Protein AF-A0AAV1BXQ5-F1 (afdb_monomer_lite)

Structure (mmCIF, N/CA/C/O backbone):
data_AF-A0AAV1BXQ5-F1
#
_entry.id   AF-A0AAV1BXQ5-F1
#
loop_
_atom_site.group_PDB
_atom_site.id
_atom_site.type_symbol
_atom_site.label_atom_id
_atom_site.label_alt_id
_atom_site.label_comp_id
_atom_site.label_asym_id
_atom_site.label_entity_id
_atom_site.label_seq_id
_atom_site.pdbx_PDB_ins_code
_atom_site.Cartn_x
_atom_site.Cartn_y
_atom_site.Cartn_z
_atom_site.occupancy
_atom_site.B_iso_or_equiv
_atom_site.auth_seq_id
_atom_site.auth_comp_id
_atom_site.auth_asym_id
_atom_site.auth_atom_id
_atom_site.pdbx_PDB_model_num
ATOM 1 N N . MET A 1 1 ? 10.501 17.792 -44.172 1.00 92.31 1 MET A N 1
ATOM 2 C CA . MET A 1 1 ? 10.286 19.085 -43.489 1.00 92.31 1 MET A CA 1
ATOM 3 C C . MET A 1 1 ? 11.533 19.521 -42.734 1.00 92.31 1 MET A C 1
ATOM 5 O O . MET A 1 1 ? 12.339 18.678 -42.353 1.00 92.31 1 MET A O 1
ATOM 9 N N . LYS A 1 2 ? 11.660 20.811 -42.418 1.00 92.50 2 LYS A N 1
ATOM 10 C CA . LYS A 1 2 ? 12.650 21.303 -41.452 1.00 92.50 2 LYS A CA 1
ATOM 11 C C . LYS A 1 2 ? 12.160 21.115 -40.016 1.00 92.50 2 LYS A C 1
ATOM 13 O O . LYS A 1 2 ? 10.999 21.378 -39.704 1.00 92.50 2 LYS A O 1
ATOM 18 N N . ALA A 1 3 ? 13.063 20.709 -39.128 1.00 94.38 3 ALA A N 1
ATOM 19 C CA . ALA A 1 3 ? 12.810 20.620 -37.693 1.00 94.38 3 ALA A CA 1
ATOM 20 C C . ALA A 1 3 ? 14.058 20.961 -36.873 1.00 94.38 3 ALA A C 1
ATOM 22 O O . ALA A 1 3 ? 15.194 20.787 -37.326 1.00 94.38 3 ALA A O 1
ATOM 23 N N . ILE A 1 4 ? 13.851 21.433 -35.645 1.00 95.25 4 ILE A N 1
ATOM 24 C CA . ILE A 1 4 ? 14.927 21.586 -34.668 1.00 95.25 4 ILE A CA 1
ATOM 25 C C . ILE A 1 4 ? 15.223 20.229 -34.035 1.00 95.25 4 ILE A C 1
ATOM 27 O O . ILE A 1 4 ? 14.374 19.625 -33.388 1.00 95.25 4 ILE A O 1
ATOM 31 N N . VAL A 1 5 ? 16.458 19.764 -34.185 1.00 93.88 5 VAL A N 1
ATOM 32 C CA . VAL A 1 5 ? 16.942 18.496 -33.636 1.00 93.88 5 VAL A CA 1
ATOM 33 C C . VAL A 1 5 ? 17.868 18.770 -32.456 1.00 93.88 5 VAL A C 1
ATOM 35 O O . VAL A 1 5 ? 18.762 19.614 -32.543 1.00 93.88 5 VAL A O 1
ATOM 38 N N . ILE A 1 6 ? 17.678 18.027 -31.364 1.00 94.75 6 ILE A N 1
ATOM 39 C CA . ILE A 1 6 ? 18.613 17.977 -30.235 1.00 94.75 6 ILE A CA 1
ATOM 40 C C . ILE A 1 6 ? 19.711 16.973 -30.606 1.00 94.75 6 ILE A C 1
ATOM 42 O O . ILE A 1 6 ? 19.467 15.770 -30.622 1.00 94.75 6 ILE A O 1
ATOM 46 N N . THR A 1 7 ? 20.913 17.443 -30.944 1.00 91.75 7 THR A N 1
ATOM 47 C CA . THR A 1 7 ? 22.000 16.555 -31.410 1.00 91.75 7 THR A CA 1
ATOM 48 C C . THR A 1 7 ? 22.609 15.700 -30.301 1.00 91.75 7 THR A C 1
ATOM 50 O O . THR A 1 7 ? 23.063 14.585 -30.554 1.00 91.75 7 THR A O 1
ATOM 53 N N . SER A 1 8 ? 22.612 16.220 -29.078 1.00 90.50 8 SER A N 1
ATOM 54 C CA . SER A 1 8 ? 23.017 15.538 -27.850 1.00 90.50 8 SER A CA 1
ATOM 55 C C . SER A 1 8 ? 22.458 16.297 -26.643 1.00 90.50 8 SER A C 1
ATOM 57 O O . SER A 1 8 ? 22.263 17.510 -26.752 1.00 90.50 8 SER A O 1
ATOM 59 N N . PRO A 1 9 ? 22.255 15.658 -25.477 1.00 92.75 9 PRO A N 1
ATOM 60 C CA . PRO A 1 9 ? 21.963 16.388 -24.245 1.00 92.75 9 PRO A CA 1
ATOM 61 C C . PRO A 1 9 ? 23.079 17.401 -23.939 1.00 92.75 9 PRO A C 1
ATOM 63 O O . PRO A 1 9 ? 24.249 17.022 -23.898 1.00 92.75 9 PRO A O 1
ATOM 66 N N . GLY A 1 10 ? 22.758 18.682 -23.744 1.00 91.00 10 GLY A N 1
ATOM 67 C CA . GLY A 1 10 ? 23.801 19.711 -23.587 1.00 91.00 10 GLY A CA 1
ATOM 68 C C . GLY A 1 10 ? 23.284 21.097 -23.223 1.00 91.00 10 GLY A C 1
ATOM 69 O O . GLY A 1 10 ? 22.274 21.195 -22.528 1.00 91.00 10 GLY A O 1
ATOM 70 N N . GLY A 1 11 ? 23.976 22.160 -23.653 1.00 91.38 11 GLY A N 1
ATOM 71 C CA . GLY A 1 11 ? 23.538 23.564 -23.616 1.00 91.38 11 GLY A CA 1
ATOM 72 C C . GLY A 1 11 ? 22.755 23.961 -24.885 1.00 91.38 11 GLY A C 1
ATOM 73 O O . GLY A 1 11 ? 22.486 23.103 -25.728 1.00 91.38 11 GLY A O 1
ATOM 74 N N . PRO A 1 12 ? 22.249 25.203 -25.011 1.00 92.94 12 PRO A N 1
ATOM 75 C CA . PRO A 1 12 ? 21.406 25.611 -26.143 1.00 92.94 12 PRO A CA 1
ATOM 76 C C . PRO A 1 12 ? 22.032 25.423 -27.537 1.00 92.94 12 PRO A C 1
ATOM 78 O O . PRO A 1 12 ? 21.301 25.284 -28.512 1.00 92.94 12 PRO A O 1
ATOM 81 N N . GLU A 1 13 ? 23.359 25.352 -27.633 1.00 92.56 13 GLU A N 1
ATOM 82 C CA . GLU A 1 13 ? 24.140 25.089 -28.850 1.00 92.56 13 GLU A CA 1
ATOM 83 C C . GLU A 1 13 ? 23.859 23.736 -29.526 1.00 92.56 13 GLU A C 1
ATOM 85 O O . GLU A 1 13 ? 24.211 23.543 -30.690 1.00 92.56 13 GLU A O 1
ATOM 90 N N . VAL A 1 14 ? 23.215 22.800 -28.822 1.00 94.69 14 VAL A N 1
ATOM 91 C CA . VAL A 1 14 ? 22.859 21.476 -29.363 1.00 94.69 14 VAL A CA 1
ATOM 92 C C . VAL A 1 14 ? 21.587 21.487 -30.217 1.00 94.69 14 VAL A C 1
ATOM 94 O O . VAL A 1 14 ? 21.264 20.473 -30.835 1.00 94.69 14 VAL A O 1
ATOM 97 N N . LEU A 1 15 ? 20.848 22.603 -30.243 1.00 93.75 15 LEU A N 1
ATOM 98 C CA . LEU A 1 15 ? 19.665 22.774 -31.085 1.00 93.75 15 LEU A CA 1
ATOM 99 C C . LEU A 1 15 ? 20.097 23.152 -32.503 1.00 93.75 15 LEU A C 1
ATOM 101 O O . LEU A 1 15 ? 20.650 24.229 -32.720 1.00 93.75 15 LEU A O 1
ATOM 105 N N . GLN A 1 16 ? 19.831 22.274 -33.468 1.00 93.19 16 GLN A N 1
ATOM 106 C CA . GLN A 1 16 ? 20.185 22.493 -34.871 1.00 93.19 16 GLN A CA 1
ATOM 107 C C . GLN A 1 16 ? 18.972 22.327 -35.775 1.00 93.19 16 GLN A C 1
ATOM 109 O O . GLN A 1 16 ? 18.271 21.322 -35.688 1.00 93.19 16 GLN A O 1
ATOM 114 N N . LEU A 1 17 ? 18.767 23.279 -36.684 1.00 93.38 17 LEU A N 1
ATOM 115 C CA . LEU A 1 17 ? 17.795 23.137 -37.763 1.00 93.38 17 LEU A CA 1
ATOM 116 C C . LEU A 1 17 ? 18.314 22.115 -38.780 1.00 93.38 17 LEU A C 1
ATOM 118 O O . LEU A 1 17 ? 19.415 22.274 -39.313 1.00 93.38 17 LEU A O 1
ATOM 122 N N . LYS A 1 18 ? 17.537 21.062 -39.036 1.00 94.06 18 LYS A N 1
ATOM 123 C CA . LYS A 1 18 ? 17.863 20.006 -40.001 1.00 94.06 18 LYS A CA 1
ATOM 124 C C . LYS A 1 18 ? 16.653 19.658 -40.859 1.00 94.06 18 LYS A C 1
ATOM 126 O O . LYS A 1 18 ? 15.517 19.827 -40.428 1.00 94.06 18 LYS A O 1
ATOM 131 N N . GLU A 1 19 ? 16.924 19.145 -42.054 1.00 94.31 19 GLU A N 1
ATOM 132 C CA . GLU A 1 19 ? 15.924 18.457 -42.873 1.00 94.31 19 GLU A CA 1
ATOM 133 C C . GLU A 1 19 ? 15.664 17.067 -42.286 1.00 94.31 19 GLU A C 1
ATOM 135 O O . GLU A 1 19 ? 16.605 16.321 -41.995 1.00 94.31 19 GLU A O 1
ATOM 140 N N . VAL A 1 20 ? 14.389 16.742 -42.100 1.00 92.81 20 VAL A N 1
ATOM 141 C CA . VAL A 1 20 ? 13.888 15.476 -41.560 1.00 92.81 20 VAL A CA 1
ATOM 142 C C . VAL A 1 20 ? 12.680 15.001 -42.372 1.00 92.81 20 VAL A C 1
ATOM 144 O O . VAL A 1 20 ? 12.106 15.760 -43.159 1.00 92.81 20 VAL A O 1
ATOM 147 N N . GLU A 1 21 ? 12.290 13.740 -42.205 1.00 91.62 21 GLU A N 1
ATOM 148 C CA . GLU A 1 21 ? 11.094 13.197 -42.856 1.00 91.62 21 GLU A CA 1
ATOM 149 C C . GLU A 1 21 ? 9.820 13.876 -42.326 1.00 91.62 21 GLU A C 1
ATOM 151 O O . GLU A 1 21 ? 9.760 14.307 -41.172 1.00 91.62 21 GLU A O 1
ATOM 156 N N . ASP A 1 22 ? 8.810 14.015 -43.188 1.00 90.94 22 ASP A N 1
ATOM 157 C CA . ASP A 1 22 ? 7.488 14.491 -42.768 1.00 90.94 22 ASP A CA 1
ATOM 158 C C . ASP A 1 22 ? 6.850 13.453 -41.819 1.00 90.94 22 ASP A C 1
ATOM 160 O O . ASP A 1 22 ? 7.050 12.252 -42.011 1.00 90.94 22 ASP A O 1
ATOM 164 N N . PRO A 1 23 ? 6.088 13.876 -40.793 1.00 92.00 23 PRO A N 1
ATOM 165 C CA . PRO A 1 23 ? 5.514 12.945 -39.835 1.00 92.00 23 PRO A CA 1
ATOM 166 C C . PRO A 1 23 ? 4.385 12.141 -40.487 1.00 92.00 23 PRO A C 1
ATOM 168 O O . PRO A 1 23 ? 3.541 12.689 -41.200 1.00 92.00 23 PRO A O 1
ATOM 171 N N . GLU A 1 24 ? 4.342 10.840 -40.206 1.00 89.81 24 GLU A N 1
ATOM 172 C CA . GLU A 1 24 ? 3.241 9.981 -40.637 1.00 89.81 24 GLU A CA 1
ATOM 173 C C . GLU A 1 24 ? 1.972 10.292 -39.831 1.00 89.81 24 GLU A C 1
ATOM 175 O O . GLU A 1 24 ? 1.980 10.270 -38.599 1.00 89.81 24 GLU A O 1
ATOM 180 N N . ILE A 1 25 ? 0.873 10.578 -40.534 1.00 92.69 25 ILE A N 1
ATOM 181 C CA . ILE A 1 25 ? -0.440 10.850 -39.938 1.00 92.69 25 ILE A CA 1
ATOM 182 C C . ILE A 1 25 ? -1.193 9.539 -39.674 1.00 92.69 25 ILE A C 1
ATOM 184 O O . ILE A 1 25 ? -1.302 8.691 -40.564 1.00 92.69 25 ILE A O 1
ATOM 188 N N . LYS A 1 26 ? -1.733 9.370 -38.462 1.00 93.81 26 LYS A N 1
ATOM 189 C CA . LYS A 1 26 ? -2.620 8.243 -38.127 1.00 93.81 26 LYS A CA 1
ATOM 190 C C . LYS A 1 26 ? -4.084 8.560 -38.403 1.00 93.81 26 LYS A C 1
ATOM 192 O O . LYS A 1 26 ? -4.467 9.698 -38.654 1.00 93.81 26 LYS A O 1
ATOM 197 N N . ASP A 1 27 ? -4.908 7.521 -38.325 1.00 95.50 27 ASP A N 1
ATOM 198 C CA . ASP A 1 27 ? -6.339 7.589 -38.603 1.00 95.50 27 ASP A CA 1
ATOM 199 C C . ASP A 1 27 ? -7.090 8.605 -37.720 1.00 95.50 27 ASP A C 1
ATOM 201 O O . ASP A 1 27 ? -8.007 9.254 -38.213 1.00 95.50 27 ASP A O 1
ATOM 205 N N . ASP A 1 28 ? -6.673 8.786 -36.462 1.00 94.88 28 ASP A N 1
ATOM 206 C CA . ASP A 1 28 ? -7.265 9.683 -35.455 1.00 94.88 28 ASP A CA 1
ATOM 207 C C . ASP A 1 28 ? -6.550 11.045 -35.327 1.00 94.88 28 ASP A C 1
ATOM 209 O O . ASP A 1 28 ? -6.817 11.816 -34.399 1.00 94.88 28 ASP A O 1
ATOM 213 N N . GLU A 1 29 ? -5.600 11.343 -36.216 1.00 97.00 29 GLU A N 1
ATOM 214 C CA . GLU A 1 29 ? -4.706 12.498 -36.105 1.00 97.00 29 GLU A CA 1
ATOM 215 C C . GLU A 1 29 ? -4.953 13.519 -37.229 1.00 97.00 29 GLU A C 1
ATOM 217 O O . GLU A 1 29 ? -5.367 13.188 -38.339 1.00 97.00 29 GLU A O 1
ATOM 222 N N . VAL A 1 30 ? -4.680 14.792 -36.945 1.00 97.06 30 VAL A N 1
ATOM 223 C CA . VAL A 1 30 ? -4.570 15.865 -37.937 1.00 97.06 30 VAL A CA 1
ATOM 224 C C . VAL A 1 30 ? -3.103 16.208 -38.148 1.00 97.06 30 VAL A C 1
ATOM 226 O O . VAL A 1 30 ? -2.321 16.244 -37.199 1.00 97.06 30 VAL A O 1
ATOM 229 N N . LEU A 1 31 ? -2.721 16.493 -39.388 1.00 97.50 31 LEU A N 1
ATOM 230 C CA . LEU A 1 31 ? -1.407 17.033 -39.713 1.00 97.50 31 LEU A CA 1
ATOM 231 C C . LEU A 1 31 ? -1.502 18.557 -39.735 1.00 97.50 31 LEU A C 1
ATOM 233 O O . LEU A 1 31 ? -2.192 19.126 -40.581 1.00 97.50 31 LEU A O 1
ATOM 237 N N . ILE A 1 32 ? -0.812 19.220 -38.813 1.00 97.69 32 ILE A N 1
ATOM 238 C CA . ILE A 1 32 ? -0.791 20.678 -38.695 1.00 97.69 32 ILE A CA 1
ATOM 239 C C . ILE A 1 32 ? 0.480 21.200 -39.352 1.00 97.69 32 ILE A C 1
ATOM 241 O O . ILE A 1 32 ? 1.581 20.839 -38.939 1.00 97.69 32 ILE A O 1
ATOM 245 N N . LYS A 1 33 ? 0.329 22.104 -40.324 1.00 96.62 33 LYS A N 1
ATOM 246 C CA . LYS A 1 33 ? 1.412 22.967 -40.794 1.00 96.62 33 LYS A CA 1
ATOM 247 C C . LYS A 1 33 ? 1.646 24.057 -39.758 1.00 96.62 33 LYS A C 1
ATOM 249 O O . LYS A 1 33 ? 0.841 24.989 -39.636 1.00 96.62 33 LYS A O 1
ATOM 254 N N . VAL A 1 34 ? 2.725 23.923 -39.000 1.00 95.44 34 VAL A N 1
ATOM 255 C CA . VAL A 1 34 ? 3.044 24.798 -37.873 1.00 95.44 34 VAL A CA 1
ATOM 256 C C . VAL A 1 34 ? 3.337 26.204 -38.388 1.00 95.44 34 VAL A C 1
ATOM 258 O O . VAL A 1 34 ? 4.124 26.404 -39.307 1.00 95.44 34 VAL A O 1
ATOM 261 N N . SER A 1 35 ? 2.668 27.190 -37.799 1.00 91.56 35 SER A N 1
ATOM 262 C CA . SER A 1 35 ? 2.913 28.620 -38.013 1.00 91.56 35 SER A CA 1
ATOM 263 C C . SER A 1 35 ? 3.721 29.215 -36.865 1.00 91.56 35 SER A C 1
ATOM 265 O O . SER A 1 35 ? 4.623 30.020 -37.105 1.00 91.56 35 SER A O 1
ATOM 267 N N . ALA A 1 36 ? 3.417 28.802 -35.631 1.00 91.94 36 ALA A N 1
ATOM 268 C CA . ALA A 1 36 ? 4.181 29.177 -34.454 1.00 91.94 36 ALA A CA 1
ATOM 269 C C . ALA A 1 36 ? 4.190 28.078 -33.387 1.00 91.94 36 ALA A C 1
ATOM 271 O O . ALA A 1 36 ? 3.285 27.251 -33.320 1.00 91.94 36 ALA A O 1
ATOM 272 N N . ALA A 1 37 ? 5.210 28.094 -32.534 1.00 91.81 37 ALA A N 1
ATOM 273 C CA . ALA A 1 37 ? 5.311 27.244 -31.349 1.00 91.81 37 ALA A CA 1
ATOM 274 C C . ALA A 1 37 ? 5.891 28.049 -30.193 1.00 91.81 37 ALA A C 1
ATOM 276 O O . ALA A 1 37 ? 6.781 28.870 -30.418 1.00 91.81 37 ALA A O 1
ATOM 277 N N . ALA A 1 38 ? 5.398 27.831 -28.980 1.00 90.06 38 ALA A N 1
ATOM 278 C CA . ALA A 1 38 ? 5.892 28.525 -27.802 1.00 90.06 38 ALA A CA 1
ATOM 279 C C . ALA A 1 38 ? 6.981 27.715 -27.081 1.00 90.06 38 ALA A C 1
ATOM 281 O O . ALA A 1 38 ? 6.956 26.487 -27.035 1.00 90.06 38 ALA A O 1
ATOM 282 N N . VAL A 1 39 ? 7.974 28.429 -26.548 1.00 89.06 39 VAL A N 1
ATOM 283 C CA . VAL A 1 39 ? 9.051 27.868 -25.728 1.00 89.06 39 VAL A CA 1
ATOM 284 C C . VAL A 1 39 ? 8.584 27.790 -24.286 1.00 89.06 39 VAL A C 1
ATOM 286 O O . VAL A 1 39 ? 8.183 28.802 -23.707 1.00 89.06 39 VAL A O 1
ATOM 289 N N . SER A 1 40 ? 8.764 26.629 -23.669 1.00 88.06 40 SER A N 1
ATOM 290 C CA . SER A 1 40 ? 8.524 26.401 -22.248 1.00 88.06 40 SER A CA 1
ATOM 291 C C . SER A 1 40 ? 9.804 25.991 -21.506 1.00 88.06 40 SER A C 1
ATOM 293 O O . SER A 1 40 ? 10.833 25.634 -22.087 1.00 88.06 40 SER A O 1
ATOM 295 N N . ARG A 1 41 ? 9.750 25.989 -20.167 1.00 86.06 41 ARG A N 1
ATOM 296 C CA . ARG A 1 41 ? 10.829 25.431 -19.330 1.00 86.06 41 ARG A CA 1
ATOM 297 C C . ARG A 1 41 ? 10.997 23.921 -19.547 1.00 86.06 41 ARG A C 1
ATOM 299 O O . ARG A 1 41 ? 12.098 23.402 -19.384 1.00 86.06 41 ARG A O 1
ATOM 306 N N . ALA A 1 42 ? 9.929 23.218 -19.916 1.00 87.56 42 ALA A N 1
ATOM 307 C CA . ALA A 1 42 ? 9.970 21.787 -20.185 1.00 87.56 42 ALA A CA 1
ATOM 308 C C . ALA A 1 42 ? 10.775 21.470 -21.458 1.00 87.56 42 ALA A C 1
ATOM 310 O O . ALA A 1 42 ? 11.528 20.496 -21.465 1.00 87.56 42 ALA A O 1
ATOM 311 N N . ASP A 1 43 ? 10.739 22.342 -22.472 1.00 90.25 43 ASP A N 1
ATOM 312 C CA . ASP A 1 43 ? 11.577 22.212 -23.674 1.00 90.25 43 ASP A CA 1
ATOM 313 C C . ASP A 1 43 ? 13.068 22.338 -23.343 1.00 90.25 43 ASP A C 1
ATOM 315 O O . ASP A 1 43 ? 13.911 21.616 -23.887 1.00 90.25 43 ASP A O 1
ATOM 319 N N . THR A 1 44 ? 13.428 23.225 -22.408 1.00 90.38 44 THR A N 1
ATOM 320 C CA . THR A 1 44 ? 14.826 23.354 -21.975 1.00 90.38 44 THR A CA 1
ATOM 321 C C . THR A 1 44 ? 15.294 22.126 -21.197 1.00 90.38 44 THR A C 1
ATOM 323 O O . THR A 1 44 ? 16.427 21.681 -21.387 1.00 90.38 44 THR A O 1
ATOM 326 N N . LEU A 1 45 ? 14.421 21.519 -20.387 1.00 89.12 45 LEU A N 1
ATOM 327 C CA . LEU A 1 45 ? 14.710 20.268 -19.682 1.00 89.12 45 LEU A CA 1
ATOM 328 C C . LEU A 1 45 ? 14.797 19.065 -20.631 1.00 89.12 45 LEU A C 1
ATOM 330 O O . LEU A 1 45 ? 15.669 18.217 -20.437 1.00 89.12 45 LEU A O 1
ATOM 334 N N . GLN A 1 46 ? 13.963 18.999 -21.676 1.00 91.62 46 GLN A N 1
ATOM 335 C CA . GLN A 1 46 ? 14.062 17.970 -22.719 1.00 91.62 46 GLN A CA 1
ATOM 336 C C . GLN A 1 46 ? 15.423 18.042 -23.414 1.00 91.62 46 GLN A C 1
ATOM 338 O O . GLN A 1 46 ? 16.126 17.037 -23.495 1.00 91.62 46 GLN A O 1
ATOM 343 N N . ARG A 1 47 ? 15.841 19.247 -23.824 1.00 93.94 47 ARG A N 1
ATOM 344 C CA . ARG A 1 47 ? 17.156 19.509 -24.433 1.00 93.94 47 ARG A CA 1
ATOM 345 C C . ARG A 1 47 ? 18.326 19.081 -23.540 1.00 93.94 47 ARG A C 1
ATOM 347 O O . ARG A 1 47 ? 19.348 18.623 -24.039 1.00 93.94 47 ARG A O 1
ATOM 354 N N . GLN A 1 48 ? 18.188 19.217 -22.222 1.00 91.44 48 GLN A N 1
ATOM 355 C CA . GLN A 1 48 ? 19.195 18.790 -21.241 1.00 91.44 48 GLN A CA 1
ATOM 356 C C . GLN A 1 48 ? 19.158 17.279 -20.936 1.00 91.44 48 GLN A C 1
ATOM 358 O O . GLN A 1 48 ? 19.953 16.809 -20.124 1.00 91.44 48 GLN A O 1
ATOM 363 N N . GLY A 1 49 ? 18.238 16.516 -21.538 1.00 88.69 49 GLY A N 1
ATOM 364 C CA . GLY A 1 49 ? 18.061 15.082 -21.282 1.00 88.69 49 GLY A CA 1
ATOM 365 C C . GLY A 1 49 ? 17.305 14.755 -19.987 1.00 88.69 49 GLY A C 1
ATOM 366 O O . GLY A 1 49 ? 17.350 13.619 -19.528 1.00 88.69 49 GLY A O 1
ATOM 367 N N . LYS A 1 50 ? 16.621 15.734 -19.381 1.00 84.25 50 LYS A N 1
ATOM 368 C CA . LYS A 1 50 ? 15.929 15.604 -18.082 1.00 84.25 50 LYS A CA 1
ATOM 369 C C . LYS A 1 50 ? 14.404 15.507 -18.189 1.00 84.25 50 LYS A C 1
ATOM 371 O O . LYS A 1 50 ? 13.737 15.319 -17.177 1.00 84.25 50 LYS A O 1
ATOM 376 N N . HIS A 1 51 ? 13.849 15.659 -19.390 1.00 84.88 51 HIS A N 1
ATOM 377 C CA . HIS A 1 51 ? 12.409 15.573 -19.643 1.00 84.88 51 HIS A CA 1
ATOM 378 C C . HIS A 1 51 ? 12.134 14.950 -21.027 1.00 84.88 51 HIS A C 1
ATOM 380 O O . HIS A 1 51 ? 11.782 15.671 -21.961 1.00 84.88 51 HIS A O 1
ATOM 386 N N . PRO A 1 52 ? 12.394 13.640 -21.211 1.00 85.44 52 PRO A N 1
ATOM 387 C CA . PRO A 1 52 ? 12.266 12.988 -22.513 1.00 85.44 52 PRO A CA 1
ATOM 388 C C . PRO A 1 52 ? 10.798 12.908 -22.988 1.00 85.44 52 PRO A C 1
ATOM 390 O O . PRO A 1 52 ? 9.895 12.841 -22.148 1.00 85.44 52 PRO A O 1
ATOM 393 N N . PRO A 1 53 ? 10.547 12.900 -24.313 1.00 86.69 53 PRO A N 1
ATOM 394 C CA . PRO A 1 53 ? 9.221 12.639 -24.875 1.00 86.69 53 PRO A CA 1
ATOM 395 C C . PRO A 1 53 ? 8.706 11.251 -24.482 1.00 86.69 53 PRO A C 1
ATOM 397 O O . PRO A 1 53 ? 9.488 10.318 -24.279 1.00 86.69 53 PRO A O 1
ATOM 400 N N . ALA A 1 54 ? 7.382 11.107 -24.376 1.00 84.31 54 ALA A N 1
ATOM 401 C CA . ALA A 1 54 ? 6.773 9.805 -24.143 1.00 84.31 54 ALA A CA 1
ATOM 402 C C . ALA A 1 54 ? 6.919 8.916 -25.388 1.00 84.31 54 ALA A C 1
ATOM 404 O O . ALA A 1 54 ? 7.064 9.391 -26.515 1.00 84.31 54 ALA A O 1
ATOM 405 N N . LYS A 1 55 ? 6.873 7.595 -25.195 1.00 79.12 55 LYS A N 1
ATOM 406 C CA . LYS A 1 55 ? 7.003 6.640 -26.299 1.00 79.12 55 LYS A CA 1
ATOM 407 C C . LYS A 1 55 ? 5.870 6.846 -27.314 1.00 79.12 55 LYS A C 1
ATOM 409 O O . LYS A 1 55 ? 4.708 6.628 -26.984 1.00 79.12 55 LYS A O 1
ATOM 414 N N . GLY A 1 56 ? 6.231 7.194 -28.547 1.00 78.94 56 GLY A N 1
ATOM 415 C CA . GLY A 1 56 ? 5.290 7.449 -29.642 1.00 78.94 56 GLY A CA 1
ATOM 416 C C . GLY A 1 56 ? 4.995 8.929 -29.902 1.00 78.94 56 GLY A C 1
ATOM 417 O O . GLY A 1 56 ? 4.371 9.219 -30.920 1.00 78.94 56 GLY A O 1
ATOM 418 N N . ASP A 1 57 ? 5.463 9.836 -29.038 1.00 86.25 57 ASP A N 1
ATOM 419 C CA . ASP A 1 57 ? 5.501 11.273 -29.323 1.00 86.25 57 ASP A CA 1
ATOM 420 C C . ASP A 1 57 ? 6.749 11.622 -30.150 1.00 86.25 57 ASP A C 1
ATOM 422 O O . ASP A 1 57 ? 7.732 10.877 -30.172 1.00 86.25 57 ASP A O 1
ATOM 426 N N . SER A 1 58 ? 6.719 12.774 -30.824 1.00 89.44 58 SER A N 1
ATOM 427 C CA . SER A 1 58 ? 7.854 13.254 -31.616 1.00 89.44 58 SER A CA 1
ATOM 428 C C . SER A 1 58 ? 9.091 13.504 -30.746 1.00 89.44 58 SER A C 1
ATOM 430 O O . SER A 1 58 ? 9.012 14.097 -29.666 1.00 89.44 58 SER A O 1
ATOM 432 N N . GLU A 1 59 ? 10.254 13.083 -31.246 1.00 88.50 59 GLU A N 1
ATOM 433 C CA . GLU A 1 59 ? 11.547 13.322 -30.598 1.00 88.50 59 GLU A CA 1
ATOM 434 C C . GLU A 1 59 ? 11.968 14.799 -30.656 1.00 88.50 59 GLU A C 1
ATOM 436 O O . GLU A 1 59 ? 12.786 15.252 -29.845 1.00 88.50 59 GLU A O 1
ATOM 441 N N . TYR A 1 60 ? 11.390 15.567 -31.585 1.00 93.19 60 TYR A N 1
ATOM 442 C CA . TYR A 1 60 ? 11.654 16.994 -31.724 1.00 93.19 60 TYR A CA 1
ATOM 443 C C . TYR A 1 60 ? 10.996 17.787 -30.570 1.00 93.19 60 TYR A C 1
ATOM 445 O O . TYR A 1 60 ? 9.906 17.438 -30.111 1.00 93.19 60 TYR A O 1
ATOM 453 N N . PRO A 1 61 ? 11.643 18.848 -30.055 1.00 92.00 61 PRO A N 1
ATOM 454 C CA . PRO A 1 61 ? 11.100 19.689 -28.985 1.00 92.00 61 PRO A CA 1
ATOM 455 C C . PRO A 1 61 ? 9.859 20.493 -29.420 1.00 92.00 61 PRO A C 1
ATOM 457 O O . PRO A 1 61 ? 9.545 20.580 -30.610 1.00 92.00 61 PRO A O 1
ATOM 460 N N . GLY A 1 62 ? 9.158 21.081 -28.445 1.00 91.94 62 GLY A N 1
ATOM 461 C CA . GLY A 1 62 ? 7.937 21.867 -28.627 1.00 91.94 62 GLY A CA 1
ATOM 462 C C . GLY A 1 62 ? 6.693 21.122 -28.150 1.00 91.94 62 GLY A C 1
ATOM 463 O O . GLY A 1 62 ? 6.259 20.172 -28.803 1.00 91.94 62 GLY A O 1
ATOM 464 N N . LEU A 1 63 ? 6.133 21.574 -27.023 1.00 92.94 63 LEU A N 1
ATOM 465 C CA . LEU A 1 63 ? 4.941 21.002 -26.371 1.00 92.94 63 LEU A CA 1
ATOM 466 C C . LEU A 1 63 ? 3.618 21.663 -26.776 1.00 92.94 63 LEU A C 1
ATOM 468 O O . LEU A 1 63 ? 2.539 21.187 -26.436 1.00 92.94 63 LEU A O 1
ATOM 472 N N . GLU A 1 64 ? 3.685 22.741 -27.544 1.00 94.19 64 GLU A N 1
ATOM 473 C CA . GLU A 1 64 ? 2.511 23.425 -28.066 1.00 94.19 64 GLU A CA 1
ATOM 474 C C . GLU A 1 64 ? 2.819 24.072 -29.411 1.00 94.19 64 GLU A C 1
ATOM 476 O O . GLU A 1 64 ? 3.964 24.426 -29.714 1.00 94.19 64 GLU A O 1
ATOM 481 N N . CYS A 1 65 ? 1.790 24.208 -30.242 1.00 95.81 65 CYS A N 1
ATOM 482 C CA . CYS A 1 65 ? 1.897 24.917 -31.509 1.00 95.81 65 CYS A CA 1
ATOM 483 C C . CYS A 1 65 ? 0.565 25.531 -31.936 1.00 95.81 65 CYS A C 1
ATOM 485 O O . CYS A 1 65 ? -0.501 25.195 -31.418 1.00 95.81 65 CYS A O 1
ATOM 487 N N . SER A 1 66 ? 0.633 26.413 -32.924 1.00 97.06 66 SER A N 1
ATOM 488 C CA . SER A 1 66 ? -0.494 26.834 -33.741 1.00 97.06 66 SER A CA 1
ATOM 489 C C . SER A 1 66 ? -0.154 26.703 -35.215 1.00 97.06 66 SER A C 1
ATOM 491 O O . SER A 1 66 ? 1.011 26.753 -35.617 1.00 97.06 66 SER A O 1
ATOM 493 N N . GLY A 1 67 ? -1.172 26.529 -36.047 1.00 96.94 67 GLY A N 1
ATOM 494 C CA . GLY A 1 67 ? -0.966 26.307 -37.464 1.00 96.94 67 GLY A CA 1
ATOM 495 C C . GLY A 1 67 ? -2.248 26.115 -38.248 1.00 96.94 67 GLY A C 1
ATOM 496 O O . GLY A 1 67 ? -3.341 26.453 -37.797 1.00 96.94 67 GLY A O 1
ATOM 497 N N . THR A 1 68 ? -2.091 25.589 -39.457 1.00 97.75 68 THR A N 1
ATOM 498 C CA . THR A 1 68 ? -3.204 25.277 -40.359 1.00 97.75 68 THR A CA 1
ATOM 499 C C . THR A 1 68 ? -3.244 23.779 -40.626 1.00 97.75 68 THR A C 1
ATOM 501 O O . THR A 1 68 ? -2.205 23.184 -40.903 1.00 97.75 68 THR A O 1
ATOM 504 N N . VAL A 1 69 ? -4.423 23.164 -40.560 1.00 97.56 69 VAL A N 1
ATOM 505 C CA . VAL A 1 69 ? -4.605 21.736 -40.862 1.00 97.56 69 VAL A CA 1
ATOM 506 C C . VAL A 1 69 ? -4.309 21.474 -42.346 1.00 97.56 69 VAL A C 1
ATOM 508 O O . VAL A 1 69 ? -4.987 22.007 -43.225 1.00 97.56 69 VAL A O 1
ATOM 511 N N . GLU A 1 70 ? -3.292 20.658 -42.629 1.00 96.00 70 GLU A N 1
ATOM 512 C CA . GLU A 1 70 ? -2.823 20.295 -43.978 1.00 96.00 70 GLU A CA 1
ATOM 513 C C . GLU A 1 70 ? -3.379 18.935 -44.433 1.00 96.00 70 GLU A C 1
ATOM 515 O O . GLU A 1 70 ? -3.642 18.746 -45.619 1.00 96.00 70 GLU A O 1
ATOM 520 N N . ALA A 1 71 ? -3.618 18.010 -43.498 1.00 95.50 71 ALA A N 1
ATOM 521 C CA . ALA A 1 71 ? -4.276 16.728 -43.751 1.00 95.50 71 ALA A CA 1
ATOM 522 C C . ALA A 1 71 ? -5.036 16.236 -42.509 1.00 95.50 71 ALA A C 1
ATOM 524 O O . ALA A 1 71 ? -4.741 16.652 -41.388 1.00 95.50 71 ALA A O 1
ATOM 525 N N . VAL A 1 72 ? -6.005 15.342 -42.711 1.00 96.88 72 VAL A N 1
ATOM 526 C CA . VAL A 1 72 ? -6.797 14.718 -41.640 1.00 96.88 72 VAL A CA 1
ATOM 527 C C . VAL A 1 72 ? -6.836 13.205 -41.833 1.00 96.88 72 VAL A C 1
ATOM 529 O O . VAL A 1 72 ? -6.948 12.730 -42.966 1.00 96.88 72 VAL A O 1
ATOM 532 N N . GLY A 1 73 ? -6.709 12.459 -40.737 1.00 95.00 73 GLY A N 1
ATOM 533 C CA . GLY A 1 73 ? -6.889 11.014 -40.709 1.00 95.00 73 GLY A CA 1
ATOM 534 C C . GLY A 1 73 ? -8.341 10.610 -40.980 1.00 95.00 73 GLY A C 1
ATOM 535 O O . GLY A 1 73 ? -9.261 11.424 -40.902 1.00 95.00 73 GLY A O 1
ATOM 536 N N . LYS A 1 74 ? -8.557 9.338 -41.332 1.00 93.88 74 LYS A N 1
ATOM 537 C CA . LYS A 1 74 ? -9.875 8.835 -41.762 1.00 93.88 74 LYS A CA 1
ATOM 538 C C . LYS A 1 74 ? -10.948 8.858 -40.662 1.00 93.88 74 LYS A C 1
ATOM 540 O O . LYS A 1 74 ? -12.129 8.888 -40.994 1.00 93.88 74 LYS A O 1
ATOM 545 N N . ASP A 1 75 ? -10.531 8.825 -39.397 1.00 93.56 75 ASP A N 1
ATOM 546 C CA . ASP A 1 75 ? -11.400 8.797 -38.220 1.00 93.56 75 ASP A CA 1
ATOM 547 C C . ASP A 1 75 ? -11.539 10.192 -37.576 1.00 93.56 75 ASP A C 1
ATOM 549 O O . ASP A 1 75 ? -12.263 10.342 -36.594 1.00 93.56 75 ASP A O 1
ATOM 553 N N . VAL A 1 76 ? -10.900 11.229 -38.140 1.00 94.88 76 VAL A N 1
ATOM 554 C CA . VAL A 1 76 ? -11.069 12.621 -37.703 1.00 94.88 76 VAL A CA 1
ATOM 555 C C . VAL A 1 76 ? -12.440 13.135 -38.126 1.00 94.88 76 VAL A C 1
ATOM 557 O O . VAL A 1 76 ? -12.795 13.128 -39.306 1.00 94.88 76 VAL A O 1
ATOM 560 N N . THR A 1 77 ? -13.204 13.641 -37.163 1.00 92.12 77 THR A N 1
ATOM 561 C CA . THR A 1 77 ? -14.584 14.101 -37.393 1.00 92.12 77 THR A CA 1
ATOM 562 C C . THR A 1 77 ? -14.756 15.602 -37.216 1.00 92.12 77 THR A C 1
ATOM 564 O O . THR A 1 77 ? -15.674 16.194 -37.789 1.00 92.12 77 THR A O 1
ATOM 567 N N . ARG A 1 78 ? -13.878 16.230 -36.428 1.00 94.56 78 ARG A N 1
ATOM 568 C CA . ARG A 1 78 ? -14.043 17.620 -35.990 1.00 94.56 78 ARG A CA 1
ATOM 569 C C . ARG A 1 78 ? -13.377 18.650 -36.905 1.00 94.56 78 ARG A C 1
ATOM 571 O O . ARG A 1 78 ? -13.903 19.752 -37.058 1.00 94.56 78 ARG A O 1
ATOM 578 N N . TRP A 1 79 ? -12.233 18.306 -37.488 1.00 97.19 79 TRP A N 1
ATOM 579 C CA . TRP A 1 79 ? -11.352 19.242 -38.195 1.00 97.19 79 TRP A CA 1
ATOM 580 C C . TRP A 1 79 ? -11.313 18.963 -39.694 1.00 97.19 79 TRP A C 1
ATOM 582 O O . TRP A 1 79 ? -11.453 17.820 -40.127 1.00 97.19 79 TRP A O 1
ATOM 592 N N . LYS A 1 80 ? -11.085 20.002 -40.501 1.00 95.25 80 LYS A N 1
ATOM 593 C CA . LYS A 1 80 ? -10.944 19.894 -41.963 1.00 95.25 80 LYS A CA 1
ATOM 594 C C . LYS A 1 80 ? -9.706 20.633 -42.463 1.00 95.25 80 LYS A C 1
ATOM 596 O O . LYS A 1 80 ? -9.168 21.512 -41.792 1.00 95.25 80 LYS A O 1
ATOM 601 N N . LEU A 1 81 ? -9.276 20.294 -43.681 1.00 95.19 81 LEU A N 1
ATOM 602 C CA . LEU A 1 81 ? -8.179 20.995 -44.349 1.00 95.19 81 LEU A CA 1
ATOM 603 C C . LEU A 1 81 ? -8.438 22.508 -44.390 1.00 95.19 81 LEU A C 1
ATOM 605 O O . LEU A 1 81 ? -9.519 22.955 -44.778 1.00 95.19 81 LEU A O 1
ATOM 609 N N . GLY A 1 82 ? -7.413 23.281 -44.036 1.00 94.81 82 GLY A N 1
ATOM 610 C CA . GLY A 1 82 ? -7.447 24.740 -44.009 1.00 94.81 82 GLY A CA 1
ATOM 611 C C . GLY A 1 82 ? -7.909 25.356 -42.686 1.00 94.81 82 GLY A C 1
ATOM 612 O O . GLY A 1 82 ? -7.810 26.576 -42.549 1.00 94.81 82 GLY A O 1
ATOM 613 N N . ASP A 1 83 ? -8.373 24.566 -41.712 1.00 97.12 83 ASP A N 1
ATOM 614 C CA . ASP A 1 83 ? -8.736 25.098 -40.395 1.00 97.12 83 ASP A CA 1
ATOM 615 C C . ASP A 1 83 ? -7.501 25.643 -39.663 1.00 97.12 83 ASP A C 1
ATOM 617 O O . ASP A 1 83 ? -6.443 25.010 -39.633 1.00 97.12 83 ASP A O 1
ATOM 621 N N . GLN A 1 84 ? -7.648 26.822 -39.054 1.00 97.88 84 GLN A N 1
ATOM 622 C CA . GLN A 1 84 ? -6.641 27.416 -38.177 1.00 97.88 84 GLN A CA 1
ATOM 623 C C . GLN A 1 84 ? -6.843 26.925 -36.746 1.00 97.88 84 GLN A C 1
ATOM 625 O O . GLN A 1 84 ? -7.913 27.114 -36.160 1.00 97.88 84 GLN A O 1
ATOM 630 N N . VAL A 1 85 ? -5.802 26.320 -36.181 1.00 98.06 85 VAL A N 1
ATOM 631 C CA . VAL A 1 85 ? -5.864 25.615 -34.898 1.00 98.06 85 VAL A CA 1
ATOM 632 C C . VAL A 1 85 ? -4.645 25.911 -34.030 1.00 98.06 85 VAL A C 1
ATOM 634 O O . VAL A 1 85 ? -3.594 26.323 -34.526 1.00 98.06 85 VAL A O 1
ATOM 637 N N . CYS A 1 86 ? -4.771 25.665 -32.731 1.00 97.38 86 CYS A N 1
ATOM 638 C CA . CYS A 1 86 ? -3.643 25.451 -31.831 1.00 97.38 86 CYS A CA 1
ATOM 639 C C . CYS A 1 86 ? -3.768 24.090 -31.146 1.00 97.38 86 CYS A C 1
ATOM 641 O O . CYS A 1 86 ? -4.834 23.483 -31.155 1.00 97.38 86 CYS A O 1
ATOM 643 N N . ALA A 1 87 ? -2.671 23.553 -30.629 1.00 97.06 87 ALA A N 1
ATOM 644 C CA . ALA A 1 87 ? -2.637 22.179 -30.154 1.00 97.06 87 ALA A CA 1
ATOM 645 C C . ALA A 1 87 ? -1.715 22.002 -28.953 1.00 97.06 87 ALA A C 1
ATOM 647 O O . ALA A 1 87 ? -0.615 22.559 -28.916 1.00 97.06 87 ALA A O 1
ATOM 648 N N . LEU A 1 88 ? -2.171 21.169 -28.017 1.00 96.50 88 LEU A N 1
ATOM 649 C CA . LEU A 1 88 ? -1.359 20.601 -26.949 1.00 96.50 88 LEU A CA 1
ATOM 650 C C . LEU A 1 88 ? -0.669 19.347 -27.498 1.00 96.50 88 LEU A C 1
ATOM 652 O O . LEU A 1 88 ? -1.346 18.438 -27.964 1.00 96.50 88 LEU A O 1
ATOM 656 N N . ILE A 1 89 ? 0.659 19.276 -27.464 1.00 93.06 89 ILE A N 1
ATOM 657 C CA . ILE A 1 89 ? 1.415 18.185 -28.098 1.00 93.06 89 ILE A CA 1
ATOM 658 C C . ILE A 1 89 ? 2.493 17.626 -27.166 1.00 93.06 89 ILE A C 1
ATOM 660 O O . ILE A 1 89 ? 3.005 18.288 -26.273 1.00 93.06 89 ILE A O 1
ATOM 664 N N . GLY A 1 90 ? 2.846 16.354 -27.350 1.00 85.75 90 GLY A N 1
ATOM 665 C CA . GLY A 1 90 ? 3.902 15.701 -26.564 1.00 85.75 90 GLY A CA 1
ATOM 666 C C . GLY A 1 90 ? 5.329 15.998 -27.041 1.00 85.75 90 GLY A C 1
ATOM 667 O O . GLY A 1 90 ? 6.289 15.616 -26.369 1.00 85.75 90 GLY A O 1
ATOM 668 N N . GLY A 1 91 ? 5.465 16.663 -28.187 1.00 90.94 91 GLY A N 1
ATOM 669 C CA . GLY A 1 91 ? 6.702 16.970 -28.903 1.00 90.94 91 GLY A CA 1
ATOM 670 C C . GLY A 1 91 ? 6.384 17.306 -30.364 1.00 90.94 91 GLY A C 1
ATOM 671 O O . GLY A 1 91 ? 5.316 16.946 -30.861 1.00 90.94 91 GLY A O 1
ATOM 672 N N . GLY A 1 92 ? 7.312 17.945 -31.074 1.00 91.88 92 GLY A N 1
ATOM 673 C CA . GLY A 1 92 ? 7.184 18.232 -32.507 1.00 91.88 92 GLY A CA 1
ATOM 674 C C . GLY A 1 92 ? 6.782 19.660 -32.862 1.00 91.88 92 GLY A C 1
ATOM 675 O O . GLY A 1 92 ? 6.726 19.978 -34.045 1.00 91.88 92 GLY A O 1
ATOM 676 N N . GLY A 1 93 ? 6.550 20.539 -31.882 1.00 93.06 93 GLY A N 1
ATOM 677 C CA . GLY A 1 93 ? 6.186 21.935 -32.150 1.00 93.06 93 GLY A CA 1
ATOM 678 C C . GLY A 1 93 ? 7.278 22.724 -32.876 1.00 93.06 93 GLY A C 1
ATOM 679 O O . GLY A 1 93 ? 6.982 23.681 -33.578 1.00 93.06 93 GLY A O 1
ATOM 680 N N . TYR A 1 94 ? 8.548 22.323 -32.757 1.00 94.56 94 TYR A N 1
ATOM 681 C CA . TYR A 1 94 ? 9.671 22.990 -33.428 1.00 94.56 94 TYR A CA 1
ATOM 682 C C . TYR A 1 94 ? 9.973 22.385 -34.812 1.00 94.56 94 TYR A C 1
ATOM 684 O O . TYR A 1 94 ? 11.129 22.335 -35.244 1.00 94.56 94 TYR A O 1
ATOM 692 N N . ALA A 1 95 ? 8.947 21.892 -35.495 1.00 93.88 95 ALA A N 1
ATOM 693 C CA . ALA A 1 95 ? 9.010 21.385 -36.859 1.00 93.88 95 ALA A CA 1
ATOM 694 C C . ALA A 1 95 ? 8.011 22.135 -37.746 1.00 93.88 95 ALA A C 1
ATOM 696 O O . ALA A 1 95 ? 7.059 22.723 -37.244 1.00 93.88 95 ALA A O 1
ATOM 697 N N . GLU A 1 96 ? 8.200 22.118 -39.068 1.00 94.31 96 GLU A N 1
ATOM 698 C CA . GLU A 1 96 ? 7.238 22.744 -39.994 1.00 94.31 96 GLU A CA 1
ATOM 699 C C . GLU A 1 96 ? 5.886 22.019 -40.015 1.00 94.31 96 GLU A C 1
ATOM 701 O O . GLU A 1 96 ? 4.870 22.623 -40.368 1.00 94.31 96 GLU A O 1
ATOM 706 N N . LYS A 1 97 ? 5.860 20.730 -39.652 1.00 95.12 97 LYS A N 1
ATOM 707 C CA . LYS A 1 97 ? 4.644 19.920 -39.582 1.00 95.12 97 LYS A CA 1
ATOM 708 C C . LYS A 1 97 ? 4.635 19.033 -38.342 1.00 95.12 97 LYS A C 1
ATOM 710 O O . LYS A 1 97 ? 5.670 18.506 -37.938 1.00 95.12 97 LYS A O 1
ATOM 715 N N . VAL A 1 98 ? 3.452 18.818 -37.773 1.00 96.25 98 VAL A N 1
ATOM 716 C CA . VAL A 1 98 ? 3.256 17.917 -36.629 1.00 96.25 98 VAL A CA 1
ATOM 717 C C . VAL A 1 98 ? 1.927 17.171 -36.743 1.00 96.25 98 VAL A C 1
ATOM 719 O O . VAL A 1 98 ? 0.906 17.766 -37.085 1.00 96.25 98 VAL A O 1
ATOM 722 N N . ALA A 1 99 ? 1.944 15.862 -36.483 1.00 96.00 99 ALA A N 1
ATOM 723 C CA . ALA A 1 99 ? 0.742 15.035 -36.396 1.00 96.00 99 ALA A CA 1
ATOM 724 C C . ALA A 1 99 ? 0.197 15.062 -34.960 1.00 96.00 99 ALA A C 1
ATOM 726 O O . ALA A 1 99 ? 0.945 14.839 -34.007 1.00 96.00 99 ALA A O 1
ATOM 727 N N . VAL A 1 100 ? -1.092 15.363 -34.800 1.00 96.06 100 VAL A N 1
ATOM 728 C CA . VAL A 1 100 ? -1.723 15.596 -33.495 1.00 96.06 100 VAL A CA 1
ATOM 729 C C . VAL A 1 100 ? -3.061 14.865 -33.409 1.00 96.06 100 VAL A C 1
ATOM 731 O O . VAL A 1 100 ? -3.887 15.050 -34.299 1.00 96.06 100 VAL A O 1
ATOM 734 N N . PRO A 1 101 ? -3.338 14.086 -32.348 1.00 95.62 101 PRO A N 1
ATOM 735 C CA . PRO A 1 101 ? -4.655 13.475 -32.149 1.00 95.62 101 PRO A CA 1
ATOM 736 C C . PRO A 1 101 ? -5.761 14.531 -32.120 1.00 95.62 101 PRO A C 1
ATOM 738 O O . PRO A 1 101 ? -5.599 15.539 -31.434 1.00 95.62 101 PRO A O 1
ATOM 741 N N . GLU A 1 102 ? -6.891 14.307 -32.803 1.00 95.94 102 GLU A N 1
ATOM 742 C CA . GLU A 1 102 ? -7.924 15.348 -32.979 1.00 95.94 102 GLU A CA 1
ATOM 743 C C . GLU A 1 102 ? -8.435 15.949 -31.659 1.00 95.94 102 GLU A C 1
ATOM 745 O O . GLU A 1 102 ? -8.770 17.133 -31.601 1.00 95.94 102 GLU A O 1
ATOM 750 N N . GLY A 1 103 ? -8.440 15.145 -30.590 1.00 94.38 103 GLY A N 1
ATOM 751 C CA . GLY A 1 103 ? -8.861 15.543 -29.250 1.00 94.38 103 GLY A CA 1
ATOM 752 C C . GLY A 1 103 ? -7.900 16.494 -28.533 1.00 94.38 103 GLY A C 1
ATOM 753 O O . GLY A 1 103 ? -8.285 17.102 -27.543 1.00 94.38 103 GLY A O 1
ATOM 754 N N . GLN A 1 104 ? -6.663 16.652 -29.012 1.00 97.00 104 GLN A N 1
ATOM 755 C CA . GLN A 1 104 ? -5.664 17.565 -28.433 1.00 97.00 104 GLN A CA 1
ATOM 756 C C . GLN A 1 104 ? -5.582 18.915 -29.168 1.00 97.00 104 GLN A C 1
ATOM 758 O O . GLN A 1 104 ? -4.716 19.743 -28.877 1.00 97.00 104 GLN A O 1
ATOM 763 N N . VAL A 1 105 ? -6.479 19.130 -30.130 1.00 98.00 105 VAL A N 1
ATOM 764 C CA . VAL A 1 105 ? -6.523 20.309 -30.994 1.00 98.00 105 VAL A CA 1
ATOM 765 C C . VAL A 1 105 ? -7.638 21.244 -30.529 1.00 98.00 105 VAL A C 1
ATOM 767 O O . VAL A 1 105 ? -8.729 20.808 -30.166 1.00 98.00 105 VAL A O 1
ATOM 770 N N . LEU A 1 106 ? -7.353 22.541 -30.559 1.00 98.00 106 LEU A N 1
ATOM 771 C CA . LEU A 1 106 ? -8.208 23.646 -30.145 1.00 98.00 106 LEU A CA 1
ATOM 772 C C . LEU A 1 106 ? -8.393 24.626 -31.311 1.00 98.00 106 LEU A C 1
ATOM 774 O O . LEU A 1 106 ? -7.469 24.831 -32.106 1.00 98.00 106 LEU A O 1
ATOM 778 N N . PRO A 1 107 ? -9.557 25.288 -31.421 1.00 97.31 107 PRO A N 1
ATOM 779 C CA . PRO A 1 107 ? -9.721 26.354 -32.397 1.00 97.31 107 PRO A CA 1
ATOM 780 C C . PRO A 1 107 ? -8.892 27.573 -31.976 1.00 97.31 107 PRO A C 1
ATOM 782 O O . PRO A 1 107 ? -8.720 27.833 -30.784 1.00 97.31 107 PRO A O 1
ATOM 785 N N . VAL A 1 108 ? -8.439 28.386 -32.932 1.00 96.19 108 VAL A N 1
ATOM 786 C CA . VAL A 1 108 ? -7.867 29.700 -32.592 1.00 96.19 108 VAL A CA 1
ATOM 787 C C . VAL A 1 108 ? -8.954 30.568 -31.936 1.00 96.19 108 VAL A C 1
ATOM 789 O O . VAL A 1 108 ? -10.018 30.751 -32.539 1.00 96.19 108 VAL A O 1
ATOM 792 N N . PRO A 1 109 ? -8.734 31.113 -30.720 1.00 92.31 109 PRO A N 1
ATOM 793 C CA . PRO A 1 109 ? -9.732 31.950 -30.068 1.00 92.31 109 PRO A CA 1
ATOM 794 C C . PRO A 1 109 ? -10.083 33.181 -30.924 1.00 92.31 109 PRO A C 1
ATOM 796 O O . PRO A 1 109 ? -9.178 33.842 -31.448 1.00 92.31 109 PRO A O 1
ATOM 799 N N . PRO A 1 110 ? -11.370 33.556 -31.043 1.00 89.31 110 PRO A N 1
ATOM 800 C CA . PRO A 1 110 ? -11.759 34.773 -31.746 1.00 89.31 110 PRO A CA 1
ATOM 801 C C . PRO A 1 110 ? -11.024 36.006 -31.203 1.00 89.31 110 PRO A C 1
ATOM 803 O O . PRO A 1 110 ? -11.017 36.256 -30.000 1.00 89.31 110 PRO A O 1
ATOM 806 N N . GLY A 1 111 ? -10.417 36.789 -32.097 1.00 85.81 111 GLY A N 1
ATOM 807 C CA . GLY A 1 111 ? -9.665 37.995 -31.731 1.00 85.81 111 GLY A CA 1
ATOM 808 C C . GLY A 1 111 ? -8.204 37.762 -31.328 1.00 85.81 111 GLY A C 1
ATOM 809 O O . GLY A 1 111 ? -7.509 38.737 -31.048 1.00 85.81 111 GLY A O 1
ATOM 810 N N . VAL A 1 112 ? -7.722 36.515 -31.344 1.00 90.69 112 VAL A N 1
ATOM 811 C CA . VAL A 1 112 ? -6.311 36.157 -31.133 1.00 90.69 112 VAL A CA 1
ATOM 812 C C . VAL A 1 112 ? -5.657 35.864 -32.485 1.00 90.69 112 VAL A C 1
ATOM 814 O O . VAL A 1 112 ? -6.258 35.222 -33.346 1.00 90.69 112 VAL A O 1
ATOM 817 N N . SER A 1 113 ? -4.437 36.363 -32.706 1.00 91.62 113 SER A N 1
ATOM 818 C CA . SER A 1 113 ? -3.702 36.056 -33.936 1.00 91.62 113 SER A CA 1
ATOM 819 C C . SER A 1 113 ? -3.280 34.584 -33.955 1.00 91.62 113 SER A C 1
ATOM 821 O O . SER A 1 113 ? -3.055 33.984 -32.904 1.00 91.62 113 SER A O 1
ATOM 823 N N . LEU A 1 114 ? -3.112 33.993 -35.143 1.00 90.12 114 LEU A N 1
ATOM 824 C CA . LEU A 1 114 ? -2.630 32.612 -35.244 1.00 90.12 114 LEU A CA 1
ATOM 825 C C . LEU A 1 114 ? -1.290 32.431 -34.510 1.00 90.12 114 LEU A C 1
ATOM 827 O O . LEU A 1 114 ? -1.082 31.406 -33.879 1.00 90.12 114 LEU A O 1
ATOM 831 N N . GLN A 1 115 ? -0.410 33.433 -34.532 1.00 87.12 115 GLN A N 1
ATOM 832 C CA . GLN A 1 115 ? 0.891 33.386 -33.858 1.00 87.12 115 GLN A CA 1
ATOM 833 C C . GLN A 1 115 ? 0.748 33.411 -32.330 1.00 87.12 115 GLN A C 1
ATOM 835 O O . GLN A 1 115 ? 1.322 32.562 -31.656 1.00 87.12 115 GLN A O 1
ATOM 840 N N . ASP A 1 116 ? -0.067 34.322 -31.790 1.00 87.81 116 ASP A N 1
ATOM 841 C CA . ASP A 1 116 ? -0.325 34.402 -30.346 1.00 87.81 116 ASP A CA 1
ATOM 842 C C . ASP A 1 116 ? -1.029 33.138 -29.823 1.00 87.81 116 ASP A C 1
ATOM 844 O O . ASP A 1 116 ? -0.817 32.734 -28.681 1.00 87.81 116 ASP A O 1
ATOM 848 N N . ALA A 1 117 ? -1.845 32.479 -30.655 1.00 92.62 117 ALA A N 1
ATOM 849 C CA . ALA A 1 117 ? -2.571 31.270 -30.273 1.00 92.62 117 ALA A CA 1
ATOM 850 C C . ALA A 1 117 ? -1.652 30.097 -29.888 1.00 92.62 117 ALA A C 1
ATOM 852 O O . ALA A 1 117 ? -2.088 29.218 -29.146 1.00 92.62 117 ALA A O 1
ATOM 853 N N . ALA A 1 118 ? -0.391 30.095 -30.341 1.00 91.38 118 ALA A N 1
ATOM 854 C CA . ALA A 1 118 ? 0.597 29.085 -29.960 1.00 91.38 118 ALA A CA 1
ATOM 855 C C . ALA A 1 118 ? 0.989 29.142 -28.476 1.00 91.38 118 ALA A C 1
ATOM 857 O O . ALA A 1 118 ? 1.531 28.16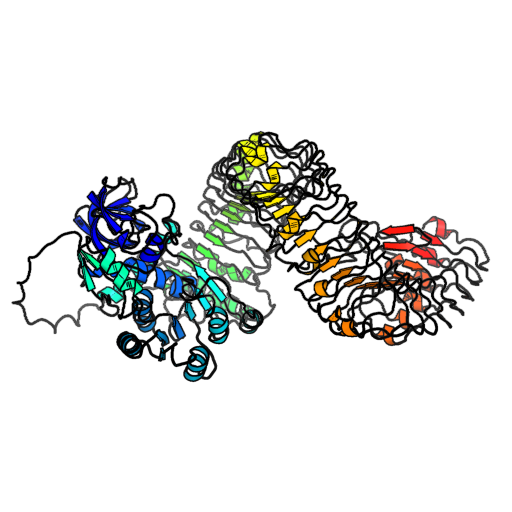7 -27.979 1.00 91.38 118 ALA A O 1
ATOM 858 N N . SER A 1 119 ? 0.729 30.259 -27.786 1.00 88.69 119 SER A N 1
ATOM 859 C CA . SER A 1 119 ? 1.120 30.481 -26.384 1.00 88.69 119 SER A CA 1
ATOM 860 C C . SER A 1 119 ? 0.103 29.994 -25.345 1.00 88.69 119 SER A C 1
ATOM 862 O O . SER A 1 119 ? 0.296 30.206 -24.150 1.00 88.69 119 SER A O 1
ATOM 864 N N . PHE A 1 120 ? -1.018 29.416 -25.784 1.00 92.19 120 PHE A N 1
ATOM 865 C CA . PHE A 1 120 ? -2.125 29.039 -24.907 1.00 92.19 120 PHE A CA 1
ATOM 866 C C . PHE A 1 120 ? -2.188 27.557 -24.511 1.00 92.19 120 PHE A C 1
ATOM 868 O O . PHE A 1 120 ? -2.486 27.309 -23.339 1.00 92.19 120 PHE A O 1
ATOM 875 N N . PRO A 1 121 ? -2.009 26.569 -25.408 1.00 94.88 121 PRO A N 1
ATOM 876 C CA . PRO A 1 121 ? -2.352 25.178 -25.109 1.00 94.88 121 PRO A CA 1
ATOM 877 C C . PRO A 1 121 ? -1.717 24.611 -23.831 1.00 94.88 121 PRO A C 1
ATOM 879 O O . PRO A 1 121 ? -2.445 24.109 -22.975 1.00 94.88 121 PRO A O 1
ATOM 882 N N . GLU A 1 122 ? -0.405 24.745 -23.642 1.00 92.06 122 GLU A N 1
ATOM 883 C CA . GLU A 1 122 ? 0.310 24.176 -22.492 1.00 92.06 122 GLU A CA 1
ATOM 884 C C . GLU A 1 122 ? -0.081 24.889 -21.190 1.00 92.06 122 GLU A C 1
ATOM 886 O O . GLU A 1 122 ? -0.409 24.246 -20.187 1.00 92.06 122 GLU A O 1
ATOM 891 N N . VAL A 1 123 ? -0.102 26.227 -21.194 1.00 92.56 123 VAL A N 1
ATOM 892 C CA . VAL A 1 123 ? -0.391 27.020 -19.986 1.00 92.56 123 VAL A CA 1
ATOM 893 C C . VAL A 1 123 ? -1.853 26.895 -19.554 1.00 92.56 123 VAL A C 1
ATOM 895 O O . VAL A 1 123 ? -2.128 26.741 -18.362 1.00 92.56 123 VAL A O 1
ATOM 898 N N . THR A 1 124 ? -2.793 26.890 -20.505 1.00 95.19 124 THR A N 1
ATOM 899 C CA . THR A 1 124 ? -4.233 26.763 -20.225 1.00 95.19 124 THR A CA 1
ATOM 900 C C . THR A 1 124 ? -4.571 25.369 -19.711 1.00 95.19 124 THR A C 1
ATOM 902 O O . THR A 1 124 ? -5.224 25.249 -18.674 1.00 95.19 124 THR A O 1
ATOM 905 N N . CYS A 1 125 ? -4.065 24.318 -20.363 1.00 96.31 125 CYS A N 1
ATOM 906 C CA . CYS A 1 125 ? -4.292 22.935 -19.951 1.00 96.31 125 CYS A CA 1
ATOM 907 C C . CYS A 1 125 ? -3.629 22.627 -18.608 1.00 96.31 125 CYS A C 1
ATOM 909 O O . CYS A 1 125 ? -4.236 21.961 -17.765 1.00 96.31 125 CYS A O 1
ATOM 911 N N . THR A 1 126 ? -2.426 23.151 -18.356 1.00 94.12 126 THR A N 1
ATOM 912 C CA . THR A 1 126 ? -1.753 22.972 -17.063 1.00 94.12 126 THR A CA 1
ATOM 913 C C . THR A 1 126 ? -2.542 23.643 -15.947 1.00 94.12 126 THR A C 1
ATOM 915 O O . THR A 1 126 ? -2.867 23.002 -14.953 1.00 94.12 126 THR A O 1
ATOM 918 N N . VAL A 1 127 ? -2.906 24.917 -16.096 1.00 95.81 127 VAL A N 1
ATOM 919 C CA . VAL A 1 127 ? -3.614 25.649 -15.037 1.00 95.81 127 VAL A CA 1
ATOM 920 C C . VAL A 1 127 ? -5.017 25.097 -14.808 1.00 95.81 127 VAL A C 1
ATOM 922 O O . VAL A 1 127 ? -5.399 24.880 -13.660 1.00 95.81 127 VAL A O 1
ATOM 925 N N . TRP A 1 128 ? -5.775 24.823 -15.871 1.00 97.06 128 TRP A N 1
ATOM 926 C CA . TRP A 1 128 ? -7.146 24.335 -15.737 1.00 97.06 128 TRP A CA 1
ATOM 927 C C . TRP A 1 128 ? -7.199 22.952 -15.084 1.00 97.06 128 TRP A C 1
ATOM 929 O O . TRP A 1 128 ? -7.928 22.750 -14.109 1.00 97.06 128 TRP A O 1
ATOM 939 N N . SER A 1 129 ? -6.360 22.021 -15.551 1.00 96.81 129 SER A N 1
ATOM 940 C CA . SER A 1 129 ? -6.337 20.658 -15.013 1.00 96.81 129 SER A CA 1
ATOM 941 C C . SER A 1 129 ? -5.848 20.573 -13.568 1.00 96.81 129 SER A C 1
ATOM 943 O O . SER A 1 129 ? -6.223 19.643 -12.864 1.00 96.81 129 SER A O 1
ATOM 945 N N . THR A 1 130 ? -5.043 21.527 -13.100 1.00 95.62 130 THR A N 1
ATOM 946 C CA . THR A 1 130 ? -4.451 21.484 -11.755 1.00 95.62 130 THR A CA 1
ATOM 947 C C . THR A 1 130 ? -5.248 22.304 -10.747 1.00 95.62 130 THR A C 1
ATOM 949 O O . THR A 1 130 ? -5.690 21.773 -9.728 1.00 95.62 130 THR A O 1
ATOM 952 N N . ILE A 1 131 ? -5.494 23.583 -11.034 1.00 95.88 131 ILE A N 1
ATOM 953 C CA . ILE A 1 131 ? -6.130 24.511 -10.092 1.00 95.88 131 ILE A CA 1
ATOM 954 C C . ILE A 1 131 ? -7.650 24.298 -10.032 1.00 95.88 131 ILE A C 1
ATOM 956 O O . ILE A 1 131 ? -8.222 24.325 -8.944 1.00 95.88 131 ILE A O 1
ATOM 960 N N . PHE A 1 132 ? -8.309 24.055 -11.168 1.00 96.19 132 PHE A N 1
ATOM 961 C CA . PHE A 1 132 ? -9.774 23.980 -11.228 1.00 96.19 132 PHE A CA 1
ATOM 962 C C . PHE A 1 132 ? -10.293 22.542 -11.207 1.00 96.19 132 PHE A C 1
ATOM 964 O O . PHE A 1 132 ? -11.176 22.230 -10.413 1.00 96.19 132 PHE A O 1
ATOM 971 N N . MET A 1 133 ? -9.732 21.645 -12.024 1.00 93.62 133 MET A N 1
ATOM 972 C CA . MET A 1 133 ? -10.221 20.261 -12.086 1.00 93.62 133 MET A CA 1
ATOM 973 C C . MET A 1 133 ? -9.807 19.427 -10.869 1.00 93.62 133 MET A C 1
ATOM 975 O O . MET A 1 133 ? -10.617 18.652 -10.379 1.00 93.62 133 MET A O 1
ATOM 979 N N . MET A 1 134 ? -8.565 19.567 -10.390 1.00 91.94 134 MET A N 1
ATOM 980 C CA . MET A 1 134 ? -8.028 18.718 -9.314 1.00 91.94 134 MET A CA 1
ATOM 981 C C . MET A 1 134 ? -7.989 19.408 -7.941 1.00 91.94 134 MET A C 1
ATOM 983 O O . MET A 1 134 ? -8.230 18.768 -6.919 1.00 91.94 134 MET A O 1
ATOM 987 N N . SER A 1 135 ? -7.714 20.718 -7.906 1.00 93.81 135 SER A N 1
ATOM 988 C CA . SER A 1 135 ? -7.696 21.502 -6.658 1.00 93.81 135 SER A CA 1
ATOM 989 C C . SER A 1 135 ? -9.011 22.230 -6.371 1.00 93.81 135 SER A C 1
ATOM 991 O O . SER A 1 135 ? -9.118 22.867 -5.325 1.00 93.81 135 SER A O 1
ATOM 993 N N . HIS A 1 136 ? -9.995 22.148 -7.274 1.00 95.75 136 HIS A N 1
ATOM 994 C CA . HIS A 1 136 ? -11.345 22.703 -7.116 1.00 95.75 136 HIS A CA 1
ATOM 995 C C . HIS A 1 136 ? -11.391 24.165 -6.640 1.00 95.75 136 HIS A C 1
ATOM 997 O O . HIS A 1 136 ? -12.239 24.525 -5.820 1.00 95.75 136 HIS A O 1
ATOM 1003 N N . LEU A 1 137 ? -10.476 25.013 -7.135 1.00 96.88 137 LEU A N 1
ATOM 1004 C CA . LEU A 1 137 ? -10.457 26.430 -6.771 1.00 96.88 137 LEU A CA 1
ATOM 1005 C C . LEU A 1 137 ? -11.809 27.078 -7.080 1.00 96.88 137 LEU A C 1
ATOM 1007 O O . LEU A 1 137 ? -12.274 27.071 -8.221 1.00 96.88 137 LEU A O 1
ATOM 1011 N N . SER A 1 138 ? -12.403 27.672 -6.052 1.00 91.44 138 SER A N 1
ATOM 1012 C CA . SER A 1 138 ? -13.734 28.265 -6.105 1.00 91.44 138 SER A CA 1
ATOM 1013 C C . SER A 1 138 ? -13.700 29.781 -5.912 1.00 91.44 138 SER A C 1
ATOM 1015 O O . SER A 1 138 ? -12.729 30.366 -5.426 1.00 91.44 138 SER A O 1
ATOM 1017 N N . SER A 1 139 ? -14.786 30.449 -6.304 1.00 95.12 139 SER A N 1
ATOM 1018 C CA . SER A 1 139 ? -14.916 31.896 -6.124 1.00 95.12 139 SER A CA 1
ATOM 1019 C C . SER A 1 139 ? -14.837 32.279 -4.642 1.00 95.12 139 SER A C 1
ATOM 1021 O O . SER A 1 139 ? -15.445 31.628 -3.795 1.00 95.12 139 SER A O 1
ATOM 1023 N N . GLY A 1 140 ? -14.095 33.341 -4.323 1.00 92.88 140 GLY A N 1
ATOM 1024 C CA . GLY A 1 140 ? -13.861 33.788 -2.947 1.00 92.88 140 GLY A CA 1
ATOM 1025 C C . GLY A 1 140 ? -12.707 33.089 -2.219 1.00 92.88 140 GLY A C 1
ATOM 1026 O O . GLY A 1 140 ? -12.305 33.571 -1.159 1.00 92.88 140 GLY A O 1
ATOM 1027 N N . GLU A 1 141 ? -12.137 32.020 -2.780 1.00 97.88 141 GLU A N 1
ATOM 1028 C CA . GLU A 1 141 ? -10.937 31.377 -2.235 1.00 97.88 141 GLU A CA 1
ATOM 1029 C C . GLU A 1 141 ? -9.650 32.135 -2.594 1.00 97.88 141 GLU A C 1
ATOM 1031 O O . GLU A 1 141 ? -9.615 33.029 -3.450 1.00 97.88 141 GLU A O 1
ATOM 1036 N N . THR A 1 142 ? -8.565 31.774 -1.914 1.00 98.50 142 THR A N 1
ATOM 1037 C CA . THR A 1 142 ? -7.228 32.333 -2.120 1.00 98.50 142 THR A CA 1
ATOM 1038 C C . THR A 1 142 ? -6.305 31.358 -2.850 1.00 98.50 142 THR A C 1
ATOM 1040 O O . THR A 1 142 ? -6.213 30.184 -2.496 1.00 98.50 142 THR A O 1
ATOM 1043 N N . LEU A 1 143 ? -5.576 31.861 -3.850 1.00 98.69 143 LEU A N 1
ATOM 1044 C CA . LEU A 1 143 ? -4.607 31.096 -4.640 1.00 98.69 143 LEU A CA 1
ATOM 1045 C C . LEU A 1 143 ? -3.211 31.706 -4.500 1.00 98.69 143 LEU A C 1
ATOM 1047 O O . LEU A 1 143 ? -3.043 32.882 -4.808 1.00 98.69 143 LEU A O 1
ATOM 1051 N N . LEU A 1 144 ? -2.201 30.922 -4.122 1.00 98.62 144 LEU A N 1
ATOM 1052 C CA . LEU A 1 144 ? -0.787 31.304 -4.218 1.00 98.62 144 LEU A CA 1
ATOM 1053 C C . LEU A 1 144 ? -0.122 30.622 -5.412 1.00 98.62 144 LEU A C 1
ATOM 1055 O O . LEU A 1 144 ? -0.098 29.399 -5.501 1.00 98.62 144 LEU A O 1
ATOM 1059 N N . VAL A 1 145 ? 0.471 31.417 -6.301 1.00 98.12 145 VAL A N 1
ATOM 1060 C CA . VAL A 1 145 ? 1.197 30.926 -7.477 1.00 98.12 145 VAL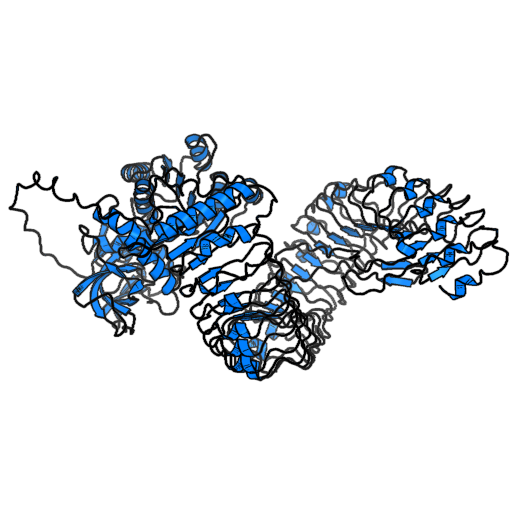 A CA 1
ATOM 1061 C C . VAL A 1 145 ? 2.688 31.213 -7.340 1.00 98.12 145 VAL A C 1
ATOM 1063 O O . VAL A 1 145 ? 3.120 32.375 -7.319 1.00 98.12 145 VAL A O 1
ATOM 1066 N N . HIS A 1 146 ? 3.499 30.157 -7.284 1.00 97.19 146 HIS A N 1
ATOM 1067 C CA . HIS A 1 146 ? 4.947 30.307 -7.343 1.00 97.19 146 HIS A CA 1
ATOM 1068 C C . HIS A 1 146 ? 5.427 30.583 -8.767 1.00 97.19 146 HIS A C 1
ATOM 1070 O O . HIS A 1 146 ? 4.976 29.981 -9.738 1.00 97.19 146 HIS A O 1
ATOM 1076 N N . GLY A 1 147 ? 6.339 31.550 -8.899 1.00 89.88 147 GLY A N 1
ATOM 1077 C CA . GLY A 1 147 ? 6.805 31.998 -10.210 1.00 89.88 147 GLY A CA 1
ATOM 1078 C C . GLY A 1 147 ? 5.716 32.726 -11.001 1.00 89.88 147 GLY A C 1
ATOM 1079 O O . GLY A 1 147 ? 5.519 32.441 -12.179 1.00 89.88 147 GLY A O 1
ATOM 1080 N N . GLY A 1 148 ? 5.034 33.697 -10.385 1.00 89.69 148 GLY A N 1
ATOM 1081 C CA . GLY A 1 148 ? 3.879 34.390 -10.979 1.00 89.69 148 GLY A CA 1
ATOM 1082 C C . GLY A 1 148 ? 4.154 35.143 -12.289 1.00 89.69 148 GLY A C 1
ATOM 1083 O O . GLY A 1 148 ? 3.226 35.457 -13.016 1.00 89.69 148 GLY A O 1
ATOM 1084 N N . SER A 1 149 ? 5.423 35.395 -12.618 1.00 87.44 149 SER A N 1
ATOM 1085 C CA . SER A 1 149 ? 5.846 36.013 -13.889 1.00 87.44 149 SER A CA 1
ATOM 1086 C C . SER A 1 149 ? 6.282 34.992 -14.952 1.00 87.44 149 SER A C 1
ATOM 1088 O O . SER A 1 149 ? 6.919 35.373 -15.928 1.00 87.44 149 SER A O 1
ATOM 1090 N N . SER A 1 150 ? 6.016 33.699 -14.747 1.00 88.25 150 SER A N 1
ATOM 1091 C CA . SER A 1 150 ? 6.169 32.642 -15.763 1.00 88.25 150 SER A CA 1
ATOM 1092 C C . SER A 1 150 ? 4.904 32.518 -16.619 1.00 88.25 150 SER A C 1
ATOM 1094 O O . SER A 1 150 ? 3.868 32.980 -16.166 1.00 88.25 150 SER A O 1
ATOM 1096 N N . GLY A 1 151 ? 4.943 31.845 -17.776 1.00 85.69 151 GLY A N 1
ATOM 1097 C CA . GLY A 1 151 ? 3.750 31.667 -18.626 1.00 85.69 151 GLY A CA 1
ATOM 1098 C C . GLY A 1 151 ? 2.572 30.981 -17.924 1.00 85.69 151 GLY A C 1
ATOM 1099 O O . GLY A 1 151 ? 1.425 31.402 -18.039 1.00 85.69 151 GLY A O 1
ATOM 1100 N N . ILE A 1 152 ? 2.855 29.977 -17.089 1.00 91.75 152 ILE A N 1
ATOM 1101 C CA . ILE A 1 152 ? 1.837 29.361 -16.222 1.00 91.75 152 ILE A CA 1
ATOM 1102 C C . ILE A 1 152 ? 1.326 30.382 -15.197 1.00 91.75 152 ILE A C 1
ATOM 1104 O O . ILE A 1 152 ? 0.125 30.474 -14.955 1.00 91.75 152 ILE A O 1
ATOM 1108 N N . GLY A 1 153 ? 2.229 31.165 -14.604 1.00 93.06 153 GLY A N 1
ATOM 1109 C CA . GLY A 1 153 ? 1.895 32.168 -13.598 1.00 93.06 153 GLY A CA 1
ATOM 1110 C C . GLY A 1 153 ? 1.032 33.312 -14.129 1.00 93.06 153 GLY A C 1
ATOM 1111 O O . GLY A 1 153 ? 0.004 33.626 -13.535 1.00 93.06 153 GLY A O 1
ATOM 1112 N N . THR A 1 154 ? 1.407 33.903 -15.262 1.00 92.94 154 THR A N 1
ATOM 1113 C CA . THR A 1 154 ? 0.694 35.017 -15.902 1.00 92.94 154 THR A CA 1
ATOM 1114 C C . THR A 1 154 ? -0.706 34.606 -16.343 1.00 92.94 154 THR A C 1
ATOM 1116 O O . THR A 1 154 ? -1.652 35.386 -16.197 1.00 92.94 154 THR A O 1
ATOM 1119 N N . PHE A 1 155 ? -0.866 33.372 -16.825 1.00 95.00 155 PHE A N 1
ATOM 1120 C CA . PHE A 1 155 ? -2.171 32.812 -17.147 1.00 95.00 155 PHE A CA 1
ATOM 1121 C C . PHE A 1 155 ? -2.996 32.515 -15.882 1.00 95.00 155 PHE A C 1
ATOM 1123 O O . PHE A 1 155 ? -4.144 32.959 -15.789 1.00 95.00 155 PHE A O 1
ATOM 1130 N N . ALA A 1 156 ? -2.409 31.842 -14.881 1.00 96.81 156 ALA A N 1
ATOM 1131 C CA . ALA A 1 156 ? -3.074 31.501 -13.619 1.00 96.81 156 ALA A CA 1
ATOM 1132 C C . ALA A 1 156 ? -3.639 32.731 -12.900 1.00 96.81 156 ALA A C 1
ATOM 1134 O O . ALA A 1 156 ? -4.770 32.686 -12.420 1.00 96.81 156 ALA A O 1
ATOM 1135 N N . ILE A 1 157 ? -2.892 33.842 -12.875 1.00 97.69 157 ILE A N 1
ATOM 1136 C CA . ILE A 1 157 ? -3.350 35.104 -12.280 1.00 97.69 157 ILE A CA 1
ATOM 1137 C C . ILE A 1 157 ? -4.640 35.581 -12.950 1.00 97.69 157 ILE A C 1
ATOM 1139 O O . ILE A 1 157 ? -5.638 35.815 -12.268 1.00 97.69 157 ILE A O 1
ATOM 1143 N N . GLN A 1 158 ? -4.631 35.706 -14.279 1.00 96.94 158 GLN A N 1
ATOM 1144 C CA . GLN A 1 158 ? -5.751 36.271 -15.029 1.00 96.94 158 GLN A CA 1
ATOM 1145 C C . GLN A 1 158 ? -7.009 35.402 -14.905 1.00 96.94 158 GLN A C 1
ATOM 1147 O O . GLN A 1 158 ? -8.093 35.922 -14.634 1.00 96.94 158 GLN A O 1
ATOM 1152 N N . ILE A 1 159 ? -6.878 34.079 -15.067 1.00 97.19 159 ILE A N 1
ATOM 1153 C CA . ILE A 1 159 ? -8.033 33.174 -15.031 1.00 97.19 159 ILE A CA 1
ATOM 1154 C C . ILE A 1 159 ? -8.581 33.003 -13.607 1.00 97.19 159 ILE A C 1
ATOM 1156 O O . ILE A 1 159 ? -9.790 33.087 -13.415 1.00 97.19 159 ILE A O 1
ATOM 1160 N N . ALA A 1 160 ? -7.730 32.865 -12.583 1.00 97.56 160 ALA A N 1
ATOM 1161 C CA . ALA A 1 160 ? -8.193 32.776 -11.197 1.00 97.56 160 ALA A CA 1
ATOM 1162 C C . ALA A 1 160 ? -8.900 34.069 -10.768 1.00 97.56 160 ALA A C 1
ATOM 1164 O O . ALA A 1 160 ? -9.952 34.025 -10.126 1.00 97.56 160 ALA A O 1
ATOM 1165 N N . LYS A 1 161 ? -8.381 35.226 -11.201 1.00 96.12 161 LYS A N 1
ATOM 1166 C CA . LYS A 1 161 ? -9.024 36.517 -10.954 1.00 96.12 161 LYS A CA 1
ATOM 1167 C C . LYS A 1 161 ? -10.365 36.642 -11.672 1.00 96.12 161 LYS A C 1
ATOM 1169 O O . LYS A 1 161 ? -11.320 37.150 -11.089 1.00 96.12 161 LYS A O 1
ATOM 1174 N N . HIS A 1 162 ? -10.457 36.147 -12.907 1.00 96.00 162 HIS A N 1
ATOM 1175 C CA . HIS A 1 162 ? -11.707 36.103 -13.664 1.00 96.00 162 HIS A CA 1
ATOM 1176 C C . HIS A 1 162 ? -12.792 35.272 -12.958 1.00 96.00 162 HIS A C 1
ATOM 1178 O O . HIS A 1 162 ? -13.948 35.687 -12.941 1.00 96.00 162 HIS A O 1
ATOM 1184 N N . TYR A 1 163 ? -12.409 34.165 -12.315 1.00 94.62 163 TYR A N 1
ATOM 1185 C CA . TYR A 1 163 ? -13.302 33.298 -11.532 1.00 94.62 163 TYR A CA 1
ATOM 1186 C C . TYR A 1 163 ? -13.517 33.765 -10.075 1.00 94.62 163 TYR A C 1
ATOM 1188 O O . TYR A 1 163 ? -14.218 33.120 -9.292 1.00 94.62 163 TYR A O 1
ATOM 1196 N N . GLY A 1 164 ? -12.983 34.933 -9.705 1.00 95.69 164 GLY A N 1
ATOM 1197 C CA . GLY A 1 164 ? -13.261 35.589 -8.425 1.00 95.69 164 GLY A CA 1
ATOM 1198 C C . GLY A 1 164 ? -12.419 35.100 -7.245 1.00 95.69 164 GLY A C 1
ATOM 1199 O O . GLY A 1 164 ? -12.813 35.318 -6.101 1.00 95.69 164 GLY A O 1
ATOM 1200 N N . ALA A 1 165 ? -11.271 34.468 -7.492 1.00 97.56 165 ALA A N 1
ATOM 1201 C CA . ALA A 1 165 ? -10.296 34.173 -6.445 1.00 97.56 165 ALA A CA 1
ATOM 1202 C C . ALA A 1 165 ? -9.445 35.411 -6.099 1.00 97.56 165 ALA A C 1
ATOM 1204 O O . ALA A 1 165 ? -9.225 36.303 -6.930 1.00 97.56 165 ALA A O 1
ATOM 1205 N N . ARG A 1 166 ? -8.923 35.453 -4.869 1.00 98.12 166 ARG A N 1
ATOM 1206 C CA . ARG A 1 166 ? -7.879 36.407 -4.461 1.00 98.12 166 ARG A CA 1
ATOM 1207 C C . ARG A 1 166 ? -6.505 35.782 -4.709 1.00 98.12 166 ARG A C 1
ATOM 1209 O O . ARG A 1 166 ? -6.210 34.710 -4.187 1.00 98.12 166 ARG A O 1
ATOM 1216 N N . VAL A 1 167 ? -5.655 36.451 -5.483 1.00 98.44 167 VAL A N 1
ATOM 1217 C CA . VAL A 1 167 ? -4.428 35.851 -6.028 1.00 98.44 167 VAL A CA 1
ATOM 1218 C C . VAL A 1 167 ? -3.170 36.421 -5.373 1.00 98.44 167 VAL A C 1
ATOM 1220 O O . VAL A 1 167 ? -2.920 37.625 -5.385 1.00 98.44 167 VAL A O 1
ATOM 1223 N N . PHE A 1 168 ? -2.345 35.525 -4.851 1.00 98.62 168 PHE A N 1
ATOM 1224 C CA . PHE A 1 168 ? -1.015 35.756 -4.311 1.00 98.62 168 PHE A CA 1
ATOM 1225 C C . PHE A 1 168 ? 0.030 35.227 -5.288 1.00 98.62 168 PHE A C 1
ATOM 1227 O O . PHE A 1 168 ? -0.159 34.180 -5.908 1.00 98.62 168 PHE A O 1
ATOM 1234 N N . VAL A 1 169 ? 1.168 35.908 -5.401 1.00 98.19 169 VAL A N 1
ATOM 1235 C CA . VAL A 1 169 ? 2.251 35.480 -6.294 1.00 98.19 169 VAL A CA 1
ATOM 1236 C C . VAL A 1 169 ? 3.622 35.652 -5.665 1.00 98.19 169 VAL A C 1
ATOM 1238 O O . VAL A 1 169 ? 3.867 36.625 -4.949 1.00 98.19 169 VAL A O 1
ATOM 1241 N N . THR A 1 170 ? 4.555 34.761 -6.012 1.00 97.19 170 THR A N 1
ATOM 1242 C CA . THR A 1 170 ? 5.986 34.988 -5.763 1.00 97.19 170 THR A CA 1
ATOM 1243 C C . THR A 1 170 ? 6.737 35.322 -7.053 1.00 97.19 170 THR A C 1
ATOM 1245 O O . THR A 1 170 ? 6.554 34.675 -8.087 1.00 97.19 170 THR A O 1
ATOM 1248 N N . ALA A 1 171 ? 7.613 36.330 -7.006 1.00 92.25 171 ALA A N 1
ATOM 1249 C CA . ALA A 1 171 ? 8.535 36.655 -8.100 1.00 92.25 171 ALA A CA 1
ATOM 1250 C C . ALA A 1 171 ? 9.868 37.216 -7.576 1.00 92.25 171 ALA A C 1
ATOM 1252 O O . ALA A 1 171 ? 9.968 37.634 -6.430 1.00 92.25 171 ALA A O 1
ATOM 1253 N N . GLY A 1 172 ? 10.915 37.183 -8.408 1.00 87.94 172 GLY A N 1
ATOM 1254 C CA . GLY A 1 172 ? 12.298 37.440 -7.975 1.00 87.94 172 GLY A CA 1
ATOM 1255 C C . GLY A 1 172 ? 12.807 38.871 -8.168 1.00 87.94 172 GLY A C 1
ATOM 1256 O O . GLY A 1 172 ? 14.019 39.085 -8.053 1.00 87.94 172 GLY A O 1
ATOM 1257 N N . SER A 1 173 ? 11.936 39.812 -8.546 1.00 87.56 173 SER A N 1
ATOM 1258 C CA . SER A 1 173 ? 12.238 41.245 -8.665 1.00 87.56 173 SER A CA 1
ATOM 1259 C C . SER A 1 173 ? 10.963 42.083 -8.543 1.00 87.56 173 SER A C 1
ATOM 1261 O O . SER A 1 173 ? 9.856 41.567 -8.723 1.00 87.56 173 SER A O 1
ATOM 1263 N N . LEU A 1 174 ? 11.113 43.376 -8.248 1.00 86.69 174 LEU A N 1
ATOM 1264 C CA . LEU A 1 1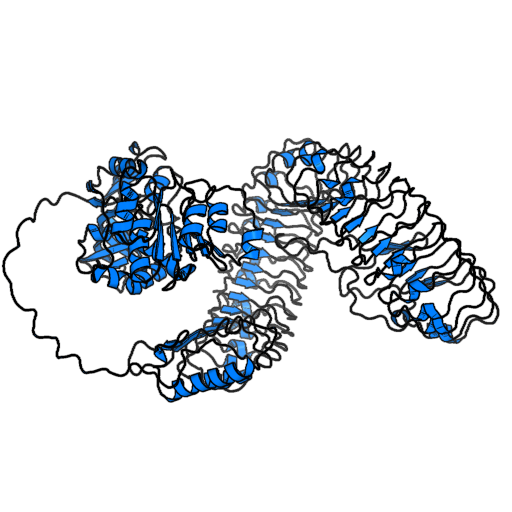74 ? 9.980 44.287 -8.094 1.00 86.69 174 LEU A CA 1
ATOM 1265 C C . LEU A 1 174 ? 9.260 44.528 -9.427 1.00 86.69 174 LEU A C 1
ATOM 1267 O O . LEU A 1 174 ? 8.035 44.543 -9.460 1.00 86.69 174 LEU A O 1
ATOM 1271 N N . GLU A 1 175 ? 10.001 44.632 -10.529 1.00 88.31 175 GLU A N 1
ATOM 1272 C CA . GLU A 1 175 ? 9.452 44.819 -11.878 1.00 88.31 175 GLU A CA 1
ATOM 1273 C C . GLU A 1 175 ? 8.521 43.662 -12.255 1.00 88.31 175 GLU A C 1
ATOM 1275 O O . GLU A 1 175 ? 7.429 43.874 -12.780 1.00 88.31 175 GLU A O 1
ATOM 1280 N N . LYS A 1 176 ? 8.915 42.428 -11.915 1.00 88.12 176 LYS A N 1
ATOM 1281 C CA . LYS A 1 176 ? 8.087 41.238 -12.138 1.00 88.12 176 LYS A CA 1
ATOM 1282 C C . LYS A 1 176 ? 6.819 41.251 -11.294 1.00 88.12 176 LYS A C 1
ATOM 1284 O O . LYS A 1 176 ? 5.774 40.838 -11.778 1.00 88.12 176 LYS A O 1
ATOM 1289 N N . LEU A 1 177 ? 6.891 41.729 -10.052 1.00 90.88 177 LEU A N 1
ATOM 1290 C CA . LEU A 1 177 ? 5.711 41.852 -9.194 1.00 90.88 177 LEU A CA 1
ATOM 1291 C C . LEU A 1 177 ? 4.742 42.927 -9.684 1.00 90.88 177 LEU A C 1
ATOM 1293 O O . LEU A 1 177 ? 3.537 42.717 -9.594 1.00 90.88 177 LEU A O 1
ATOM 1297 N N . VAL A 1 178 ? 5.249 44.045 -10.214 1.00 89.31 178 VAL A N 1
ATOM 1298 C CA . VAL A 1 178 ? 4.413 45.071 -10.857 1.00 89.31 178 VAL A CA 1
ATOM 1299 C C . VAL A 1 178 ? 3.657 44.459 -12.031 1.00 89.31 178 VAL A C 1
ATOM 1301 O O . VAL A 1 178 ? 2.436 44.549 -12.069 1.00 89.31 178 VAL A O 1
ATOM 1304 N N . ALA A 1 179 ? 4.345 43.719 -12.902 1.00 88.06 179 ALA A N 1
ATOM 1305 C CA . ALA A 1 179 ? 3.685 43.052 -14.018 1.00 88.06 179 ALA A CA 1
ATOM 1306 C C . ALA A 1 179 ? 2.639 42.016 -13.572 1.00 88.06 179 ALA A C 1
ATOM 1308 O O . ALA A 1 179 ? 1.554 41.956 -14.141 1.00 88.06 179 ALA A O 1
ATOM 1309 N N . CYS A 1 180 ? 2.907 41.235 -12.519 1.00 94.12 180 CYS A N 1
ATOM 1310 C CA . CYS A 1 180 ? 1.896 40.332 -11.964 1.00 94.12 180 CYS A CA 1
ATOM 1311 C C . CYS A 1 180 ? 0.665 41.082 -11.423 1.00 94.12 180 CYS A C 1
ATOM 1313 O O . CYS A 1 180 ? -0.455 40.594 -11.563 1.00 94.12 180 CYS A O 1
ATOM 1315 N N . ARG A 1 181 ? 0.853 42.254 -10.799 1.00 94.06 181 ARG A N 1
ATOM 1316 C CA . ARG A 1 181 ? -0.255 43.096 -10.311 1.00 94.06 181 ARG A CA 1
ATOM 1317 C C . ARG A 1 181 ? -1.086 43.649 -11.463 1.00 94.06 181 ARG A C 1
ATOM 1319 O O . ARG A 1 181 ? -2.309 43.595 -11.387 1.00 94.06 181 ARG A O 1
ATOM 1326 N N . ASP A 1 182 ? -0.442 44.087 -12.542 1.00 93.06 182 ASP A N 1
ATOM 1327 C CA . ASP A 1 182 ? -1.126 44.562 -13.753 1.00 93.06 182 ASP A CA 1
ATOM 1328 C C . ASP A 1 182 ? -1.971 43.455 -14.412 1.00 93.06 182 ASP A C 1
ATOM 1330 O O . ASP A 1 182 ? -3.007 43.735 -15.015 1.00 93.06 182 ASP A O 1
ATOM 1334 N N . LEU A 1 183 ? -1.568 42.189 -14.247 1.00 93.69 183 LEU A N 1
ATOM 1335 C CA . LEU A 1 183 ? -2.322 41.010 -14.689 1.00 93.69 183 LEU A CA 1
ATOM 1336 C C . LEU A 1 183 ? -3.464 40.606 -13.739 1.00 93.69 183 LEU A C 1
ATOM 1338 O O . LEU A 1 183 ? -4.291 39.776 -14.114 1.00 93.69 183 LEU A O 1
ATOM 1342 N N . GLY A 1 184 ? -3.536 41.182 -12.534 1.00 95.25 184 GLY A N 1
ATOM 1343 C CA . GLY A 1 184 ? -4.621 40.954 -11.574 1.00 95.25 184 GLY A CA 1
ATOM 1344 C C . GLY A 1 184 ? -4.218 40.303 -10.248 1.00 95.25 184 GLY A C 1
ATOM 1345 O O . GLY A 1 184 ? -5.109 39.954 -9.472 1.00 95.25 184 GLY A O 1
ATOM 1346 N N . ALA A 1 185 ? -2.921 40.135 -9.963 1.00 97.00 185 ALA A N 1
ATOM 1347 C CA . ALA A 1 185 ? -2.471 39.629 -8.667 1.00 97.00 185 ALA A CA 1
ATOM 1348 C C . ALA A 1 185 ? -2.760 40.647 -7.552 1.00 97.00 185 ALA A C 1
ATOM 1350 O O . ALA A 1 185 ? -2.372 41.811 -7.644 1.00 97.00 185 ALA A O 1
ATOM 1351 N N . ASP A 1 186 ? -3.395 40.193 -6.473 1.00 98.12 186 ASP A N 1
ATOM 1352 C CA . ASP A 1 186 ? -3.749 41.026 -5.320 1.00 98.12 186 ASP A CA 1
ATOM 1353 C C . ASP A 1 186 ? -2.556 41.246 -4.388 1.00 98.12 186 ASP A C 1
ATOM 1355 O O . ASP A 1 186 ? -2.371 42.332 -3.841 1.00 98.12 186 ASP A O 1
ATOM 1359 N N . VAL A 1 187 ? -1.730 40.212 -4.210 1.00 97.56 187 VAL A N 1
ATOM 1360 C CA . VAL A 1 187 ? -0.569 40.242 -3.316 1.00 97.56 187 VAL A CA 1
ATOM 1361 C C . VAL A 1 187 ? 0.663 39.751 -4.063 1.00 97.56 187 VAL A C 1
ATOM 1363 O O . VAL A 1 187 ? 0.707 38.626 -4.553 1.00 97.56 187 VAL A O 1
ATOM 1366 N N . GLY A 1 188 ? 1.691 40.595 -4.122 1.00 96.94 188 GLY A N 1
ATOM 1367 C CA . GLY A 1 188 ? 2.985 40.256 -4.709 1.00 96.94 188 GLY A CA 1
ATOM 1368 C C . GLY A 1 188 ? 4.063 40.140 -3.640 1.00 96.94 188 GLY A C 1
ATOM 1369 O O . GLY A 1 188 ? 4.223 41.078 -2.863 1.00 96.94 188 GLY A O 1
ATOM 1370 N N . ILE A 1 189 ? 4.790 39.020 -3.630 1.00 97.75 189 ILE A N 1
ATOM 1371 C CA . ILE A 1 189 ? 5.827 38.701 -2.642 1.00 97.75 189 ILE A CA 1
ATOM 1372 C C . ILE A 1 189 ? 7.172 38.522 -3.349 1.00 97.75 189 ILE A C 1
ATOM 1374 O O . ILE A 1 189 ? 7.331 37.644 -4.208 1.00 97.75 189 ILE A O 1
ATOM 1378 N N . ASN A 1 190 ? 8.168 39.327 -2.978 1.00 95.62 190 ASN A N 1
ATOM 1379 C CA . ASN A 1 190 ? 9.515 39.169 -3.509 1.00 95.62 190 ASN A CA 1
ATOM 1380 C C . ASN A 1 190 ? 10.268 38.105 -2.710 1.00 95.62 190 ASN A C 1
ATOM 1382 O O . ASN A 1 190 ? 10.829 38.392 -1.656 1.00 95.62 190 ASN A O 1
ATOM 1386 N N . TYR A 1 191 ? 10.342 36.880 -3.235 1.00 93.62 191 TYR A N 1
ATOM 1387 C CA . TYR A 1 191 ? 10.929 35.746 -2.506 1.00 93.62 191 TYR A CA 1
ATOM 1388 C C . TYR A 1 191 ? 12.432 35.896 -2.202 1.00 93.62 191 TYR A C 1
ATOM 1390 O O . TYR A 1 191 ? 12.985 35.075 -1.472 1.00 93.62 191 TYR A O 1
ATOM 1398 N N . LYS A 1 192 ? 13.118 36.897 -2.776 1.00 90.50 192 LYS A N 1
ATOM 1399 C CA . LYS A 1 192 ? 14.524 37.202 -2.459 1.00 90.50 192 LYS A CA 1
ATOM 1400 C C . LYS A 1 192 ? 14.688 38.105 -1.239 1.00 90.50 192 LYS A C 1
ATOM 1402 O O . LYS A 1 192 ? 15.766 38.122 -0.657 1.00 90.50 192 LYS A O 1
ATOM 1407 N N . THR A 1 193 ? 13.667 38.886 -0.898 1.00 93.12 193 THR A N 1
ATOM 1408 C CA . THR A 1 193 ? 13.734 39.904 0.164 1.00 93.12 193 THR A CA 1
ATOM 1409 C C . THR A 1 193 ? 12.692 39.700 1.256 1.00 93.12 193 THR A C 1
ATOM 1411 O O . THR A 1 193 ? 12.822 40.280 2.326 1.00 93.12 193 THR A O 1
ATOM 1414 N N . GLU A 1 194 ? 11.667 38.890 1.002 1.00 94.12 194 GLU A N 1
ATOM 1415 C CA . GLU A 1 194 ? 10.560 38.622 1.913 1.00 94.12 194 GLU A CA 1
ATOM 1416 C C . GLU A 1 194 ? 10.415 37.114 2.163 1.00 94.12 194 GLU A C 1
ATOM 1418 O O . GLU A 1 194 ? 10.611 36.289 1.266 1.00 94.12 194 GLU A O 1
ATOM 1423 N N . ASP A 1 195 ? 10.011 36.747 3.381 1.00 94.75 195 ASP A N 1
ATOM 1424 C CA . ASP A 1 195 ? 9.539 35.397 3.682 1.00 94.75 195 ASP A CA 1
ATOM 1425 C C . ASP A 1 195 ? 8.072 35.263 3.259 1.00 94.75 195 ASP A C 1
ATOM 1427 O O . ASP A 1 195 ? 7.176 35.862 3.860 1.00 94.75 195 ASP A O 1
ATOM 1431 N N . PHE A 1 196 ? 7.816 34.457 2.226 1.00 97.50 196 PHE A N 1
ATOM 1432 C CA . PHE A 1 196 ? 6.465 34.291 1.702 1.00 97.50 196 PHE A CA 1
ATOM 1433 C C . PHE A 1 196 ? 5.494 33.656 2.699 1.00 97.50 196 PHE A C 1
ATOM 1435 O O . PHE A 1 196 ? 4.314 33.984 2.651 1.00 97.50 196 PHE A O 1
ATOM 1442 N N . VAL A 1 197 ? 5.965 32.824 3.634 1.00 98.00 197 VAL A N 1
ATOM 1443 C CA . VAL A 1 197 ? 5.099 32.215 4.656 1.00 98.00 197 VAL A CA 1
ATOM 1444 C C . VAL A 1 197 ? 4.591 33.296 5.607 1.00 98.00 197 VAL A C 1
ATOM 1446 O O . VAL A 1 197 ? 3.400 33.366 5.912 1.00 98.00 197 VAL A O 1
ATOM 1449 N N . ALA A 1 198 ? 5.491 34.180 6.047 1.00 96.38 198 ALA A N 1
ATOM 1450 C CA . ALA A 1 198 ? 5.150 35.299 6.917 1.00 96.38 198 ALA A CA 1
ATOM 1451 C C . ALA A 1 198 ? 4.197 36.282 6.220 1.00 96.38 198 ALA A C 1
ATOM 1453 O O . ALA A 1 198 ? 3.175 36.655 6.794 1.00 96.38 198 ALA A O 1
ATOM 1454 N N . ARG A 1 199 ? 4.480 36.637 4.960 1.00 97.38 199 ARG A N 1
ATOM 1455 C CA . ARG A 1 199 ? 3.635 37.553 4.177 1.00 97.38 199 ARG A CA 1
ATOM 1456 C C . ARG A 1 199 ? 2.255 36.976 3.882 1.00 97.38 199 ARG A C 1
ATOM 1458 O O . ARG A 1 199 ? 1.267 37.691 4.015 1.00 97.38 199 ARG A O 1
ATOM 1465 N N . VAL A 1 200 ? 2.155 35.685 3.558 1.00 98.31 200 VAL A N 1
ATOM 1466 C CA . VAL A 1 200 ? 0.860 35.003 3.408 1.00 98.31 200 VAL A CA 1
ATOM 1467 C C . VAL A 1 200 ? 0.058 35.088 4.704 1.00 98.31 200 VAL A C 1
ATOM 1469 O O . VAL A 1 200 ? -1.116 35.457 4.672 1.00 98.31 200 VAL A O 1
ATOM 1472 N N . LYS A 1 201 ? 0.673 34.800 5.856 1.00 96.94 201 LYS A N 1
ATOM 1473 C CA . LYS A 1 201 ? -0.012 34.894 7.153 1.00 96.94 201 LYS A CA 1
ATOM 1474 C C . LYS A 1 201 ? -0.467 36.317 7.454 1.00 96.94 201 LYS A C 1
ATOM 1476 O O . LYS A 1 201 ? -1.599 36.498 7.881 1.00 96.94 201 LYS A O 1
ATOM 1481 N N . GLU A 1 202 ? 0.356 37.323 7.197 1.00 96.06 202 GLU A N 1
ATOM 1482 C CA . GLU A 1 202 ? -0.008 38.725 7.421 1.00 96.06 202 GLU A CA 1
ATOM 1483 C C . GLU A 1 202 ? -1.245 39.136 6.604 1.00 96.06 202 GLU A C 1
ATOM 1485 O O . GLU A 1 202 ? -2.240 39.609 7.148 1.00 96.06 202 GLU A O 1
ATOM 1490 N N . GLU A 1 203 ? -1.230 38.852 5.305 1.00 97.06 203 GLU A N 1
ATOM 1491 C CA . GLU A 1 203 ? -2.273 39.244 4.348 1.00 97.06 203 GLU A CA 1
ATOM 1492 C C . GLU A 1 203 ? -3.583 38.449 4.476 1.00 97.06 203 GLU A C 1
ATOM 1494 O O . GLU A 1 203 ? -4.626 38.853 3.945 1.00 97.06 203 GLU A O 1
ATOM 1499 N N . THR A 1 204 ? -3.535 37.303 5.158 1.00 96.62 204 THR A N 1
ATOM 1500 C CA . THR A 1 204 ? -4.688 36.424 5.418 1.00 96.62 204 THR A CA 1
ATOM 1501 C C . THR A 1 204 ? -5.163 36.479 6.874 1.00 96.62 204 THR A C 1
ATOM 1503 O O . THR A 1 204 ? -6.090 35.756 7.244 1.00 96.62 204 THR A O 1
ATOM 1506 N N . GLY A 1 205 ? -4.553 37.319 7.720 1.00 94.50 205 GLY A N 1
ATOM 1507 C CA . GLY A 1 205 ? -4.884 37.397 9.148 1.00 94.50 205 GLY A CA 1
ATOM 1508 C C . GLY A 1 205 ? -4.562 36.108 9.915 1.00 94.50 205 GLY A C 1
ATOM 1509 O O . GLY A 1 205 ? -5.293 35.723 10.823 1.00 94.50 205 GLY A O 1
ATOM 1510 N N . GLY A 1 206 ? -3.501 35.411 9.509 1.00 92.06 206 GLY A N 1
ATOM 1511 C CA . GLY A 1 206 ? -3.002 34.168 10.093 1.00 92.06 206 GLY A CA 1
ATOM 1512 C C . GLY A 1 206 ? -3.641 32.894 9.540 1.00 92.06 206 GLY A C 1
ATOM 1513 O O . GLY A 1 206 ? -3.256 31.808 9.965 1.00 92.06 206 GLY A O 1
ATOM 1514 N N . LYS A 1 207 ? -4.597 33.003 8.606 1.00 93.69 207 LYS A N 1
ATOM 1515 C CA . LYS A 1 207 ? -5.355 31.852 8.092 1.00 93.69 207 LYS A CA 1
ATOM 1516 C C . LYS A 1 207 ? -4.574 30.976 7.116 1.00 93.69 207 LYS A C 1
ATOM 1518 O O . LYS A 1 207 ? -4.799 29.774 7.132 1.00 93.69 207 LYS A O 1
ATOM 1523 N N . GLY A 1 208 ? -3.689 31.550 6.302 1.00 97.25 208 GLY A N 1
ATOM 1524 C CA . GLY A 1 208 ? -3.084 30.857 5.159 1.00 97.25 208 GLY A CA 1
ATOM 1525 C C . GLY A 1 208 ? -3.947 30.928 3.893 1.00 97.25 208 GLY A C 1
ATOM 1526 O O . GLY A 1 208 ? -5.033 31.508 3.920 1.00 97.25 208 GLY A O 1
ATOM 1527 N N . VAL A 1 209 ? -3.442 30.372 2.788 1.00 98.38 209 VAL A N 1
ATOM 1528 C CA . VAL A 1 209 ? -4.124 30.303 1.482 1.00 98.38 209 VAL A CA 1
ATOM 1529 C C . VAL A 1 209 ? -4.800 28.953 1.236 1.00 98.38 209 VAL A C 1
ATOM 1531 O O . VAL A 1 209 ? -4.356 27.935 1.759 1.00 98.38 209 VAL A O 1
ATOM 1534 N N . ASP A 1 210 ? -5.846 28.931 0.414 1.00 98.62 210 ASP A N 1
ATOM 1535 C CA . ASP A 1 210 ? -6.670 27.735 0.181 1.00 98.62 210 ASP A CA 1
ATOM 1536 C C . ASP A 1 210 ? -6.079 26.807 -0.882 1.00 98.62 210 ASP A C 1
ATOM 1538 O O . ASP A 1 210 ? -6.129 25.587 -0.734 1.00 98.62 210 ASP A O 1
ATOM 1542 N N . VAL A 1 211 ? -5.473 27.372 -1.930 1.00 98.62 211 VAL A N 1
ATOM 1543 C CA . VAL A 1 211 ? -4.804 26.616 -2.995 1.00 98.62 211 VAL A CA 1
ATOM 1544 C C . VAL A 1 211 ? -3.400 27.165 -3.236 1.00 98.62 211 VAL A C 1
ATOM 1546 O O . VAL A 1 211 ? -3.197 28.379 -3.294 1.00 98.62 211 VAL A O 1
ATOM 1549 N N . ILE A 1 212 ? -2.417 26.281 -3.410 1.00 98.75 212 ILE A N 1
ATOM 1550 C CA . ILE A 1 212 ? -1.056 26.638 -3.834 1.00 98.75 212 ILE A CA 1
ATOM 1551 C C . ILE A 1 212 ? -0.724 25.897 -5.127 1.00 98.75 212 ILE A C 1
ATOM 1553 O O . ILE A 1 212 ? -0.845 24.676 -5.175 1.00 98.75 212 ILE A O 1
ATOM 1557 N N . LEU A 1 213 ? -0.251 26.623 -6.142 1.00 98.06 213 LEU A N 1
ATOM 1558 C CA . LEU A 1 213 ? 0.378 26.056 -7.334 1.00 98.06 213 LEU A CA 1
ATOM 1559 C C . LEU A 1 213 ? 1.902 26.206 -7.230 1.00 98.06 213 LEU A C 1
ATOM 1561 O O . LEU A 1 213 ? 2.427 27.324 -7.261 1.00 98.06 213 LEU A O 1
ATOM 1565 N N . ASP A 1 214 ? 2.603 25.078 -7.122 1.00 97.19 214 ASP A N 1
ATOM 1566 C CA . ASP A 1 214 ? 4.046 25.022 -6.883 1.00 97.19 214 ASP A CA 1
ATOM 1567 C C . ASP A 1 214 ? 4.820 24.385 -8.045 1.00 97.19 214 ASP A C 1
ATOM 1569 O O . ASP A 1 214 ? 4.561 23.258 -8.461 1.00 97.19 214 ASP A O 1
ATOM 1573 N N . ASN A 1 215 ? 5.824 25.102 -8.548 1.00 92.62 215 ASN A N 1
ATOM 1574 C CA . ASN A 1 215 ? 6.793 24.622 -9.535 1.00 92.62 215 ASN A CA 1
ATOM 1575 C C . ASN A 1 215 ? 8.224 24.512 -8.976 1.00 92.62 215 ASN A C 1
ATOM 1577 O O . ASN A 1 215 ? 9.152 24.141 -9.706 1.00 92.62 215 ASN A O 1
ATOM 1581 N N . VAL A 1 216 ? 8.422 24.866 -7.704 1.00 93.44 216 VAL A N 1
ATOM 1582 C CA . VAL A 1 216 ? 9.721 24.880 -7.035 1.00 93.44 216 VAL A CA 1
ATOM 1583 C C . VAL A 1 216 ? 9.972 23.541 -6.351 1.00 93.44 216 VAL A C 1
ATOM 1585 O O . VAL A 1 216 ? 11.033 22.958 -6.574 1.00 93.44 216 VAL A O 1
ATOM 1588 N N . GLY A 1 217 ? 9.023 23.020 -5.571 1.00 90.81 217 GLY A N 1
ATOM 1589 C CA . GLY A 1 217 ? 9.208 21.779 -4.819 1.00 90.81 217 GLY A CA 1
ATOM 1590 C C . GLY A 1 217 ? 10.343 21.878 -3.792 1.00 90.81 217 GLY A C 1
ATOM 1591 O O . GLY A 1 217 ? 10.756 22.975 -3.404 1.00 90.81 217 GLY A O 1
ATOM 1592 N N . GLY A 1 218 ? 10.848 20.729 -3.332 1.00 93.44 218 GLY A N 1
ATOM 1593 C CA . GLY A 1 218 ? 11.996 20.633 -2.424 1.00 93.44 218 GLY A CA 1
ATOM 1594 C C . GLY A 1 218 ? 11.915 21.631 -1.255 1.00 93.44 218 GLY A C 1
ATOM 1595 O O . GLY A 1 218 ? 10.995 21.533 -0.445 1.00 93.44 218 GLY A O 1
ATOM 1596 N N . PRO A 1 219 ? 12.802 22.643 -1.177 1.00 92.06 219 PRO A N 1
ATOM 1597 C CA . PRO A 1 219 ? 12.844 23.604 -0.067 1.00 92.06 219 PRO A CA 1
ATOM 1598 C C . PRO A 1 219 ? 11.550 24.411 0.152 1.00 92.06 219 PRO A C 1
ATOM 1600 O O . PRO A 1 219 ? 11.404 25.055 1.192 1.00 92.06 219 PRO A O 1
ATOM 1603 N N . TYR A 1 220 ? 10.625 24.434 -0.813 1.00 96.50 220 TYR A N 1
ATOM 1604 C CA . TYR A 1 220 ? 9.336 25.114 -0.666 1.00 96.50 220 TYR A CA 1
ATOM 1605 C C . TYR A 1 220 ? 8.270 24.226 -0.027 1.00 96.50 220 TYR A C 1
ATOM 1607 O O . TYR A 1 220 ? 7.305 24.758 0.508 1.00 96.50 220 TYR A O 1
ATOM 1615 N N . PHE A 1 221 ? 8.445 22.904 -0.002 1.00 97.00 221 PHE A N 1
ATOM 1616 C CA . PHE A 1 221 ? 7.384 21.973 0.376 1.00 97.00 221 PHE A CA 1
ATOM 1617 C C . PHE A 1 221 ? 6.850 22.218 1.795 1.00 97.00 221 PHE A C 1
ATOM 1619 O O . PHE A 1 221 ? 5.670 22.517 1.959 1.00 97.00 221 PHE A O 1
ATOM 1626 N N . GLN A 1 222 ? 7.711 22.191 2.820 1.00 96.62 222 GLN A N 1
ATOM 1627 C CA . GLN A 1 222 ? 7.297 22.474 4.203 1.00 96.62 222 GLN A CA 1
ATOM 1628 C C . GLN A 1 222 ? 6.695 23.883 4.342 1.00 96.62 222 GLN A C 1
ATOM 1630 O O . GLN A 1 222 ? 5.663 24.078 4.979 1.00 96.62 222 GLN A O 1
ATOM 1635 N N . ARG A 1 223 ? 7.307 24.870 3.683 1.00 97.44 223 ARG A N 1
ATOM 1636 C CA . ARG A 1 223 ? 6.856 26.268 3.711 1.00 97.44 223 ARG A CA 1
ATOM 1637 C C . ARG A 1 223 ? 5.482 26.447 3.061 1.00 97.44 223 ARG A C 1
ATOM 1639 O O . ARG A 1 223 ? 4.695 27.273 3.520 1.00 97.44 223 ARG A O 1
ATOM 1646 N N . ASN A 1 224 ? 5.167 25.649 2.045 1.00 98.12 224 ASN A N 1
ATOM 1647 C CA . ASN A 1 224 ? 3.847 25.594 1.428 1.00 98.12 224 ASN A CA 1
ATOM 1648 C C . ASN A 1 224 ? 2.825 25.012 2.400 1.00 98.12 224 ASN A C 1
ATOM 1650 O O . ASN A 1 224 ? 1.780 25.625 2.604 1.00 98.12 224 ASN A O 1
ATOM 1654 N N . LEU A 1 225 ? 3.152 23.918 3.096 1.00 97.69 225 LEU A N 1
ATOM 1655 C CA . LEU A 1 225 ? 2.280 23.375 4.146 1.00 97.69 225 LEU A CA 1
ATOM 1656 C C . LEU A 1 225 ? 2.007 24.388 5.266 1.00 97.69 225 LEU A C 1
ATOM 1658 O O . LEU A 1 225 ? 0.901 24.428 5.806 1.00 97.69 225 LEU A O 1
ATOM 1662 N N . ASP A 1 226 ? 2.995 25.212 5.614 1.00 96.88 226 ASP A N 1
ATOM 1663 C CA . ASP A 1 226 ? 2.870 26.262 6.634 1.00 96.88 226 ASP A CA 1
ATOM 1664 C C . ASP A 1 226 ? 2.128 27.512 6.148 1.00 96.88 226 ASP A C 1
ATOM 1666 O O . ASP A 1 226 ? 1.715 28.341 6.968 1.00 96.88 226 ASP A O 1
ATOM 1670 N N . SER A 1 227 ? 1.967 27.644 4.831 1.00 98.00 227 SER A N 1
ATOM 1671 C CA . SER A 1 227 ? 1.228 28.722 4.173 1.00 98.00 227 SER A CA 1
ATOM 1672 C C . SER A 1 227 ? -0.221 28.342 3.873 1.00 98.00 227 SER A C 1
ATOM 1674 O O . SER A 1 227 ? -1.015 29.238 3.605 1.00 98.00 227 SER A O 1
ATOM 1676 N N . LEU A 1 228 ? -0.577 27.053 3.918 1.00 98.44 228 LEU A N 1
ATOM 1677 C CA . LEU A 1 228 ? -1.933 26.574 3.651 1.00 98.44 228 LEU A CA 1
ATOM 1678 C C . LEU A 1 228 ? -2.902 26.831 4.812 1.00 98.44 228 LEU A C 1
ATOM 1680 O O . LEU A 1 228 ? -2.557 26.683 5.989 1.00 98.44 228 LEU A O 1
ATOM 1684 N N . SER A 1 229 ? -4.145 27.142 4.450 1.00 97.50 229 SER A N 1
ATOM 1685 C CA . SER A 1 229 ? -5.291 27.174 5.350 1.00 97.50 229 SER A CA 1
ATOM 1686 C C . SER A 1 229 ? -5.740 25.764 5.751 1.00 97.50 229 SER A C 1
ATOM 1688 O O . SER A 1 229 ? -5.278 24.750 5.225 1.00 97.50 229 SER A O 1
ATOM 1690 N N . ILE A 1 230 ? -6.633 25.671 6.740 1.00 94.81 230 ILE A N 1
ATOM 1691 C CA . ILE A 1 230 ? -7.251 24.392 7.116 1.00 94.81 230 ILE A CA 1
ATOM 1692 C C . ILE A 1 230 ? -8.105 23.890 5.943 1.00 94.81 230 ILE A C 1
ATOM 1694 O O . ILE A 1 230 ? -9.015 24.588 5.510 1.00 94.81 230 ILE A O 1
ATOM 1698 N N . GLY A 1 231 ? -7.857 22.664 5.480 1.00 94.38 231 GLY A N 1
ATOM 1699 C CA . GLY A 1 231 ? -8.453 22.104 4.263 1.00 94.38 231 GLY A CA 1
ATOM 1700 C C . GLY A 1 231 ? -7.760 22.554 2.972 1.00 94.38 231 GLY A C 1
ATOM 1701 O O . GLY A 1 231 ? -8.278 22.302 1.883 1.00 94.38 231 GLY A O 1
ATOM 1702 N N . GLY A 1 232 ? -6.617 23.237 3.088 1.00 97.44 232 GLY A N 1
ATOM 1703 C CA . GLY A 1 232 ? -5.871 23.771 1.959 1.00 97.44 232 GLY A CA 1
ATOM 1704 C C . GLY A 1 232 ? -5.261 22.688 1.063 1.00 97.44 232 GLY A C 1
ATOM 1705 O O . GLY A 1 232 ? -4.970 21.570 1.502 1.00 97.44 232 GLY A O 1
ATOM 1706 N N . ARG A 1 233 ? -5.073 23.032 -0.213 1.00 98.50 233 ARG A N 1
ATOM 1707 C CA . ARG A 1 233 ? -4.703 22.117 -1.299 1.00 98.50 233 ARG A CA 1
ATOM 1708 C C . ARG A 1 233 ? -3.419 22.598 -1.976 1.00 98.50 233 ARG A C 1
ATOM 1710 O O . ARG A 1 233 ? -3.383 23.669 -2.575 1.00 98.50 233 ARG A O 1
ATOM 1717 N N . LEU A 1 234 ? -2.351 21.815 -1.871 1.00 98.38 234 LEU A N 1
ATOM 1718 C CA . LEU A 1 234 ? -1.086 22.051 -2.566 1.00 98.38 234 LEU A CA 1
ATOM 1719 C C . LEU A 1 234 ? -1.044 21.209 -3.839 1.00 98.38 234 LEU A C 1
ATOM 1721 O O . LEU A 1 234 ? -1.130 19.984 -3.763 1.00 98.38 234 LEU A O 1
ATOM 1725 N N . PHE A 1 235 ? -0.847 21.860 -4.982 1.00 98.06 235 PHE A N 1
ATOM 1726 C CA . PHE A 1 235 ? -0.650 21.203 -6.265 1.00 98.06 235 PHE A CA 1
ATOM 1727 C C . PHE A 1 235 ? 0.753 21.465 -6.816 1.00 98.06 235 PHE A C 1
ATOM 1729 O O . PHE A 1 235 ? 1.139 22.612 -7.049 1.00 98.06 235 PHE A O 1
ATOM 1736 N N . ILE A 1 236 ? 1.510 20.396 -7.058 1.00 97.12 236 ILE A N 1
ATOM 1737 C CA . ILE A 1 236 ? 2.899 20.455 -7.522 1.00 97.12 236 ILE A CA 1
ATOM 1738 C C . ILE A 1 236 ? 2.972 20.090 -9.009 1.00 97.12 236 ILE A C 1
ATOM 1740 O O . ILE A 1 236 ? 2.554 19.010 -9.428 1.00 97.12 236 ILE A O 1
ATOM 1744 N N . ILE A 1 237 ? 3.548 20.991 -9.802 1.00 92.19 237 ILE A N 1
ATOM 1745 C CA . ILE A 1 237 ? 3.743 20.845 -11.254 1.00 92.19 237 ILE A CA 1
ATOM 1746 C C . ILE A 1 237 ? 5.221 20.743 -11.656 1.00 92.19 237 ILE A C 1
ATOM 1748 O O . ILE A 1 237 ? 5.535 20.523 -12.825 1.00 92.19 237 ILE A O 1
ATOM 1752 N N . GLY A 1 238 ? 6.151 20.900 -10.709 1.00 88.38 238 GLY A N 1
ATOM 1753 C CA . GLY A 1 238 ? 7.582 20.809 -10.982 1.00 88.38 238 GLY A CA 1
ATOM 1754 C C . GLY A 1 238 ? 8.461 20.910 -9.737 1.00 88.38 238 GLY A C 1
ATOM 1755 O O . GLY A 1 238 ? 8.007 21.299 -8.667 1.00 88.38 238 GLY A O 1
ATOM 1756 N N . PHE A 1 239 ? 9.740 20.569 -9.907 1.00 89.69 239 PHE A N 1
ATOM 1757 C CA . PHE A 1 239 ? 10.735 20.471 -8.831 1.00 89.69 239 PHE A CA 1
ATOM 1758 C C . PHE A 1 239 ? 11.985 21.310 -9.131 1.00 89.69 239 PHE A C 1
ATOM 1760 O O . PHE A 1 239 ? 13.116 20.827 -9.043 1.00 89.69 239 PHE A O 1
ATOM 1767 N N . MET A 1 240 ? 11.811 22.568 -9.549 1.00 84.19 240 MET A N 1
ATOM 1768 C CA . MET A 1 240 ? 12.939 23.431 -9.935 1.00 84.19 240 MET A CA 1
ATOM 1769 C C . MET A 1 240 ? 13.954 23.673 -8.803 1.00 84.19 240 MET A C 1
ATOM 1771 O O . MET A 1 240 ? 15.126 23.921 -9.082 1.00 84.19 240 MET A O 1
ATOM 1775 N N . GLY A 1 241 ? 13.511 23.611 -7.548 1.00 84.00 241 GLY A N 1
ATOM 1776 C CA . GLY A 1 241 ? 14.317 23.736 -6.334 1.00 84.00 241 GLY A CA 1
ATOM 1777 C C . GLY A 1 241 ? 14.864 22.411 -5.793 1.00 84.00 241 GLY A C 1
ATOM 1778 O O . GLY A 1 241 ? 15.571 22.432 -4.789 1.00 84.00 241 GLY A O 1
ATOM 1779 N N . GLY A 1 242 ? 14.568 21.281 -6.443 1.00 84.25 242 GLY A N 1
ATOM 1780 C CA . GLY A 1 242 ? 14.991 19.940 -6.035 1.00 84.25 242 GLY A CA 1
ATOM 1781 C C . GLY A 1 242 ? 13.820 19.010 -5.709 1.00 84.25 242 GLY A C 1
ATOM 1782 O O . GLY A 1 242 ? 12.717 19.449 -5.393 1.00 84.25 242 GLY A O 1
ATOM 1783 N N . THR A 1 243 ? 14.067 17.704 -5.793 1.00 85.94 243 THR A N 1
ATOM 1784 C CA . THR A 1 243 ? 13.069 16.644 -5.555 1.00 85.94 243 THR A CA 1
ATOM 1785 C C . THR A 1 243 ? 13.102 16.084 -4.132 1.00 85.94 243 THR A C 1
ATOM 1787 O O . THR A 1 243 ? 12.271 15.250 -3.796 1.00 85.94 243 THR A O 1
ATOM 1790 N N . LEU A 1 244 ? 14.062 16.511 -3.303 1.00 85.56 244 LEU A N 1
ATOM 1791 C CA . LEU A 1 244 ? 14.290 15.999 -1.949 1.00 85.56 244 LEU A CA 1
ATOM 1792 C C . LEU A 1 244 ? 14.152 17.126 -0.922 1.00 85.56 244 LEU A C 1
ATOM 1794 O O . LEU A 1 244 ? 14.680 18.221 -1.127 1.00 85.56 244 LEU A O 1
ATOM 1798 N N . THR A 1 245 ? 13.453 16.860 0.180 1.00 90.38 245 THR A N 1
ATOM 1799 C CA . THR A 1 245 ? 13.297 17.778 1.316 1.00 90.38 245 THR A CA 1
ATOM 1800 C C . THR A 1 245 ? 12.765 17.031 2.540 1.00 90.38 245 THR A C 1
ATOM 1802 O O . THR A 1 245 ? 12.090 16.014 2.392 1.00 90.38 245 THR A O 1
ATOM 1805 N N . GLU A 1 246 ? 13.072 17.529 3.735 1.00 89.00 246 GLU A N 1
ATOM 1806 C CA . GLU A 1 246 ? 12.538 17.025 5.002 1.00 89.00 246 GLU A CA 1
ATOM 1807 C C . GLU A 1 246 ? 11.251 17.783 5.358 1.00 89.00 246 GLU A C 1
ATOM 1809 O O . GLU A 1 246 ? 11.169 19.002 5.181 1.00 89.00 246 GLU A O 1
ATOM 1814 N N . VAL A 1 247 ? 10.230 17.065 5.832 1.00 90.50 247 VAL A N 1
ATOM 1815 C CA . VAL A 1 247 ? 8.883 17.612 6.038 1.00 90.50 247 VAL A CA 1
ATOM 1816 C C . VAL A 1 247 ? 8.305 17.121 7.358 1.00 90.50 247 VAL A C 1
ATOM 1818 O O . VAL A 1 247 ? 8.335 15.932 7.664 1.00 90.50 247 VAL A O 1
ATOM 1821 N N . ASN A 1 248 ? 7.688 18.030 8.106 1.00 88.50 248 ASN A N 1
ATOM 1822 C CA . ASN A 1 248 ? 6.882 17.702 9.269 1.00 88.50 248 ASN A CA 1
ATOM 1823 C C . ASN A 1 248 ? 5.434 17.389 8.851 1.00 88.50 248 ASN A C 1
ATOM 1825 O O . ASN A 1 248 ? 4.600 18.282 8.671 1.00 88.50 248 ASN A O 1
ATOM 1829 N N . LEU A 1 249 ? 5.123 16.097 8.747 1.00 90.12 249 LEU A N 1
ATOM 1830 C CA . LEU A 1 249 ? 3.821 15.605 8.285 1.00 90.12 249 LEU A CA 1
ATOM 1831 C C . LEU A 1 249 ? 2.674 15.833 9.285 1.00 90.12 249 LEU A C 1
ATOM 1833 O O . LEU A 1 249 ? 1.507 15.800 8.892 1.00 90.12 249 LEU A O 1
ATOM 1837 N N . SER A 1 250 ? 2.963 16.136 10.558 1.00 86.94 250 SER A N 1
ATOM 1838 C CA . SER A 1 250 ? 1.916 16.385 11.566 1.00 86.94 250 SER A CA 1
ATOM 1839 C C . SER A 1 250 ? 0.994 17.551 11.181 1.00 86.94 250 SER A C 1
ATOM 1841 O O . SER A 1 250 ? -0.210 17.521 11.449 1.00 86.94 250 SER A O 1
ATOM 1843 N N . GLY A 1 251 ? 1.536 18.555 10.479 1.00 80.31 251 GLY A N 1
ATOM 1844 C CA . GLY A 1 251 ? 0.779 19.705 9.987 1.00 80.31 251 GLY A CA 1
ATOM 1845 C C . GLY A 1 251 ? -0.262 19.345 8.925 1.00 80.31 251 GLY A C 1
ATOM 1846 O O . GLY A 1 251 ? -1.300 20.004 8.858 1.00 80.31 251 GLY A O 1
ATOM 1847 N N . ILE A 1 252 ? -0.021 18.284 8.146 1.00 92.50 252 ILE A N 1
ATOM 1848 C CA . ILE A 1 252 ? -0.949 17.787 7.121 1.00 92.50 252 ILE A CA 1
ATOM 1849 C C . ILE A 1 252 ? -2.198 17.223 7.796 1.00 92.50 252 ILE A C 1
ATOM 1851 O O . ILE A 1 252 ? -3.309 17.639 7.470 1.00 92.50 252 ILE A O 1
ATOM 1855 N N . LEU A 1 253 ? -2.015 16.354 8.796 1.00 86.25 253 LEU A N 1
ATOM 1856 C CA . LEU A 1 253 ? -3.115 15.759 9.561 1.00 86.25 253 LEU A CA 1
ATOM 1857 C C . LEU A 1 253 ? -3.900 16.818 10.340 1.00 86.25 253 LEU A C 1
ATOM 1859 O O . LEU A 1 253 ? -5.122 16.902 10.221 1.00 86.25 253 LEU A O 1
ATOM 1863 N N . ALA A 1 254 ? -3.202 17.675 11.092 1.00 85.44 254 ALA A N 1
ATOM 1864 C CA . ALA A 1 254 ? -3.839 18.669 11.956 1.00 85.44 254 ALA A CA 1
ATOM 1865 C C . ALA A 1 254 ? -4.726 19.656 11.179 1.00 85.44 254 ALA A C 1
ATOM 1867 O O . ALA A 1 254 ? -5.755 20.110 11.687 1.00 85.44 254 ALA A O 1
ATOM 1868 N N . ARG A 1 255 ? -4.339 19.988 9.941 1.00 89.44 255 ARG A N 1
ATOM 1869 C CA . ARG A 1 255 ? -5.055 20.945 9.090 1.00 89.44 255 ARG A CA 1
ATOM 1870 C C . ARG A 1 255 ? -5.852 20.290 7.962 1.00 89.44 255 ARG A C 1
ATOM 1872 O O . ARG A 1 255 ? -6.497 21.027 7.228 1.00 89.44 255 ARG A O 1
ATOM 1879 N N . ARG A 1 256 ? -5.882 18.954 7.853 1.00 96.19 256 ARG A N 1
ATOM 1880 C CA . ARG A 1 256 ? -6.548 18.204 6.763 1.00 96.19 256 ARG A CA 1
ATOM 1881 C C . ARG A 1 256 ? -6.111 18.688 5.378 1.00 96.19 256 ARG A C 1
ATOM 1883 O O . ARG A 1 256 ? -6.943 18.978 4.522 1.00 96.19 256 ARG A O 1
ATOM 1890 N N . LEU A 1 257 ? -4.805 18.866 5.204 1.00 96.75 257 LEU A N 1
ATOM 1891 C CA . LEU A 1 257 ? -4.256 19.361 3.946 1.00 96.75 257 LEU A CA 1
ATOM 1892 C C . LEU A 1 257 ? -4.302 18.266 2.882 1.00 96.75 257 LEU A C 1
ATOM 1894 O O . LEU A 1 257 ? -4.129 17.089 3.186 1.00 96.75 257 LEU A O 1
ATOM 1898 N N . THR A 1 258 ? -4.483 18.674 1.632 1.00 97.38 258 THR A N 1
ATOM 1899 C CA . THR A 1 258 ? -4.359 17.795 0.466 1.00 97.38 258 THR A CA 1
ATOM 1900 C C . THR A 1 258 ? -3.096 18.168 -0.297 1.00 97.38 258 THR A C 1
ATOM 1902 O O . THR A 1 258 ? -2.883 19.343 -0.590 1.00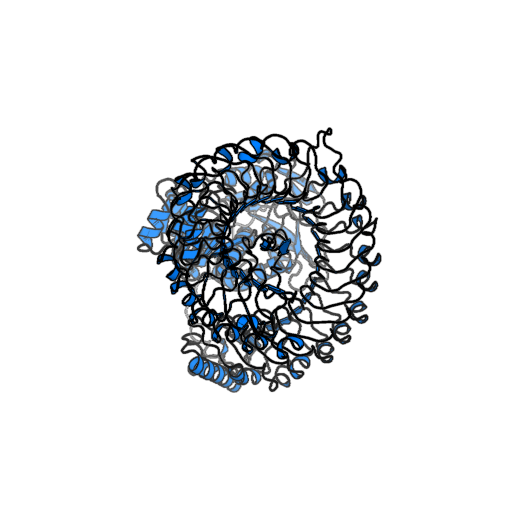 97.38 258 THR A O 1
ATOM 1905 N N . VAL A 1 259 ? -2.260 17.184 -0.630 1.00 96.81 259 VAL A N 1
ATOM 1906 C CA . VAL A 1 259 ? -1.074 17.382 -1.472 1.00 96.81 259 VAL A CA 1
ATOM 1907 C C . VAL A 1 259 ? -1.216 16.516 -2.714 1.00 96.81 259 VAL A C 1
ATOM 1909 O O . VAL A 1 259 ? -1.404 15.308 -2.609 1.00 96.81 259 VAL A O 1
ATOM 1912 N N . GLN A 1 260 ? -1.139 17.137 -3.885 1.00 95.56 260 GLN A N 1
ATOM 1913 C CA . GLN A 1 260 ? -1.259 16.485 -5.185 1.00 95.56 260 GLN A CA 1
ATOM 1914 C C . GLN A 1 260 ? -0.097 16.900 -6.087 1.00 95.56 260 GLN A C 1
ATOM 1916 O O . GLN A 1 260 ? 0.449 17.997 -5.961 1.00 95.56 260 GLN A O 1
ATOM 1921 N N . ALA A 1 261 ? 0.276 16.028 -7.019 1.00 93.12 261 ALA A N 1
ATOM 1922 C CA . ALA A 1 261 ? 1.279 16.325 -8.031 1.00 93.12 261 ALA A CA 1
ATOM 1923 C C . ALA A 1 261 ? 0.910 15.648 -9.351 1.00 93.12 261 ALA A C 1
ATOM 1925 O O . ALA A 1 261 ? 0.479 14.496 -9.359 1.00 93.12 261 ALA A O 1
ATOM 1926 N N . ALA A 1 262 ? 1.095 16.345 -10.471 1.00 86.44 262 ALA A N 1
ATOM 1927 C CA . ALA A 1 262 ? 0.919 15.758 -11.796 1.00 86.44 262 ALA A CA 1
ATOM 1928 C C . ALA A 1 262 ? 1.704 16.533 -12.860 1.00 86.44 262 ALA A C 1
ATOM 1930 O O . ALA A 1 262 ? 1.723 17.762 -12.856 1.00 86.44 262 ALA A O 1
ATOM 1931 N N . GLY A 1 263 ? 2.289 15.810 -13.817 1.00 84.88 263 GLY A N 1
ATOM 1932 C CA . GLY A 1 263 ? 2.783 16.385 -15.071 1.00 84.88 263 GLY A CA 1
ATOM 1933 C C . GLY A 1 263 ? 1.708 16.358 -16.163 1.00 84.88 263 GLY A C 1
ATOM 1934 O O . GLY A 1 263 ? 0.826 15.497 -16.138 1.00 84.88 263 GLY A O 1
ATOM 1935 N N . LEU A 1 264 ? 1.777 17.279 -17.131 1.00 88.00 264 LEU A N 1
ATOM 1936 C CA . LEU A 1 264 ? 0.860 17.312 -18.282 1.00 88.00 264 LEU A CA 1
ATOM 1937 C C . LEU A 1 264 ? 1.350 16.430 -19.446 1.00 88.00 264 LEU A C 1
ATOM 1939 O O . LEU A 1 264 ? 0.570 15.680 -20.036 1.00 88.00 264 LEU A O 1
ATOM 1943 N N . ARG A 1 265 ? 2.658 16.447 -19.739 1.00 87.38 265 ARG A N 1
ATOM 1944 C CA . ARG A 1 265 ? 3.248 15.732 -20.885 1.00 87.38 265 ARG A CA 1
ATOM 1945 C C . ARG A 1 265 ? 3.005 14.221 -20.862 1.00 87.38 265 ARG A C 1
ATOM 1947 O O . ARG A 1 265 ? 2.678 13.657 -21.902 1.00 87.38 265 ARG A O 1
ATOM 1954 N N . SER A 1 266 ? 3.127 13.584 -19.697 1.00 82.06 266 SER A N 1
ATOM 1955 C CA . SER A 1 266 ? 3.020 12.127 -19.520 1.00 82.06 266 SER A CA 1
ATOM 1956 C C . SER A 1 266 ? 1.584 11.598 -19.444 1.00 82.06 266 SER A C 1
ATOM 1958 O O . SER A 1 266 ? 1.394 10.393 -19.285 1.00 82.06 266 SER A O 1
ATOM 1960 N N . ARG A 1 267 ? 0.567 12.466 -19.522 1.00 88.06 267 ARG A N 1
ATOM 1961 C CA . ARG A 1 267 ? -0.837 12.039 -19.469 1.00 88.06 267 ARG A CA 1
ATOM 1962 C C . ARG A 1 267 ? -1.252 11.317 -20.751 1.00 88.06 267 ARG A C 1
ATOM 1964 O O . ARG A 1 267 ? -0.724 11.584 -21.831 1.00 88.06 267 ARG A O 1
ATOM 1971 N N . THR A 1 268 ? -2.222 10.412 -20.630 1.00 89.50 268 THR A N 1
ATOM 1972 C CA . THR A 1 268 ? -2.750 9.637 -21.761 1.00 89.50 268 THR A CA 1
ATOM 1973 C C . THR A 1 268 ? -3.415 10.545 -22.801 1.00 89.50 268 THR A C 1
ATOM 1975 O O . THR A 1 268 ? -3.905 11.627 -22.473 1.00 89.50 268 THR A O 1
ATOM 1978 N N . LYS A 1 269 ? -3.483 10.089 -24.063 1.00 86.88 269 LYS A N 1
ATOM 1979 C CA . LYS A 1 269 ? -4.185 10.809 -25.145 1.00 86.88 269 LYS A CA 1
ATOM 1980 C C . LYS A 1 269 ? -5.631 11.159 -24.757 1.00 86.88 269 LYS A C 1
ATOM 1982 O O . LYS A 1 269 ? -6.064 12.281 -24.995 1.00 86.88 269 LYS A O 1
ATOM 1987 N N . GLN A 1 270 ? -6.340 10.219 -24.123 1.00 88.88 270 GLN A N 1
ATOM 1988 C CA . GLN A 1 270 ? -7.714 10.419 -23.659 1.00 88.88 270 GLN A CA 1
ATOM 1989 C C . GLN A 1 270 ? -7.795 11.522 -22.599 1.00 88.88 270 GLN A C 1
ATOM 1991 O O . GLN A 1 270 ? -8.581 12.450 -22.754 1.00 88.88 270 GLN A O 1
ATOM 1996 N N . ASN A 1 271 ? -6.943 11.482 -21.569 1.00 91.31 271 ASN A N 1
ATOM 1997 C CA . ASN A 1 271 ? -7.009 12.499 -20.526 1.00 91.31 271 ASN A CA 1
ATOM 1998 C C . ASN A 1 271 ? -6.607 13.890 -21.038 1.00 91.31 271 ASN A C 1
ATOM 2000 O O . ASN A 1 271 ? -7.216 14.883 -20.656 1.00 91.31 271 ASN A O 1
ATOM 2004 N N . LYS A 1 272 ? -5.636 13.982 -21.959 1.00 93.25 272 LYS A N 1
ATOM 2005 C CA . LYS A 1 272 ? -5.339 15.251 -22.645 1.00 93.25 272 LYS A CA 1
ATOM 2006 C C . LYS A 1 272 ? -6.549 15.764 -23.428 1.00 93.25 272 LYS A C 1
ATOM 2008 O O . LYS A 1 272 ? -6.816 16.959 -23.382 1.00 93.25 272 LYS A O 1
ATOM 2013 N N . SER A 1 273 ? -7.301 14.877 -24.084 1.00 93.75 273 SER A N 1
ATOM 2014 C CA . SER A 1 273 ? -8.526 15.248 -24.799 1.00 93.75 273 SER A CA 1
ATOM 2015 C C . SER A 1 273 ? -9.618 15.785 -23.874 1.00 93.75 273 SER A C 1
ATOM 2017 O O . SER A 1 273 ? -10.293 16.749 -24.224 1.00 93.75 273 SER A O 1
ATOM 2019 N N . GLU A 1 274 ? -9.783 15.191 -22.693 1.00 95.38 274 GLU A N 1
ATOM 2020 C CA . GLU A 1 274 ? -10.726 15.668 -21.674 1.00 95.38 274 GLU A CA 1
ATOM 2021 C C . GLU A 1 274 ? -10.332 17.063 -21.169 1.00 95.38 274 GLU A C 1
ATOM 2023 O O . GLU A 1 274 ? -11.169 17.963 -21.115 1.00 95.38 274 GLU A O 1
ATOM 2028 N N . ILE A 1 275 ? -9.045 17.273 -20.867 1.00 96.69 275 ILE A N 1
ATOM 2029 C CA . ILE A 1 275 ? -8.527 18.577 -20.427 1.00 96.69 275 ILE A CA 1
ATOM 2030 C C . ILE A 1 275 ? -8.734 19.633 -21.511 1.00 96.69 275 ILE A C 1
ATOM 2032 O O . ILE A 1 275 ? -9.219 20.719 -21.213 1.00 96.69 275 ILE A O 1
ATOM 2036 N N . VAL A 1 276 ? -8.388 19.317 -22.761 1.00 97.50 276 VAL A N 1
ATOM 2037 C CA . VAL A 1 276 ? -8.559 20.220 -23.905 1.00 97.50 276 VAL A CA 1
ATOM 2038 C C . VAL A 1 276 ? -10.030 20.593 -24.093 1.00 97.50 276 VAL A C 1
ATOM 2040 O O . VAL A 1 276 ? -10.342 21.773 -24.242 1.00 97.50 276 VAL A O 1
ATOM 2043 N N . SER A 1 277 ? -10.941 19.623 -23.991 1.00 95.44 277 SER A N 1
ATOM 2044 C CA . SER A 1 277 ? -12.385 19.874 -24.046 1.00 95.44 277 SER A CA 1
ATOM 2045 C C . SER A 1 277 ? -12.854 20.806 -22.922 1.00 95.44 277 SER A C 1
ATOM 2047 O O . SER A 1 277 ? -13.615 21.744 -23.162 1.00 95.44 277 SER A O 1
ATOM 2049 N N . GLU A 1 278 ? -12.391 20.592 -21.689 1.00 97.19 278 GLU A N 1
ATOM 2050 C CA . GLU A 1 278 ? -12.756 21.445 -20.553 1.00 97.19 278 GLU A CA 1
ATOM 2051 C C . GLU A 1 278 ? -12.138 22.848 -20.642 1.00 97.19 278 GLU A C 1
ATOM 2053 O O . GLU A 1 278 ? -12.784 23.836 -20.287 1.00 97.19 278 GLU A O 1
ATOM 2058 N N . VAL A 1 279 ? -10.925 22.974 -21.175 1.00 97.38 279 VAL A N 1
ATOM 2059 C CA . VAL A 1 279 ? -10.291 24.266 -21.461 1.00 97.38 279 VAL A CA 1
ATOM 2060 C C . VAL A 1 279 ? -11.080 25.029 -22.523 1.00 97.38 279 VAL A C 1
ATOM 2062 O O . VAL A 1 279 ? -11.405 26.202 -22.332 1.00 97.38 279 VAL A O 1
ATOM 2065 N N . GLU A 1 280 ? -11.452 24.380 -23.622 1.00 96.69 280 GLU A N 1
ATOM 2066 C CA . GLU A 1 280 ? -12.253 25.021 -24.662 1.00 96.69 280 GLU A CA 1
ATOM 2067 C C . GLU A 1 280 ? -13.608 25.501 -24.125 1.00 96.69 280 GLU A C 1
ATOM 2069 O O . GLU A 1 280 ? -14.078 26.595 -24.435 1.00 96.69 280 GLU A O 1
ATOM 2074 N N . LYS A 1 281 ? -14.233 24.699 -23.267 1.00 95.38 281 LYS A N 1
ATOM 2075 C CA . LYS A 1 281 ? -15.530 25.022 -22.680 1.00 95.38 281 LYS A CA 1
ATOM 2076 C C . LYS A 1 281 ? -15.462 26.190 -21.694 1.00 95.38 281 LYS A C 1
ATOM 2078 O O . LYS A 1 281 ? -16.335 27.055 -21.720 1.00 95.38 281 LYS A O 1
ATOM 2083 N N . ASN A 1 282 ? -14.449 26.224 -20.827 1.00 93.81 282 ASN A N 1
ATOM 2084 C CA . ASN A 1 282 ? -14.450 27.108 -19.655 1.00 93.81 282 ASN A CA 1
ATOM 2085 C C . ASN A 1 282 ? -13.429 28.259 -19.717 1.00 93.81 282 ASN A C 1
ATOM 2087 O O . ASN A 1 282 ? -13.592 29.267 -19.025 1.00 93.81 282 ASN A O 1
ATOM 2091 N N . VAL A 1 283 ? -12.379 28.141 -20.533 1.00 95.69 283 VAL A N 1
ATOM 2092 C CA . VAL A 1 283 ? -11.298 29.136 -20.645 1.00 95.69 283 VAL A CA 1
ATOM 2093 C C . VAL A 1 283 ? -11.419 29.961 -21.924 1.00 95.69 283 VAL A C 1
ATOM 2095 O O . VAL A 1 283 ? -11.295 31.187 -21.883 1.00 95.69 283 VAL A O 1
ATOM 2098 N N . TRP A 1 284 ? -11.682 29.317 -23.062 1.00 94.94 284 TRP A N 1
ATOM 2099 C CA . TRP A 1 284 ? -11.763 29.985 -24.370 1.00 94.94 284 TRP A CA 1
ATOM 2100 C C . TRP A 1 284 ? -12.756 31.158 -24.414 1.00 94.94 284 TRP A C 1
ATOM 2102 O O . TRP A 1 284 ? -12.403 32.193 -24.986 1.00 94.94 284 TRP A O 1
ATOM 2112 N N . PRO A 1 285 ? -13.942 31.093 -23.768 1.00 94.75 285 PRO A N 1
ATOM 2113 C CA . PRO A 1 285 ? -14.842 32.242 -23.685 1.00 94.75 285 PRO A CA 1
ATOM 2114 C C . PRO A 1 285 ? -14.213 33.467 -23.003 1.00 94.75 285 PRO A C 1
ATOM 2116 O O . PRO A 1 285 ? -14.441 34.597 -23.435 1.00 94.75 285 PRO A O 1
ATOM 2119 N N . ALA A 1 286 ? -13.382 33.267 -21.975 1.00 93.62 286 ALA A N 1
ATOM 2120 C CA . ALA A 1 286 ? -12.698 34.355 -21.275 1.00 93.62 286 ALA A CA 1
ATOM 2121 C C . ALA A 1 286 ? -11.592 34.988 -22.138 1.00 93.62 286 ALA A C 1
ATOM 2123 O O . ALA A 1 286 ? -11.409 36.210 -22.106 1.00 93.62 286 ALA A O 1
ATOM 2124 N N . ILE A 1 287 ? -10.897 34.180 -22.947 1.00 93.62 287 ILE A N 1
ATOM 2125 C CA . ILE A 1 287 ? -9.911 34.661 -23.926 1.00 93.62 287 ILE A CA 1
ATOM 2126 C C . ILE A 1 287 ? -10.611 35.465 -25.028 1.00 93.62 287 ILE A C 1
ATOM 2128 O O . ILE A 1 287 ? -10.235 36.606 -25.294 1.00 93.62 287 ILE A O 1
ATOM 2132 N N . ALA A 1 288 ? -11.686 34.923 -25.607 1.00 92.38 288 ALA A N 1
ATOM 2133 C CA . ALA A 1 288 ? -12.466 35.589 -26.652 1.00 92.38 288 ALA A CA 1
ATOM 2134 C C . ALA A 1 288 ? -13.095 36.911 -26.168 1.00 92.38 288 ALA A C 1
ATOM 2136 O O . ALA A 1 288 ? -13.179 37.885 -26.915 1.00 92.38 288 ALA A O 1
ATOM 2137 N N . ALA A 1 289 ? -13.494 36.980 -24.894 1.00 91.44 289 ALA A N 1
ATOM 2138 C CA . ALA A 1 289 ? -13.991 38.200 -24.258 1.00 91.44 289 ALA A CA 1
ATOM 2139 C C . ALA A 1 289 ? -12.879 39.206 -23.881 1.00 91.44 289 ALA A C 1
ATOM 2141 O O . ALA A 1 289 ? -13.170 40.264 -23.313 1.00 91.44 289 ALA A O 1
ATOM 2142 N N . GLY A 1 290 ? -11.607 38.882 -24.142 1.00 89.69 290 GLY A N 1
ATOM 2143 C CA . GLY A 1 290 ? -10.446 39.713 -23.819 1.00 89.69 290 GLY A CA 1
ATOM 2144 C C . GLY A 1 290 ? -10.165 39.852 -22.319 1.00 89.69 290 GLY A C 1
ATOM 2145 O O . GLY A 1 290 ? -9.464 40.788 -21.923 1.00 89.69 290 GLY A O 1
ATOM 2146 N N . LYS A 1 291 ? -10.731 38.964 -21.488 1.00 90.62 291 LYS A N 1
ATOM 2147 C CA . LYS A 1 291 ? -10.522 38.917 -20.028 1.00 90.62 291 LYS A CA 1
ATOM 2148 C C . LYS A 1 291 ? -9.219 38.229 -19.654 1.00 90.62 291 LYS A C 1
ATOM 2150 O O . LYS A 1 291 ? -8.631 38.582 -18.640 1.00 90.62 291 LYS A O 1
ATOM 2155 N N . VAL A 1 292 ? -8.779 37.295 -20.489 1.00 92.19 292 VAL A N 1
ATOM 2156 C CA . VAL A 1 292 ? -7.468 36.657 -20.402 1.00 92.19 292 VAL A CA 1
ATOM 2157 C C . VAL A 1 292 ? -6.745 36.888 -21.719 1.00 92.19 292 VAL A C 1
ATOM 2159 O O . VAL A 1 292 ? -7.333 36.727 -22.787 1.00 92.19 292 VAL A O 1
ATOM 2162 N N . LYS A 1 293 ? -5.487 37.315 -21.650 1.00 88.06 293 LYS A N 1
ATOM 2163 C CA . LYS A 1 293 ? -4.673 37.650 -22.821 1.00 88.06 293 LYS A CA 1
ATOM 2164 C C . LYS A 1 293 ? -3.368 36.858 -22.818 1.00 88.06 293 LYS A C 1
ATOM 2166 O O . LYS A 1 293 ? -2.861 36.552 -21.734 1.00 88.06 293 LYS A O 1
ATOM 2171 N N . PRO A 1 294 ? -2.817 36.561 -24.008 1.00 83.38 294 PRO A N 1
ATOM 2172 C CA . PRO A 1 294 ? -1.494 35.971 -24.098 1.00 83.38 294 PRO A CA 1
ATOM 2173 C C . PRO A 1 294 ? -0.461 37.016 -23.666 1.00 83.38 294 PRO A C 1
ATOM 2175 O O . PRO A 1 294 ? -0.607 38.207 -23.960 1.00 83.38 294 PRO A O 1
ATOM 2178 N N . VAL A 1 295 ? 0.579 36.583 -22.958 1.00 84.31 295 VAL A N 1
ATOM 2179 C CA . VAL A 1 295 ? 1.685 37.451 -22.544 1.00 84.31 295 VAL A CA 1
ATOM 2180 C C . VAL A 1 295 ? 2.950 36.929 -23.220 1.00 84.31 295 VAL A C 1
ATOM 2182 O O . VAL A 1 295 ? 3.660 36.074 -22.711 1.00 84.31 295 VAL A O 1
ATOM 2185 N N . VAL A 1 296 ? 3.206 37.422 -24.432 1.00 84.00 296 VAL A N 1
ATOM 2186 C CA . VAL A 1 296 ? 4.356 37.005 -25.245 1.00 84.00 296 VAL A CA 1
ATOM 2187 C C . VAL A 1 296 ? 5.492 38.007 -25.080 1.00 84.00 296 VAL A C 1
ATOM 2189 O O . VAL A 1 296 ? 5.314 39.202 -25.318 1.00 84.00 296 VAL A O 1
ATOM 2192 N N . TYR A 1 297 ? 6.680 37.524 -24.711 1.00 81.06 297 TYR A N 1
ATOM 2193 C CA . TYR A 1 297 ? 7.849 38.387 -24.531 1.00 81.06 297 TYR A CA 1
ATOM 2194 C C . TYR A 1 297 ? 8.529 38.750 -25.853 1.00 81.06 297 TYR A C 1
ATOM 2196 O O . TYR A 1 297 ? 8.873 39.912 -26.085 1.00 81.06 297 TYR A O 1
ATOM 2204 N N . LYS A 1 298 ? 8.761 37.758 -26.722 1.00 83.56 298 LYS A N 1
ATOM 2205 C CA . LYS A 1 298 ? 9.488 37.955 -27.980 1.00 83.56 298 LYS A CA 1
ATOM 2206 C C . LYS A 1 298 ? 9.112 36.912 -29.030 1.00 83.56 298 LYS A C 1
ATOM 2208 O O . LYS A 1 298 ? 8.888 35.748 -28.711 1.00 83.56 298 LYS A O 1
ATOM 2213 N N . TYR A 1 299 ? 9.131 37.351 -30.285 1.00 84.62 299 TYR A N 1
ATOM 2214 C CA . TYR A 1 299 ? 9.036 36.506 -31.471 1.00 84.62 299 TYR A CA 1
ATOM 2215 C C . TYR A 1 299 ? 10.423 36.282 -32.063 1.00 84.62 299 TYR A C 1
ATOM 2217 O O . TYR A 1 299 ? 11.179 37.241 -32.250 1.00 84.62 299 TYR A O 1
ATOM 2225 N N . LEU A 1 300 ? 10.759 35.028 -32.354 1.00 86.19 300 LEU A N 1
ATOM 2226 C CA . LEU A 1 300 ? 12.038 34.643 -32.946 1.00 86.19 300 LEU A CA 1
ATOM 2227 C C . LEU A 1 300 ? 11.807 33.717 -34.147 1.00 86.19 300 LEU A C 1
ATOM 2229 O O . LEU A 1 300 ? 10.889 32.903 -34.119 1.00 86.19 300 LEU A O 1
ATOM 2233 N N . PRO A 1 301 ? 12.615 33.797 -35.213 1.00 86.88 301 PRO A N 1
ATOM 2234 C CA . PRO A 1 301 ? 12.587 32.780 -36.260 1.00 86.88 301 PRO A CA 1
ATOM 2235 C C . PRO A 1 301 ? 12.984 31.399 -35.707 1.00 86.88 301 PRO A C 1
ATOM 2237 O O . PRO A 1 301 ? 13.763 31.313 -34.755 1.00 86.88 301 PRO A O 1
ATOM 2240 N N . LEU A 1 302 ? 12.460 30.315 -36.294 1.00 86.00 302 LEU A N 1
ATOM 2241 C CA . LEU A 1 302 ? 12.703 28.941 -35.822 1.00 86.00 302 LEU A CA 1
ATOM 2242 C C . LEU A 1 302 ? 14.200 28.574 -35.746 1.00 86.00 302 LEU A C 1
ATOM 2244 O O . LEU A 1 302 ? 14.622 27.896 -34.812 1.00 86.00 302 LEU A O 1
ATOM 2248 N N . ASP A 1 303 ? 15.028 29.073 -36.669 1.00 86.44 303 ASP A N 1
ATOM 2249 C CA . ASP A 1 303 ? 16.485 28.856 -36.677 1.00 86.44 303 ASP A CA 1
ATOM 2250 C C . ASP A 1 303 ? 17.223 29.498 -35.481 1.00 86.44 303 ASP A C 1
ATOM 2252 O O . ASP A 1 303 ? 18.374 29.158 -35.201 1.00 86.44 303 ASP A O 1
ATOM 2256 N N . GLN A 1 304 ? 16.546 30.358 -34.713 1.00 90.94 304 GLN A N 1
ATOM 2257 C CA . GLN A 1 304 ? 17.039 30.958 -33.472 1.00 90.94 304 GLN A CA 1
ATOM 2258 C C . GLN A 1 304 ? 16.562 30.221 -32.207 1.00 90.94 304 GLN A C 1
ATOM 2260 O O . GLN A 1 304 ? 16.631 30.778 -31.109 1.00 90.94 304 GLN A O 1
ATOM 2265 N N . ALA A 1 305 ? 16.146 28.952 -32.306 1.00 89.69 305 ALA A N 1
ATOM 2266 C CA . ALA A 1 305 ? 15.759 28.119 -31.157 1.00 89.69 305 ALA A CA 1
ATOM 2267 C C . ALA A 1 305 ? 16.779 28.111 -30.006 1.00 89.69 305 ALA A C 1
ATOM 2269 O O . ALA A 1 305 ? 16.404 28.198 -28.834 1.00 89.69 305 ALA A O 1
ATOM 2270 N N . ALA A 1 306 ? 18.076 28.105 -30.322 1.00 90.06 306 ALA A N 1
ATOM 2271 C CA . ALA A 1 306 ? 19.140 28.204 -29.324 1.00 90.06 306 ALA A CA 1
ATOM 2272 C C . ALA A 1 306 ? 19.130 29.535 -28.548 1.00 90.06 306 ALA A C 1
ATOM 2274 O O . ALA A 1 306 ? 19.425 29.558 -27.353 1.00 90.06 306 ALA A O 1
ATOM 2275 N N . GLU A 1 307 ? 18.810 30.655 -29.202 1.00 88.56 307 GLU A N 1
ATOM 2276 C CA . GLU A 1 307 ? 18.675 31.956 -28.534 1.00 88.56 307 GLU A CA 1
ATOM 2277 C C . GLU A 1 307 ? 17.420 31.987 -27.661 1.00 88.56 307 GLU A C 1
ATOM 2279 O O . GLU A 1 307 ? 17.472 32.457 -26.525 1.00 88.56 307 GLU A O 1
ATOM 2284 N N . ALA A 1 308 ? 16.318 31.409 -28.138 1.00 88.06 308 ALA A N 1
ATOM 2285 C CA . ALA A 1 308 ? 15.073 31.397 -27.386 1.00 88.06 308 ALA A CA 1
ATOM 2286 C C . ALA A 1 308 ? 15.186 30.602 -26.071 1.00 88.06 308 ALA A C 1
ATOM 2288 O O . ALA A 1 308 ? 14.752 31.053 -25.007 1.00 88.06 308 ALA A O 1
ATOM 2289 N N . HIS A 1 309 ? 15.876 29.455 -26.115 1.00 90.62 309 HIS A N 1
ATOM 2290 C CA . HIS A 1 309 ? 16.205 28.677 -24.918 1.00 90.62 309 HIS A CA 1
ATOM 2291 C C . HIS A 1 309 ? 17.151 29.438 -23.975 1.00 90.62 309 HIS A C 1
ATOM 2293 O O . HIS A 1 309 ? 16.925 29.423 -22.765 1.00 90.62 309 HIS A O 1
ATOM 2299 N N . ARG A 1 310 ? 18.168 30.147 -24.498 1.00 87.94 310 ARG A N 1
ATOM 2300 C CA . ARG A 1 310 ? 19.054 30.999 -23.675 1.00 87.94 310 ARG A CA 1
ATOM 2301 C C . ARG A 1 310 ? 18.271 32.081 -22.945 1.00 87.94 310 ARG A C 1
ATOM 2303 O O . ARG A 1 310 ? 18.478 32.295 -21.748 1.00 87.94 310 ARG A O 1
ATOM 2310 N N . LEU A 1 311 ? 17.348 32.733 -23.648 1.00 83.75 311 LEU A N 1
ATOM 2311 C CA . LEU A 1 311 ? 16.471 33.726 -23.051 1.00 83.75 311 LEU A CA 1
ATOM 2312 C C . LEU A 1 311 ? 15.617 33.076 -21.958 1.00 83.75 311 LEU A C 1
ATOM 2314 O O . LEU A 1 311 ? 15.752 33.507 -20.817 1.00 83.75 311 LEU A O 1
ATOM 2318 N N . MET A 1 312 ? 14.861 32.005 -22.245 1.00 85.12 312 MET A N 1
ATOM 2319 C CA . MET A 1 312 ? 14.033 31.261 -21.271 1.00 85.12 312 MET A CA 1
ATOM 2320 C C . MET A 1 312 ? 14.807 30.888 -19.990 1.00 85.12 312 MET A C 1
ATOM 2322 O O . MET A 1 312 ? 14.305 31.039 -18.875 1.00 85.12 312 MET A O 1
ATOM 2326 N N . GLU A 1 313 ? 16.059 30.448 -20.124 1.00 82.19 313 GLU A N 1
ATOM 2327 C CA . GLU A 1 313 ? 16.906 30.057 -18.991 1.00 82.19 313 GLU A CA 1
ATOM 2328 C C . GLU A 1 313 ? 17.415 31.252 -18.173 1.00 82.19 313 GLU A C 1
ATOM 2330 O O . GLU A 1 313 ? 17.470 31.158 -16.943 1.00 82.19 313 GLU A O 1
ATOM 2335 N N . SER A 1 314 ? 17.695 32.398 -18.811 1.00 79.81 314 SER A N 1
ATOM 2336 C CA . SER A 1 314 ? 18.174 33.616 -18.132 1.00 79.81 314 SER A CA 1
ATOM 2337 C C . SER A 1 314 ? 17.232 34.099 -17.028 1.00 79.81 314 SER A C 1
ATOM 2339 O O . SER A 1 314 ? 17.668 34.721 -16.059 1.00 79.81 314 SER A O 1
ATOM 2341 N N . SER A 1 315 ? 15.929 33.821 -17.162 1.00 68.19 315 SER A N 1
ATOM 2342 C CA . SER A 1 315 ? 14.885 34.237 -16.221 1.00 68.19 315 SER A CA 1
ATOM 2343 C C . SER A 1 315 ? 14.860 35.756 -15.945 1.00 68.19 315 SER A C 1
ATOM 2345 O O . SER A 1 315 ? 14.289 36.182 -14.940 1.00 68.19 315 SER A O 1
ATOM 2347 N N . GLN A 1 316 ? 15.449 36.593 -16.813 1.00 64.56 316 GLN A N 1
ATOM 2348 C CA . GLN A 1 316 ? 15.559 38.052 -16.619 1.00 64.56 316 GLN A CA 1
ATOM 2349 C C . GLN A 1 316 ? 14.317 38.849 -17.058 1.00 64.56 316 GLN A C 1
ATOM 2351 O O . GLN A 1 316 ? 14.224 40.038 -16.775 1.00 64.56 316 GLN A O 1
ATOM 2356 N N . HIS A 1 317 ? 13.343 38.210 -17.703 1.00 64.19 317 HIS A N 1
ATOM 2357 C CA . HIS A 1 317 ? 12.179 38.851 -18.320 1.00 64.19 317 HIS A CA 1
ATOM 2358 C C . HIS A 1 317 ? 10.855 38.403 -17.668 1.00 64.19 317 HIS A C 1
ATOM 2360 O O . HIS A 1 317 ? 10.840 37.504 -16.815 1.00 64.19 317 HIS A O 1
ATOM 2366 N N . ILE A 1 318 ? 9.769 39.104 -18.008 1.00 59.88 318 ILE A N 1
ATOM 2367 C CA . ILE A 1 318 ? 8.388 38.805 -17.601 1.00 59.88 318 ILE A CA 1
ATOM 2368 C C . ILE A 1 318 ? 7.759 37.961 -18.703 1.00 59.88 318 ILE A C 1
ATOM 2370 O O . ILE A 1 318 ? 7.836 38.350 -19.862 1.00 59.88 318 ILE A O 1
ATOM 2374 N N . ASP A 1 319 ? 7.160 36.847 -18.298 1.00 54.09 319 ASP A N 1
ATOM 2375 C CA . ASP A 1 319 ? 6.636 35.774 -19.133 1.00 54.09 319 ASP A CA 1
ATOM 2376 C C . ASP A 1 319 ? 7.636 35.254 -20.171 1.00 54.09 319 ASP A C 1
ATOM 2378 O O . ASP A 1 319 ? 7.781 35.818 -21.252 1.00 54.09 319 ASP A O 1
ATOM 2382 N N . PRO A 1 320 ? 8.353 34.160 -19.889 1.00 50.97 320 PRO A N 1
ATOM 2383 C CA . PRO A 1 320 ? 9.338 33.671 -20.823 1.00 50.97 320 PRO A CA 1
ATOM 2384 C C . PRO A 1 320 ? 8.753 32.984 -22.058 1.00 50.97 320 PRO A C 1
ATOM 2386 O O . PRO A 1 320 ? 9.535 32.493 -22.871 1.00 50.97 320 PRO A O 1
ATOM 2389 N N . THR A 1 321 ? 7.428 32.983 -22.234 1.00 46.22 321 THR A N 1
ATOM 2390 C CA . THR A 1 321 ? 6.781 32.468 -23.438 1.00 46.22 321 THR A CA 1
ATOM 2391 C C . THR A 1 321 ? 7.274 33.231 -24.670 1.00 46.22 321 THR A C 1
ATOM 2393 O O . THR A 1 321 ? 7.009 34.421 -24.872 1.00 46.22 321 THR A O 1
ATOM 2396 N N . GLN A 1 322 ? 8.056 32.529 -25.487 1.00 53.62 322 GLN A N 1
ATOM 2397 C CA . GLN A 1 322 ? 8.639 33.024 -26.730 1.00 53.62 322 GLN A CA 1
ATOM 2398 C C . GLN A 1 322 ? 8.102 32.189 -27.872 1.00 53.62 322 GLN A C 1
ATOM 2400 O O . GLN A 1 322 ? 8.158 30.967 -27.799 1.00 53.62 322 GLN A O 1
ATOM 2405 N N . CYS A 1 323 ? 7.592 32.837 -28.912 1.00 52.75 323 CYS A N 1
ATOM 2406 C CA . CYS A 1 323 ? 7.015 32.131 -30.049 1.00 52.75 323 CYS A CA 1
ATOM 2407 C C . CYS A 1 323 ? 8.021 32.047 -31.204 1.00 52.75 323 CYS A C 1
ATOM 2409 O O . CYS A 1 323 ? 8.617 33.060 -31.588 1.00 52.75 323 CYS A O 1
ATOM 2411 N N . PHE A 1 324 ? 8.182 30.853 -31.778 1.00 55.19 324 PHE A N 1
ATOM 2412 C CA . PHE A 1 324 ? 8.888 30.651 -33.039 1.00 55.19 324 PHE A CA 1
ATOM 2413 C C . PHE A 1 324 ? 8.020 31.025 -34.226 1.00 55.19 324 PHE A C 1
ATOM 2415 O O . PHE A 1 324 ? 6.819 30.790 -34.203 1.00 55.19 324 PHE A O 1
ATOM 2422 N N . LEU A 1 325 ? 8.633 31.545 -35.284 1.00 49.56 325 LEU A N 1
ATOM 2423 C CA . LEU A 1 325 ? 8.009 31.688 -36.596 1.00 49.56 325 LEU A CA 1
ATOM 2424 C C . LEU A 1 325 ? 8.617 30.657 -37.554 1.00 49.56 325 LEU A C 1
ATOM 2426 O O . LEU A 1 325 ? 9.825 30.688 -37.819 1.00 49.56 325 LEU A O 1
ATOM 2430 N N . ALA A 1 326 ? 7.784 29.747 -38.065 1.00 45.47 326 ALA A N 1
ATOM 2431 C CA . ALA A 1 326 ? 8.149 28.835 -39.145 1.00 45.47 326 ALA A CA 1
ATOM 2432 C C . ALA A 1 326 ? 8.080 29.597 -40.489 1.00 45.47 326 ALA A C 1
ATOM 2434 O O . ALA A 1 326 ? 7.038 29.680 -41.126 1.00 45.47 326 ALA A O 1
ATOM 2435 N N . GLU A 1 327 ? 9.213 30.198 -40.867 1.00 36.38 327 GLU A N 1
ATOM 2436 C CA . GLU A 1 327 ? 9.488 30.963 -42.101 1.00 36.38 327 GLU A CA 1
ATOM 2437 C C . GLU A 1 327 ? 8.833 32.356 -42.296 1.00 36.38 327 GLU A C 1
ATOM 2439 O O . GLU A 1 327 ? 7.725 32.672 -41.864 1.00 36.38 327 GLU A O 1
ATOM 2444 N N . ASN A 1 328 ? 9.606 33.231 -42.958 1.00 39.62 328 ASN A N 1
ATOM 2445 C CA . ASN A 1 328 ? 9.341 34.651 -43.208 1.00 39.62 328 ASN A CA 1
ATOM 2446 C C . ASN A 1 328 ? 8.105 34.886 -44.094 1.00 39.62 328 ASN A C 1
ATOM 2448 O O . ASN A 1 328 ? 8.157 34.667 -45.302 1.00 39.62 328 ASN A O 1
ATOM 2452 N N . HIS A 1 329 ? 7.076 35.528 -43.541 1.00 34.03 329 HIS A N 1
ATOM 2453 C CA . HIS A 1 329 ? 6.164 36.370 -44.316 1.00 34.03 329 HIS A CA 1
ATOM 2454 C C . HIS A 1 329 ? 6.218 37.818 -43.810 1.00 34.03 329 HIS A C 1
ATOM 2456 O O . HIS A 1 329 ? 5.378 38.296 -43.052 1.00 34.03 329 HIS A O 1
ATOM 2462 N N . THR A 1 330 ? 7.215 38.561 -44.294 1.00 33.81 330 THR A N 1
ATOM 2463 C CA . THR A 1 330 ? 7.051 39.994 -44.559 1.00 33.81 330 THR A CA 1
ATOM 2464 C C . THR A 1 330 ? 5.950 40.161 -45.601 1.00 33.81 330 THR A C 1
ATOM 2466 O O . THR A 1 330 ? 6.221 39.936 -46.773 1.00 33.81 330 THR A O 1
ATOM 2469 N N . LEU A 1 331 ? 4.730 40.507 -45.184 1.00 31.81 331 LEU A N 1
ATOM 2470 C CA . LEU A 1 331 ? 3.712 41.260 -45.942 1.00 31.81 331 LEU A CA 1
ATOM 2471 C C . LEU A 1 331 ? 2.375 41.149 -45.202 1.00 31.81 331 LEU A C 1
ATOM 2473 O O . LEU A 1 331 ? 1.744 40.105 -45.252 1.00 31.81 331 LEU A O 1
ATOM 2477 N N . PHE A 1 332 ? 1.982 42.212 -44.495 1.00 28.08 332 PHE A N 1
ATOM 2478 C CA . PHE A 1 332 ? 0.659 42.863 -44.556 1.00 28.08 332 PHE A CA 1
ATOM 2479 C C . PHE A 1 332 ? 0.544 43.913 -43.432 1.00 28.08 332 PHE A C 1
ATOM 2481 O O . PHE A 1 332 ? -0.234 43.807 -42.488 1.00 28.08 332 PHE A O 1
ATOM 2488 N N . MET A 1 333 ? 1.326 44.990 -43.561 1.00 27.55 333 MET A N 1
ATOM 2489 C CA . MET A 1 333 ? 0.811 46.308 -43.191 1.00 27.55 333 MET A CA 1
ATOM 2490 C C . MET A 1 333 ? -0.071 46.775 -44.349 1.00 27.55 333 MET A C 1
ATOM 2492 O O . MET A 1 333 ? 0.436 46.888 -45.460 1.00 27.55 333 MET A O 1
ATOM 2496 N N . ALA A 1 334 ? -1.346 47.045 -44.056 1.00 27.91 334 ALA A N 1
ATOM 2497 C CA . ALA A 1 334 ? -2.260 47.986 -44.725 1.00 27.91 334 ALA A CA 1
ATOM 2498 C C . ALA A 1 334 ? -3.662 47.387 -44.903 1.00 27.91 334 ALA A C 1
ATOM 2500 O O . ALA A 1 334 ? -3.969 46.811 -45.938 1.00 27.91 334 ALA A O 1
ATOM 2501 N N . ALA A 1 335 ? -4.522 47.581 -43.900 1.00 25.58 335 ALA A N 1
ATOM 2502 C CA . ALA A 1 335 ? -5.962 47.793 -44.092 1.00 25.58 335 ALA A CA 1
ATOM 2503 C C . ALA A 1 335 ? -6.610 48.244 -42.769 1.00 25.58 335 ALA A C 1
ATOM 2505 O O . ALA A 1 335 ? -7.468 47.579 -42.199 1.00 25.58 335 ALA A O 1
ATOM 2506 N N . LYS A 1 336 ? -6.191 49.405 -42.256 1.00 25.64 336 LYS A N 1
ATOM 2507 C CA . LYS A 1 336 ? -7.087 50.257 -41.466 1.00 25.64 336 LYS A CA 1
ATOM 2508 C C . LYS A 1 336 ? -7.571 51.332 -42.423 1.00 25.64 336 LYS A C 1
ATOM 2510 O O . LYS A 1 336 ? -6.739 52.114 -42.858 1.00 25.64 336 LYS A O 1
ATOM 2515 N N . PHE A 1 337 ? -8.855 51.331 -42.763 1.00 25.66 337 PHE A N 1
ATOM 2516 C CA . PHE A 1 337 ? -9.742 52.502 -42.775 1.00 25.66 337 PHE A CA 1
ATOM 2517 C C . PHE A 1 337 ? -11.107 52.110 -43.362 1.00 25.66 337 PHE A C 1
ATOM 2519 O O . PHE A 1 337 ? -11.160 51.410 -44.365 1.00 25.66 337 PHE A O 1
ATOM 2526 N N . LEU A 1 338 ? -12.170 52.649 -42.745 1.00 27.39 338 LEU A N 1
ATOM 2527 C CA . LEU A 1 338 ? -13.598 52.600 -43.114 1.00 27.39 338 LEU A CA 1
ATOM 2528 C C . LEU A 1 338 ? -14.390 51.400 -42.562 1.00 27.39 338 LEU A C 1
ATOM 2530 O O . LEU A 1 338 ? -14.556 50.387 -43.222 1.00 27.39 338 LEU A O 1
ATOM 2534 N N . TYR A 1 339 ? -14.939 51.528 -41.353 1.00 24.48 339 TYR A N 1
ATOM 2535 C CA . TYR A 1 339 ? -16.303 52.046 -41.178 1.00 24.48 339 TYR A CA 1
ATOM 2536 C C . TYR A 1 339 ? -16.576 52.322 -39.694 1.00 24.48 339 TYR A C 1
ATOM 2538 O O . TYR A 1 339 ? -16.411 51.472 -38.821 1.00 24.48 339 TYR A O 1
ATOM 2546 N N . SER A 1 340 ? -16.942 53.568 -39.425 1.00 30.22 340 SER A N 1
ATOM 2547 C CA . SER A 1 340 ? -17.465 54.066 -38.163 1.00 30.22 340 SER A CA 1
ATOM 2548 C C . SER A 1 340 ? -18.966 53.779 -38.042 1.00 30.22 340 SER A C 1
ATOM 2550 O O . SER A 1 340 ? -19.656 53.605 -39.042 1.00 30.22 340 SER A O 1
ATOM 2552 N N . LEU A 1 341 ? -19.452 53.889 -36.801 1.00 32.62 341 LEU A N 1
ATOM 2553 C CA . LEU A 1 341 ? -20.839 54.179 -36.417 1.00 32.62 341 LEU A CA 1
ATOM 2554 C C . LEU A 1 341 ? -21.855 53.027 -36.531 1.00 32.62 341 LEU A C 1
ATOM 2556 O O . LEU A 1 341 ? -22.377 52.717 -37.594 1.00 32.62 341 LEU A O 1
ATOM 2560 N N . GLY A 1 342 ? -22.220 52.466 -35.375 1.00 29.22 342 GLY A N 1
ATOM 2561 C CA . GLY A 1 342 ? -23.344 51.531 -35.279 1.00 29.22 342 GLY A CA 1
ATOM 2562 C C . GLY A 1 342 ? -23.611 50.920 -33.902 1.00 29.22 342 GLY A C 1
ATOM 2563 O O . GLY A 1 342 ? -24.408 49.997 -33.807 1.00 29.22 342 GLY A O 1
ATOM 2564 N N . PHE A 1 343 ? -22.985 51.398 -32.824 1.00 34.94 343 PHE A N 1
ATOM 2565 C CA . PHE A 1 343 ? -23.461 51.100 -31.471 1.00 34.94 343 PHE A CA 1
ATOM 2566 C C . PHE A 1 343 ? -24.601 52.071 -31.168 1.00 34.94 343 PHE A C 1
ATOM 2568 O O . PHE A 1 343 ? -24.326 53.260 -31.060 1.00 34.94 343 PHE A O 1
ATOM 2575 N N . VAL A 1 344 ? -25.845 51.579 -31.104 1.00 38.34 344 VAL A N 1
ATOM 2576 C CA . VAL A 1 344 ? -26.951 52.099 -30.256 1.00 38.34 344 VAL A CA 1
ATOM 2577 C C . VAL A 1 344 ? -28.255 51.296 -30.429 1.00 38.34 344 VAL A C 1
ATOM 2579 O O . VAL A 1 344 ? -29.121 51.381 -29.568 1.00 38.34 344 VAL A O 1
ATOM 2582 N N . ILE A 1 345 ? -28.422 50.433 -31.438 1.00 37.22 345 ILE A N 1
ATOM 2583 C CA . ILE A 1 345 ? -29.705 49.726 -31.634 1.00 37.22 345 ILE A CA 1
ATOM 2584 C C . ILE A 1 345 ? -29.496 48.222 -31.780 1.00 37.22 345 ILE A C 1
ATOM 2586 O O . ILE A 1 345 ? -29.536 47.691 -32.878 1.00 37.22 345 ILE A O 1
ATOM 2590 N N . LEU A 1 346 ? -29.269 47.534 -30.662 1.00 35.75 346 LEU A N 1
ATOM 2591 C CA . LEU A 1 346 ? -29.665 46.126 -30.476 1.00 35.75 346 LEU A CA 1
ATOM 2592 C C . LEU A 1 346 ? -29.725 45.768 -28.980 1.00 35.75 346 LEU A C 1
ATOM 2594 O O . LEU A 1 346 ? -29.455 44.651 -28.563 1.00 35.75 346 LEU A O 1
ATOM 2598 N N . PHE A 1 347 ? -30.143 46.747 -28.169 1.00 36.56 347 PHE A N 1
ATOM 2599 C CA . PHE A 1 347 ? -30.521 46.579 -26.764 1.00 36.56 347 PHE A CA 1
ATOM 2600 C C . PHE A 1 347 ? -31.990 46.126 -26.605 1.00 36.56 347 PHE A C 1
ATOM 2602 O O . PHE A 1 347 ? -32.543 46.202 -25.517 1.00 36.56 347 PHE A O 1
ATOM 2609 N N . LEU A 1 348 ? -32.675 45.690 -27.673 1.00 37.44 348 LEU A N 1
ATOM 2610 C CA . LEU A 1 348 ? -34.131 45.470 -27.614 1.00 37.44 348 LEU A CA 1
ATOM 2611 C C . LEU A 1 348 ? -34.669 44.215 -28.315 1.00 37.44 348 LEU A C 1
ATOM 2613 O O . LEU A 1 348 ? -35.876 44.124 -28.510 1.00 37.44 348 LEU A O 1
ATOM 2617 N N . LEU A 1 349 ? -33.843 43.212 -28.637 1.00 37.78 349 LEU A N 1
ATOM 2618 C CA . LEU A 1 349 ? -34.351 41.935 -29.166 1.00 37.78 349 LEU A CA 1
ATOM 2619 C C . LEU A 1 349 ? -33.593 40.717 -28.614 1.00 37.78 349 LEU A C 1
ATOM 2621 O O . LEU A 1 349 ? -32.870 40.036 -29.330 1.00 37.78 349 LEU A O 1
ATOM 2625 N N . SER A 1 350 ? -33.811 40.415 -27.334 1.00 35.41 350 SER A N 1
ATOM 2626 C CA . SER A 1 350 ? -33.720 39.041 -26.809 1.00 35.41 350 SER A CA 1
ATOM 2627 C C . SER A 1 350 ? -34.659 38.830 -25.612 1.00 35.41 350 SER A C 1
ATOM 2629 O O . SER A 1 350 ? -34.303 38.253 -24.591 1.00 35.41 350 SER A O 1
ATOM 2631 N N . LEU A 1 351 ? -35.912 39.278 -25.741 1.00 40.19 351 LEU A N 1
ATOM 2632 C CA . LEU A 1 351 ? -37.011 38.757 -24.926 1.00 40.19 351 LEU A CA 1
ATOM 2633 C C . LEU A 1 351 ? -37.588 37.515 -25.611 1.00 40.19 351 LEU A C 1
ATOM 2635 O O . LEU A 1 351 ? -38.606 37.564 -26.291 1.00 40.19 351 LEU A O 1
ATOM 2639 N N . SER A 1 352 ? -36.905 36.396 -25.402 1.00 37.91 352 SER A N 1
ATOM 2640 C CA . SER A 1 352 ? -37.495 35.059 -25.448 1.00 37.91 352 SER A CA 1
ATOM 2641 C C . SER A 1 352 ? -36.660 34.151 -24.549 1.00 37.91 352 SER A C 1
ATOM 2643 O O . SER A 1 352 ? -35.860 33.343 -25.015 1.00 37.91 352 SER A O 1
ATOM 2645 N N . PHE A 1 353 ? -36.806 34.329 -23.233 1.00 37.97 353 PHE A N 1
ATOM 2646 C CA . PHE A 1 353 ? -36.357 33.340 -22.258 1.00 37.97 353 PHE A CA 1
ATOM 2647 C C . PHE A 1 353 ? -37.206 32.079 -22.447 1.00 37.97 353 PHE A C 1
ATOM 2649 O O . PHE A 1 353 ? -38.299 31.970 -21.896 1.00 37.97 353 PHE A O 1
ATOM 2656 N N . SER A 1 354 ? -36.726 31.119 -23.233 1.00 42.69 354 SER A N 1
ATOM 2657 C CA . SER A 1 354 ? -37.146 29.733 -23.047 1.00 42.69 354 SER A CA 1
ATOM 2658 C C . SER A 1 354 ? -36.645 29.302 -21.669 1.00 42.69 354 SER A C 1
ATOM 2660 O O . SER A 1 354 ? -35.443 29.317 -21.410 1.00 42.69 354 SER A O 1
ATOM 2662 N N . SER A 1 355 ? -37.563 28.998 -20.758 1.00 51.81 355 SER A N 1
ATOM 2663 C CA . SER A 1 355 ? -37.267 28.585 -19.387 1.00 51.81 355 SER A CA 1
ATOM 2664 C C . SER A 1 355 ? -36.375 27.335 -19.361 1.00 51.81 355 SER A C 1
ATOM 2666 O O . SER A 1 355 ? -36.826 26.253 -19.730 1.00 51.81 355 SER A O 1
ATOM 2668 N N . TYR A 1 356 ? -35.136 27.472 -18.885 1.00 56.62 356 TYR A N 1
ATOM 2669 C CA . TYR A 1 356 ? -34.176 26.382 -18.646 1.00 56.62 356 TYR A CA 1
ATOM 2670 C C . TYR A 1 356 ? -34.522 25.558 -17.376 1.00 56.62 356 TYR A C 1
ATOM 2672 O O . TYR A 1 356 ? -33.687 25.350 -16.500 1.00 56.62 356 TYR A O 1
ATOM 2680 N N . SER A 1 357 ? -35.775 25.117 -17.216 1.00 65.81 357 SER A N 1
ATOM 2681 C CA . SER A 1 357 ? -36.194 24.265 -16.086 1.00 65.81 357 SER A CA 1
ATOM 2682 C C . SER A 1 357 ? -36.361 22.819 -16.546 1.00 65.81 357 SER A C 1
ATOM 2684 O O . SER A 1 357 ? -36.902 22.583 -17.626 1.00 65.81 357 SER A O 1
ATOM 2686 N N . CYS A 1 358 ? -35.941 21.863 -15.711 1.00 81.56 358 CYS A N 1
ATOM 2687 C CA . CYS A 1 358 ? -36.323 20.464 -15.872 1.00 81.56 358 CYS A CA 1
ATOM 2688 C C . CYS A 1 358 ? -37.838 20.280 -15.695 1.00 81.56 358 CYS A C 1
ATOM 2690 O O . CYS A 1 358 ? -38.521 21.153 -15.144 1.00 81.56 358 CYS A O 1
ATOM 2692 N N . PHE A 1 359 ? -38.360 19.135 -16.142 1.00 87.25 359 PHE A N 1
ATOM 2693 C CA . PHE A 1 359 ? -39.766 18.787 -15.953 1.00 87.25 359 PHE A CA 1
ATOM 2694 C C . PHE A 1 359 ? -40.186 18.851 -14.476 1.00 87.25 359 PHE A C 1
ATOM 2696 O O . PHE A 1 359 ? -39.482 18.357 -13.592 1.00 87.25 359 PHE A O 1
ATOM 2703 N N . ASP A 1 360 ? -41.389 19.372 -14.218 1.00 87.12 360 ASP A N 1
ATOM 2704 C CA . ASP A 1 360 ? -41.894 19.573 -12.855 1.00 87.12 360 ASP A CA 1
ATOM 2705 C C . ASP A 1 360 ? -41.893 18.291 -12.017 1.00 87.12 360 ASP A C 1
ATOM 2707 O O . ASP A 1 360 ? -41.521 18.326 -10.847 1.00 87.12 360 ASP A O 1
ATOM 2711 N N . HIS A 1 361 ? -42.234 17.136 -12.596 1.00 90.00 361 HIS A N 1
ATOM 2712 C CA . HIS A 1 361 ? -42.213 15.866 -11.862 1.00 90.00 361 HIS A CA 1
ATOM 2713 C C . HIS A 1 361 ? -40.797 15.467 -11.398 1.00 90.00 361 HIS A C 1
ATOM 2715 O O . HIS A 1 361 ? -40.648 14.920 -10.303 1.00 90.00 361 HIS A O 1
ATOM 2721 N N . GLN A 1 362 ? -39.751 15.784 -12.174 1.00 93.00 362 GLN A N 1
ATOM 2722 C CA . GLN A 1 362 ? -38.353 15.539 -11.792 1.00 93.00 362 GLN A CA 1
ATOM 2723 C C . GLN A 1 362 ? -37.944 16.483 -10.665 1.00 93.00 362 GLN A C 1
ATOM 2725 O O . GLN A 1 362 ? -37.419 16.041 -9.644 1.00 93.00 362 GLN A O 1
ATOM 2730 N N . LYS A 1 363 ? -38.291 17.770 -10.797 1.00 92.94 363 LYS A N 1
ATOM 2731 C CA . LYS A 1 363 ? -38.080 18.776 -9.751 1.00 92.94 363 LYS A CA 1
ATOM 2732 C C . LYS A 1 363 ? -38.744 18.369 -8.431 1.00 92.94 363 LYS A C 1
ATOM 2734 O O . LYS A 1 363 ? -38.098 18.421 -7.388 1.00 92.94 363 LYS A O 1
ATOM 2739 N N . GLN A 1 364 ? -40.001 17.920 -8.460 1.00 94.00 364 GLN A N 1
ATOM 2740 C CA . GLN A 1 364 ? -40.706 17.460 -7.256 1.00 94.00 364 GLN A CA 1
ATOM 2741 C C . GLN A 1 364 ? -40.065 16.206 -6.647 1.00 94.00 364 GLN A C 1
ATOM 2743 O O . GLN A 1 364 ? -39.948 16.116 -5.427 1.00 94.00 364 GLN A O 1
ATOM 2748 N N . SER A 1 365 ? -39.597 15.268 -7.475 1.00 94.94 365 SER A N 1
ATOM 2749 C CA . SER A 1 365 ? -38.913 14.054 -7.005 1.00 94.94 365 SER A CA 1
ATOM 2750 C C . SER A 1 365 ? -37.615 14.381 -6.258 1.00 94.94 365 SER A C 1
ATOM 2752 O O . SER A 1 365 ? -37.366 13.849 -5.176 1.00 94.94 365 SER A O 1
ATOM 2754 N N . LEU A 1 366 ? -36.827 15.322 -6.781 1.00 95.56 366 LEU A N 1
ATOM 2755 C CA . LEU A 1 366 ? -35.587 15.794 -6.159 1.00 95.56 366 LEU A CA 1
ATOM 2756 C C . LEU A 1 366 ? -35.839 16.574 -4.858 1.00 95.56 366 LEU A C 1
ATOM 2758 O O . LEU A 1 366 ? -35.143 16.364 -3.864 1.00 95.56 366 LEU A O 1
ATOM 2762 N N . LEU A 1 367 ? -36.867 17.431 -4.821 1.00 94.44 367 LEU A N 1
ATOM 2763 C CA . LEU A 1 367 ? -37.270 18.129 -3.591 1.00 94.44 367 LEU A CA 1
ATOM 2764 C C . LEU A 1 367 ? -37.761 17.151 -2.518 1.00 94.44 367 LEU A C 1
ATOM 2766 O O . LEU A 1 367 ? -37.472 17.339 -1.335 1.00 94.44 367 LEU A O 1
ATOM 2770 N N . HIS A 1 368 ? -38.464 16.090 -2.920 1.00 94.94 368 HIS A N 1
ATOM 2771 C CA . HIS A 1 368 ? -38.887 15.034 -2.008 1.00 94.94 368 HIS A CA 1
ATOM 2772 C C . HIS A 1 368 ? -37.676 14.280 -1.439 1.00 94.94 368 HIS A C 1
ATOM 2774 O O . HIS A 1 368 ? -37.583 14.132 -0.220 1.00 94.94 368 HIS A O 1
ATOM 2780 N N . PHE A 1 369 ? -36.707 13.896 -2.279 1.00 94.56 369 PHE A N 1
ATOM 2781 C CA . PHE A 1 369 ? -35.438 13.315 -1.824 1.00 94.56 369 PHE A CA 1
ATOM 2782 C C . PHE A 1 369 ? -34.735 14.217 -0.797 1.00 94.56 369 PHE A C 1
ATOM 2784 O O . PHE A 1 369 ? -34.447 13.770 0.316 1.00 94.56 369 PHE A O 1
ATOM 2791 N N . ARG A 1 370 ? -34.548 15.508 -1.117 1.00 92.44 370 ARG A N 1
ATOM 2792 C CA . ARG A 1 370 ? -33.953 16.491 -0.196 1.00 92.44 370 ARG A CA 1
ATOM 2793 C C . ARG A 1 370 ? -34.708 16.542 1.133 1.00 92.44 370 ARG A C 1
ATOM 2795 O O . ARG A 1 370 ? -34.083 16.550 2.190 1.00 92.44 370 ARG A O 1
ATOM 2802 N N . SER A 1 371 ? -36.039 16.595 1.096 1.00 91.00 371 SER A N 1
ATOM 2803 C CA . SER A 1 371 ? -36.871 16.672 2.302 1.00 91.00 371 SER A CA 1
ATOM 2804 C C . SER A 1 371 ? -36.667 15.460 3.212 1.00 91.00 371 SER A C 1
ATOM 2806 O O . SER A 1 371 ? -36.498 15.625 4.422 1.00 91.00 371 SER A O 1
ATOM 2808 N N . LEU A 1 372 ? -36.649 14.251 2.642 1.00 90.31 372 LEU A N 1
ATOM 2809 C CA . LEU A 1 372 ? -36.407 13.025 3.403 1.00 90.31 372 LEU A CA 1
ATOM 2810 C C . LEU A 1 372 ? -34.986 13.015 3.983 1.00 90.31 372 LEU A C 1
ATOM 2812 O O . LEU A 1 372 ? -34.814 12.753 5.174 1.00 90.31 372 LEU A O 1
ATOM 2816 N N . LEU A 1 373 ? -33.979 13.383 3.188 1.00 88.38 373 LEU A N 1
ATOM 2817 C CA . LEU A 1 373 ? -32.587 13.429 3.635 1.00 88.38 373 LEU A CA 1
ATOM 2818 C C . LEU A 1 373 ? -32.378 14.441 4.769 1.00 88.38 373 LEU A C 1
ATOM 2820 O O . LEU A 1 373 ? -31.753 14.121 5.782 1.00 88.38 373 LEU A O 1
ATOM 2824 N N . ARG A 1 374 ? -32.949 15.645 4.638 1.00 85.81 374 ARG A N 1
ATOM 2825 C CA . ARG A 1 374 ? -32.886 16.698 5.660 1.00 85.81 374 ARG A CA 1
ATOM 2826 C C . ARG A 1 374 ? -33.529 16.243 6.965 1.00 85.81 374 ARG A C 1
ATOM 2828 O O . ARG A 1 374 ? -32.954 16.473 8.024 1.00 85.81 374 ARG A O 1
ATOM 2835 N N . SER A 1 375 ? -34.678 15.566 6.885 1.00 82.38 375 SER A N 1
ATOM 2836 C CA . SER A 1 375 ? -35.363 15.027 8.067 1.00 82.38 375 SER A CA 1
ATOM 2837 C C . SER A 1 375 ? -34.531 13.980 8.816 1.00 82.38 375 SER A C 1
ATOM 2839 O O . SER A 1 375 ? -34.649 13.867 10.033 1.00 82.38 375 SER A O 1
ATOM 2841 N N . ALA A 1 376 ? -33.665 13.251 8.104 1.00 76.25 376 ALA A N 1
ATOM 2842 C CA . ALA A 1 376 ? -32.833 12.198 8.674 1.00 76.25 376 ALA A CA 1
ATOM 2843 C C . ALA A 1 376 ? -31.480 12.694 9.216 1.00 76.25 376 ALA A C 1
ATOM 2845 O O . ALA A 1 376 ? -30.942 12.080 10.130 1.00 76.25 376 ALA A O 1
ATOM 2846 N N . THR A 1 377 ? -30.918 13.777 8.664 1.00 73.25 377 THR A N 1
ATOM 2847 C CA . THR A 1 377 ? -29.509 14.162 8.906 1.00 73.25 377 THR A CA 1
ATOM 2848 C C . THR A 1 377 ? -29.309 15.553 9.501 1.00 73.25 377 THR A C 1
ATOM 2850 O O . THR A 1 377 ? -28.202 15.866 9.930 1.00 73.25 377 THR A O 1
ATOM 2853 N N . ASN A 1 378 ? -30.331 16.422 9.507 1.00 65.50 378 ASN A N 1
ATOM 2854 C CA . ASN A 1 378 ? -30.170 17.859 9.785 1.00 65.50 378 ASN A CA 1
ATOM 2855 C C . ASN A 1 378 ? -29.045 18.527 8.952 1.00 65.50 378 ASN A C 1
ATOM 2857 O O . ASN A 1 378 ? -28.480 19.540 9.367 1.00 65.50 378 ASN A O 1
ATOM 2861 N N . SER A 1 379 ? -28.711 17.967 7.782 1.00 65.19 379 SER A N 1
ATOM 2862 C CA . SER A 1 379 ? -27.663 18.479 6.895 1.00 65.19 379 SER A CA 1
ATOM 2863 C C . SER A 1 379 ? -28.075 19.802 6.240 1.00 65.19 379 SER A C 1
ATOM 2865 O O . SER A 1 379 ? -29.234 19.981 5.862 1.00 65.19 379 SER A O 1
ATOM 2867 N N . SER A 1 380 ? -27.111 20.717 6.093 1.00 69.56 380 SER A N 1
ATOM 2868 C CA . SER A 1 380 ? -27.241 21.971 5.333 1.00 69.56 380 SER A CA 1
ATOM 2869 C C . SER A 1 380 ? -26.751 21.840 3.884 1.00 69.56 380 SER A C 1
ATOM 2871 O O . SER A 1 380 ? -26.505 22.848 3.226 1.00 69.56 380 SER A O 1
ATOM 2873 N N . LEU A 1 381 ? -26.522 20.615 3.404 1.00 70.12 381 LEU A N 1
ATOM 2874 C CA . LEU A 1 381 ? -26.211 20.339 2.002 1.00 70.12 381 LEU A CA 1
ATOM 2875 C C . LEU A 1 381 ? -27.502 20.327 1.168 1.00 70.12 381 LEU A C 1
ATOM 2877 O O . LEU A 1 381 ? -28.580 20.028 1.689 1.00 70.12 381 LEU A O 1
ATOM 2881 N N . LEU A 1 382 ? -27.387 20.642 -0.127 1.00 84.50 382 LEU A N 1
ATOM 2882 C CA . LEU A 1 382 ? -28.514 20.782 -1.065 1.00 84.50 382 LEU A CA 1
ATOM 2883 C C . LEU A 1 382 ? -29.470 21.946 -0.716 1.00 84.50 382 LEU A C 1
ATOM 2885 O O . LEU A 1 382 ? -30.674 21.872 -0.961 1.00 84.50 382 LEU A O 1
ATOM 2889 N N . GLU A 1 383 ? -28.983 23.024 -0.088 1.00 83.38 383 GLU A N 1
ATOM 2890 C CA . GLU A 1 383 ? -29.826 24.184 0.257 1.00 83.38 383 GLU A CA 1
ATOM 2891 C C . GLU A 1 383 ? -30.340 24.943 -0.978 1.00 83.38 383 GLU A C 1
ATOM 2893 O O . GLU A 1 383 ? -31.480 25.426 -0.997 1.00 83.38 383 GLU A O 1
ATOM 2898 N N . ASP A 1 384 ? -29.537 24.959 -2.038 1.00 86.38 384 ASP A N 1
ATOM 2899 C CA . ASP A 1 384 ? -29.824 25.521 -3.356 1.00 86.38 384 ASP A CA 1
ATOM 2900 C C . ASP A 1 384 ? -30.977 24.800 -4.088 1.00 86.38 384 ASP A C 1
ATOM 2902 O O . ASP A 1 384 ? -31.679 25.426 -4.894 1.00 86.38 384 ASP A O 1
ATOM 2906 N N . TRP A 1 385 ? -31.257 23.537 -3.730 1.00 90.81 385 TRP A N 1
ATOM 2907 C CA . TRP A 1 385 ? -32.364 22.737 -4.264 1.00 90.81 385 TRP A CA 1
ATOM 2908 C C . TRP A 1 385 ? -33.721 23.194 -3.717 1.00 90.81 385 TRP A C 1
ATOM 2910 O O . TRP A 1 385 ? -34.282 22.569 -2.813 1.00 90.81 385 TRP A O 1
ATOM 2920 N N . ASN A 1 386 ? -34.272 24.300 -4.211 1.00 85.88 386 ASN A N 1
ATOM 2921 C CA . ASN A 1 386 ? -35.503 24.888 -3.675 1.00 85.88 386 ASN A CA 1
ATOM 2922 C C . ASN A 1 386 ? -36.603 25.073 -4.731 1.00 85.88 386 ASN A C 1
ATOM 2924 O O . ASN A 1 386 ? -36.361 25.129 -5.934 1.00 85.88 386 ASN A O 1
ATOM 2928 N N . SER A 1 387 ? -37.856 25.188 -4.283 1.00 84.81 387 SER A N 1
ATOM 2929 C CA . SER A 1 387 ? -39.014 25.294 -5.183 1.00 84.81 387 SER A CA 1
ATOM 2930 C C . SER A 1 387 ? -38.988 26.539 -6.077 1.00 84.81 387 SER A C 1
ATOM 2932 O O . SER A 1 387 ? -39.606 26.523 -7.143 1.00 84.81 387 SER A O 1
ATOM 2934 N N . THR A 1 388 ? -38.250 27.583 -5.693 1.00 81.56 388 THR A N 1
ATOM 2935 C CA . THR A 1 388 ? -38.179 28.860 -6.415 1.00 81.56 388 THR A CA 1
ATOM 2936 C C . THR A 1 388 ? -37.087 28.915 -7.490 1.00 81.56 388 THR A C 1
ATOM 2938 O O . THR A 1 388 ? -37.189 29.738 -8.395 1.00 81.56 388 THR A O 1
ATOM 2941 N N . SER A 1 389 ? -36.087 28.027 -7.453 1.00 81.75 389 SER A N 1
ATOM 2942 C CA . SER A 1 389 ? -34.980 27.966 -8.420 1.00 81.75 389 SER A CA 1
ATOM 2943 C C . SER A 1 389 ? -35.179 26.872 -9.486 1.00 81.75 389 SER A C 1
ATOM 2945 O O . SER A 1 389 ? -36.061 26.011 -9.383 1.00 81.75 389 SER A O 1
ATOM 2947 N N . GLN A 1 390 ? -34.401 26.931 -10.571 1.00 84.19 390 GLN A N 1
ATOM 2948 C CA . GLN A 1 390 ? -34.453 25.959 -11.671 1.00 84.19 390 GLN A CA 1
ATOM 2949 C C . GLN A 1 390 ? -33.566 24.749 -11.356 1.00 84.19 390 GLN A C 1
ATOM 2951 O O . GLN A 1 390 ? -32.375 24.910 -11.123 1.00 84.19 390 GLN A O 1
ATOM 2956 N N . CYS A 1 391 ? -34.134 23.543 -11.412 1.00 87.75 391 CYS A N 1
ATOM 2957 C CA . CYS A 1 391 ? -33.455 22.290 -11.048 1.00 87.75 391 CYS A CA 1
ATOM 2958 C C . CYS A 1 391 ? -32.178 21.983 -11.839 1.00 87.75 391 CYS A C 1
ATOM 2960 O O . CYS A 1 391 ? -31.268 21.386 -11.285 1.00 87.75 391 CYS A O 1
ATOM 2962 N N . CYS A 1 392 ? -32.072 22.411 -13.100 1.00 88.19 392 CYS A N 1
ATOM 2963 C CA . CYS A 1 392 ? -30.854 22.202 -13.895 1.00 88.19 392 CYS A CA 1
ATOM 2964 C C . CYS A 1 392 ? -29.694 23.138 -13.517 1.00 88.19 392 CYS A C 1
ATOM 2966 O O . CYS A 1 392 ? -28.607 22.994 -14.061 1.00 88.19 392 CYS A O 1
ATOM 2968 N N . HIS A 1 393 ? -29.925 24.104 -12.623 1.00 87.31 393 HIS A N 1
ATOM 2969 C CA . HIS A 1 393 ? -28.887 24.971 -12.057 1.00 87.31 393 HIS A CA 1
ATOM 2970 C C . HIS A 1 393 ? -28.503 24.566 -10.632 1.00 87.31 393 HIS A C 1
ATOM 2972 O O . HIS A 1 393 ? -27.694 25.247 -10.007 1.00 87.31 393 HIS A O 1
ATOM 2978 N N . TRP A 1 394 ? -29.128 23.521 -10.089 1.00 90.94 394 TRP A N 1
ATOM 2979 C CA . TRP A 1 394 ? -28.775 23.025 -8.772 1.00 90.94 394 TRP A CA 1
ATOM 2980 C C . TRP A 1 394 ? -27.410 22.349 -8.819 1.00 90.94 394 TRP A C 1
ATOM 2982 O O . TRP A 1 394 ? -27.086 21.644 -9.778 1.00 90.94 394 TRP A O 1
ATOM 2992 N N . GLU A 1 395 ? -26.621 22.542 -7.769 1.00 87.75 395 GLU A N 1
ATOM 2993 C CA . GLU A 1 395 ? -25.377 21.815 -7.589 1.00 87.75 395 GLU A CA 1
ATOM 2994 C C . GLU A 1 395 ? -25.653 20.313 -7.658 1.00 87.75 395 GLU A C 1
ATOM 2996 O O . GLU A 1 395 ? -26.685 19.829 -7.176 1.00 87.75 395 GLU A O 1
ATOM 3001 N N . ARG A 1 396 ? -24.702 19.572 -8.241 1.00 90.56 396 ARG A N 1
ATOM 3002 C CA . ARG A 1 396 ? -24.727 18.103 -8.348 1.00 90.56 396 ARG A CA 1
ATOM 3003 C C . ARG A 1 396 ? -25.795 17.526 -9.285 1.00 90.56 396 ARG A C 1
ATOM 3005 O O . ARG A 1 396 ? -25.971 16.308 -9.310 1.00 90.56 396 ARG A O 1
ATOM 3012 N N . ILE A 1 397 ? -26.470 18.365 -10.072 1.00 93.50 397 ILE A N 1
ATOM 3013 C CA . ILE A 1 397 ? -27.422 17.949 -11.107 1.00 93.50 397 ILE A CA 1
ATOM 3014 C C . ILE A 1 397 ? -26.901 18.351 -12.484 1.00 93.50 397 ILE A C 1
ATOM 3016 O O . ILE A 1 397 ? -26.549 19.506 -12.706 1.00 93.50 397 ILE A O 1
ATOM 3020 N N . ILE A 1 398 ? -26.921 17.413 -13.433 1.00 90.44 398 ILE A N 1
ATOM 3021 C CA . ILE A 1 398 ? -26.683 17.701 -14.853 1.00 90.44 398 ILE A CA 1
ATOM 3022 C C . ILE A 1 398 ? -27.937 17.325 -15.643 1.00 90.44 398 ILE A C 1
ATOM 3024 O O . ILE A 1 398 ? -28.559 16.286 -15.403 1.00 90.44 398 ILE A O 1
ATOM 3028 N N . CYS A 1 399 ? -28.323 18.199 -16.571 1.00 91.44 399 CYS A N 1
ATOM 3029 C CA . CYS A 1 399 ? -29.460 18.007 -17.464 1.00 91.44 399 CYS A CA 1
ATOM 3030 C C . CYS A 1 399 ? -29.020 17.835 -18.926 1.00 91.44 399 CYS A C 1
ATOM 3032 O O . CYS A 1 399 ? -27.920 18.236 -19.307 1.00 91.44 399 CYS A O 1
ATOM 3034 N N . SER A 1 400 ? -29.918 17.310 -19.764 1.00 88.12 400 SER A N 1
ATOM 3035 C CA . SER A 1 400 ? -29.738 17.218 -21.216 1.00 88.12 400 SER A CA 1
ATOM 3036 C C . SER A 1 400 ? -29.398 18.570 -21.851 1.00 88.12 400 SER A C 1
ATOM 3038 O O . SER A 1 400 ? -29.877 19.615 -21.425 1.00 88.12 400 SER A O 1
ATOM 3040 N N . SER A 1 401 ? -28.618 18.560 -22.932 1.00 76.19 401 SER A N 1
ATOM 3041 C CA . SER A 1 401 ? -28.196 19.776 -23.648 1.00 76.19 401 SER A CA 1
ATOM 3042 C C . SER A 1 401 ? -29.282 20.396 -24.538 1.00 76.19 401 SER A C 1
ATOM 3044 O O . SER A 1 401 ? -29.104 21.497 -25.058 1.00 76.19 401 SER A O 1
ATOM 3046 N N . THR A 1 402 ? -30.408 19.704 -24.732 1.00 74.00 402 THR A N 1
ATOM 3047 C CA . THR A 1 402 ? -31.502 20.121 -25.618 1.00 74.00 402 THR A CA 1
ATOM 3048 C C . THR A 1 402 ? -32.819 20.240 -24.859 1.00 74.00 402 THR A C 1
ATOM 3050 O O . THR A 1 402 ? -33.105 19.459 -23.951 1.00 74.00 402 THR A O 1
ATOM 3053 N N . SER A 1 403 ? -33.610 21.250 -25.234 1.00 70.06 403 SER A N 1
ATOM 3054 C CA . SER A 1 403 ? -34.931 21.516 -24.660 1.00 70.06 403 SER A CA 1
ATOM 3055 C C . SER A 1 403 ? -35.980 20.526 -25.200 1.00 70.06 403 SER A C 1
ATOM 3057 O O . SER A 1 403 ? -36.003 20.302 -26.414 1.00 70.06 403 SER A O 1
ATOM 3059 N N . PRO A 1 404 ? -36.882 19.981 -24.356 1.00 67.25 404 PRO A N 1
ATOM 3060 C CA . PRO A 1 404 ? -37.013 20.243 -22.920 1.00 67.25 404 PRO A CA 1
ATOM 3061 C C . PRO A 1 404 ? -35.892 19.589 -22.099 1.00 67.25 404 PRO A C 1
ATOM 3063 O O . PRO A 1 404 ? -35.586 18.411 -22.271 1.00 67.25 404 PRO A O 1
ATOM 3066 N N . PHE A 1 405 ? -35.304 20.369 -21.189 1.00 82.94 405 PHE A N 1
ATOM 3067 C CA . PHE A 1 405 ? -34.207 19.928 -20.329 1.00 82.94 405 PHE A CA 1
ATOM 3068 C C . PHE A 1 405 ? -34.691 18.809 -19.402 1.00 82.94 405 PHE A C 1
ATOM 3070 O O . PHE A 1 405 ? -35.712 18.947 -18.729 1.00 82.94 405 PHE A O 1
ATOM 3077 N N . THR A 1 406 ? -33.975 17.692 -19.354 1.00 90.56 406 THR A N 1
ATOM 3078 C CA . THR A 1 406 ? -34.293 16.567 -18.469 1.00 90.56 406 THR A CA 1
ATOM 3079 C C . THR A 1 406 ? -33.089 16.213 -17.616 1.00 90.56 406 THR A C 1
ATOM 3081 O O . THR A 1 406 ? -31.966 16.309 -18.094 1.00 90.56 406 THR A O 1
ATOM 3084 N N . VAL A 1 407 ? -33.305 15.838 -16.356 1.00 94.06 407 VAL A N 1
ATOM 3085 C CA . VAL A 1 407 ? -32.218 15.466 -15.439 1.00 94.06 407 VAL A CA 1
ATOM 3086 C C . VAL A 1 407 ? -31.591 14.149 -15.895 1.00 94.06 407 VAL A C 1
ATOM 3088 O O . VAL A 1 407 ? -32.275 13.128 -15.935 1.00 94.06 407 VAL A O 1
ATOM 3091 N N . THR A 1 408 ? -30.307 14.164 -16.240 1.00 94.56 408 THR A N 1
ATOM 3092 C CA . THR A 1 408 ? -29.577 12.992 -16.748 1.00 94.56 408 THR A CA 1
ATOM 3093 C C . THR A 1 408 ? -28.557 12.467 -15.749 1.00 94.56 408 THR A C 1
ATOM 3095 O O . THR A 1 408 ? -28.339 11.261 -15.697 1.00 94.56 408 THR A O 1
ATOM 3098 N N . GLU A 1 409 ? -27.968 13.323 -14.914 1.00 97.31 409 GLU A N 1
ATOM 3099 C CA . GLU A 1 409 ? -26.940 12.891 -13.963 1.00 97.31 409 GLU A CA 1
ATOM 3100 C C . GLU A 1 409 ? -27.162 13.472 -12.573 1.00 97.31 409 GLU A C 1
ATOM 3102 O O . GLU A 1 409 ? -27.533 14.641 -12.423 1.00 97.31 409 GLU A O 1
ATOM 3107 N N . LEU A 1 410 ? -26.897 12.643 -11.563 1.00 97.25 410 LEU A N 1
ATOM 3108 C CA . LEU A 1 410 ? -26.945 13.003 -10.152 1.00 97.25 410 LEU A CA 1
ATOM 3109 C C . LEU A 1 410 ? -25.645 12.591 -9.458 1.00 97.25 410 LEU A C 1
ATOM 3111 O O . LEU A 1 410 ? -25.342 11.403 -9.362 1.00 97.25 410 LEU A O 1
ATOM 3115 N N . HIS A 1 411 ? -24.922 13.585 -8.940 1.00 94.62 411 HIS A N 1
ATOM 3116 C CA . HIS A 1 411 ? -23.630 13.441 -8.256 1.00 94.62 411 HIS A CA 1
ATOM 3117 C C . HIS A 1 411 ? -23.806 13.626 -6.742 1.00 94.62 411 HIS A C 1
ATOM 3119 O O . HIS A 1 411 ? -23.491 14.665 -6.162 1.00 94.62 411 HIS A O 1
ATOM 3125 N N . LEU A 1 412 ? -24.403 12.635 -6.089 1.00 93.38 412 LEU A N 1
ATOM 3126 C CA . LEU A 1 412 ? -24.865 12.660 -4.697 1.00 93.38 412 LEU A CA 1
ATOM 3127 C C . LEU A 1 412 ? -23.892 11.969 -3.732 1.00 93.38 412 LEU A C 1
ATOM 3129 O O . LEU A 1 412 ? -24.306 11.446 -2.696 1.00 93.38 412 LEU A O 1
ATOM 3133 N N . ASN A 1 413 ? -22.600 11.983 -4.041 1.00 91.12 413 ASN A N 1
ATOM 3134 C CA . ASN A 1 413 ? -21.561 11.462 -3.166 1.00 91.12 413 ASN A CA 1
ATOM 3135 C C . ASN A 1 413 ? -21.244 12.402 -1.986 1.00 91.12 413 ASN A C 1
ATOM 3137 O O . ASN A 1 413 ? -21.311 13.629 -2.113 1.00 91.12 413 ASN A O 1
ATOM 3141 N N . SER A 1 414 ? -20.843 11.843 -0.837 1.00 87.56 414 SER A N 1
ATOM 3142 C CA . SER A 1 414 ? -20.393 12.621 0.338 1.00 87.56 414 SER A CA 1
ATOM 3143 C C . SER A 1 414 ? -21.411 13.648 0.872 1.00 87.56 414 SER A C 1
ATOM 3145 O O . SER A 1 414 ? -21.049 14.759 1.265 1.00 87.56 414 SER A O 1
ATOM 3147 N N . LEU A 1 415 ? -22.704 13.303 0.930 1.00 82.06 415 LEU A N 1
ATOM 3148 C CA . LEU A 1 415 ? -23.773 14.202 1.403 1.00 82.06 415 LEU A CA 1
ATOM 3149 C C . LEU A 1 415 ? -23.851 14.352 2.934 1.00 82.06 415 LEU A C 1
ATOM 3151 O O . LEU A 1 415 ? -24.730 15.052 3.449 1.00 82.06 415 LEU A O 1
ATOM 3155 N N . HIS A 1 416 ? -22.954 13.712 3.684 1.00 68.94 416 HIS A N 1
ATOM 3156 C CA . HIS A 1 416 ? -22.981 13.691 5.143 1.00 68.94 416 HIS A CA 1
ATOM 3157 C C . HIS A 1 416 ? -21.671 14.226 5.734 1.00 68.94 416 HIS A C 1
ATOM 3159 O O . HIS A 1 416 ? -20.609 13.649 5.531 1.00 68.94 416 HIS A O 1
ATOM 3165 N N . THR A 1 417 ? -21.738 15.316 6.509 1.00 55.19 417 THR A N 1
ATOM 3166 C CA . THR A 1 417 ? -20.540 16.037 6.995 1.00 55.19 417 THR A CA 1
ATOM 3167 C C . THR A 1 417 ? -20.365 16.050 8.518 1.00 55.19 417 THR A C 1
ATOM 3169 O O . THR A 1 417 ? -19.303 16.457 8.991 1.00 55.19 417 THR A O 1
ATOM 3172 N N . LYS A 1 418 ? -21.351 15.594 9.317 1.00 50.75 418 LYS A N 1
ATOM 3173 C CA . LYS A 1 418 ? -21.255 15.555 10.795 1.00 50.75 418 LYS A CA 1
ATOM 3174 C C . LYS A 1 418 ? -22.083 14.440 11.454 1.00 50.75 418 LYS A C 1
ATOM 3176 O O . LYS A 1 418 ? -23.303 14.492 11.406 1.00 50.75 418 LYS A O 1
ATOM 3181 N N . GLY A 1 419 ? -21.417 13.534 12.181 1.00 54.88 419 GLY A N 1
ATOM 3182 C CA . GLY A 1 419 ? -22.023 12.568 13.119 1.00 54.88 419 GLY A CA 1
ATOM 3183 C C . GLY A 1 419 ? -22.100 11.125 12.600 1.00 54.88 419 GLY A C 1
ATOM 3184 O O . GLY A 1 419 ? -22.293 10.908 11.413 1.00 54.88 419 GLY A O 1
ATOM 3185 N N . ASN A 1 420 ? -21.980 10.135 13.496 1.00 56.19 420 ASN A N 1
ATOM 3186 C CA . ASN A 1 420 ? -22.054 8.693 13.182 1.00 56.19 420 ASN A CA 1
ATOM 3187 C C . ASN A 1 420 ? -23.500 8.187 12.947 1.00 56.19 420 ASN A C 1
ATOM 3189 O O . ASN A 1 420 ? -23.800 7.022 13.207 1.00 56.19 420 ASN A O 1
ATOM 3193 N N . SER A 1 421 ? -24.432 9.053 12.543 1.00 70.75 421 SER A N 1
ATOM 3194 C CA . SER A 1 421 ? -25.838 8.689 12.337 1.00 70.75 421 SER A CA 1
ATOM 3195 C C . SER A 1 421 ? -26.066 8.176 10.919 1.00 70.75 421 SER A C 1
ATOM 3197 O O . SER A 1 421 ? -25.791 8.872 9.948 1.00 70.75 421 SER A O 1
ATOM 3199 N N . THR A 1 422 ? -26.608 6.971 10.800 1.00 81.44 422 THR A N 1
ATOM 3200 C CA . THR A 1 422 ? -26.935 6.338 9.521 1.00 81.44 422 THR A CA 1
ATOM 3201 C C . THR A 1 422 ? -28.304 6.775 8.984 1.00 81.44 422 THR A C 1
ATOM 3203 O O . THR A 1 422 ? -29.224 7.083 9.743 1.00 81.44 422 THR A O 1
ATOM 3206 N N . VAL A 1 423 ? -28.464 6.774 7.657 1.00 87.69 423 VAL A N 1
ATOM 3207 C CA . VAL A 1 423 ? -29.683 7.203 6.948 1.00 87.69 423 VAL A CA 1
ATOM 3208 C C . VAL A 1 423 ? -30.334 6.010 6.270 1.00 87.69 423 VAL A C 1
ATOM 3210 O O . VAL A 1 423 ? -29.678 5.258 5.570 1.00 87.69 423 VAL A O 1
ATOM 3213 N N . SER A 1 424 ? -31.637 5.820 6.439 1.00 91.56 424 SER A N 1
ATOM 3214 C CA . SER A 1 424 ? -32.340 4.702 5.800 1.00 91.56 424 SER A CA 1
ATOM 3215 C C . SER A 1 424 ? -32.289 4.773 4.264 1.00 91.56 424 SER A C 1
ATOM 3217 O O . SER A 1 424 ? -32.592 5.818 3.686 1.00 91.56 424 SER A O 1
ATOM 3219 N N . SER A 1 425 ? -31.984 3.655 3.599 1.00 92.50 425 SER A N 1
ATOM 3220 C CA . SER A 1 425 ? -31.907 3.526 2.133 1.00 92.50 425 SER A CA 1
ATOM 3221 C C . SER A 1 425 ? -33.206 3.901 1.410 1.00 92.50 425 SER A C 1
ATOM 3223 O O . SER A 1 425 ? -33.179 4.310 0.251 1.00 92.50 425 SER A O 1
ATOM 3225 N N . TYR A 1 426 ? -34.353 3.842 2.098 1.00 90.19 426 TYR A N 1
ATOM 3226 C CA . TYR A 1 426 ? -35.650 4.269 1.562 1.00 90.19 426 TYR A CA 1
ATOM 3227 C C . TYR A 1 426 ? -35.684 5.738 1.131 1.00 90.19 426 TYR A C 1
ATOM 3229 O O . TYR A 1 426 ? -36.519 6.101 0.299 1.00 90.19 426 TYR A O 1
ATOM 3237 N N . VAL A 1 427 ? -34.770 6.572 1.640 1.00 92.00 427 VAL A N 1
ATOM 3238 C CA . VAL A 1 427 ? -34.617 7.969 1.212 1.00 92.00 427 VAL A CA 1
ATOM 3239 C C . VAL A 1 427 ? -34.393 8.086 -0.301 1.00 92.00 427 VAL A C 1
ATOM 3241 O O . VAL A 1 427 ? -34.780 9.090 -0.881 1.00 92.00 427 VAL A O 1
ATOM 3244 N N . LEU A 1 428 ? -33.840 7.049 -0.947 1.00 93.56 428 LEU A N 1
ATOM 3245 C CA . LEU A 1 428 ? -33.533 7.005 -2.381 1.00 93.56 428 LEU A CA 1
ATOM 3246 C C . LEU A 1 428 ? -34.773 6.822 -3.267 1.00 93.56 428 LEU A C 1
ATOM 3248 O O . LEU A 1 428 ? -34.724 7.118 -4.457 1.00 93.56 428 LEU A O 1
ATOM 3252 N N . THR A 1 429 ? -35.898 6.370 -2.705 1.00 93.50 429 THR A N 1
ATOM 3253 C CA . THR A 1 429 ? -37.112 6.015 -3.465 1.00 93.50 429 THR A CA 1
ATOM 3254 C C . THR A 1 429 ? -37.598 7.107 -4.432 1.00 93.50 429 THR A C 1
ATOM 3256 O O . THR A 1 429 ? -37.971 6.773 -5.560 1.00 93.50 429 THR A O 1
ATOM 3259 N N . PRO A 1 430 ? -37.594 8.411 -4.075 1.00 95.69 430 PRO A N 1
ATOM 3260 C CA . PRO A 1 430 ? -37.999 9.461 -5.004 1.00 95.69 430 PRO A CA 1
ATOM 3261 C C . PRO A 1 430 ? -37.128 9.528 -6.266 1.00 95.69 430 PRO A C 1
ATOM 3263 O O . PRO A 1 430 ? -37.653 9.838 -7.332 1.00 95.69 430 PRO A O 1
ATOM 3266 N N . LEU A 1 431 ? -35.838 9.177 -6.183 1.00 95.50 431 LEU A N 1
ATOM 3267 C CA . LEU A 1 431 ? -34.905 9.243 -7.315 1.00 95.50 431 LEU A CA 1
ATOM 3268 C C . LEU A 1 431 ? -35.279 8.263 -8.440 1.00 95.50 431 LEU A C 1
ATOM 3270 O O . LEU A 1 431 ? -35.060 8.567 -9.609 1.00 95.50 431 LEU A O 1
ATOM 3274 N N . PHE A 1 432 ? -35.942 7.144 -8.120 1.00 93.94 432 PHE A N 1
ATOM 3275 C CA . PHE A 1 432 ? -36.398 6.154 -9.109 1.00 93.94 432 PHE A CA 1
ATOM 3276 C C . PHE A 1 432 ? -37.512 6.656 -10.049 1.00 93.94 432 PHE A C 1
ATOM 3278 O O . PHE A 1 432 ? -37.888 5.954 -10.987 1.00 93.94 432 PHE A O 1
ATOM 3285 N N . HIS A 1 433 ? -38.053 7.857 -9.818 1.00 93.44 433 HIS A N 1
ATOM 3286 C CA . HIS A 1 433 ? -39.018 8.500 -10.719 1.00 93.44 433 HIS A CA 1
ATOM 3287 C C . HIS A 1 433 ? -38.342 9.310 -11.836 1.00 93.44 433 HIS A C 1
ATOM 3289 O O . HIS A 1 433 ? -39.017 9.771 -12.756 1.00 93.44 433 HIS A O 1
ATOM 3295 N N . ILE A 1 434 ? -37.020 9.491 -11.777 1.00 94.81 434 ILE A N 1
ATOM 3296 C CA . ILE A 1 434 ? -36.249 10.241 -12.770 1.00 94.81 434 ILE A CA 1
ATOM 3297 C C . ILE A 1 434 ? -35.733 9.250 -13.822 1.00 94.81 434 ILE A C 1
ATOM 3299 O O . ILE A 1 434 ? -34.576 8.850 -13.837 1.00 94.81 434 ILE A O 1
ATOM 3303 N N . THR A 1 435 ? -36.619 8.811 -14.715 1.00 94.12 435 THR A N 1
ATOM 3304 C CA . THR A 1 435 ? -36.345 7.722 -15.679 1.00 94.12 435 THR A CA 1
ATOM 3305 C C . THR A 1 435 ? -35.313 8.069 -16.760 1.00 94.12 435 THR A C 1
ATOM 3307 O O . THR A 1 435 ? -34.855 7.201 -17.504 1.00 94.12 435 THR A O 1
ATOM 3310 N N . SER A 1 436 ? -34.960 9.348 -16.874 1.00 94.38 436 SER A N 1
ATOM 3311 C CA . SER A 1 436 ? -33.948 9.877 -17.791 1.00 94.38 436 SER A CA 1
ATOM 3312 C C . SER A 1 436 ? -32.514 9.744 -17.272 1.00 94.38 436 SER A C 1
ATOM 3314 O O . SER A 1 436 ? -31.596 10.108 -18.003 1.00 94.38 436 SER A O 1
ATOM 3316 N N . LEU A 1 437 ? -32.305 9.255 -16.042 1.00 96.88 437 LEU A N 1
ATOM 3317 C CA . LEU A 1 437 ? -30.966 9.143 -15.464 1.00 96.88 437 LEU A CA 1
ATOM 3318 C C . LEU A 1 437 ? -30.070 8.199 -16.270 1.00 96.88 437 LEU A C 1
ATOM 3320 O O . LEU A 1 437 ? -30.414 7.042 -16.508 1.00 96.88 437 LEU A O 1
ATOM 3324 N N . THR A 1 438 ? -28.895 8.708 -16.626 1.00 97.19 438 THR A N 1
ATOM 3325 C CA . THR A 1 438 ? -27.767 7.981 -17.214 1.00 97.19 438 THR A CA 1
ATOM 3326 C C . THR A 1 438 ? -26.647 7.768 -16.197 1.00 97.19 438 THR A C 1
ATOM 3328 O O . THR A 1 438 ? -25.926 6.779 -16.306 1.00 97.19 438 THR A O 1
ATOM 3331 N N . LEU A 1 439 ? -26.531 8.636 -15.185 1.00 98.25 439 LEU A N 1
ATOM 3332 C CA . LEU A 1 439 ? -25.554 8.518 -14.102 1.00 98.25 439 LEU A CA 1
ATOM 3333 C C . LEU A 1 439 ? -26.207 8.773 -12.741 1.00 98.25 439 LEU A C 1
ATOM 3335 O O . LEU A 1 439 ? -26.893 9.780 -12.547 1.00 98.25 439 LEU A O 1
ATOM 3339 N N . LEU A 1 440 ? -25.956 7.869 -11.796 1.00 97.81 440 LEU A N 1
ATOM 3340 C CA . LEU A 1 440 ? -26.306 8.033 -10.390 1.00 97.81 440 LEU A CA 1
ATOM 3341 C C . LEU A 1 440 ? -25.111 7.635 -9.521 1.00 97.81 440 LEU A C 1
ATOM 3343 O O . LEU A 1 440 ? -24.786 6.455 -9.417 1.00 97.81 440 LEU A O 1
ATOM 3347 N N . ASP A 1 441 ? -24.495 8.621 -8.882 1.00 97.00 441 ASP A N 1
ATOM 3348 C CA . ASP A 1 441 ? -23.467 8.418 -7.865 1.00 97.00 441 ASP A CA 1
ATOM 3349 C C . ASP A 1 441 ? -24.047 8.778 -6.495 1.00 97.00 441 ASP A C 1
ATOM 3351 O O . ASP A 1 441 ? -24.445 9.917 -6.265 1.00 97.00 441 ASP A O 1
ATOM 3355 N N . ILE A 1 442 ? -24.138 7.802 -5.596 1.00 95.06 442 ILE A N 1
ATOM 3356 C CA . ILE A 1 442 ? -24.548 7.973 -4.195 1.00 95.06 442 ILE A CA 1
ATOM 3357 C C . ILE A 1 442 ? -23.473 7.439 -3.234 1.00 95.06 442 ILE A C 1
ATOM 3359 O O . ILE A 1 442 ? -23.778 7.078 -2.090 1.00 95.06 442 ILE A O 1
ATOM 3363 N N . SER A 1 443 ? -22.225 7.379 -3.694 1.00 94.38 443 SER A N 1
ATOM 3364 C CA . SER A 1 443 ? -21.091 6.829 -2.955 1.00 94.38 443 SER A CA 1
ATOM 3365 C C . SER A 1 443 ? -20.693 7.662 -1.730 1.00 94.38 443 SER A C 1
ATOM 3367 O O . SER A 1 443 ? -21.113 8.812 -1.569 1.00 94.38 443 SER A O 1
ATOM 3369 N N . PHE A 1 444 ? -19.876 7.099 -0.835 1.00 89.31 444 PHE A N 1
ATOM 3370 C CA . PHE A 1 444 ? -19.349 7.807 0.345 1.00 89.31 444 PHE A CA 1
ATOM 3371 C C . PHE A 1 444 ? -20.452 8.460 1.191 1.00 89.31 444 PHE A C 1
ATOM 3373 O O . PHE A 1 444 ? -20.401 9.640 1.541 1.00 89.31 444 PHE A O 1
ATOM 3380 N N . ASN A 1 445 ? -21.497 7.701 1.497 1.00 88.00 445 ASN A N 1
ATOM 3381 C CA . ASN A 1 445 ? -22.610 8.160 2.316 1.00 88.00 445 ASN A CA 1
ATOM 3382 C C . ASN A 1 445 ? -22.824 7.205 3.496 1.00 88.00 445 ASN A C 1
ATOM 3384 O O . ASN A 1 445 ? -22.154 6.193 3.651 1.00 88.00 445 ASN A O 1
ATOM 3388 N N . PHE A 1 446 ? -23.766 7.535 4.378 1.00 87.50 446 PHE A N 1
ATOM 3389 C CA . PHE A 1 446 ? -24.124 6.676 5.511 1.00 87.50 446 PHE A CA 1
ATOM 3390 C C . PHE A 1 446 ? -25.463 5.958 5.267 1.00 87.50 446 PHE A C 1
ATOM 3392 O O . PHE A 1 446 ? -26.228 5.750 6.215 1.00 87.50 446 PHE A O 1
ATOM 3399 N N . PHE A 1 447 ? -25.799 5.626 4.009 1.00 91.25 447 PHE A N 1
ATOM 3400 C CA . PHE A 1 447 ? -27.057 4.941 3.705 1.00 91.25 447 PHE A CA 1
ATOM 3401 C C . PHE A 1 447 ? -27.032 3.507 4.241 1.00 91.25 447 PHE A C 1
ATOM 3403 O O . PHE A 1 447 ? -26.106 2.756 3.965 1.00 91.25 447 PHE A O 1
ATOM 3410 N N . GLN A 1 448 ? -28.051 3.120 5.006 1.00 90.81 448 GLN A N 1
ATOM 3411 C CA . GLN A 1 448 ? -28.166 1.816 5.652 1.00 90.81 448 GLN A CA 1
ATOM 3412 C C . GLN A 1 448 ? -29.464 1.098 5.285 1.00 90.81 448 GLN A C 1
ATOM 3414 O O . GLN A 1 448 ? -30.488 1.726 5.005 1.00 90.81 448 GLN A O 1
ATOM 3419 N N . GLY A 1 449 ? -29.449 -0.226 5.414 1.00 91.75 449 GLY A N 1
ATOM 3420 C CA . GLY A 1 449 ? -30.588 -1.091 5.110 1.00 91.75 449 GLY A CA 1
ATOM 3421 C C . GLY A 1 449 ? -30.485 -1.722 3.724 1.00 91.75 449 GLY A C 1
ATOM 3422 O O . GLY A 1 449 ? -29.509 -1.520 3.005 1.00 91.75 449 GLY A O 1
ATOM 3423 N N . GLY A 1 450 ? -31.499 -2.505 3.357 1.00 94.00 450 GLY A N 1
ATOM 3424 C CA . GLY A 1 450 ? -31.555 -3.166 2.055 1.00 94.00 450 GLY A CA 1
ATOM 3425 C C . GLY A 1 450 ? -31.549 -2.176 0.898 1.00 94.00 450 GLY A C 1
ATOM 3426 O O . GLY A 1 450 ? -32.210 -1.137 0.980 1.00 94.00 450 GLY A O 1
ATOM 3427 N N . ILE A 1 451 ? -30.861 -2.506 -0.198 1.00 94.44 451 ILE A N 1
ATOM 3428 C CA . ILE A 1 451 ? -31.058 -1.787 -1.462 1.00 94.44 451 ILE A CA 1
ATOM 3429 C C . ILE A 1 451 ? -32.536 -1.966 -1.862 1.00 94.44 451 ILE A C 1
ATOM 3431 O O . ILE A 1 451 ? -32.998 -3.109 -1.952 1.00 94.44 451 ILE A O 1
ATOM 3435 N N . PRO A 1 452 ? -33.306 -0.882 -2.082 1.00 92.00 452 PRO A N 1
ATOM 3436 C CA . PRO A 1 452 ? -34.719 -0.997 -2.423 1.00 92.00 452 PRO A CA 1
ATOM 3437 C C . PRO A 1 452 ? -34.915 -1.866 -3.669 1.00 92.00 452 PRO A C 1
ATOM 3439 O O . PRO A 1 452 ? -34.291 -1.622 -4.693 1.00 92.00 452 PRO A O 1
ATOM 3442 N N . ALA A 1 453 ? -35.774 -2.886 -3.603 1.00 88.38 453 ALA A N 1
ATOM 3443 C CA . ALA A 1 453 ? -35.983 -3.789 -4.740 1.00 88.38 453 ALA A CA 1
ATOM 3444 C C . ALA A 1 453 ? -36.883 -3.191 -5.837 1.00 88.38 453 ALA A C 1
ATOM 3446 O O . ALA A 1 453 ? -36.829 -3.622 -6.987 1.00 88.38 453 ALA A O 1
ATOM 3447 N N . GLN A 1 454 ? -37.733 -2.223 -5.484 1.00 89.25 454 GLN A N 1
ATOM 3448 C CA . GLN A 1 454 ? -38.673 -1.574 -6.400 1.00 89.25 454 GLN A CA 1
ATOM 3449 C C . GLN A 1 454 ? -38.071 -0.289 -6.977 1.00 89.25 454 GLN A C 1
ATOM 3451 O O . GLN A 1 454 ? -37.402 0.450 -6.261 1.00 89.25 454 GLN A O 1
ATOM 3456 N N . GLY A 1 455 ? -38.362 -0.003 -8.249 1.00 86.25 455 GLY A N 1
ATOM 3457 C CA . GLY A 1 455 ? -37.983 1.247 -8.919 1.00 86.25 455 GLY A CA 1
ATOM 3458 C C . GLY A 1 455 ? -36.818 1.124 -9.904 1.00 86.25 455 GLY A C 1
ATOM 3459 O O . GLY A 1 455 ? -36.763 1.905 -10.847 1.00 86.25 455 GLY A O 1
ATOM 3460 N N . TRP A 1 456 ? -35.952 0.112 -9.777 1.00 92.44 456 TRP A N 1
ATOM 3461 C CA . TRP A 1 456 ? -34.841 -0.102 -10.721 1.00 92.44 456 TRP A CA 1
ATOM 3462 C C . TRP A 1 456 ? -35.303 -0.334 -12.159 1.00 92.44 456 TRP A C 1
ATOM 3464 O O . TRP A 1 456 ? -34.691 0.190 -13.084 1.00 92.44 456 TRP A O 1
ATOM 3474 N N . ASP A 1 457 ? -36.430 -1.023 -12.350 1.00 88.56 457 ASP A N 1
ATOM 3475 C CA . ASP A 1 457 ? -37.015 -1.245 -13.678 1.00 88.56 457 ASP A CA 1
ATOM 3476 C C . ASP A 1 457 ? -37.407 0.070 -14.394 1.00 88.56 457 ASP A C 1
ATOM 3478 O O . ASP A 1 457 ? -37.614 0.061 -15.604 1.00 88.56 457 ASP A O 1
ATOM 3482 N N . ASN A 1 458 ? -37.484 1.204 -13.680 1.00 91.69 458 ASN A N 1
ATOM 3483 C CA . ASN A 1 458 ? -37.766 2.518 -14.266 1.00 91.69 458 ASN A CA 1
ATOM 3484 C C . ASN A 1 458 ? -36.507 3.242 -14.772 1.00 91.69 458 ASN A C 1
ATOM 3486 O O . ASN A 1 458 ? -36.615 4.144 -15.602 1.00 91.69 458 ASN A O 1
ATOM 3490 N N . LEU A 1 459 ? -35.317 2.884 -14.278 1.00 93.81 459 LEU A N 1
ATOM 3491 C CA . LEU A 1 459 ? -34.055 3.565 -14.592 1.00 93.81 459 LEU A CA 1
ATOM 3492 C C . LEU A 1 459 ? -33.342 2.931 -15.792 1.00 93.81 459 LEU A C 1
ATOM 3494 O O . LEU A 1 459 ? -32.123 2.805 -15.816 1.00 93.81 459 LEU A O 1
ATOM 3498 N N . THR A 1 460 ? -34.086 2.517 -16.817 1.00 92.44 460 THR A N 1
ATOM 3499 C CA . THR A 1 460 ? -33.536 1.719 -17.927 1.00 92.44 460 THR A CA 1
ATOM 3500 C C . THR A 1 460 ? -32.447 2.423 -18.735 1.00 92.44 460 THR A C 1
ATOM 3502 O O . THR A 1 460 ? -31.724 1.750 -19.459 1.00 92.44 460 THR A O 1
ATOM 3505 N N . SER A 1 461 ? -32.335 3.750 -18.641 1.00 94.56 461 SER A N 1
ATOM 3506 C CA . SER A 1 461 ? -31.321 4.554 -19.340 1.00 94.56 461 SER A CA 1
ATOM 3507 C C . SER A 1 461 ? -29.976 4.615 -18.605 1.00 94.56 461 SER A C 1
ATOM 3509 O O . SER A 1 461 ? -29.031 5.202 -19.129 1.00 94.56 461 SER A O 1
ATOM 3511 N N . LEU A 1 462 ? -29.880 4.029 -17.406 1.00 97.25 462 LEU A N 1
ATOM 3512 C CA . LEU A 1 462 ? -28.715 4.156 -16.539 1.00 97.25 462 LEU A CA 1
ATOM 3513 C C . LEU A 1 462 ? -27.492 3.442 -17.134 1.00 97.25 462 LEU A C 1
ATOM 3515 O O . LEU A 1 462 ? -27.549 2.264 -17.493 1.00 97.25 462 LEU A O 1
ATOM 3519 N N . LEU A 1 463 ? -26.383 4.176 -17.216 1.00 97.62 463 LEU A N 1
ATOM 3520 C CA . LEU A 1 463 ? -25.088 3.732 -17.735 1.00 97.62 463 LEU A CA 1
ATOM 3521 C C . LEU A 1 463 ? -24.042 3.613 -16.622 1.00 97.62 463 LEU A C 1
ATOM 3523 O O . LEU A 1 463 ? -23.164 2.753 -16.710 1.00 97.62 463 LEU A O 1
ATOM 3527 N N . TYR A 1 464 ? -24.150 4.443 -15.586 1.00 98.38 464 TYR A N 1
ATOM 3528 C CA . TYR A 1 464 ? -23.234 4.492 -14.452 1.00 98.38 464 TYR A CA 1
ATOM 3529 C C . TYR A 1 464 ? -24.019 4.486 -13.140 1.00 98.38 464 TYR A C 1
ATOM 3531 O O . TYR A 1 464 ? -24.880 5.344 -12.925 1.00 98.38 464 TYR A O 1
ATOM 3539 N N . LEU A 1 465 ? -23.712 3.524 -12.271 1.00 98.12 465 LEU A N 1
ATOM 3540 C CA . LEU A 1 465 ? -24.255 3.435 -10.923 1.00 98.12 465 LEU A CA 1
ATOM 3541 C C . LEU A 1 465 ? -23.127 3.186 -9.926 1.00 98.12 465 LEU A C 1
ATOM 3543 O O . LEU A 1 465 ? -22.475 2.143 -9.983 1.00 98.12 465 LEU A O 1
ATOM 3547 N N . ASP A 1 466 ? -22.955 4.115 -8.994 1.00 97.88 466 ASP A N 1
ATOM 3548 C CA . ASP A 1 466 ? -22.022 3.979 -7.880 1.00 97.88 466 ASP A CA 1
ATOM 3549 C C . ASP A 1 466 ? -22.769 4.116 -6.553 1.00 97.88 466 ASP A C 1
ATOM 3551 O O . ASP A 1 466 ? -23.398 5.137 -6.262 1.00 97.88 466 ASP A O 1
ATOM 3555 N N . MET A 1 467 ? -22.748 3.043 -5.767 1.00 96.81 467 MET A N 1
ATOM 3556 C CA . MET A 1 467 ? -23.318 2.971 -4.423 1.00 96.81 467 MET A CA 1
ATOM 3557 C C . MET A 1 467 ? -22.270 2.534 -3.388 1.00 96.81 467 MET A C 1
ATOM 3559 O O . MET A 1 467 ? -22.635 2.040 -2.312 1.00 96.81 467 MET A O 1
ATOM 3563 N N . SER A 1 468 ? -20.984 2.690 -3.710 1.00 94.75 468 SER A N 1
ATOM 3564 C CA . SER A 1 468 ? -19.871 2.285 -2.853 1.00 94.75 468 SER A CA 1
ATOM 3565 C C . SER A 1 468 ? -19.791 3.102 -1.560 1.00 94.75 468 SER A C 1
ATOM 3567 O O . SER A 1 468 ? -20.403 4.166 -1.432 1.00 94.75 468 SER A O 1
ATOM 3569 N N . GLN A 1 469 ? -19.054 2.617 -0.560 1.00 89.94 469 GLN A N 1
ATOM 3570 C CA . GLN A 1 469 ? -18.794 3.348 0.691 1.00 89.94 469 GLN A CA 1
ATOM 3571 C C . GLN A 1 469 ? -20.068 3.815 1.399 1.00 89.94 469 GLN A C 1
ATOM 3573 O O . GLN A 1 469 ? -20.233 4.989 1.726 1.00 89.94 469 GLN A O 1
ATOM 3578 N N . ASN A 1 470 ? -20.978 2.867 1.614 1.00 91.31 470 ASN A N 1
ATOM 3579 C CA . ASN A 1 470 ? -22.225 3.029 2.360 1.00 91.31 470 ASN A CA 1
ATOM 3580 C C . ASN A 1 470 ? -22.354 1.930 3.430 1.00 91.31 470 ASN A C 1
ATOM 3582 O O . ASN A 1 470 ? -21.373 1.289 3.764 1.00 91.31 470 ASN A O 1
ATOM 3586 N N . PHE A 1 471 ? -23.538 1.723 4.011 1.00 90.50 471 PHE A N 1
ATOM 3587 C CA . PHE A 1 471 ? -23.846 0.635 4.952 1.00 90.50 471 PHE A CA 1
ATOM 3588 C C . PHE A 1 471 ? -25.024 -0.220 4.449 1.00 90.50 471 PHE A C 1
ATOM 3590 O O . PHE A 1 471 ? -25.831 -0.714 5.253 1.00 90.50 471 PHE A O 1
ATOM 3597 N N . PHE A 1 472 ? -25.175 -0.371 3.126 1.00 95.12 472 PHE A N 1
ATOM 3598 C CA . PHE A 1 472 ? -26.233 -1.208 2.554 1.00 95.12 472 PHE A CA 1
ATOM 3599 C C . PHE A 1 472 ? -26.073 -2.654 3.027 1.00 95.12 472 PHE A C 1
ATOM 3601 O O . PHE A 1 472 ? -24.961 -3.145 3.169 1.00 95.12 472 PHE A O 1
ATOM 3608 N N . ASN A 1 473 ? -27.173 -3.352 3.299 1.00 92.94 473 ASN A N 1
ATOM 3609 C CA . ASN A 1 473 ? -27.140 -4.734 3.781 1.00 92.94 473 ASN A CA 1
ATOM 3610 C C . ASN A 1 473 ? -28.162 -5.619 3.060 1.00 92.94 473 ASN A C 1
ATOM 3612 O O . ASN A 1 473 ? -28.922 -5.150 2.218 1.00 92.94 473 ASN A O 1
ATOM 3616 N N . GLY A 1 474 ? -28.175 -6.915 3.373 1.00 93.25 474 GLY A N 1
ATOM 3617 C CA . GLY A 1 474 ? -29.043 -7.874 2.688 1.00 93.25 474 GLY A CA 1
ATOM 3618 C C . GLY A 1 474 ? -28.606 -8.138 1.244 1.00 93.25 474 GLY A C 1
ATOM 3619 O O . GLY A 1 474 ? -27.512 -7.762 0.835 1.00 93.25 474 GLY A O 1
ATOM 3620 N N . SER A 1 475 ? -29.450 -8.819 0.471 1.00 95.38 475 SER A N 1
ATOM 3621 C CA . SER A 1 475 ? -29.118 -9.243 -0.895 1.00 95.38 475 SER A CA 1
ATOM 3622 C C . SER A 1 475 ? -29.236 -8.129 -1.926 1.00 95.38 475 SER A C 1
ATOM 3624 O O . SER A 1 475 ? -30.171 -7.328 -1.864 1.00 95.38 475 SER A O 1
ATOM 3626 N N . ILE A 1 476 ? -28.376 -8.168 -2.947 1.00 96.56 476 ILE A N 1
ATOM 3627 C CA . ILE A 1 476 ? -28.520 -7.336 -4.147 1.00 96.56 476 ILE A CA 1
ATOM 3628 C C . ILE A 1 476 ? -29.857 -7.687 -4.831 1.00 96.56 476 ILE A C 1
ATOM 3630 O O . ILE A 1 476 ? -30.088 -8.854 -5.167 1.00 96.56 476 ILE A O 1
ATOM 3634 N N . PRO A 1 477 ? -30.775 -6.723 -5.029 1.00 95.06 477 PRO A N 1
ATOM 3635 C CA . PRO A 1 477 ? -32.074 -7.004 -5.620 1.00 95.06 477 PRO A CA 1
ATOM 3636 C C . PRO A 1 477 ? -31.932 -7.344 -7.103 1.00 95.06 477 PRO A C 1
ATOM 3638 O O . PRO A 1 477 ? -31.346 -6.589 -7.876 1.00 95.06 477 PRO A O 1
ATOM 3641 N N . LYS A 1 478 ? -32.544 -8.455 -7.527 1.00 93.38 478 LYS A N 1
ATOM 3642 C CA . LYS A 1 478 ? -32.471 -8.950 -8.913 1.00 93.38 478 LYS A CA 1
ATOM 3643 C C . LYS A 1 478 ? -32.906 -7.932 -9.975 1.00 93.38 478 LYS A C 1
ATOM 3645 O O . LYS A 1 478 ? -32.432 -7.989 -11.103 1.00 93.38 478 LYS A O 1
ATOM 3650 N N . GLN A 1 479 ? -33.789 -7.003 -9.611 1.00 94.00 479 GLN A N 1
ATOM 3651 C CA . GLN A 1 479 ? -34.279 -5.932 -10.478 1.00 94.00 479 GLN A CA 1
ATOM 3652 C C . GLN A 1 479 ? -33.156 -4.993 -10.933 1.00 94.00 479 GLN A C 1
ATOM 3654 O O . GLN A 1 479 ? -33.215 -4.476 -12.043 1.00 94.00 479 GLN A O 1
ATOM 3659 N N . LEU A 1 480 ? -32.099 -4.816 -10.132 1.00 94.88 480 LEU A N 1
ATOM 3660 C CA . LEU A 1 480 ? -30.930 -4.022 -10.522 1.00 94.88 480 LEU A CA 1
ATOM 3661 C C . LEU A 1 480 ? -30.242 -4.626 -11.758 1.00 94.88 480 LEU A C 1
ATOM 3663 O O . LEU A 1 480 ? -29.821 -3.903 -12.657 1.00 94.88 480 LEU A O 1
ATOM 3667 N N . TYR A 1 481 ? -30.221 -5.957 -11.883 1.00 95.19 481 TYR A N 1
ATOM 3668 C CA . TYR A 1 481 ? -29.640 -6.635 -13.045 1.00 95.19 481 TYR A CA 1
ATOM 3669 C C . TYR A 1 481 ? -30.456 -6.463 -14.342 1.00 95.19 481 TYR A C 1
ATOM 3671 O O . TYR A 1 481 ? -30.004 -6.858 -15.417 1.00 95.19 481 TYR A O 1
ATOM 3679 N N . HIS A 1 482 ? -31.648 -5.856 -14.288 1.00 93.44 482 HIS A N 1
ATOM 3680 C CA . HIS A 1 482 ? -32.429 -5.525 -15.483 1.00 93.44 482 HIS A CA 1
ATOM 3681 C C . HIS A 1 482 ? -31.952 -4.247 -16.195 1.00 93.44 482 HIS A C 1
ATOM 3683 O O . HIS A 1 482 ? -32.419 -3.961 -17.300 1.00 93.44 482 HIS A O 1
ATOM 3689 N N . LEU A 1 483 ? -30.991 -3.513 -15.625 1.00 95.56 483 LEU A N 1
ATOM 3690 C CA . LEU A 1 483 ? -30.382 -2.315 -16.210 1.00 95.56 483 LEU A CA 1
ATOM 3691 C C . LEU A 1 483 ? -29.401 -2.669 -17.345 1.00 95.56 483 LEU A C 1
ATOM 3693 O O . LEU A 1 483 ? -28.191 -2.523 -17.236 1.00 95.56 483 LEU A O 1
ATOM 3697 N N . ARG A 1 484 ? -29.915 -3.171 -18.471 1.00 93.81 484 ARG A N 1
ATOM 3698 C CA . ARG A 1 484 ? -29.109 -3.800 -19.546 1.00 93.81 484 ARG A CA 1
ATOM 3699 C C . ARG A 1 484 ? -28.081 -2.889 -20.233 1.00 93.81 484 ARG A C 1
ATOM 3701 O O . ARG A 1 484 ? -27.186 -3.398 -20.916 1.00 93.81 484 ARG A O 1
ATOM 3708 N N . TYR A 1 485 ? -28.222 -1.573 -20.096 1.00 95.62 485 TYR A N 1
ATOM 3709 C CA . TYR A 1 485 ? -27.298 -0.587 -20.662 1.00 95.62 485 TYR A CA 1
ATOM 3710 C C . TYR A 1 485 ? -26.202 -0.155 -19.687 1.00 95.62 485 TYR A C 1
ATOM 3712 O O . TYR A 1 485 ? -25.291 0.558 -20.098 1.00 95.62 485 TYR A O 1
ATOM 3720 N N . LEU A 1 486 ? -26.243 -0.633 -18.440 1.00 97.81 486 LEU A N 1
ATOM 3721 C CA . LEU A 1 486 ? -25.258 -0.296 -17.427 1.00 97.81 486 LEU A CA 1
ATOM 3722 C C . LEU A 1 486 ? -23.855 -0.718 -17.882 1.00 97.81 486 LEU A C 1
ATOM 3724 O O . LEU A 1 486 ? -23.635 -1.857 -18.301 1.00 97.81 486 LEU A O 1
ATOM 3728 N N . THR A 1 487 ? -22.926 0.229 -17.822 1.00 98.25 487 THR A N 1
ATOM 3729 C CA . THR A 1 487 ? -21.512 0.079 -18.193 1.00 98.25 487 THR A CA 1
ATOM 3730 C C . THR A 1 487 ? -20.602 0.052 -16.970 1.00 98.25 487 THR A C 1
ATOM 3732 O O . THR A 1 487 ? -19.569 -0.611 -16.997 1.00 98.25 487 THR A O 1
ATOM 3735 N N . TYR A 1 488 ? -21.018 0.697 -15.883 1.00 98.50 488 TYR A N 1
ATOM 3736 C CA . TYR A 1 488 ? -20.304 0.734 -14.616 1.00 98.50 488 TYR A CA 1
ATOM 3737 C C . TYR A 1 488 ? -21.279 0.455 -13.474 1.00 98.50 488 TYR A C 1
ATOM 3739 O O . TYR A 1 488 ? -22.311 1.126 -13.364 1.00 98.50 488 TYR A O 1
ATOM 3747 N N . LEU A 1 489 ? -20.951 -0.536 -12.649 1.00 98.31 489 LEU A N 1
ATOM 3748 C CA . LEU A 1 489 ? -21.662 -0.855 -11.419 1.00 98.31 489 LEU A CA 1
ATOM 3749 C C . LEU A 1 489 ? -20.655 -1.024 -10.290 1.00 98.31 489 LEU A C 1
ATOM 3751 O O . LEU A 1 489 ? -19.859 -1.962 -10.335 1.00 98.31 489 LEU A O 1
ATOM 3755 N N . SER A 1 490 ? -20.759 -0.172 -9.277 1.00 98.06 490 SER A N 1
ATOM 3756 C CA . SER A 1 490 ? -20.015 -0.318 -8.033 1.00 98.06 490 SER A CA 1
ATOM 3757 C C . SER A 1 490 ? -20.954 -0.374 -6.827 1.00 98.06 490 SER A C 1
ATOM 3759 O O . SER A 1 490 ? -21.801 0.502 -6.639 1.00 98.06 490 SER A O 1
ATOM 3761 N N . LEU A 1 491 ? -20.818 -1.435 -6.028 1.00 96.38 491 LEU A N 1
ATOM 3762 C CA . LEU A 1 491 ? -21.463 -1.622 -4.722 1.00 96.38 491 LEU A CA 1
ATOM 3763 C C . LEU A 1 491 ? -20.409 -1.888 -3.619 1.00 96.38 491 LEU A C 1
ATOM 3765 O O . LEU A 1 491 ? -20.744 -2.468 -2.580 1.00 96.38 491 LEU A O 1
ATOM 3769 N N . SER A 1 492 ? -19.156 -1.485 -3.858 1.00 91.00 492 SER A N 1
ATOM 3770 C CA . SER A 1 492 ? -17.962 -1.782 -3.052 1.00 91.00 492 SER A CA 1
ATOM 3771 C C . SER A 1 492 ? -17.905 -1.101 -1.690 1.00 91.00 492 SER A C 1
ATOM 3773 O O . SER A 1 492 ? -18.707 -0.210 -1.403 1.00 91.00 492 SER A O 1
ATOM 3775 N N . ALA A 1 493 ? -16.920 -1.514 -0.885 1.00 74.19 493 ALA A N 1
ATOM 3776 C CA . ALA A 1 493 ? -16.383 -0.848 0.303 1.00 74.19 493 ALA A CA 1
ATOM 3777 C C . ALA A 1 493 ? -17.402 -0.400 1.376 1.00 74.19 493 ALA A C 1
ATOM 3779 O O . ALA A 1 493 ? -18.299 0.402 1.145 1.00 74.19 493 ALA A O 1
ATOM 3780 N N . ASN A 1 494 ? -17.232 -0.855 2.622 1.00 73.88 494 ASN A N 1
ATOM 3781 C CA . ASN A 1 494 ? -18.070 -0.533 3.801 1.00 73.88 494 ASN A CA 1
ATOM 3782 C C . ASN A 1 494 ? -19.551 -0.951 3.738 1.00 73.88 494 ASN A C 1
ATOM 3784 O O . ASN A 1 494 ? -20.220 -0.985 4.781 1.00 73.88 494 ASN A O 1
ATOM 3788 N N . ASN A 1 495 ? -20.050 -1.344 2.567 1.00 86.31 495 ASN A N 1
ATOM 3789 C CA . ASN A 1 495 ? -21.310 -2.051 2.458 1.00 86.31 495 ASN A CA 1
ATOM 3790 C C . ASN A 1 495 ? -21.228 -3.411 3.175 1.00 86.31 495 ASN A C 1
ATOM 3792 O O . ASN A 1 495 ? -20.178 -3.929 3.541 1.00 86.31 495 ASN A O 1
ATOM 3796 N N . ARG A 1 496 ? -22.393 -3.971 3.477 1.00 90.31 496 ARG A N 1
ATOM 3797 C CA . ARG A 1 496 ? -22.578 -5.241 4.192 1.00 90.31 496 ARG A CA 1
ATOM 3798 C C . ARG A 1 496 ? -23.538 -6.138 3.417 1.00 90.31 496 ARG A C 1
ATOM 3800 O O . ARG A 1 496 ? -24.339 -6.855 4.032 1.00 90.31 496 ARG A O 1
ATOM 3807 N N . LEU A 1 497 ? -23.521 -6.042 2.085 1.00 95.06 497 LEU A N 1
ATOM 3808 C CA . LEU A 1 497 ? -24.390 -6.829 1.216 1.00 95.06 497 LEU A CA 1
ATOM 3809 C C . LEU A 1 497 ? -24.078 -8.307 1.416 1.00 95.06 497 LEU A C 1
ATOM 3811 O O . LEU A 1 497 ? -22.922 -8.689 1.541 1.00 95.06 497 LEU A O 1
ATOM 3815 N N . SER A 1 498 ? -25.112 -9.131 1.498 1.00 92.94 498 SER A N 1
ATOM 3816 C CA . SER A 1 498 ? -24.999 -10.544 1.844 1.00 92.94 498 SER A CA 1
ATOM 3817 C C . SER A 1 498 ? -25.845 -11.428 0.936 1.00 92.94 498 SER A C 1
ATOM 3819 O O . SER A 1 498 ? -26.625 -10.951 0.115 1.00 92.94 498 SER A O 1
ATOM 3821 N N . GLY A 1 499 ? -25.709 -12.744 1.077 1.00 94.00 499 GLY A N 1
ATOM 3822 C CA . GLY A 1 499 ? -26.362 -13.706 0.188 1.00 94.00 499 GLY A CA 1
ATOM 3823 C C . GLY A 1 499 ? -25.556 -13.976 -1.083 1.00 94.00 499 GLY A C 1
ATOM 3824 O O . GLY A 1 499 ? -24.412 -13.551 -1.211 1.00 94.00 499 GLY A O 1
ATOM 3825 N N . SER A 1 500 ? -26.137 -14.747 -2.000 1.00 95.94 500 SER A N 1
ATOM 3826 C CA . SER A 1 500 ? -25.448 -15.188 -3.215 1.00 95.94 500 SER A CA 1
ATOM 3827 C C . SER A 1 500 ? -25.583 -14.215 -4.377 1.00 95.94 500 SER A C 1
ATOM 3829 O O . SER A 1 500 ? -26.654 -13.640 -4.586 1.00 95.94 500 SER A O 1
ATOM 3831 N N . LEU A 1 501 ? -24.536 -14.122 -5.198 1.00 96.25 501 LEU A N 1
ATOM 3832 C CA . LEU A 1 501 ? -24.585 -13.411 -6.473 1.00 96.25 501 LEU A CA 1
ATOM 3833 C C . LEU A 1 501 ? -25.532 -14.127 -7.455 1.00 96.25 501 LEU A C 1
ATOM 3835 O O . LEU A 1 501 ? -25.319 -15.281 -7.824 1.00 96.25 501 LEU A O 1
ATOM 3839 N N . SER A 1 502 ? -26.602 -13.440 -7.859 1.00 96.00 502 SER A N 1
ATOM 384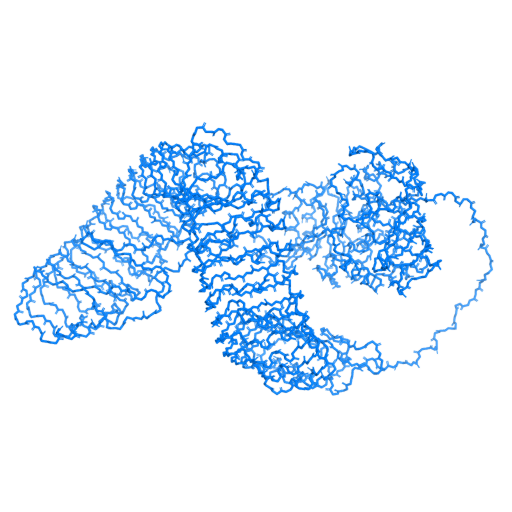0 C CA . SER A 1 502 ? -27.666 -14.008 -8.698 1.00 96.00 502 SER A CA 1
ATOM 3841 C C . SER A 1 502 ? -27.176 -14.283 -10.131 1.00 96.00 502 SER A C 1
ATOM 3843 O O . SER A 1 502 ? -26.494 -13.426 -10.697 1.00 96.00 502 SER A O 1
ATOM 3845 N N . PRO A 1 503 ? -27.570 -15.398 -10.783 1.00 97.44 503 PRO A N 1
ATOM 3846 C CA . PRO A 1 503 ? -27.276 -15.655 -12.201 1.00 97.44 503 PRO A CA 1
ATOM 3847 C C . PRO A 1 503 ? -27.712 -14.530 -13.156 1.00 97.44 503 PRO A C 1
ATOM 3849 O O . PRO A 1 503 ? -27.114 -14.316 -14.210 1.00 97.44 503 PRO A O 1
ATOM 3852 N N . GLU A 1 504 ? -28.736 -13.768 -12.777 1.00 97.56 504 GLU A N 1
ATOM 3853 C CA . GLU A 1 504 ? -29.257 -12.617 -13.508 1.00 97.56 504 GLU A CA 1
ATOM 3854 C C . GLU A 1 504 ? -28.220 -11.507 -13.706 1.00 97.56 504 GLU A C 1
ATOM 3856 O O . GLU A 1 504 ? -28.393 -10.705 -14.620 1.00 97.56 504 GLU A O 1
ATOM 3861 N N . VAL A 1 505 ? -27.106 -11.495 -12.959 1.00 97.44 505 VAL A N 1
ATOM 3862 C CA . VAL A 1 505 ? -25.968 -10.595 -13.222 1.00 97.44 505 VAL A CA 1
ATOM 3863 C C . VAL A 1 505 ? -25.524 -10.649 -14.689 1.00 97.44 505 VAL A C 1
ATOM 3865 O O . VAL A 1 505 ? -25.190 -9.620 -15.272 1.00 97.44 505 VAL A O 1
ATOM 3868 N N . GLY A 1 506 ? -25.637 -11.813 -15.345 1.00 97.19 506 GLY A N 1
ATOM 3869 C CA . GLY A 1 506 ? -25.334 -11.989 -16.768 1.00 97.19 506 GLY A CA 1
ATOM 3870 C C . GLY A 1 506 ? -26.270 -11.252 -17.742 1.00 97.19 506 GLY A C 1
ATOM 3871 O O . GLY A 1 506 ? -26.068 -11.323 -18.958 1.00 97.19 506 GLY A O 1
ATOM 3872 N N . TYR A 1 507 ? -27.307 -10.563 -17.255 1.00 97.62 507 TYR A N 1
ATOM 3873 C CA . TYR A 1 507 ? -28.168 -9.691 -18.060 1.00 97.62 507 TYR A CA 1
ATOM 3874 C C . TYR A 1 507 ? -27.546 -8.316 -18.332 1.00 97.62 507 TYR A C 1
ATOM 3876 O O . TYR A 1 507 ? -27.917 -7.682 -19.325 1.00 97.62 507 TYR A O 1
ATOM 3884 N N . LEU A 1 508 ? -26.558 -7.888 -17.539 1.00 97.44 508 LEU A N 1
ATOM 3885 C CA . LEU A 1 508 ? -25.849 -6.610 -17.678 1.00 97.44 508 LEU A CA 1
ATOM 3886 C C . LEU A 1 508 ? -24.812 -6.630 -18.819 1.00 97.44 508 LEU A C 1
ATOM 3888 O O . LEU A 1 508 ? -23.659 -6.269 -18.651 1.00 97.44 508 LEU A O 1
ATOM 3892 N N . ARG A 1 509 ? -25.188 -7.061 -20.024 1.00 96.81 509 ARG A N 1
ATOM 3893 C CA . ARG A 1 509 ? -24.242 -7.345 -21.131 1.00 96.81 509 ARG A CA 1
ATOM 3894 C C . ARG A 1 509 ? -23.422 -6.145 -21.630 1.00 96.81 509 ARG A C 1
ATOM 3896 O O . ARG A 1 509 ? -22.500 -6.328 -22.426 1.00 96.81 509 ARG A O 1
ATOM 3903 N N . SER A 1 510 ? -23.780 -4.930 -21.221 1.00 97.81 510 SER A N 1
ATOM 3904 C CA . SER A 1 510 ? -23.050 -3.703 -21.555 1.00 97.81 510 SER A CA 1
ATOM 3905 C C . SER A 1 510 ? -21.935 -3.369 -20.562 1.00 97.81 510 SER A C 1
ATOM 3907 O O . SER A 1 510 ? -21.172 -2.443 -20.826 1.00 97.81 510 SER A O 1
ATOM 3909 N N . LEU A 1 511 ? -21.830 -4.125 -19.466 1.00 98.31 511 LEU A N 1
ATOM 3910 C CA . LEU A 1 511 ? -20.960 -3.819 -18.343 1.00 98.31 511 LEU A CA 1
ATOM 3911 C C . LEU A 1 511 ? -19.480 -3.916 -18.725 1.00 98.31 511 LEU A C 1
ATOM 3913 O O . LEU A 1 511 ? -19.042 -4.884 -19.350 1.00 98.31 511 LEU A O 1
ATOM 3917 N N . ILE A 1 512 ? -18.737 -2.885 -18.340 1.00 98.44 512 ILE A N 1
ATOM 3918 C CA . ILE A 1 512 ? -17.291 -2.725 -18.503 1.00 98.44 512 ILE A CA 1
ATOM 3919 C C . ILE A 1 512 ? -16.608 -2.926 -17.149 1.00 98.44 512 ILE A C 1
ATOM 3921 O O . ILE A 1 512 ? -15.593 -3.618 -17.086 1.00 98.44 512 ILE A O 1
ATOM 3925 N N . THR A 1 513 ? -17.199 -2.397 -16.077 1.00 98.44 513 THR A N 1
ATOM 3926 C CA . THR A 1 513 ? -16.704 -2.557 -14.706 1.00 98.44 513 THR A CA 1
ATOM 3927 C C . THR A 1 513 ? -17.805 -3.100 -13.809 1.00 98.44 513 THR A C 1
ATOM 3929 O O . THR A 1 513 ? -18.891 -2.518 -13.739 1.00 98.44 513 THR A O 1
ATOM 3932 N N . LEU A 1 514 ? -17.503 -4.205 -13.127 1.00 98.56 514 LEU A N 1
ATOM 3933 C CA . LEU A 1 514 ? -18.284 -4.732 -12.015 1.00 98.56 514 LEU A CA 1
ATOM 3934 C C . LEU A 1 514 ? -17.409 -4.729 -10.770 1.00 98.56 514 LEU A C 1
ATOM 3936 O O . LEU A 1 514 ? -16.416 -5.454 -10.726 1.00 98.56 514 LEU A O 1
ATOM 3940 N N . ASP A 1 515 ? -17.806 -3.940 -9.786 1.00 98.19 515 ASP A N 1
ATOM 3941 C CA . ASP A 1 515 ? -17.109 -3.819 -8.517 1.00 98.19 515 ASP A CA 1
ATOM 3942 C C . ASP A 1 515 ? -18.062 -4.145 -7.359 1.00 98.19 515 ASP A C 1
ATOM 3944 O O . ASP A 1 515 ? -19.049 -3.441 -7.121 1.00 98.19 515 ASP A O 1
ATOM 3948 N N . LEU A 1 516 ? -17.802 -5.272 -6.696 1.00 97.62 516 LEU A N 1
ATOM 3949 C CA . LEU A 1 516 ? -18.552 -5.787 -5.549 1.00 97.62 516 LEU A CA 1
ATOM 3950 C C . LEU A 1 516 ? -17.614 -6.134 -4.380 1.00 97.62 516 LEU A C 1
ATOM 3952 O O . LEU A 1 516 ? -17.967 -6.995 -3.565 1.00 97.62 516 LEU A O 1
ATOM 3956 N N . ASP A 1 517 ? -16.435 -5.510 -4.323 1.00 92.69 517 ASP A N 1
ATOM 3957 C CA . ASP A 1 517 ? -15.433 -5.766 -3.288 1.00 92.69 517 ASP A CA 1
ATOM 3958 C C . ASP A 1 517 ? -15.962 -5.500 -1.858 1.00 92.69 517 ASP A C 1
ATOM 3960 O O . ASP A 1 517 ? -17.042 -4.917 -1.676 1.00 92.69 517 ASP A O 1
ATOM 3964 N N . PHE A 1 518 ? -15.222 -5.947 -0.837 1.00 89.12 518 PHE A N 1
ATOM 3965 C CA . PHE A 1 518 ? -15.452 -5.616 0.582 1.00 89.12 518 PHE A CA 1
ATOM 3966 C C . PHE A 1 518 ? -16.930 -5.700 1.017 1.00 89.12 518 PHE A C 1
ATOM 3968 O O . PHE A 1 518 ? -17.510 -4.755 1.565 1.00 89.12 518 PHE A O 1
ATOM 3975 N N . ASN A 1 519 ? -17.554 -6.855 0.777 1.00 90.19 519 ASN A N 1
ATOM 3976 C CA . ASN A 1 519 ? -18.934 -7.162 1.156 1.00 90.19 519 ASN A CA 1
ATOM 3977 C C . ASN A 1 519 ? -19.018 -8.531 1.869 1.00 90.19 519 ASN A C 1
ATOM 3979 O O . ASN A 1 519 ? -18.026 -9.201 2.127 1.00 90.19 519 ASN A O 1
ATOM 3983 N N . ASN A 1 520 ? -20.229 -8.967 2.224 1.00 92.00 520 ASN A N 1
ATOM 3984 C CA . ASN A 1 520 ? -20.488 -10.266 2.858 1.00 92.00 520 ASN A CA 1
ATOM 3985 C C . ASN A 1 520 ? -21.153 -11.260 1.882 1.00 92.00 520 ASN A C 1
ATOM 3987 O O . ASN A 1 520 ? -22.001 -12.064 2.299 1.00 92.00 520 ASN A O 1
ATOM 3991 N N . LEU A 1 521 ? -20.856 -11.177 0.579 1.00 95.69 521 LEU A N 1
ATOM 3992 C CA . LEU A 1 521 ? -21.431 -12.080 -0.422 1.00 95.69 521 LEU A CA 1
ATOM 3993 C C . LEU A 1 521 ? -20.892 -13.498 -0.221 1.00 95.69 521 LEU A C 1
ATOM 3995 O O . LEU A 1 521 ? -19.725 -13.694 0.094 1.00 95.69 521 LEU A O 1
ATOM 3999 N N . VAL A 1 522 ? -21.748 -14.502 -0.400 1.00 95.31 522 VAL A N 1
ATOM 4000 C CA . VAL A 1 522 ? -21.420 -15.919 -0.168 1.00 95.31 522 VAL A CA 1
ATOM 4001 C C . VAL A 1 522 ? -21.873 -16.799 -1.332 1.00 95.31 522 VAL A C 1
ATOM 4003 O O . VAL A 1 522 ? -22.568 -16.354 -2.241 1.00 95.31 522 VAL A O 1
ATOM 4006 N N . GLY A 1 523 ? -21.535 -18.088 -1.298 1.00 96.94 523 GLY A N 1
ATOM 4007 C CA . GLY A 1 523 ? -21.904 -19.034 -2.356 1.00 96.94 523 GLY A CA 1
ATOM 4008 C C . GLY A 1 523 ? -20.954 -18.958 -3.550 1.00 96.94 523 GLY A C 1
ATOM 4009 O O . GLY A 1 523 ? -19.829 -18.496 -3.410 1.00 96.94 523 GLY A O 1
ATOM 4010 N N . THR A 1 524 ? -21.363 -19.470 -4.709 1.00 97.94 524 THR A N 1
ATOM 4011 C CA . THR A 1 524 ? -20.481 -19.583 -5.882 1.00 97.94 524 THR A CA 1
ATOM 4012 C C . THR A 1 524 ? -20.602 -18.395 -6.824 1.00 97.94 524 THR A C 1
ATOM 4014 O O . THR A 1 524 ? -21.697 -17.861 -7.002 1.00 97.94 524 THR A O 1
ATOM 4017 N N . ILE A 1 525 ? -19.523 -18.075 -7.539 1.00 98.38 525 ILE A N 1
ATOM 4018 C CA . ILE A 1 525 ? -19.575 -17.165 -8.688 1.00 98.38 525 ILE A CA 1
ATOM 4019 C C . ILE A 1 525 ? -20.464 -17.801 -9.784 1.00 98.38 525 ILE A C 1
ATOM 4021 O O . ILE A 1 525 ? -20.165 -18.908 -10.241 1.00 98.38 525 ILE A O 1
ATOM 4025 N N . PRO A 1 526 ? -21.566 -17.164 -10.227 1.00 97.88 526 PRO A N 1
ATOM 4026 C CA . PRO A 1 526 ? -22.444 -17.745 -11.235 1.00 97.88 526 PRO A CA 1
ATOM 4027 C C . PRO A 1 526 ? -21.766 -17.772 -12.609 1.00 97.88 526 PRO A C 1
ATOM 4029 O O . PRO A 1 526 ? -21.122 -16.809 -13.037 1.00 97.88 526 PRO A O 1
ATOM 4032 N N . LYS A 1 527 ? -21.956 -18.866 -13.355 1.00 98.12 527 LYS A N 1
ATOM 4033 C CA . LYS A 1 527 ? -21.387 -19.027 -14.706 1.00 98.12 527 LYS A CA 1
ATOM 4034 C C . LYS A 1 527 ? -21.873 -17.945 -15.679 1.00 98.12 527 LYS A C 1
ATOM 4036 O O . LYS A 1 527 ? -21.203 -17.653 -16.666 1.00 98.12 527 LYS A O 1
ATOM 4041 N N . GLU A 1 528 ? -23.021 -17.340 -15.416 1.00 98.38 528 GLU A N 1
ATOM 4042 C CA . GLU A 1 528 ? -23.628 -16.292 -16.226 1.00 98.38 528 GLU A CA 1
ATOM 4043 C C . GLU A 1 528 ? -22.802 -14.997 -16.263 1.00 98.38 528 GLU A C 1
ATOM 4045 O O . GLU A 1 528 ? -22.982 -14.224 -17.203 1.00 98.38 528 GLU A O 1
ATOM 4050 N N . ILE A 1 529 ? -21.838 -14.788 -15.350 1.00 97.69 529 ILE A N 1
ATOM 4051 C CA . ILE A 1 529 ? -20.839 -13.707 -15.480 1.00 97.69 529 ILE A CA 1
ATOM 4052 C C . ILE A 1 529 ? -20.102 -13.796 -16.821 1.00 97.69 529 ILE A C 1
ATOM 4054 O O . ILE A 1 529 ? -19.814 -12.773 -17.432 1.00 97.69 529 ILE A O 1
ATOM 4058 N N . GLY A 1 530 ? -19.891 -15.001 -17.359 1.00 97.44 530 GLY A N 1
ATOM 4059 C CA . GLY A 1 530 ? -19.300 -15.191 -18.687 1.00 97.44 530 GLY A CA 1
ATOM 4060 C C . GLY A 1 530 ? -20.115 -14.600 -19.851 1.00 97.44 530 GLY A C 1
ATOM 4061 O O . GLY A 1 530 ? -19.638 -14.611 -20.983 1.00 97.44 530 GLY A O 1
ATOM 4062 N N . ASN A 1 531 ? -21.330 -14.087 -19.613 1.00 98.25 531 ASN A N 1
ATOM 4063 C CA . ASN A 1 531 ? -22.112 -13.339 -20.604 1.00 98.25 531 ASN A CA 1
ATOM 4064 C C . ASN A 1 531 ? -21.712 -11.854 -20.695 1.00 98.25 531 ASN A C 1
ATOM 4066 O O . ASN A 1 531 ? -22.137 -11.169 -21.627 1.00 98.25 531 ASN A O 1
ATOM 4070 N N . LEU A 1 532 ? -20.919 -11.345 -19.748 1.00 98.19 532 LEU A N 1
ATOM 4071 C CA . LEU A 1 532 ? -20.480 -9.950 -19.671 1.00 98.19 532 LEU A CA 1
ATOM 4072 C C . LEU A 1 532 ? -19.266 -9.707 -20.579 1.00 98.19 532 LEU A C 1
ATOM 4074 O O . LEU A 1 532 ? -18.198 -9.309 -20.141 1.00 98.19 532 LEU A O 1
ATOM 4078 N N . THR A 1 533 ? -19.390 -9.971 -21.878 1.00 97.69 533 THR A N 1
ATOM 4079 C CA . THR A 1 533 ? -18.236 -10.033 -22.800 1.00 97.69 533 THR A CA 1
ATOM 4080 C C . THR A 1 533 ? -17.511 -8.698 -23.036 1.00 97.69 533 THR A C 1
ATOM 4082 O O . THR A 1 533 ? -16.467 -8.686 -23.685 1.00 97.69 533 THR A O 1
ATOM 4085 N N . LYS A 1 534 ? -18.067 -7.574 -22.563 1.00 98.19 534 LYS A N 1
ATOM 4086 C CA . LYS A 1 534 ? -17.437 -6.240 -22.594 1.00 98.19 534 LYS A CA 1
ATOM 4087 C C . LYS A 1 534 ? -16.655 -5.907 -21.318 1.00 98.19 534 LYS A C 1
ATOM 4089 O O . LYS A 1 534 ? -16.034 -4.847 -21.260 1.00 98.19 534 LYS A O 1
ATOM 4094 N N . LEU A 1 535 ? -16.700 -6.789 -20.319 1.00 98.44 535 LEU A N 1
ATOM 4095 C CA . LEU A 1 535 ? -16.102 -6.563 -19.014 1.00 98.44 535 LEU A CA 1
ATOM 4096 C C . LEU A 1 535 ? -14.581 -6.444 -19.146 1.00 98.44 535 LEU A C 1
ATOM 4098 O O . LEU A 1 535 ? -13.929 -7.289 -19.764 1.00 98.44 535 LEU A O 1
ATOM 4102 N N . ARG A 1 536 ? -14.043 -5.373 -18.567 1.00 98.50 536 ARG A N 1
ATOM 4103 C CA . ARG A 1 536 ? -12.614 -5.067 -18.467 1.00 98.50 536 ARG A CA 1
ATOM 4104 C C . ARG A 1 536 ? -12.120 -5.189 -17.036 1.00 98.50 536 ARG A C 1
ATOM 4106 O O . ARG A 1 536 ? -10.994 -5.631 -16.849 1.00 98.50 536 ARG A O 1
ATOM 4113 N N . SER A 1 537 ? -12.967 -4.886 -16.058 1.00 98.44 537 SER A N 1
ATOM 4114 C CA . SER A 1 537 ? -12.611 -4.984 -14.647 1.00 98.44 537 SER A CA 1
ATOM 4115 C C . SER A 1 537 ? -13.676 -5.743 -13.868 1.00 98.44 537 SER A C 1
ATOM 4117 O O . SER A 1 537 ? -14.865 -5.421 -13.962 1.00 98.44 537 SER A O 1
ATOM 4119 N N . LEU A 1 538 ? -13.237 -6.754 -13.125 1.00 98.62 538 LEU A N 1
ATOM 4120 C CA . LEU A 1 538 ? -14.061 -7.546 -12.224 1.00 98.62 538 LEU A CA 1
ATOM 4121 C C . LEU A 1 538 ? -13.381 -7.612 -10.855 1.00 98.62 538 LEU A C 1
ATOM 4123 O O . LEU A 1 538 ? -12.365 -8.295 -10.730 1.00 98.62 538 LEU A O 1
ATOM 4127 N N . TYR A 1 539 ? -13.971 -6.933 -9.875 1.00 97.88 539 TYR A N 1
ATOM 4128 C CA . TYR A 1 539 ? -13.534 -6.918 -8.478 1.00 97.88 539 TYR A CA 1
ATOM 4129 C C . TYR A 1 539 ? -14.605 -7.607 -7.631 1.00 97.88 539 TYR A C 1
ATOM 4131 O O . TYR A 1 539 ? -15.751 -7.149 -7.574 1.00 97.88 539 TYR A O 1
ATOM 4139 N N . LEU A 1 540 ? -14.273 -8.772 -7.074 1.00 97.75 540 LEU A N 1
ATOM 4140 C CA . LEU A 1 540 ? -15.140 -9.554 -6.178 1.00 97.75 540 LEU A CA 1
ATOM 4141 C C . LEU A 1 540 ? -14.414 -9.924 -4.876 1.00 97.75 540 LEU A C 1
ATOM 4143 O O . LEU A 1 540 ? -14.823 -10.852 -4.171 1.00 97.75 540 LEU A O 1
ATOM 4147 N N . ASP A 1 541 ? -13.302 -9.261 -4.604 1.00 94.88 541 ASP A N 1
ATOM 4148 C CA . ASP A 1 541 ? -12.433 -9.528 -3.479 1.00 94.88 541 ASP A CA 1
ATOM 4149 C C . ASP A 1 541 ? -13.064 -9.179 -2.128 1.00 94.88 541 ASP A C 1
ATOM 4151 O O . ASP A 1 541 ? -14.145 -8.586 -2.054 1.00 94.88 541 ASP A O 1
ATOM 4155 N N . SER A 1 542 ? -12.426 -9.619 -1.043 1.00 90.00 542 SER A N 1
ATOM 4156 C CA . SER A 1 542 ? -12.866 -9.352 0.329 1.00 90.00 542 SER A CA 1
ATOM 4157 C C . SER A 1 542 ? -14.338 -9.723 0.565 1.00 90.00 542 SER A C 1
ATOM 4159 O O . SER A 1 542 ? -15.149 -8.923 1.037 1.00 90.00 542 SER A O 1
ATOM 4161 N N . ASN A 1 543 ? -14.691 -10.962 0.206 1.00 89.44 543 ASN A N 1
ATOM 4162 C CA . ASN A 1 543 ? -16.027 -11.549 0.333 1.00 89.44 543 ASN A CA 1
ATOM 4163 C C . ASN A 1 543 ? -15.943 -13.005 0.858 1.00 89.44 543 ASN A C 1
ATOM 4165 O O . ASN A 1 543 ? -14.891 -13.525 1.218 1.00 89.44 543 ASN A O 1
ATOM 4169 N N . GLY A 1 544 ? -17.082 -13.697 0.942 1.00 92.00 544 GLY A N 1
ATOM 4170 C CA . GLY A 1 544 ? -17.188 -15.113 1.315 1.00 92.00 544 GLY A CA 1
ATOM 4171 C C . GLY A 1 544 ? -17.496 -16.050 0.139 1.00 92.00 544 GLY A C 1
ATOM 4172 O O . GLY A 1 544 ? -18.159 -17.076 0.339 1.00 92.00 544 GLY A O 1
ATOM 4173 N N . LEU A 1 545 ? -17.097 -15.702 -1.091 1.00 97.75 545 LEU A N 1
ATOM 4174 C CA . LEU A 1 545 ? -17.376 -16.502 -2.290 1.00 97.75 545 LEU A CA 1
ATOM 4175 C C . LEU A 1 545 ? -16.579 -17.809 -2.275 1.00 97.75 545 LEU A C 1
ATOM 4177 O O . LEU A 1 545 ? -15.448 -17.858 -1.814 1.00 97.75 545 LEU A O 1
ATOM 4181 N N . SER A 1 546 ? -17.167 -18.886 -2.786 1.00 97.06 546 SER A N 1
ATOM 4182 C CA . SER A 1 546 ? -16.655 -20.259 -2.686 1.00 97.06 546 SER A CA 1
ATOM 4183 C C . SER A 1 546 ? -16.801 -21.032 -4.000 1.00 97.06 546 SER A C 1
ATOM 4185 O O . SER A 1 546 ? -17.429 -20.564 -4.952 1.00 97.06 546 SER A O 1
ATOM 4187 N N . GLY A 1 547 ? -16.238 -22.240 -4.059 1.00 97.38 547 GLY A N 1
ATOM 4188 C CA . GLY A 1 547 ? -16.238 -23.073 -5.264 1.00 97.38 547 GLY A CA 1
ATOM 4189 C C . GLY A 1 547 ? -15.193 -22.632 -6.302 1.00 97.38 547 GLY A C 1
ATOM 4190 O O . GLY A 1 547 ? -14.327 -21.812 -5.999 1.00 97.38 547 GLY A O 1
ATOM 4191 N N . PRO A 1 548 ? -15.223 -23.196 -7.524 1.00 97.81 548 PRO A N 1
ATOM 4192 C CA . PRO A 1 548 ? -14.237 -22.887 -8.558 1.00 97.81 548 PRO A CA 1
ATOM 4193 C C . PRO A 1 548 ? -14.533 -21.588 -9.310 1.00 97.81 548 PRO A C 1
ATOM 4195 O O . PRO A 1 548 ? -15.687 -21.178 -9.446 1.00 97.81 548 PRO A O 1
ATOM 4198 N N . ILE A 1 549 ? -13.498 -21.036 -9.953 1.00 98.00 549 ILE A N 1
ATOM 4199 C CA . ILE A 1 549 ? -13.670 -20.031 -11.011 1.00 98.00 549 ILE A CA 1
ATOM 4200 C C . ILE A 1 549 ? -14.479 -20.665 -12.166 1.00 98.00 549 ILE A C 1
ATOM 4202 O O . ILE A 1 549 ? -14.050 -21.686 -12.724 1.00 98.00 549 ILE A O 1
ATOM 4206 N N . PRO A 1 550 ? -15.641 -20.102 -12.557 1.00 97.06 550 PRO A N 1
ATOM 4207 C CA . PRO A 1 550 ? -16.512 -20.708 -13.559 1.00 97.06 550 PRO A CA 1
ATOM 4208 C C . PRO A 1 550 ? -15.844 -20.834 -14.923 1.00 97.06 550 PRO A C 1
ATOM 4210 O O . PRO A 1 550 ? -15.223 -19.895 -15.416 1.00 97.06 550 PRO A O 1
ATOM 4213 N N . SER A 1 551 ? -16.058 -21.969 -15.593 1.00 95.06 551 SER A N 1
ATOM 4214 C CA . SER A 1 551 ? -15.474 -22.218 -16.917 1.00 95.06 551 SER A CA 1
ATOM 4215 C C . SER A 1 551 ? -15.812 -21.133 -17.933 1.00 95.06 551 SER A C 1
ATOM 4217 O O . SER A 1 551 ? -14.947 -20.728 -18.699 1.00 95.06 551 SER A O 1
ATOM 4219 N N . SER A 1 552 ? -17.029 -20.598 -17.885 1.00 96.94 552 SER A N 1
ATOM 4220 C CA . SER A 1 552 ? -17.528 -19.535 -18.760 1.00 96.94 552 SER A CA 1
ATOM 4221 C C . SER A 1 552 ? -16.709 -18.240 -18.755 1.00 96.94 552 SER A C 1
ATOM 4223 O O . SER A 1 552 ? -16.855 -17.454 -19.691 1.00 96.94 552 SER A O 1
ATOM 4225 N N . PHE A 1 553 ? -15.815 -18.024 -17.783 1.00 97.19 553 PHE A N 1
ATOM 4226 C CA . PHE A 1 553 ? -14.868 -16.904 -17.806 1.00 97.19 553 PHE A CA 1
ATOM 4227 C C . PHE A 1 553 ? -14.004 -16.903 -19.071 1.00 97.19 553 PHE A C 1
ATOM 4229 O O . PHE A 1 553 ? -13.562 -15.837 -19.482 1.00 97.19 553 PHE A O 1
ATOM 4236 N N . PHE A 1 554 ? -13.846 -18.042 -19.765 1.00 95.38 554 PHE A N 1
ATOM 4237 C CA . PHE A 1 554 ? -13.176 -18.097 -21.072 1.00 95.38 554 PHE A CA 1
ATOM 4238 C C . PHE A 1 554 ? -13.753 -17.113 -22.115 1.00 95.38 554 PHE A C 1
ATOM 4240 O O . PHE A 1 554 ? -13.063 -16.812 -23.090 1.00 95.38 554 PHE A O 1
ATOM 4247 N N . ASN A 1 555 ? -14.994 -16.635 -21.940 1.00 96.81 555 ASN A N 1
ATOM 4248 C CA . ASN A 1 555 ? -15.649 -15.652 -22.810 1.00 96.81 555 ASN A CA 1
ATOM 4249 C C . ASN A 1 555 ? -15.225 -14.196 -22.552 1.00 96.81 555 ASN A C 1
ATOM 4251 O O . ASN A 1 555 ? -15.479 -13.336 -23.395 1.00 96.81 555 ASN A O 1
ATOM 4255 N N . LEU A 1 556 ? -14.611 -13.890 -21.406 1.00 97.81 556 LEU A N 1
ATOM 4256 C CA . LEU A 1 556 ? -14.295 -12.525 -20.969 1.00 97.81 556 LEU A CA 1
ATOM 4257 C C . LEU A 1 556 ? -12.980 -12.025 -21.580 1.00 97.81 556 LEU A C 1
ATOM 4259 O O . LEU A 1 556 ? -12.081 -11.560 -20.892 1.00 97.81 556 LEU A O 1
ATOM 4263 N N . THR A 1 557 ? -12.824 -12.139 -22.896 1.00 96.44 557 THR A N 1
ATOM 4264 C CA . THR A 1 557 ? -11.531 -11.909 -23.562 1.00 96.44 557 THR A CA 1
ATOM 4265 C C . THR A 1 557 ? -11.044 -10.457 -23.520 1.00 96.44 557 THR A C 1
ATOM 4267 O O . THR A 1 557 ? -9.902 -10.211 -23.891 1.00 96.44 557 THR A O 1
ATOM 4270 N N . GLN A 1 558 ? -11.894 -9.507 -23.111 1.00 97.56 558 GLN A N 1
ATOM 4271 C CA . GLN A 1 558 ? -11.542 -8.094 -22.913 1.00 97.56 558 GLN A CA 1
ATOM 4272 C C . GLN A 1 558 ? -11.099 -7.776 -21.478 1.00 97.56 558 GLN A C 1
ATOM 4274 O O . GLN A 1 558 ? -10.739 -6.630 -21.212 1.00 97.56 558 GLN A O 1
ATOM 4279 N N . LEU A 1 559 ? -11.129 -8.761 -20.574 1.00 98.38 559 LEU A N 1
ATOM 4280 C CA . LEU A 1 559 ? -10.810 -8.567 -19.166 1.00 98.38 559 LEU A CA 1
ATOM 4281 C C . LEU A 1 559 ? -9.343 -8.156 -19.006 1.00 98.38 559 LEU A C 1
ATOM 4283 O O . LEU A 1 559 ? -8.449 -8.797 -19.559 1.00 98.38 559 LEU A O 1
ATOM 4287 N N . GLN A 1 560 ? -9.133 -7.069 -18.274 1.00 98.19 560 GLN A N 1
ATOM 4288 C CA . GLN A 1 560 ? -7.844 -6.454 -17.968 1.00 98.19 560 GLN A CA 1
ATOM 4289 C C . GLN A 1 560 ? -7.493 -6.649 -16.496 1.00 98.19 560 GLN A C 1
ATOM 4291 O O . GLN A 1 560 ? -6.359 -7.008 -16.195 1.00 98.19 560 GLN A O 1
ATOM 4296 N N . ASN A 1 561 ? -8.470 -6.485 -15.605 1.00 97.69 561 ASN A N 1
ATOM 4297 C CA . ASN A 1 561 ? -8.285 -6.622 -14.168 1.00 97.69 561 ASN A CA 1
ATOM 4298 C C . ASN A 1 561 ? -9.241 -7.696 -13.649 1.00 97.69 561 ASN A C 1
ATOM 4300 O O . ASN A 1 561 ? -10.460 -7.580 -13.819 1.00 97.69 561 ASN A O 1
ATOM 4304 N N . LEU A 1 562 ? -8.677 -8.741 -13.051 1.00 98.50 562 LEU A N 1
ATOM 4305 C CA . LEU A 1 562 ? -9.423 -9.757 -12.325 1.00 98.50 562 LEU A CA 1
ATOM 4306 C C . LEU A 1 562 ? -8.877 -9.831 -10.907 1.00 98.50 562 LEU A C 1
ATOM 4308 O O . LEU A 1 562 ? -7.760 -10.310 -10.721 1.00 98.50 562 LEU A O 1
ATOM 4312 N N . ASP A 1 563 ? -9.688 -9.392 -9.955 1.00 97.12 563 ASP A N 1
ATOM 4313 C CA . ASP A 1 563 ? -9.370 -9.449 -8.537 1.00 97.12 563 ASP A CA 1
ATOM 4314 C C . ASP A 1 563 ? -10.425 -10.279 -7.804 1.00 97.12 563 ASP A C 1
ATOM 4316 O O . ASP A 1 563 ? -11.624 -9.975 -7.827 1.00 97.12 563 ASP A O 1
ATOM 4320 N N . LEU A 1 564 ? -9.968 -11.387 -7.227 1.00 97.94 564 LEU A N 1
ATOM 4321 C CA . LEU A 1 564 ? -10.765 -12.317 -6.438 1.00 97.94 564 LEU A CA 1
ATOM 4322 C C . LEU A 1 564 ? -10.131 -12.555 -5.057 1.00 97.94 564 LEU A C 1
ATOM 4324 O O . LEU A 1 564 ? -10.442 -13.583 -4.438 1.00 97.94 564 LEU A O 1
ATOM 4328 N N . HIS A 1 565 ? -9.235 -11.673 -4.593 1.00 93.31 565 HIS A N 1
ATOM 4329 C CA . HIS A 1 565 ? -8.495 -11.893 -3.353 1.00 93.31 565 HIS A CA 1
ATOM 4330 C C . HIS A 1 565 ? -9.412 -12.007 -2.128 1.00 93.31 565 HIS A C 1
ATOM 4332 O O . HIS A 1 565 ? -10.580 -11.617 -2.154 1.00 93.31 565 HIS A O 1
ATOM 4338 N N . TYR A 1 566 ? -8.907 -12.609 -1.052 1.00 91.00 566 TYR A N 1
ATOM 4339 C CA . TYR A 1 566 ? -9.611 -12.726 0.234 1.00 91.00 566 TYR A CA 1
ATOM 4340 C C . TYR A 1 566 ? -11.035 -13.297 0.095 1.00 91.00 566 TYR A C 1
ATOM 4342 O O . TYR A 1 566 ? -12.047 -12.664 0.401 1.00 91.00 566 TYR A O 1
ATOM 4350 N N . ASN A 1 567 ? -11.107 -14.527 -0.413 1.00 92.56 567 ASN A N 1
ATOM 4351 C CA . ASN A 1 567 ? -12.342 -15.290 -0.581 1.00 92.56 567 ASN A CA 1
ATOM 4352 C C . ASN A 1 567 ? -12.135 -16.750 -0.126 1.00 92.56 567 ASN A C 1
ATOM 4354 O O . ASN A 1 567 ? -11.164 -17.113 0.534 1.00 92.56 567 ASN A O 1
ATOM 4358 N N . GLN A 1 568 ? -13.100 -17.619 -0.414 1.00 95.56 568 GLN A N 1
ATOM 4359 C CA . GLN A 1 568 ? -13.077 -19.052 -0.105 1.00 95.56 568 GLN A CA 1
ATOM 4360 C C . GLN A 1 568 ? -13.061 -19.906 -1.386 1.00 95.56 568 GLN A C 1
ATOM 4362 O O . GLN A 1 568 ? -13.543 -21.045 -1.370 1.00 95.56 568 GLN A O 1
ATOM 4367 N N . LEU A 1 569 ? -12.561 -19.363 -2.506 1.00 97.88 569 LEU A N 1
ATOM 4368 C CA . LEU A 1 569 ? -12.505 -20.062 -3.791 1.00 97.88 569 LEU A CA 1
ATOM 4369 C C . LEU A 1 569 ? -11.520 -21.226 -3.721 1.00 97.88 569 LEU A C 1
ATOM 4371 O O . LEU A 1 569 ? -10.465 -21.138 -3.101 1.00 97.88 569 LEU A O 1
ATOM 4375 N N . GLU A 1 570 ? -11.872 -22.333 -4.358 1.00 95.25 570 GLU A N 1
ATOM 4376 C CA . GLU A 1 570 ? -11.163 -23.605 -4.219 1.00 95.25 570 GLU A CA 1
ATOM 4377 C C . GLU A 1 570 ? -10.957 -24.300 -5.571 1.00 95.25 570 GLU A C 1
ATOM 4379 O O . GLU A 1 570 ? -11.308 -23.784 -6.635 1.00 95.25 570 GLU A O 1
ATOM 4384 N N . LEU A 1 571 ? -10.398 -25.514 -5.525 1.00 96.88 571 LEU A N 1
ATOM 4385 C CA . LEU A 1 571 ? -9.974 -26.304 -6.685 1.00 96.88 571 LEU A CA 1
ATOM 4386 C C . LEU A 1 571 ? -8.778 -25.672 -7.416 1.00 96.88 571 LEU A C 1
ATOM 4388 O O . LEU A 1 571 ? -8.001 -24.926 -6.832 1.00 96.88 571 LEU A O 1
ATOM 4392 N N . GLN A 1 572 ? -8.528 -26.089 -8.656 1.00 97.88 572 GLN A N 1
ATOM 4393 C CA . GLN A 1 572 ? -7.357 -25.663 -9.423 1.00 97.88 572 GLN A CA 1
ATOM 4394 C C . GLN A 1 572 ? -7.639 -24.373 -10.191 1.00 97.88 572 GLN A C 1
ATOM 4396 O O . GLN A 1 572 ? -8.745 -24.200 -10.708 1.00 97.88 572 GLN A O 1
ATOM 4401 N N . ILE A 1 573 ? -6.613 -23.533 -10.360 1.00 98.25 573 ILE A N 1
ATOM 4402 C CA . ILE A 1 573 ? -6.657 -22.406 -11.301 1.00 98.25 573 ILE A CA 1
ATOM 4403 C C . ILE A 1 573 ? -6.925 -22.971 -12.710 1.00 98.25 573 ILE A C 1
ATOM 4405 O O . ILE A 1 573 ? -6.128 -23.774 -13.212 1.00 98.25 573 ILE A O 1
ATOM 4409 N N . PRO A 1 574 ? -8.032 -22.602 -13.377 1.00 96.88 574 PRO A N 1
ATOM 4410 C CA . PRO A 1 574 ? -8.385 -23.217 -14.649 1.00 96.88 574 PRO A CA 1
ATOM 4411 C C . PRO A 1 574 ? -7.458 -22.821 -15.803 1.00 96.88 574 PRO A C 1
ATOM 4413 O O . PRO A 1 574 ? -7.113 -21.655 -15.987 1.00 96.88 574 PRO A O 1
ATOM 4416 N N . SER A 1 575 ? -7.149 -23.770 -16.688 1.00 96.19 575 SER A N 1
ATOM 4417 C CA . SER A 1 575 ? -6.268 -23.525 -17.842 1.00 96.19 575 SER A CA 1
ATOM 4418 C C . SER A 1 575 ? -6.831 -22.541 -18.877 1.00 96.19 575 SER A C 1
ATOM 4420 O O . SER A 1 575 ? -6.080 -21.946 -19.652 1.00 96.19 575 SER A O 1
ATOM 4422 N N . PHE A 1 576 ? -8.148 -22.311 -18.905 1.00 96.06 576 PHE A N 1
ATOM 4423 C CA . PHE A 1 576 ? -8.725 -21.316 -19.811 1.00 96.06 576 PHE A CA 1
ATOM 4424 C C . PHE A 1 576 ? -8.286 -19.887 -19.475 1.00 96.06 576 PHE A C 1
ATOM 4426 O O . PHE A 1 576 ? -8.425 -19.025 -20.340 1.00 96.06 576 PHE A O 1
ATOM 4433 N N . ILE A 1 577 ? -7.743 -19.626 -18.277 1.00 96.31 577 ILE A N 1
ATOM 4434 C CA . ILE A 1 577 ? -7.299 -18.288 -17.867 1.00 96.31 577 ILE A CA 1
ATOM 4435 C C . ILE A 1 577 ? -6.291 -17.703 -18.862 1.00 96.31 577 ILE A C 1
ATOM 4437 O O . ILE A 1 577 ? -6.357 -16.527 -19.192 1.00 96.31 577 ILE A O 1
ATOM 4441 N N . GLY A 1 578 ? -5.467 -18.556 -19.487 1.00 95.81 578 GLY A N 1
ATOM 4442 C CA . GLY A 1 578 ? -4.526 -18.171 -20.542 1.00 95.81 578 GLY A CA 1
ATOM 4443 C C . GLY A 1 578 ? -5.159 -17.656 -21.843 1.00 95.81 578 GLY A C 1
ATOM 4444 O O . GLY A 1 578 ? -4.441 -17.254 -22.759 1.00 95.81 578 GLY A O 1
ATOM 4445 N N . ARG A 1 579 ? -6.492 -17.696 -21.976 1.00 96.06 579 ARG A N 1
ATOM 4446 C CA . ARG A 1 579 ? -7.230 -17.071 -23.087 1.00 96.06 579 ARG A CA 1
ATOM 4447 C C . ARG A 1 579 ? -7.525 -15.593 -22.846 1.00 96.06 579 ARG A C 1
ATOM 4449 O O . ARG A 1 579 ? -7.787 -14.884 -23.815 1.00 96.06 579 ARG A O 1
ATOM 4456 N N . LEU A 1 580 ? -7.459 -15.125 -21.603 1.00 97.56 580 LEU A N 1
ATOM 4457 C CA . LEU A 1 580 ? -7.760 -13.748 -21.211 1.00 97.56 580 LEU A CA 1
ATOM 4458 C C . LEU A 1 580 ? -6.541 -12.849 -21.458 1.00 97.56 580 LEU A C 1
ATOM 4460 O O . LEU A 1 580 ? -5.988 -12.246 -20.552 1.00 97.56 580 LEU A O 1
ATOM 4464 N N . ARG A 1 581 ? -6.074 -12.797 -22.709 1.00 96.44 581 ARG A N 1
ATOM 4465 C CA . ARG A 1 581 ? -4.783 -12.191 -23.094 1.00 96.44 581 ARG A CA 1
ATOM 4466 C C . ARG A 1 581 ? -4.686 -10.681 -22.860 1.00 96.44 581 ARG A C 1
ATOM 4468 O O . ARG A 1 581 ? -3.597 -10.128 -22.990 1.00 96.44 581 ARG A O 1
ATOM 4475 N N . SER A 1 582 ? -5.810 -10.032 -22.572 1.00 97.38 582 SER A N 1
ATOM 4476 C CA . SER A 1 582 ? -5.873 -8.625 -22.183 1.00 97.38 582 SER A CA 1
ATOM 4477 C C . SER A 1 582 ? -5.579 -8.394 -20.699 1.00 97.38 582 SER A C 1
ATOM 4479 O O . SER A 1 582 ? -5.439 -7.232 -20.327 1.00 97.38 582 SER A O 1
ATOM 4481 N N . LEU A 1 583 ? -5.460 -9.453 -19.884 1.00 98.25 583 LEU A N 1
ATOM 4482 C CA . LEU A 1 583 ? -5.175 -9.333 -18.457 1.00 98.25 583 LEU A CA 1
ATOM 4483 C C . LEU A 1 583 ? -3.848 -8.614 -18.223 1.00 98.25 583 LEU A C 1
ATOM 4485 O O . LEU A 1 583 ? -2.805 -9.004 -18.749 1.00 98.25 583 LEU A O 1
ATOM 4489 N N . SER A 1 584 ? -3.941 -7.578 -17.401 1.00 97.44 584 SER A N 1
ATOM 4490 C CA . SER A 1 584 ? -2.852 -6.795 -16.839 1.00 97.44 584 SER A CA 1
ATOM 4491 C C . SER A 1 584 ? -2.676 -7.106 -15.355 1.00 97.44 584 SER A C 1
ATOM 4493 O O . SER A 1 584 ? -1.542 -7.160 -14.895 1.00 97.44 584 SER A O 1
ATOM 4495 N N . ILE A 1 585 ? -3.771 -7.340 -14.628 1.00 97.06 585 ILE A N 1
ATOM 4496 C CA . ILE A 1 585 ? -3.762 -7.678 -13.201 1.00 97.06 585 ILE A CA 1
ATOM 4497 C C . ILE A 1 585 ? -4.543 -8.975 -13.009 1.00 97.06 585 ILE A C 1
ATOM 4499 O O . ILE A 1 585 ? -5.687 -9.089 -13.468 1.00 97.06 585 ILE A O 1
ATOM 4503 N N . LEU A 1 586 ? -3.912 -9.944 -12.353 1.00 98.50 586 LEU A N 1
ATOM 4504 C CA . LEU A 1 586 ? -4.542 -11.172 -11.891 1.00 98.50 586 LEU A CA 1
ATOM 4505 C C . LEU A 1 586 ? -4.195 -11.382 -10.419 1.00 98.50 586 LEU A C 1
ATOM 4507 O O . LEU A 1 586 ? -3.081 -11.810 -10.118 1.00 98.50 586 LEU A O 1
ATOM 4511 N N . ASP A 1 587 ? -5.170 -11.129 -9.554 1.00 98.00 587 ASP A N 1
ATOM 4512 C CA . ASP A 1 587 ? -5.064 -11.367 -8.120 1.00 98.00 587 ASP A CA 1
ATOM 4513 C C . ASP A 1 587 ? -6.045 -12.468 -7.697 1.00 98.00 587 ASP A C 1
ATOM 4515 O O . ASP A 1 587 ? -7.266 -12.354 -7.849 1.00 98.00 587 ASP A O 1
ATOM 4519 N N . LEU A 1 588 ? -5.481 -13.585 -7.241 1.00 98.44 588 LEU A N 1
ATOM 4520 C CA . LEU A 1 588 ? -6.196 -14.740 -6.699 1.00 98.44 588 LEU A CA 1
ATOM 4521 C C . LEU A 1 588 ? -5.734 -15.059 -5.269 1.00 98.44 588 LEU A C 1
ATOM 4523 O O . LEU A 1 588 ? -5.944 -16.187 -4.801 1.00 98.44 588 LEU A O 1
ATOM 4527 N N . SER A 1 589 ? -5.064 -14.116 -4.608 1.00 97.56 589 SER A N 1
ATOM 4528 C CA . SER A 1 589 ? -4.443 -14.313 -3.303 1.00 97.56 589 SER A CA 1
ATOM 4529 C C . SER A 1 589 ? -5.465 -14.602 -2.198 1.00 97.56 589 SER A C 1
ATOM 4531 O O . SER A 1 589 ? -6.675 -14.427 -2.380 1.00 97.56 589 SER A O 1
ATOM 4533 N N . SER A 1 590 ? -5.012 -15.103 -1.047 1.00 94.38 590 SER A N 1
ATOM 4534 C CA . SER A 1 590 ? -5.858 -15.331 0.139 1.00 94.38 590 SER A CA 1
ATOM 4535 C C . SER A 1 590 ? -7.126 -16.152 -0.168 1.00 94.38 590 SER A C 1
ATOM 4537 O O . SER A 1 590 ? -8.259 -15.730 0.076 1.00 94.38 590 SER A O 1
ATOM 4539 N N . ASN A 1 591 ? -6.937 -17.333 -0.762 1.00 96.25 591 ASN A N 1
ATOM 4540 C CA . ASN A 1 591 ? -7.997 -18.264 -1.168 1.00 96.25 591 ASN A CA 1
ATOM 4541 C C . ASN A 1 591 ? -7.612 -19.721 -0.814 1.00 96.25 591 ASN A C 1
ATOM 4543 O O . ASN A 1 591 ? -6.714 -19.998 -0.019 1.00 96.25 591 ASN A O 1
ATOM 4547 N N . LYS A 1 592 ? -8.326 -20.712 -1.360 1.00 97.06 592 LYS A N 1
ATOM 4548 C CA . LYS A 1 592 ? -8.096 -22.152 -1.132 1.00 97.06 592 LYS A CA 1
ATOM 4549 C C . LYS A 1 592 ? -7.697 -22.892 -2.413 1.00 97.06 592 LYS A C 1
ATOM 4551 O O . LYS A 1 592 ? -7.958 -24.094 -2.532 1.00 97.06 592 LYS A O 1
ATOM 4556 N N . PHE A 1 593 ? -7.077 -22.214 -3.382 1.00 98.38 593 PHE A N 1
ATOM 4557 C CA . PHE A 1 593 ? -6.660 -22.849 -4.632 1.00 98.38 593 PHE A CA 1
ATOM 4558 C C . PHE A 1 593 ? -5.597 -23.929 -4.390 1.00 98.38 593 PHE A C 1
ATOM 4560 O O . PHE A 1 593 ? -4.690 -23.766 -3.578 1.00 98.38 593 PHE A O 1
ATOM 4567 N N . ILE A 1 594 ? -5.705 -25.043 -5.116 1.00 98.06 594 ILE A N 1
ATOM 4568 C CA . ILE A 1 594 ? -4.796 -26.201 -5.072 1.00 98.06 594 ILE A CA 1
ATOM 4569 C C . ILE A 1 594 ? -4.203 -26.483 -6.462 1.00 98.06 594 ILE A C 1
ATOM 4571 O O . ILE A 1 594 ? -4.572 -25.865 -7.458 1.00 98.06 594 ILE A O 1
ATOM 4575 N N . GLY A 1 595 ? -3.324 -27.482 -6.576 1.00 97.56 595 GLY A N 1
ATOM 4576 C CA . GLY A 1 595 ? -2.683 -27.833 -7.851 1.00 97.56 595 GLY A CA 1
ATOM 4577 C C . GLY A 1 595 ? -1.423 -27.006 -8.069 1.00 97.56 595 GLY A C 1
ATOM 4578 O O . GLY A 1 595 ? -0.694 -26.806 -7.112 1.00 97.56 595 GLY A O 1
ATOM 4579 N N . GLY A 1 596 ? -1.132 -26.566 -9.291 1.00 97.38 596 GLY A N 1
ATOM 4580 C CA . GLY A 1 596 ? -0.010 -25.665 -9.584 1.00 97.38 596 GLY A CA 1
ATOM 4581 C C . GLY A 1 596 ? -0.425 -24.584 -10.578 1.00 97.38 596 GLY A C 1
ATOM 4582 O O . GLY A 1 596 ? -1.560 -24.592 -11.055 1.00 97.38 596 GLY A O 1
ATOM 4583 N N . ILE A 1 597 ? 0.492 -23.675 -10.918 1.00 98.25 597 ILE A N 1
ATOM 4584 C CA . ILE A 1 597 ? 0.234 -22.624 -11.913 1.00 98.25 597 ILE A CA 1
ATOM 4585 C C . ILE A 1 597 ? 0.069 -23.290 -13.291 1.00 98.25 597 ILE A C 1
ATOM 4587 O O . ILE A 1 597 ? 1.011 -23.928 -13.775 1.00 98.25 597 ILE A O 1
ATOM 4591 N N . PRO A 1 598 ? -1.098 -23.186 -13.954 1.00 97.19 598 PRO A N 1
ATOM 4592 C CA . PRO A 1 598 ? -1.292 -23.829 -15.243 1.00 97.19 598 PRO A CA 1
ATOM 4593 C C . PRO A 1 598 ? -0.426 -23.141 -16.304 1.00 97.19 598 PRO A C 1
ATOM 4595 O O . PRO A 1 598 ? -0.433 -21.919 -16.426 1.00 97.19 598 PRO A O 1
ATOM 4598 N N . VAL A 1 599 ? 0.274 -23.926 -17.131 1.00 96.19 599 VAL A N 1
ATOM 4599 C CA . VAL A 1 599 ? 1.207 -23.432 -18.174 1.00 96.19 599 VAL A CA 1
ATOM 4600 C C . VAL A 1 599 ? 0.553 -22.423 -19.129 1.00 96.19 599 VAL A C 1
ATOM 4602 O O . VAL A 1 599 ? 1.212 -21.554 -19.686 1.00 96.19 599 VAL A O 1
ATOM 4605 N N . SER A 1 600 ? -0.766 -22.480 -19.294 1.00 96.69 600 SER A N 1
ATOM 4606 C CA . SER A 1 600 ? -1.536 -21.502 -20.062 1.00 96.69 600 SER A CA 1
ATOM 4607 C C . SER A 1 600 ? -1.416 -20.060 -19.553 1.00 96.69 600 SER A C 1
ATOM 4609 O O . SER A 1 600 ? -1.575 -19.152 -20.363 1.00 96.69 600 SER A O 1
ATOM 4611 N N . VAL A 1 601 ? -1.133 -19.831 -18.262 1.00 97.62 601 VAL A N 1
ATOM 4612 C CA . VAL A 1 601 ? -0.873 -18.488 -17.696 1.00 97.62 601 VAL A CA 1
ATOM 4613 C C . VAL A 1 601 ? 0.282 -17.803 -18.424 1.00 97.62 601 VAL A C 1
ATOM 4615 O O . VAL A 1 601 ? 0.240 -16.597 -18.622 1.00 97.62 601 VAL A O 1
ATOM 4618 N N . LEU A 1 602 ? 1.246 -18.567 -18.949 1.00 96.62 602 LEU A N 1
ATOM 4619 C CA . LEU A 1 602 ? 2.380 -18.038 -19.714 1.00 96.62 602 LEU A CA 1
ATOM 4620 C C . LEU A 1 602 ? 1.974 -17.348 -21.031 1.00 96.62 602 LEU A C 1
ATOM 4622 O O . LEU A 1 602 ? 2.789 -16.664 -21.642 1.00 96.62 602 LEU A O 1
ATOM 4626 N N . ASN A 1 603 ? 0.718 -17.496 -21.471 1.00 97.12 603 ASN A N 1
ATOM 4627 C CA . ASN A 1 603 ? 0.173 -16.782 -22.629 1.00 97.12 603 ASN A CA 1
ATOM 4628 C C . ASN A 1 603 ? -0.290 -15.349 -22.305 1.00 97.12 603 ASN A C 1
ATOM 4630 O O . ASN A 1 603 ? -0.661 -14.615 -23.224 1.00 97.12 603 ASN A O 1
ATOM 4634 N N . LEU A 1 604 ? -0.319 -14.954 -21.029 1.00 97.50 604 LEU A N 1
ATOM 4635 C CA . LEU A 1 604 ? -0.789 -13.645 -20.570 1.00 97.50 604 LEU A CA 1
ATOM 4636 C C . LEU A 1 604 ? 0.321 -12.595 -20.675 1.00 97.50 604 LEU A C 1
ATOM 4638 O O . LEU A 1 604 ? 0.740 -11.995 -19.698 1.00 97.50 604 LEU A O 1
ATOM 4642 N N . THR A 1 605 ? 0.833 -12.354 -21.879 1.00 95.69 605 THR A N 1
ATOM 4643 C CA . THR A 1 605 ? 2.023 -11.506 -22.075 1.00 95.69 605 THR A CA 1
ATOM 4644 C C . THR A 1 605 ? 1.811 -10.020 -21.750 1.00 95.69 605 THR A C 1
ATOM 4646 O O . THR A 1 605 ? 2.775 -9.258 -21.771 1.00 95.69 605 THR A O 1
ATOM 4649 N N . GLN A 1 606 ? 0.573 -9.578 -21.502 1.00 96.75 606 GLN A N 1
ATOM 4650 C CA . GLN A 1 606 ? 0.253 -8.221 -21.033 1.00 96.75 606 GLN A CA 1
ATOM 4651 C C . GLN A 1 606 ? 0.227 -8.103 -19.503 1.00 96.75 606 GLN A C 1
ATOM 4653 O O . GLN A 1 606 ? 0.101 -6.990 -19.001 1.00 96.75 606 GLN A O 1
ATOM 4658 N N . LEU A 1 607 ? 0.369 -9.222 -18.786 1.00 98.12 607 LEU A N 1
ATOM 4659 C CA . LEU A 1 607 ? 0.287 -9.263 -17.334 1.00 98.12 607 LEU A CA 1
ATOM 4660 C C . LEU A 1 607 ? 1.429 -8.452 -16.714 1.00 98.12 607 LEU A C 1
ATOM 4662 O O . LEU A 1 607 ? 2.595 -8.625 -17.080 1.00 98.12 607 LEU A O 1
ATOM 4666 N N . GLN A 1 608 ? 1.056 -7.554 -15.811 1.00 97.44 608 GLN A N 1
ATOM 4667 C CA . GLN A 1 608 ? 1.932 -6.686 -15.032 1.00 97.44 608 GLN A CA 1
ATOM 4668 C C . GLN A 1 608 ? 2.001 -7.191 -13.593 1.00 97.44 608 GLN A C 1
ATOM 4670 O O . GLN A 1 608 ? 3.098 -7.366 -13.072 1.00 97.44 608 GLN A O 1
ATOM 4675 N N . ASP A 1 609 ? 0.862 -7.557 -13.009 1.00 96.94 609 ASP A N 1
ATOM 4676 C CA . ASP A 1 609 ? 0.808 -8.054 -11.638 1.00 96.94 609 ASP A CA 1
ATOM 4677 C C . ASP A 1 609 ? 0.150 -9.437 -11.599 1.00 96.94 609 ASP A C 1
ATOM 4679 O O . ASP A 1 609 ? -0.957 -9.641 -12.113 1.00 96.94 609 ASP A O 1
ATOM 4683 N N . LEU A 1 610 ? 0.887 -10.400 -11.042 1.00 98.56 610 LEU A N 1
ATOM 4684 C CA . LEU A 1 610 ? 0.427 -11.755 -10.767 1.00 98.56 610 LEU A CA 1
ATOM 4685 C C . LEU A 1 610 ? 0.581 -12.023 -9.276 1.00 98.56 610 LEU A C 1
ATOM 4687 O O . LEU A 1 610 ? 1.703 -12.241 -8.812 1.00 98.56 610 LEU A O 1
ATOM 4691 N N . ASP A 1 611 ? -0.549 -12.060 -8.582 1.00 98.25 611 ASP A N 1
ATOM 4692 C CA . ASP A 1 611 ? -0.608 -12.408 -7.172 1.00 98.25 611 ASP A CA 1
ATOM 4693 C C . ASP A 1 611 ? -1.411 -13.696 -6.974 1.00 98.25 611 ASP A C 1
ATOM 4695 O O . ASP A 1 611 ? -2.589 -13.801 -7.329 1.00 98.25 611 ASP A O 1
ATOM 4699 N N . LEU A 1 612 ? -0.729 -14.719 -6.466 1.00 98.56 612 LEU A N 1
ATOM 4700 C CA . LEU A 1 612 ? -1.298 -16.011 -6.102 1.00 98.56 612 LEU A CA 1
ATOM 4701 C C . LEU A 1 612 ? -0.991 -16.357 -4.636 1.00 98.56 612 LEU A C 1
ATOM 4703 O O . LEU A 1 612 ? -1.020 -17.543 -4.280 1.00 98.56 612 LEU A O 1
ATOM 4707 N N . SER A 1 613 ? -0.637 -15.362 -3.815 1.00 97.94 613 SER A N 1
ATOM 4708 C CA . SER A 1 613 ? -0.185 -15.536 -2.437 1.00 97.94 613 SER A CA 1
ATOM 4709 C C . SER A 1 613 ? -1.262 -16.171 -1.544 1.00 97.94 613 SER A C 1
ATOM 4711 O O . SER A 1 613 ? -2.431 -16.273 -1.919 1.00 97.94 613 SER A O 1
ATOM 4713 N N . ASP A 1 614 ? -0.867 -16.691 -0.384 1.00 95.06 614 ASP A N 1
ATOM 4714 C CA . ASP A 1 614 ? -1.763 -17.240 0.650 1.00 95.06 614 ASP A CA 1
ATOM 4715 C C . ASP A 1 614 ? -2.841 -18.199 0.106 1.00 95.06 614 ASP A C 1
ATOM 4717 O O . ASP A 1 614 ? -4.051 -17.963 0.135 1.00 95.06 614 ASP A O 1
ATOM 4721 N N . ASN A 1 615 ? -2.370 -19.304 -0.466 1.00 97.19 615 ASN A N 1
ATOM 4722 C CA . ASN A 1 615 ? -3.199 -20.349 -1.053 1.00 97.19 615 ASN A CA 1
ATOM 4723 C C . ASN A 1 615 ? -2.638 -21.739 -0.692 1.00 97.19 615 ASN A C 1
ATOM 4725 O O . ASN A 1 615 ? -1.747 -21.915 0.140 1.00 97.19 615 ASN A O 1
ATOM 4729 N N . GLN A 1 616 ? -3.176 -22.792 -1.308 1.00 97.44 616 GLN A N 1
ATOM 4730 C CA . GLN A 1 616 ? -2.674 -24.162 -1.167 1.00 97.44 616 GLN A CA 1
ATOM 4731 C C . GLN A 1 616 ? -2.027 -24.676 -2.463 1.00 97.44 616 GLN A C 1
ATOM 4733 O O . GLN A 1 616 ? -1.975 -25.894 -2.689 1.00 97.44 616 GLN A O 1
ATOM 4738 N N . LEU A 1 617 ? -1.537 -23.768 -3.316 1.00 98.38 617 LEU A N 1
ATOM 4739 C CA . LEU A 1 617 ? -0.868 -24.110 -4.568 1.00 98.38 617 LEU A CA 1
ATOM 4740 C C . LEU A 1 617 ? 0.438 -24.844 -4.274 1.00 98.38 617 LEU A C 1
ATOM 4742 O O . LEU A 1 617 ? 1.091 -24.646 -3.260 1.00 98.38 617 LEU A O 1
ATOM 4746 N N . SER A 1 618 ? 0.799 -25.750 -5.160 1.00 96.56 618 SER A N 1
ATOM 4747 C CA . SER A 1 618 ? 1.869 -26.727 -5.016 1.00 96.56 618 SER A CA 1
ATOM 4748 C C . SER A 1 618 ? 2.546 -26.951 -6.371 1.00 96.56 618 SER A C 1
ATOM 4750 O O . SER A 1 618 ? 2.405 -26.140 -7.286 1.00 96.56 618 SER A O 1
ATOM 4752 N N . LEU A 1 619 ? 3.264 -28.069 -6.529 1.00 97.56 619 LEU A N 1
ATOM 4753 C CA . LEU A 1 619 ? 4.073 -28.368 -7.718 1.00 97.56 619 LEU A CA 1
ATOM 4754 C C . LEU A 1 619 ? 5.184 -27.326 -7.914 1.00 97.56 619 LEU A C 1
ATOM 4756 O O . LEU A 1 619 ? 5.530 -26.604 -6.984 1.00 97.56 619 LEU A O 1
ATOM 4760 N N . GLN A 1 620 ? 5.834 -27.330 -9.073 1.00 98.38 620 GLN A N 1
ATOM 4761 C CA . GLN A 1 620 ? 6.917 -26.398 -9.381 1.00 98.38 620 GLN A CA 1
ATOM 4762 C C . GLN A 1 620 ? 6.370 -25.144 -10.063 1.00 98.38 620 GLN A C 1
ATOM 4764 O O . GLN A 1 620 ? 5.392 -25.220 -10.811 1.00 98.38 620 GLN A O 1
ATOM 4769 N N . ILE A 1 621 ? 7.034 -24.007 -9.844 1.00 98.50 621 ILE A N 1
ATOM 4770 C CA . ILE A 1 621 ? 6.812 -22.798 -10.646 1.00 98.50 621 ILE A CA 1
ATOM 4771 C C . ILE A 1 621 ? 7.195 -23.131 -12.104 1.00 98.50 621 ILE A C 1
ATOM 4773 O O . ILE A 1 621 ? 8.265 -23.712 -12.311 1.00 98.50 621 ILE A O 1
ATOM 4777 N N . PRO A 1 622 ? 6.363 -22.811 -13.116 1.00 97.81 622 PRO A N 1
ATOM 4778 C CA . PRO A 1 622 ? 6.670 -23.122 -14.511 1.00 97.81 622 PRO A CA 1
ATOM 4779 C C . PRO A 1 622 ? 8.043 -22.588 -14.943 1.00 97.81 622 PRO A C 1
ATOM 4781 O O . PRO A 1 622 ? 8.339 -21.409 -14.758 1.00 97.81 622 PRO A O 1
ATOM 4784 N N . GLU A 1 623 ? 8.869 -23.444 -15.555 1.00 96.56 623 GLU A N 1
ATOM 4785 C CA . GLU A 1 623 ? 10.250 -23.092 -15.934 1.00 96.56 623 GLU A CA 1
ATOM 4786 C C . GLU A 1 623 ? 10.321 -21.912 -16.917 1.00 96.56 623 GLU A C 1
ATOM 4788 O O . GLU A 1 623 ? 11.295 -21.169 -16.886 1.00 96.56 623 GLU A O 1
ATOM 4793 N N . ASP A 1 624 ? 9.274 -21.669 -17.713 1.00 96.31 624 ASP A N 1
ATOM 4794 C CA . ASP A 1 624 ? 9.180 -20.573 -18.691 1.00 96.31 624 ASP A CA 1
ATOM 4795 C C . ASP A 1 624 ? 8.372 -19.355 -18.186 1.00 96.31 624 ASP A C 1
ATOM 4797 O O . ASP A 1 624 ? 7.870 -18.560 -18.985 1.00 96.31 624 ASP A O 1
ATOM 4801 N N . ILE A 1 625 ? 8.232 -19.171 -16.864 1.00 97.88 625 ILE A N 1
ATOM 4802 C CA . ILE A 1 625 ? 7.540 -18.003 -16.275 1.00 97.88 625 ILE A CA 1
ATOM 4803 C C . ILE A 1 625 ? 8.094 -16.657 -16.777 1.00 97.88 625 ILE A C 1
ATOM 4805 O O . ILE A 1 625 ? 7.350 -15.688 -16.922 1.00 97.88 625 ILE A O 1
ATOM 4809 N N . GLY A 1 626 ? 9.371 -16.630 -17.170 1.00 96.31 626 GLY A N 1
ATOM 4810 C CA . GLY A 1 626 ? 10.035 -15.503 -17.826 1.00 96.31 626 GLY A CA 1
ATOM 4811 C C . GLY A 1 626 ? 9.409 -15.000 -19.133 1.00 96.31 626 GLY A C 1
ATOM 4812 O O . GLY A 1 626 ? 9.786 -13.928 -19.600 1.00 96.31 626 GLY A O 1
ATOM 4813 N N . HIS A 1 627 ? 8.469 -15.730 -19.746 1.00 96.38 627 HIS A N 1
ATOM 4814 C CA . HIS A 1 627 ? 7.716 -15.250 -20.915 1.00 96.38 627 HIS A CA 1
ATOM 4815 C C . HIS A 1 627 ? 6.793 -14.064 -20.599 1.00 96.38 627 HIS A C 1
ATOM 4817 O O . HIS A 1 627 ? 6.449 -13.295 -21.502 1.00 96.38 627 HIS A O 1
ATOM 4823 N N . LEU A 1 628 ? 6.429 -13.870 -19.329 1.00 97.75 628 LEU A N 1
ATOM 4824 C CA . LEU A 1 628 ? 5.616 -12.749 -18.856 1.00 97.75 628 LEU A CA 1
ATOM 4825 C C . LEU A 1 628 ? 6.444 -11.457 -18.761 1.00 97.75 628 LEU A C 1
ATOM 4827 O O . LEU A 1 628 ? 6.517 -10.814 -17.730 1.00 97.75 628 LEU A O 1
ATOM 4831 N N . THR A 1 629 ? 7.102 -11.056 -19.846 1.00 95.94 629 THR A N 1
ATOM 4832 C CA . THR A 1 629 ? 8.102 -9.964 -19.864 1.00 95.94 629 THR A CA 1
ATOM 4833 C C . THR A 1 629 ? 7.601 -8.582 -19.415 1.00 95.94 629 THR A C 1
ATOM 4835 O O . THR A 1 629 ? 8.419 -7.690 -19.174 1.00 95.94 629 THR A O 1
ATOM 4838 N N . ASN A 1 630 ? 6.282 -8.389 -19.304 1.00 97.06 630 ASN A N 1
ATOM 4839 C CA . ASN A 1 630 ? 5.668 -7.171 -18.780 1.00 97.06 630 ASN A CA 1
ATOM 4840 C C . ASN A 1 630 ? 5.491 -7.159 -17.255 1.00 97.06 630 ASN A C 1
ATOM 4842 O O . ASN A 1 630 ? 5.153 -6.102 -16.728 1.00 97.06 630 ASN A O 1
ATOM 4846 N N . LEU A 1 631 ? 5.754 -8.278 -16.576 1.00 97.88 631 LEU A N 1
ATOM 4847 C CA . LEU A 1 631 ? 5.491 -8.455 -15.155 1.00 97.88 631 LEU A CA 1
ATOM 4848 C C . LEU A 1 631 ? 6.367 -7.525 -14.298 1.00 97.88 631 LEU A C 1
ATOM 4850 O O . LEU A 1 631 ? 7.598 -7.560 -14.388 1.00 97.88 631 LEU A O 1
ATOM 4854 N N . SER A 1 632 ? 5.714 -6.700 -13.484 1.00 96.19 632 SER A N 1
ATOM 4855 C CA . SER A 1 632 ? 6.276 -5.873 -12.415 1.00 96.19 632 SER A CA 1
ATOM 4856 C C . SER A 1 632 ? 6.226 -6.570 -11.061 1.00 96.19 632 SER A C 1
ATOM 4858 O O . SER A 1 632 ? 7.184 -6.446 -10.297 1.00 96.19 632 SER A O 1
ATOM 4860 N N . THR A 1 633 ? 5.167 -7.332 -10.788 1.00 97.50 633 THR A N 1
ATOM 4861 C CA . THR A 1 633 ? 4.962 -8.011 -9.503 1.00 97.50 633 THR A CA 1
ATOM 4862 C C . THR A 1 633 ? 4.705 -9.495 -9.718 1.00 97.50 633 THR A C 1
ATOM 4864 O O . THR A 1 633 ? 3.807 -9.877 -10.470 1.00 97.50 633 THR A O 1
ATOM 4867 N N . LEU A 1 634 ? 5.506 -10.328 -9.052 1.00 98.56 634 LEU A N 1
ATOM 4868 C CA . LEU A 1 634 ? 5.273 -11.762 -8.921 1.00 98.56 634 LEU A CA 1
ATOM 4869 C C . LEU A 1 634 ? 5.224 -12.121 -7.438 1.00 98.56 634 LEU A C 1
ATOM 4871 O O . LEU A 1 634 ? 6.283 -12.253 -6.815 1.00 98.56 634 LEU A O 1
ATOM 4875 N N . ASP A 1 635 ? 4.015 -12.312 -6.915 1.00 98.50 635 ASP A N 1
ATOM 4876 C CA . ASP A 1 635 ? 3.798 -12.819 -5.563 1.00 98.50 635 ASP A CA 1
ATOM 4877 C C . ASP A 1 635 ? 3.220 -14.234 -5.605 1.00 98.50 635 ASP A C 1
ATOM 4879 O O . ASP A 1 635 ? 2.150 -14.500 -6.152 1.00 98.50 635 ASP A O 1
ATOM 4883 N N . LEU A 1 636 ? 3.995 -15.173 -5.071 1.00 98.56 636 LEU A N 1
ATOM 4884 C CA . LEU A 1 636 ? 3.640 -16.582 -4.935 1.00 98.56 636 LEU A CA 1
ATOM 4885 C C . LEU A 1 636 ? 3.758 -17.043 -3.478 1.00 98.56 636 LEU A C 1
ATOM 4887 O O . LEU A 1 636 ? 3.857 -18.249 -3.225 1.00 98.56 636 LEU A O 1
ATOM 4891 N N . SER A 1 637 ? 3.842 -16.111 -2.529 1.00 97.38 637 SER A N 1
ATOM 4892 C CA . SER A 1 637 ? 4.169 -16.393 -1.136 1.00 97.38 637 SER A CA 1
ATOM 4893 C C . SER A 1 637 ? 3.091 -17.204 -0.414 1.00 97.38 637 SER A C 1
ATOM 4895 O O . SER A 1 637 ? 1.991 -17.397 -0.931 1.00 97.38 637 SER A O 1
ATOM 4897 N N . LYS A 1 638 ? 3.416 -17.754 0.763 1.00 95.62 638 LYS A N 1
ATOM 4898 C CA . LYS A 1 638 ? 2.478 -18.509 1.621 1.00 95.62 638 LYS A CA 1
ATOM 4899 C C . LYS A 1 638 ? 1.733 -19.618 0.857 1.00 95.62 638 LYS A C 1
ATOM 4901 O O . LYS A 1 638 ? 0.511 -19.732 0.885 1.00 95.62 638 LYS A O 1
ATOM 4906 N N . ASN A 1 639 ? 2.487 -20.448 0.146 1.00 98.06 639 ASN A N 1
ATOM 4907 C CA . ASN A 1 639 ? 1.973 -21.570 -0.640 1.00 98.06 639 ASN A CA 1
ATOM 4908 C C . ASN A 1 639 ? 2.803 -22.839 -0.355 1.00 98.06 639 ASN A C 1
ATOM 4910 O O . ASN A 1 639 ? 3.538 -22.951 0.625 1.00 98.06 639 ASN A O 1
ATOM 4914 N N . LYS A 1 640 ? 2.660 -23.868 -1.189 1.00 98.00 640 LYS A N 1
ATOM 4915 C CA . LYS A 1 640 ? 3.386 -25.146 -1.108 1.00 98.00 640 LYS A CA 1
ATOM 4916 C C . LYS A 1 640 ? 4.211 -25.404 -2.373 1.00 98.00 640 LYS A C 1
ATOM 4918 O O . LYS A 1 640 ? 4.444 -26.569 -2.713 1.00 98.00 640 LYS A O 1
ATOM 4923 N N . PHE A 1 641 ? 4.633 -24.363 -3.098 1.00 98.56 641 PHE A N 1
ATOM 4924 C CA . PHE A 1 641 ? 5.459 -24.519 -4.298 1.00 98.56 641 PHE A CA 1
ATOM 4925 C C . PHE A 1 641 ? 6.778 -25.222 -3.968 1.00 98.56 641 PHE A C 1
ATOM 4927 O O . PHE A 1 641 ? 7.367 -25.020 -2.913 1.00 98.56 641 PHE A O 1
ATOM 4934 N N . THR A 1 642 ? 7.237 -26.074 -4.877 1.00 98.12 642 THR A N 1
ATOM 4935 C CA . THR A 1 642 ? 8.418 -26.937 -4.740 1.00 98.12 642 THR A CA 1
ATOM 4936 C C . THR A 1 642 ? 9.388 -26.710 -5.897 1.00 98.12 642 THR A C 1
ATOM 4938 O O . THR A 1 642 ? 9.121 -25.934 -6.812 1.00 98.12 642 THR A O 1
ATOM 4941 N N . GLY A 1 643 ? 10.515 -27.424 -5.903 1.00 97.25 643 GLY A N 1
ATOM 4942 C CA . GLY A 1 643 ? 11.534 -27.272 -6.941 1.00 97.25 643 GLY A CA 1
ATOM 4943 C C . GLY A 1 643 ? 12.426 -26.064 -6.679 1.00 97.25 643 GLY A C 1
ATOM 4944 O O . GLY A 1 643 ? 12.530 -25.614 -5.543 1.00 97.25 643 GLY A O 1
ATOM 4945 N N . ARG A 1 644 ? 13.120 -25.591 -7.712 1.00 97.06 644 ARG A N 1
ATOM 4946 C CA . ARG A 1 644 ? 14.040 -24.445 -7.643 1.00 97.06 644 ARG A CA 1
ATOM 4947 C C . ARG A 1 644 ? 13.366 -23.166 -8.124 1.00 97.06 644 ARG A C 1
ATOM 4949 O O . ARG A 1 644 ? 12.360 -23.239 -8.821 1.00 97.06 644 ARG A O 1
ATOM 4956 N N . ILE A 1 645 ? 13.971 -22.017 -7.832 1.00 97.69 645 ILE A N 1
ATOM 4957 C CA . ILE A 1 645 ? 13.611 -20.746 -8.476 1.00 97.69 645 ILE A CA 1
ATOM 4958 C C . ILE A 1 645 ? 13.938 -20.859 -9.983 1.00 97.69 645 ILE A C 1
ATOM 4960 O O . ILE A 1 645 ? 15.109 -21.088 -10.315 1.00 97.69 645 ILE A O 1
ATOM 4964 N N . PRO A 1 646 ? 12.953 -20.733 -10.898 1.00 97.00 646 PRO A N 1
ATOM 4965 C CA . PRO A 1 646 ? 13.190 -20.864 -12.334 1.00 97.00 646 PRO A CA 1
ATOM 4966 C C . PRO A 1 646 ? 14.178 -19.816 -12.867 1.00 97.00 646 PRO A C 1
ATOM 4968 O O . PRO A 1 646 ? 13.975 -18.621 -12.640 1.00 97.00 646 PRO A O 1
ATOM 4971 N N . PRO A 1 647 ? 15.214 -20.210 -13.633 1.00 96.31 647 PRO A N 1
ATOM 4972 C CA . PRO A 1 647 ? 16.163 -19.264 -14.223 1.00 96.31 647 PRO A CA 1
ATOM 4973 C C . PRO A 1 647 ? 15.530 -18.250 -15.181 1.00 96.31 647 PRO A C 1
ATOM 4975 O O . PRO A 1 647 ? 16.076 -17.167 -15.368 1.00 96.31 647 PRO A O 1
ATOM 4978 N N . SER A 1 648 ? 14.383 -18.577 -15.787 1.00 96.81 648 SER A N 1
ATOM 4979 C CA . SER A 1 648 ? 13.700 -17.674 -16.719 1.00 96.81 648 SER A CA 1
ATOM 4980 C C . SER A 1 648 ? 13.189 -16.389 -16.064 1.00 96.81 648 SER A C 1
ATOM 4982 O O . SER A 1 648 ? 12.989 -15.417 -16.785 1.00 96.81 648 SER A O 1
ATOM 4984 N N . ILE A 1 649 ? 13.057 -16.328 -14.730 1.00 97.50 649 ILE A N 1
ATOM 4985 C CA . ILE A 1 649 ? 12.716 -15.095 -13.994 1.00 97.50 649 ILE A CA 1
ATOM 4986 C C . ILE A 1 649 ? 13.681 -13.952 -14.340 1.00 97.50 649 ILE A C 1
ATOM 4988 O O . ILE A 1 649 ? 13.265 -12.800 -14.397 1.00 97.50 649 ILE A O 1
ATOM 4992 N N . TRP A 1 650 ? 14.938 -14.258 -14.680 1.00 93.75 650 TRP A N 1
ATOM 4993 C CA . TRP A 1 650 ? 15.892 -13.279 -15.208 1.00 93.75 650 TRP A CA 1
ATOM 4994 C C . TRP A 1 650 ? 15.354 -12.454 -16.393 1.00 93.75 650 TRP A C 1
ATOM 4996 O O . TRP A 1 650 ? 15.704 -11.285 -16.552 1.00 93.75 650 TRP A O 1
ATOM 5006 N N . ASN A 1 651 ? 14.513 -13.049 -17.245 1.00 95.12 651 ASN A N 1
ATOM 5007 C CA . ASN A 1 651 ? 13.972 -12.392 -18.436 1.00 95.12 651 ASN A CA 1
ATOM 5008 C C . ASN A 1 651 ? 12.884 -11.355 -18.109 1.00 95.12 651 ASN A C 1
ATOM 5010 O O . ASN A 1 651 ? 12.490 -10.585 -18.990 1.00 95.12 651 ASN A O 1
ATOM 5014 N N . LEU A 1 652 ? 12.405 -11.304 -16.863 1.00 95.88 652 LEU A N 1
ATOM 5015 C CA . LEU A 1 652 ? 11.399 -10.353 -16.399 1.00 95.88 652 LEU A CA 1
ATOM 5016 C C . LEU A 1 652 ? 12.039 -8.975 -16.177 1.00 95.88 652 LEU A C 1
ATOM 5018 O O . LEU A 1 652 ? 12.276 -8.528 -15.061 1.00 95.88 652 LEU A O 1
ATOM 5022 N N . SER A 1 653 ? 12.341 -8.285 -17.277 1.00 91.00 653 SER A N 1
ATOM 5023 C CA . SER A 1 653 ? 13.106 -7.026 -17.273 1.00 91.00 653 SER A CA 1
ATOM 5024 C C . SER A 1 653 ? 12.432 -5.840 -16.566 1.00 91.00 653 SER A C 1
ATOM 5026 O O . SER A 1 653 ? 13.077 -4.810 -16.374 1.00 91.00 653 SER A O 1
ATOM 5028 N N . LYS A 1 654 ? 11.146 -5.971 -16.215 1.00 95.81 654 LYS A N 1
ATOM 5029 C CA . LYS A 1 654 ? 10.349 -4.972 -15.492 1.00 95.81 654 LYS A CA 1
ATOM 5030 C C . LYS A 1 654 ? 10.069 -5.357 -14.039 1.00 95.81 654 LYS A C 1
ATOM 5032 O O . LYS A 1 654 ? 9.390 -4.597 -13.361 1.00 95.81 654 LYS A O 1
ATOM 5037 N N . LEU A 1 655 ? 10.575 -6.499 -13.570 1.00 97.44 655 LEU A N 1
ATOM 5038 C CA . LEU A 1 655 ? 10.249 -7.045 -12.257 1.00 97.44 655 LEU A CA 1
ATOM 5039 C C . LEU A 1 655 ? 10.755 -6.124 -11.143 1.00 97.44 655 LEU A C 1
ATOM 5041 O O . LEU A 1 655 ? 11.961 -5.902 -11.012 1.00 97.44 655 LEU A O 1
ATOM 5045 N N . VAL A 1 656 ? 9.825 -5.593 -10.361 1.00 96.62 656 VAL A N 1
ATOM 5046 C CA . VAL A 1 656 ? 10.066 -4.723 -9.205 1.00 96.62 656 VAL A CA 1
ATOM 5047 C C . VAL A 1 656 ? 9.932 -5.523 -7.914 1.00 96.62 656 VAL A C 1
ATOM 5049 O O . VAL A 1 656 ? 10.795 -5.417 -7.043 1.00 96.62 656 VAL A O 1
ATOM 5052 N N . ASN A 1 657 ? 8.902 -6.364 -7.828 1.00 97.50 657 ASN A N 1
ATOM 5053 C CA . ASN A 1 657 ? 8.572 -7.130 -6.633 1.00 97.50 657 ASN A CA 1
ATOM 5054 C C . ASN A 1 657 ? 8.665 -8.625 -6.941 1.00 97.50 657 ASN A C 1
ATOM 5056 O O . ASN A 1 657 ? 7.934 -9.135 -7.795 1.00 97.50 657 ASN A O 1
ATOM 5060 N N . LEU A 1 658 ? 9.570 -9.322 -6.251 1.00 98.31 658 LEU A N 1
ATOM 5061 C CA . LEU A 1 658 ? 9.650 -10.780 -6.283 1.00 98.31 658 LEU A CA 1
ATOM 5062 C C . LEU A 1 658 ? 9.440 -11.332 -4.877 1.00 98.31 658 LEU A C 1
ATOM 5064 O O . LEU A 1 658 ? 10.338 -11.255 -4.032 1.00 98.31 658 LEU A O 1
ATOM 5068 N N . VAL A 1 659 ? 8.273 -11.930 -4.663 1.00 98.12 659 VAL A N 1
ATOM 5069 C CA . VAL A 1 659 ? 7.849 -12.446 -3.364 1.00 98.12 659 VAL A CA 1
ATOM 5070 C C . VAL A 1 659 ? 7.559 -13.939 -3.497 1.00 98.12 659 VAL A C 1
ATOM 5072 O O . VAL A 1 659 ? 6.606 -14.371 -4.136 1.00 98.12 659 VAL A O 1
ATOM 5075 N N . LEU A 1 660 ? 8.443 -14.757 -2.931 1.00 97.88 660 LEU A N 1
ATOM 5076 C CA . LEU A 1 660 ? 8.396 -16.223 -2.986 1.00 97.88 660 LEU A CA 1
ATOM 5077 C C . LEU A 1 660 ? 8.411 -16.853 -1.584 1.00 97.88 660 LEU A C 1
ATOM 5079 O O . LEU A 1 660 ? 8.630 -18.059 -1.449 1.00 97.88 660 LEU A O 1
ATOM 5083 N N . GLU A 1 661 ? 8.250 -16.039 -0.542 1.00 93.50 661 GLU A N 1
ATOM 5084 C CA . GLU A 1 661 ? 8.419 -16.437 0.855 1.00 93.50 661 GLU A CA 1
ATOM 5085 C C . GLU A 1 661 ? 7.372 -17.470 1.314 1.00 93.50 661 GLU A C 1
ATOM 5087 O O . GLU A 1 661 ? 6.305 -17.606 0.722 1.00 93.50 661 GLU A O 1
ATOM 5092 N N . ASP A 1 662 ? 7.708 -18.258 2.336 1.00 94.75 662 ASP A N 1
ATOM 5093 C CA . ASP A 1 662 ? 6.833 -19.258 2.959 1.00 94.75 662 ASP A CA 1
ATOM 5094 C C . ASP A 1 662 ? 6.276 -20.278 1.950 1.00 94.75 662 ASP A C 1
ATOM 5096 O O . ASP A 1 662 ? 5.072 -20.465 1.780 1.00 94.75 662 ASP A O 1
ATOM 5100 N N . ASN A 1 663 ? 7.199 -20.955 1.266 1.00 97.50 663 ASN A N 1
ATOM 5101 C CA . ASN A 1 663 ? 6.934 -22.042 0.329 1.00 97.50 663 ASN A CA 1
ATOM 5102 C C . ASN A 1 663 ? 7.813 -23.270 0.646 1.00 97.50 663 ASN A C 1
ATOM 5104 O O . ASN A 1 663 ? 8.454 -23.382 1.688 1.00 97.50 663 ASN A O 1
ATOM 5108 N N . SER A 1 664 ? 7.840 -24.259 -0.248 1.00 97.19 664 SER A N 1
ATOM 5109 C CA . SER A 1 664 ? 8.748 -25.414 -0.186 1.00 97.19 664 SER A CA 1
ATOM 5110 C C . SER A 1 664 ? 9.810 -25.384 -1.296 1.00 97.19 664 SER A C 1
ATOM 5112 O O . SER A 1 664 ? 10.296 -26.444 -1.712 1.00 97.19 664 SER A O 1
ATOM 5114 N N . LEU A 1 665 ? 10.175 -24.191 -1.788 1.00 97.75 665 LEU A N 1
ATOM 5115 C CA . LEU A 1 665 ? 11.231 -24.030 -2.790 1.00 97.75 665 LEU A CA 1
ATOM 5116 C C . LEU A 1 665 ? 12.569 -24.479 -2.207 1.00 97.75 665 LEU A C 1
ATOM 5118 O O . LEU A 1 665 ? 12.814 -24.394 -1.010 1.00 97.75 665 LEU A O 1
ATOM 5122 N N . SER A 1 666 ? 13.442 -24.989 -3.057 1.00 96.31 666 SER A N 1
ATOM 5123 C CA . SER A 1 666 ? 14.677 -25.668 -2.681 1.00 96.31 666 SER A CA 1
ATOM 5124 C C . SER A 1 666 ? 15.791 -25.371 -3.675 1.00 96.31 666 SER A C 1
ATOM 5126 O O . SER A 1 666 ? 15.560 -24.846 -4.762 1.00 96.31 666 SER A O 1
ATOM 5128 N N . GLY A 1 667 ? 17.018 -25.734 -3.317 1.00 94.38 667 GLY A N 1
ATOM 5129 C CA . GLY A 1 667 ? 18.190 -25.449 -4.137 1.00 94.38 667 GLY A CA 1
ATOM 5130 C C . GLY A 1 667 ? 18.834 -24.114 -3.781 1.00 94.38 667 GLY A C 1
ATOM 5131 O O . GLY A 1 667 ? 18.561 -23.519 -2.742 1.00 94.38 667 GLY A O 1
ATOM 5132 N N . GLU A 1 668 ? 19.768 -23.683 -4.615 1.00 93.69 668 GLU A N 1
ATOM 5133 C CA . GLU A 1 668 ? 20.589 -22.506 -4.341 1.00 93.69 668 GLU A CA 1
ATOM 5134 C C . GLU A 1 668 ? 19.877 -21.211 -4.741 1.00 93.69 668 GLU A C 1
ATOM 5136 O O . GLU A 1 668 ? 19.246 -21.165 -5.798 1.00 93.69 668 GLU A O 1
ATOM 5141 N N . ILE A 1 669 ? 20.029 -20.155 -3.931 1.00 94.06 669 ILE A N 1
ATOM 5142 C CA . ILE A 1 669 ? 19.645 -18.793 -4.330 1.00 94.06 669 ILE A CA 1
ATOM 5143 C C . ILE A 1 669 ? 20.526 -18.378 -5.518 1.00 94.06 669 ILE A C 1
ATOM 5145 O O . ILE A 1 669 ? 21.745 -18.245 -5.351 1.00 94.06 669 ILE A O 1
ATOM 5149 N N . PRO A 1 670 ? 19.965 -18.178 -6.723 1.00 91.94 670 PRO A N 1
ATOM 5150 C CA . PRO A 1 670 ? 20.788 -17.985 -7.906 1.00 91.94 670 PRO A CA 1
ATOM 5151 C C . PRO A 1 670 ? 21.490 -16.625 -7.922 1.00 91.94 670 PRO A C 1
ATOM 5153 O O . PRO A 1 670 ? 20.880 -15.594 -7.650 1.00 91.94 670 PRO A O 1
ATOM 5156 N N . SER A 1 671 ? 22.764 -16.597 -8.320 1.00 89.06 671 SER A N 1
ATOM 5157 C CA . SER A 1 671 ? 23.542 -15.350 -8.400 1.00 89.06 671 SER A CA 1
ATOM 5158 C C . SER A 1 671 ? 22.994 -14.356 -9.428 1.00 89.06 671 SER A C 1
ATOM 5160 O O . SER A 1 671 ? 23.134 -13.151 -9.240 1.00 89.06 671 SER A O 1
ATOM 5162 N N . TRP A 1 672 ? 22.330 -14.844 -10.480 1.00 90.81 672 TRP A N 1
ATOM 5163 C CA . TRP A 1 672 ? 21.711 -14.004 -11.506 1.00 90.81 672 TRP A CA 1
ATOM 5164 C C . TRP A 1 672 ? 20.608 -13.099 -10.935 1.00 90.81 672 TRP A C 1
ATOM 5166 O O . TRP A 1 672 ? 20.325 -12.040 -11.485 1.00 90.81 672 TRP A O 1
ATOM 5176 N N . LEU A 1 673 ? 20.019 -13.445 -9.790 1.00 92.62 673 LEU A N 1
ATOM 5177 C CA . LEU A 1 673 ? 19.001 -12.609 -9.157 1.00 92.62 673 LEU A CA 1
ATOM 5178 C C . LEU A 1 673 ? 19.542 -11.210 -8.813 1.00 92.62 673 LEU A C 1
ATOM 5180 O O . LEU A 1 673 ? 18.834 -10.215 -8.933 1.00 92.62 673 LEU A O 1
ATOM 5184 N N . PHE A 1 674 ? 20.832 -11.129 -8.475 1.00 89.88 674 PHE A N 1
ATOM 5185 C CA . PHE A 1 674 ? 21.519 -9.899 -8.079 1.00 89.88 674 PHE A CA 1
ATOM 5186 C C . PHE A 1 674 ? 21.784 -8.923 -9.230 1.00 89.88 674 PHE A C 1
ATOM 5188 O O . PHE A 1 674 ? 22.184 -7.785 -8.995 1.00 89.88 674 PHE A O 1
ATOM 5195 N N . ASP A 1 675 ? 21.552 -9.322 -10.475 1.00 90.06 675 ASP A N 1
ATOM 5196 C CA . ASP A 1 675 ? 21.759 -8.464 -11.642 1.00 90.06 675 ASP A CA 1
ATOM 5197 C C . ASP A 1 675 ? 20.454 -7.863 -12.198 1.00 90.06 675 ASP A C 1
ATOM 5199 O O . ASP A 1 675 ? 20.519 -7.030 -13.112 1.00 90.06 675 ASP A O 1
ATOM 5203 N N . ILE A 1 676 ? 19.286 -8.254 -11.671 1.00 92.50 676 ILE A N 1
ATOM 5204 C CA . ILE A 1 676 ? 17.990 -7.693 -12.076 1.00 92.50 676 ILE A CA 1
ATOM 5205 C C . ILE A 1 676 ? 17.895 -6.260 -11.550 1.00 92.50 676 ILE A C 1
ATOM 5207 O O . ILE A 1 676 ? 17.679 -6.031 -10.370 1.00 92.50 676 ILE A O 1
ATOM 5211 N N . LYS A 1 677 ? 18.071 -5.274 -12.431 1.00 92.94 677 LYS A N 1
ATOM 5212 C CA . LYS A 1 677 ? 18.249 -3.856 -12.055 1.00 92.94 677 LYS A CA 1
ATOM 5213 C C . LYS A 1 677 ? 17.023 -3.196 -11.423 1.00 92.94 677 LYS A C 1
ATOM 5215 O O . LYS A 1 677 ? 17.171 -2.184 -10.750 1.00 92.94 677 LYS A O 1
ATOM 5220 N N . THR A 1 678 ? 15.836 -3.712 -11.720 1.00 95.06 678 THR A N 1
ATOM 5221 C CA . THR A 1 678 ? 14.548 -3.099 -11.372 1.00 95.06 678 THR A CA 1
ATOM 5222 C C . THR A 1 678 ? 14.014 -3.526 -10.010 1.00 95.06 678 THR A C 1
ATOM 5224 O O . THR A 1 678 ? 13.078 -2.891 -9.534 1.00 95.06 678 THR A O 1
ATOM 5227 N N . LEU A 1 679 ? 14.594 -4.563 -9.388 1.00 95.62 679 LEU A N 1
ATOM 5228 C CA . LEU A 1 679 ? 14.106 -5.089 -8.114 1.00 95.62 679 LEU A CA 1
ATOM 5229 C C . LEU A 1 679 ? 14.153 -4.029 -7.012 1.00 95.62 679 LEU A C 1
ATOM 5231 O O . LEU A 1 679 ? 15.147 -3.321 -6.849 1.00 95.62 679 LEU A O 1
ATOM 5235 N N . ASN A 1 680 ? 13.074 -3.979 -6.241 1.00 94.81 680 ASN A N 1
ATOM 5236 C CA . ASN A 1 680 ? 12.893 -3.097 -5.098 1.00 94.81 680 ASN A CA 1
ATOM 5237 C C . ASN A 1 680 ? 12.472 -3.887 -3.846 1.00 94.81 680 ASN A C 1
ATOM 5239 O O . ASN A 1 680 ? 12.960 -3.612 -2.752 1.00 94.81 680 ASN A O 1
ATOM 5243 N N . VAL A 1 681 ? 11.639 -4.918 -4.027 1.00 96.56 681 VAL A N 1
ATOM 5244 C CA . VAL A 1 681 ? 11.216 -5.846 -2.968 1.00 96.56 681 VAL A CA 1
ATOM 5245 C C . VAL A 1 681 ? 11.679 -7.255 -3.321 1.00 96.56 681 VAL A C 1
ATOM 5247 O O . VAL A 1 681 ? 11.416 -7.747 -4.425 1.00 96.56 681 VAL A O 1
ATOM 5250 N N . LEU A 1 682 ? 12.382 -7.904 -2.388 1.00 97.19 682 LEU A N 1
ATOM 5251 C CA . LEU A 1 682 ? 12.842 -9.280 -2.552 1.00 97.19 682 LEU A CA 1
ATOM 5252 C C . LEU A 1 682 ? 12.621 -10.115 -1.290 1.00 97.19 682 LEU A C 1
ATOM 5254 O O . LEU A 1 682 ? 13.413 -10.030 -0.347 1.00 97.19 682 LEU A O 1
ATOM 5258 N N . TYR A 1 683 ? 11.615 -10.990 -1.322 1.00 97.44 683 TYR A N 1
ATOM 5259 C CA . TYR A 1 683 ? 11.285 -11.913 -0.233 1.00 97.44 683 TYR A CA 1
ATOM 5260 C C . TYR A 1 683 ? 11.447 -13.361 -0.687 1.00 97.44 683 TYR A C 1
ATOM 5262 O O . TYR A 1 683 ? 10.725 -13.850 -1.553 1.00 97.44 683 TYR A O 1
ATOM 5270 N N . LEU A 1 684 ? 12.423 -14.059 -0.109 1.00 96.31 684 LEU A N 1
ATOM 5271 C CA . LEU A 1 684 ? 12.722 -15.465 -0.414 1.00 96.31 684 LEU A CA 1
ATOM 5272 C C . LEU A 1 684 ? 12.582 -16.377 0.807 1.00 96.31 684 LEU A C 1
ATOM 5274 O O . LEU A 1 684 ? 12.803 -17.588 0.694 1.00 96.31 684 LEU A O 1
ATOM 5278 N N . GLY A 1 685 ? 12.272 -15.802 1.969 1.00 92.00 685 GLY A N 1
ATOM 5279 C CA . GLY A 1 685 ? 12.379 -16.485 3.244 1.00 92.00 685 GLY A CA 1
ATOM 5280 C C . GLY A 1 685 ? 11.411 -17.656 3.430 1.00 92.00 685 GLY A C 1
ATOM 5281 O O . GLY A 1 685 ? 10.587 -17.952 2.571 1.00 92.00 685 GLY A O 1
ATOM 5282 N N . GLY A 1 686 ? 11.548 -18.408 4.523 1.00 89.62 686 GLY A N 1
ATOM 5283 C CA . GLY A 1 686 ? 10.610 -19.490 4.872 1.00 89.62 686 GLY A CA 1
ATOM 5284 C C . GLY A 1 686 ? 10.561 -20.662 3.879 1.00 89.62 686 GLY A C 1
ATOM 5285 O O . GLY A 1 686 ? 9.608 -21.435 3.876 1.00 89.62 686 GLY A O 1
ATOM 5286 N N . ASN A 1 687 ? 11.583 -20.798 3.033 1.00 94.75 687 ASN A N 1
ATOM 5287 C CA . ASN A 1 687 ? 11.740 -21.879 2.063 1.00 94.75 687 ASN A CA 1
ATOM 5288 C C . ASN A 1 687 ? 12.785 -22.913 2.530 1.00 94.75 687 ASN A C 1
ATOM 5290 O O . ASN A 1 687 ? 13.301 -22.866 3.640 1.00 94.75 687 ASN A O 1
ATOM 5294 N N . ARG A 1 688 ? 13.137 -23.862 1.658 1.00 94.88 688 ARG A N 1
ATOM 5295 C CA . ARG A 1 688 ? 14.286 -24.783 1.798 1.00 94.88 688 ARG A CA 1
ATOM 5296 C C . ARG A 1 688 ? 15.461 -24.353 0.911 1.00 94.88 688 ARG A C 1
ATOM 5298 O O . ARG A 1 688 ? 16.214 -25.195 0.409 1.00 94.88 688 ARG A O 1
ATOM 5305 N N . LEU A 1 689 ? 15.559 -23.052 0.639 1.00 94.06 689 LEU A N 1
ATOM 5306 C CA . LEU A 1 689 ? 16.619 -22.464 -0.172 1.00 94.06 689 LEU A CA 1
ATOM 5307 C C . LEU A 1 689 ? 17.929 -22.438 0.616 1.00 94.06 689 LEU A C 1
ATOM 5309 O O . LEU A 1 689 ? 17.934 -22.302 1.835 1.00 94.06 689 LEU A O 1
ATOM 5313 N N . THR A 1 690 ? 19.046 -22.566 -0.095 1.00 90.75 690 THR A N 1
ATOM 5314 C CA . THR A 1 690 ? 20.383 -22.517 0.504 1.00 90.75 690 THR A CA 1
ATOM 5315 C C . THR A 1 690 ? 21.190 -21.359 -0.054 1.00 90.75 690 THR A C 1
ATOM 5317 O O . THR A 1 690 ? 21.262 -21.169 -1.272 1.00 90.75 690 THR A O 1
ATOM 5320 N N . TRP A 1 691 ? 21.870 -20.645 0.833 1.00 89.75 691 TRP A N 1
ATOM 5321 C CA . TRP A 1 691 ? 22.845 -19.623 0.490 1.00 89.75 691 TRP A CA 1
ATOM 5322 C C . TRP A 1 691 ? 24.257 -20.216 0.368 1.00 89.75 691 TRP A C 1
ATOM 5324 O O . TRP A 1 691 ? 24.768 -20.826 1.305 1.00 89.75 691 TRP A O 1
ATOM 5334 N N . LYS A 1 692 ? 24.920 -20.032 -0.783 1.00 84.94 692 LYS A N 1
ATOM 5335 C CA . LYS A 1 692 ? 26.295 -20.527 -1.022 1.00 84.94 692 LYS A CA 1
ATOM 5336 C C . LYS A 1 692 ? 27.303 -19.450 -1.428 1.00 84.94 692 LYS A C 1
ATOM 5338 O O . LYS A 1 692 ? 28.462 -19.756 -1.699 1.00 84.94 692 LYS A O 1
ATOM 5343 N N . HIS A 1 693 ? 26.911 -18.178 -1.399 1.00 77.31 693 HIS A N 1
ATOM 5344 C CA . HIS A 1 693 ? 27.733 -17.069 -1.902 1.00 77.31 693 HIS A CA 1
ATOM 5345 C C . HIS A 1 693 ? 28.646 -16.421 -0.854 1.00 77.31 693 HIS A C 1
ATOM 5347 O O . HIS A 1 693 ? 29.154 -15.328 -1.086 1.00 77.31 693 HIS A O 1
ATOM 5353 N N . ASN A 1 694 ? 28.908 -17.080 0.279 1.00 65.44 694 ASN A N 1
ATOM 5354 C CA . ASN A 1 694 ? 29.700 -16.522 1.389 1.00 65.44 694 ASN A CA 1
ATOM 5355 C C . ASN A 1 694 ? 31.113 -16.048 0.999 1.00 65.44 694 ASN A C 1
ATOM 5357 O O . ASN A 1 694 ? 31.665 -15.175 1.661 1.00 65.44 694 ASN A O 1
ATOM 5361 N N . ASN A 1 695 ? 31.680 -16.587 -0.086 1.00 59.69 695 ASN A N 1
ATOM 5362 C CA . ASN A 1 695 ? 33.011 -16.230 -0.592 1.00 59.69 695 ASN A CA 1
ATOM 5363 C C . ASN A 1 695 ? 32.980 -15.438 -1.914 1.00 59.69 695 ASN A C 1
ATOM 5365 O O . ASN A 1 695 ? 34.034 -15.106 -2.459 1.00 59.69 695 ASN A O 1
ATOM 5369 N N . SER A 1 696 ? 31.792 -15.138 -2.443 1.00 66.75 696 SER A N 1
ATOM 5370 C CA . SER A 1 696 ? 31.614 -14.437 -3.716 1.00 66.75 696 SER A CA 1
ATOM 5371 C C . SER A 1 696 ? 31.421 -12.942 -3.471 1.00 66.75 696 SER A C 1
ATOM 5373 O O . SER A 1 696 ? 30.596 -12.534 -2.656 1.00 66.75 696 SER A O 1
ATOM 5375 N N . ARG A 1 697 ? 32.144 -12.090 -4.210 1.00 74.31 697 ARG A N 1
ATOM 5376 C CA . ARG A 1 697 ? 31.862 -10.646 -4.233 1.00 74.31 697 ARG A CA 1
ATOM 5377 C C . ARG A 1 697 ? 30.583 -10.401 -5.032 1.00 74.31 697 ARG A C 1
ATOM 5379 O O . ARG A 1 697 ? 30.643 -10.166 -6.235 1.00 74.31 697 ARG A O 1
ATOM 5386 N N . ILE A 1 698 ? 29.437 -10.486 -4.363 1.00 83.19 698 ILE A N 1
ATOM 5387 C CA . ILE A 1 698 ? 28.158 -10.055 -4.926 1.00 83.19 698 ILE A CA 1
ATOM 5388 C C . ILE A 1 698 ? 28.129 -8.525 -4.939 1.00 83.19 698 ILE A C 1
ATOM 5390 O O . ILE A 1 698 ? 28.362 -7.882 -3.916 1.00 83.19 698 ILE A O 1
ATOM 5394 N N . ALA A 1 699 ? 27.832 -7.955 -6.103 1.00 87.44 699 ALA A N 1
ATOM 5395 C CA . ALA A 1 699 ? 27.563 -6.536 -6.278 1.00 87.44 699 ALA A CA 1
ATOM 5396 C C . ALA A 1 699 ? 26.175 -6.398 -6.923 1.00 87.44 699 ALA A C 1
ATOM 5398 O O . ALA A 1 699 ? 26.078 -6.523 -8.146 1.00 87.44 699 ALA A O 1
ATOM 5399 N N . PRO A 1 700 ? 25.105 -6.214 -6.126 1.00 91.19 700 PRO A N 1
ATOM 5400 C CA . PRO A 1 700 ? 23.758 -6.105 -6.668 1.00 91.19 700 PRO A CA 1
ATOM 5401 C C . PRO A 1 700 ? 23.645 -4.905 -7.611 1.00 91.19 700 PRO A C 1
ATOM 5403 O O . PRO A 1 700 ? 24.212 -3.842 -7.349 1.00 91.19 700 PRO A O 1
ATOM 5406 N N . LYS A 1 701 ? 22.903 -5.071 -8.707 1.00 91.75 701 LYS A N 1
ATOM 5407 C CA . LYS A 1 701 ? 22.589 -4.000 -9.668 1.00 91.75 701 LYS A CA 1
ATOM 5408 C C . LYS A 1 701 ? 21.275 -3.279 -9.366 1.00 91.75 701 LYS A C 1
ATOM 5410 O O . LYS A 1 701 ? 20.909 -2.366 -10.104 1.00 91.75 701 LYS A O 1
ATOM 5415 N N . PHE A 1 702 ? 20.587 -3.708 -8.317 1.00 92.75 702 PHE A N 1
ATOM 5416 C CA . PHE A 1 702 ? 19.369 -3.110 -7.796 1.00 92.75 702 PHE A CA 1
ATOM 5417 C C . PHE A 1 702 ? 19.635 -2.295 -6.532 1.00 92.75 702 PHE A C 1
ATOM 5419 O O . PHE A 1 702 ? 20.719 -2.345 -5.942 1.00 92.75 702 PHE A O 1
ATOM 5426 N N . THR A 1 703 ? 18.603 -1.569 -6.114 1.00 93.12 703 THR A N 1
ATOM 5427 C CA . THR A 1 703 ? 18.540 -0.893 -4.822 1.00 93.12 703 THR A CA 1
ATOM 5428 C C . THR A 1 703 ? 17.218 -1.262 -4.163 1.00 93.12 703 THR A C 1
ATOM 5430 O O . THR A 1 703 ? 16.174 -0.828 -4.636 1.00 93.12 703 THR A O 1
ATOM 5433 N N . LEU A 1 704 ? 17.270 -2.080 -3.114 1.00 95.81 704 LEU A N 1
ATOM 5434 C CA . LEU A 1 704 ? 16.080 -2.575 -2.425 1.00 95.81 704 LEU A CA 1
ATOM 5435 C C . LEU A 1 704 ? 15.557 -1.574 -1.392 1.00 95.81 704 LEU A C 1
ATOM 5437 O O . LEU A 1 704 ? 16.344 -0.932 -0.690 1.00 95.81 704 LEU A O 1
ATOM 5441 N N . LEU A 1 705 ? 14.232 -1.523 -1.272 1.00 94.62 705 LEU A N 1
ATOM 5442 C CA . LEU A 1 705 ? 13.488 -0.965 -0.146 1.00 94.62 705 LEU A CA 1
ATOM 5443 C C . LEU A 1 705 ? 13.212 -2.037 0.914 1.00 94.62 705 LEU A C 1
ATOM 5445 O O . LEU A 1 705 ? 13.238 -1.728 2.107 1.00 94.62 705 LEU A O 1
ATOM 5449 N N . GLU A 1 706 ? 13.002 -3.289 0.495 1.00 96.12 706 GLU A N 1
ATOM 5450 C CA . GLU A 1 706 ? 12.644 -4.395 1.389 1.00 96.12 706 GLU A CA 1
ATOM 5451 C C . GLU A 1 706 ? 13.381 -5.692 1.028 1.00 96.12 706 GLU A C 1
ATOM 5453 O O . GLU A 1 706 ? 13.481 -6.076 -0.144 1.00 96.12 706 GLU A O 1
ATOM 5458 N N . LEU A 1 707 ? 13.904 -6.380 2.048 1.00 96.62 707 LEU A N 1
ATOM 5459 C CA . LEU A 1 707 ? 14.635 -7.636 1.904 1.00 96.62 707 LEU A CA 1
ATOM 5460 C C . LEU A 1 707 ? 14.265 -8.631 3.009 1.00 96.62 707 LEU A C 1
ATOM 5462 O O . LEU A 1 707 ? 14.473 -8.359 4.190 1.00 96.62 707 LEU A O 1
ATOM 5466 N N . SER A 1 708 ? 13.839 -9.828 2.605 1.00 95.81 708 SER A N 1
ATOM 5467 C CA . SER A 1 708 ? 13.658 -10.984 3.489 1.00 95.81 708 SER A CA 1
ATOM 5468 C C . SER A 1 708 ? 14.436 -12.182 2.952 1.00 95.81 708 SER A C 1
ATOM 5470 O O . SER A 1 708 ? 14.152 -12.718 1.877 1.00 95.81 708 SER A O 1
ATOM 5472 N N . LEU A 1 709 ? 15.434 -12.608 3.726 1.00 95.75 709 LEU A N 1
ATOM 5473 C CA . LEU A 1 709 ? 16.200 -13.843 3.535 1.00 95.75 709 LEU A CA 1
ATOM 5474 C C . LEU A 1 709 ? 16.062 -14.758 4.761 1.00 95.75 709 LEU A C 1
ATOM 5476 O O . LEU A 1 709 ? 16.997 -15.483 5.126 1.00 95.75 709 LEU A O 1
ATOM 5480 N N . ARG A 1 710 ? 14.903 -14.710 5.425 1.00 94.38 710 ARG A N 1
ATOM 5481 C CA . ARG A 1 710 ? 14.594 -15.539 6.591 1.00 94.38 710 ARG A CA 1
ATOM 5482 C C . ARG A 1 710 ? 14.730 -17.022 6.266 1.00 94.38 710 ARG A C 1
ATOM 5484 O O . ARG A 1 710 ? 14.117 -17.510 5.327 1.00 94.38 710 ARG A O 1
ATOM 5491 N N . SER A 1 711 ? 15.456 -17.800 7.062 1.00 93.19 711 SER A N 1
ATOM 5492 C CA . SER A 1 711 ? 15.566 -19.253 6.832 1.00 93.19 711 SER A CA 1
ATOM 5493 C C . SER A 1 711 ? 16.055 -19.640 5.425 1.00 93.19 711 SER A C 1
ATOM 5495 O O . SER A 1 711 ? 15.630 -20.629 4.837 1.00 93.19 711 SER A O 1
ATOM 5497 N N . CYS A 1 712 ? 16.980 -18.858 4.867 1.00 94.00 712 CYS A N 1
ATOM 5498 C CA . CYS A 1 712 ? 17.634 -19.146 3.585 1.00 94.00 712 CYS A CA 1
ATOM 5499 C C . CYS A 1 712 ? 18.991 -19.863 3.747 1.00 94.00 712 CYS A C 1
ATOM 5501 O O . CYS A 1 712 ? 19.771 -19.967 2.794 1.00 94.00 712 CYS A O 1
ATOM 5503 N N . GLY A 1 713 ? 19.304 -20.337 4.956 1.00 91.50 713 GLY A N 1
ATOM 5504 C CA . GLY A 1 713 ? 20.551 -21.032 5.264 1.00 91.50 713 GLY A CA 1
ATOM 5505 C C . GLY A 1 713 ? 21.781 -20.130 5.170 1.00 91.50 713 GLY A C 1
ATOM 5506 O O . GLY A 1 713 ? 22.845 -20.591 4.752 1.00 91.50 713 GLY A O 1
ATOM 5507 N N . LEU A 1 714 ? 21.642 -18.841 5.495 1.00 93.00 714 LEU A N 1
ATOM 5508 C CA . LEU A 1 714 ? 22.781 -17.931 5.598 1.00 93.00 714 LEU A CA 1
ATOM 5509 C C . LEU A 1 714 ? 23.667 -18.379 6.765 1.00 93.00 714 LEU A C 1
ATOM 5511 O O . LEU A 1 714 ? 23.166 -18.696 7.838 1.00 93.00 714 LEU A O 1
ATOM 5515 N N . THR A 1 715 ? 24.982 -18.390 6.558 1.00 93.00 715 THR A N 1
ATOM 5516 C CA . THR A 1 715 ? 25.968 -18.783 7.576 1.00 93.00 715 THR A CA 1
ATOM 5517 C C . THR A 1 715 ? 27.123 -17.786 7.602 1.00 93.00 715 THR A C 1
ATOM 5519 O O . THR A 1 715 ? 27.362 -17.086 6.615 1.00 93.00 715 THR A O 1
ATOM 5522 N N . GLY A 1 716 ? 27.887 -17.734 8.694 1.00 92.38 716 GLY A N 1
ATOM 5523 C CA . GLY A 1 716 ? 29.012 -16.801 8.804 1.00 92.38 716 GLY A CA 1
ATOM 5524 C C . GLY A 1 716 ? 28.545 -15.380 9.127 1.00 92.38 716 GLY A C 1
ATOM 5525 O O . GLY A 1 716 ? 27.637 -15.199 9.926 1.00 92.38 716 GLY A O 1
ATOM 5526 N N . LYS A 1 717 ? 29.179 -14.359 8.544 1.00 93.00 717 LYS A N 1
ATOM 5527 C CA . LYS A 1 717 ? 28.837 -12.949 8.805 1.00 93.00 717 LYS A CA 1
ATOM 5528 C C . LYS A 1 717 ? 27.566 -12.537 8.069 1.00 93.00 717 LYS A C 1
ATOM 5530 O O . LYS A 1 717 ? 27.267 -13.071 7.002 1.00 93.00 717 LYS A O 1
ATOM 5535 N N . VAL A 1 718 ? 26.906 -11.488 8.563 1.00 94.31 718 VAL A N 1
ATOM 5536 C CA . VAL A 1 718 ? 25.876 -10.772 7.794 1.00 94.31 718 VAL A CA 1
ATOM 5537 C C . VAL A 1 718 ? 26.446 -10.381 6.413 1.00 94.31 718 VAL A C 1
ATOM 5539 O O . VAL A 1 718 ? 27.532 -9.790 6.359 1.00 94.31 718 VAL A O 1
ATOM 5542 N N . PRO A 1 719 ? 25.763 -10.696 5.293 1.00 92.69 719 PRO A N 1
ATOM 5543 C CA . PRO A 1 719 ? 26.293 -10.443 3.957 1.00 92.69 719 PRO A CA 1
ATOM 5544 C C . PRO A 1 719 ? 26.622 -8.966 3.705 1.00 92.69 719 PRO A C 1
ATOM 5546 O O . PRO A 1 719 ? 25.750 -8.101 3.712 1.00 92.69 719 PRO A O 1
ATOM 5549 N N . GLN A 1 720 ? 27.893 -8.680 3.407 1.00 91.06 720 GLN A N 1
ATOM 5550 C CA . GLN A 1 720 ? 28.394 -7.307 3.270 1.00 91.06 720 GLN A CA 1
ATOM 5551 C C . GLN A 1 720 ? 27.705 -6.510 2.155 1.00 91.06 720 GLN A C 1
ATOM 5553 O O . GLN A 1 720 ? 27.629 -5.288 2.242 1.00 91.06 720 GLN A O 1
ATOM 5558 N N . TRP A 1 721 ? 27.203 -7.160 1.102 1.00 92.19 721 TRP A N 1
ATOM 5559 C CA . TRP A 1 721 ? 26.537 -6.463 -0.002 1.00 92.19 721 TRP A CA 1
ATOM 5560 C C . TRP A 1 721 ? 25.272 -5.716 0.447 1.00 92.19 721 TRP A C 1
ATOM 5562 O O . TRP A 1 721 ? 24.906 -4.739 -0.195 1.00 92.19 721 TRP A O 1
ATOM 5572 N N . ILE A 1 722 ? 24.647 -6.109 1.565 1.00 95.12 722 ILE A N 1
ATOM 5573 C CA . ILE A 1 722 ? 23.472 -5.417 2.122 1.00 95.12 722 ILE A CA 1
ATOM 5574 C C . ILE A 1 722 ? 23.817 -3.958 2.456 1.00 95.12 722 ILE A C 1
ATOM 5576 O O . ILE A 1 722 ? 22.999 -3.072 2.238 1.00 95.12 722 ILE A O 1
ATOM 5580 N N . SER A 1 723 ? 25.065 -3.676 2.848 1.00 93.94 723 SER A N 1
ATOM 5581 C CA . SER A 1 723 ? 25.540 -2.308 3.105 1.00 93.94 723 SER A CA 1
ATOM 5582 C C . SER A 1 723 ? 25.453 -1.362 1.896 1.00 93.94 723 SER A C 1
ATOM 5584 O O . SER A 1 723 ? 25.534 -0.147 2.066 1.00 93.94 723 SER A O 1
ATOM 5586 N N . SER A 1 724 ? 25.290 -1.875 0.666 1.00 93.12 724 SER A N 1
ATOM 5587 C CA . SER A 1 724 ? 25.081 -1.025 -0.513 1.00 93.12 724 SER A CA 1
ATOM 5588 C C . SER A 1 724 ? 23.622 -0.591 -0.707 1.00 93.12 724 SER A C 1
ATOM 5590 O O . SER A 1 724 ? 23.364 0.302 -1.515 1.00 93.12 724 SER A O 1
ATOM 5592 N N . GLN A 1 725 ? 22.676 -1.181 0.030 1.00 94.81 725 GLN A N 1
ATOM 5593 C CA . GLN A 1 725 ? 21.238 -0.936 -0.097 1.00 94.81 725 GLN A CA 1
ATOM 5594 C C . GLN A 1 725 ? 20.822 0.289 0.733 1.00 94.81 725 GLN A C 1
ATOM 5596 O O . GLN A 1 725 ? 20.276 0.178 1.824 1.00 94.81 725 GLN A O 1
ATOM 5601 N N . LYS A 1 726 ? 21.125 1.489 0.227 1.00 88.44 726 LYS A N 1
ATOM 5602 C CA . LYS A 1 726 ? 21.004 2.750 0.991 1.00 88.44 726 LYS A CA 1
ATOM 5603 C C . LYS A 1 726 ? 19.582 3.171 1.367 1.00 88.44 726 LYS A C 1
ATOM 5605 O O . LYS A 1 726 ? 19.438 4.013 2.243 1.00 88.44 726 LYS A O 1
ATOM 5610 N N . TYR A 1 727 ? 18.575 2.645 0.680 1.00 90.50 727 TYR A N 1
ATOM 5611 C CA . TYR A 1 727 ? 17.164 2.959 0.926 1.00 90.50 727 TYR A CA 1
ATOM 5612 C C . TYR A 1 727 ? 16.421 1.788 1.570 1.00 90.50 727 TYR A C 1
ATOM 5614 O O . TYR A 1 727 ? 15.197 1.809 1.629 1.00 90.50 727 TYR A O 1
ATOM 5622 N N . LEU A 1 728 ? 17.152 0.765 2.025 1.00 94.94 728 LEU A N 1
ATOM 5623 C CA . LEU A 1 728 ? 16.549 -0.388 2.668 1.00 94.94 728 LEU A CA 1
ATOM 5624 C C . LEU A 1 728 ? 15.869 0.061 3.960 1.00 94.94 728 LEU A C 1
ATOM 5626 O O . LEU A 1 728 ? 16.503 0.679 4.812 1.00 94.94 728 LEU A O 1
ATOM 5630 N N . SER A 1 729 ? 14.589 -0.267 4.083 1.00 93.69 729 SER A N 1
ATOM 5631 C CA . SER A 1 729 ? 13.735 0.078 5.218 1.00 93.69 729 SER A CA 1
ATOM 5632 C C . SER A 1 729 ? 13.307 -1.152 6.019 1.00 93.69 729 SER A C 1
ATOM 5634 O O . SER A 1 729 ? 13.193 -1.068 7.242 1.00 93.69 729 SER A O 1
ATOM 5636 N N . TYR A 1 730 ? 13.140 -2.295 5.348 1.00 94.31 730 TYR A N 1
ATOM 5637 C CA . TYR A 1 730 ? 12.781 -3.576 5.947 1.00 94.31 730 TYR A CA 1
ATOM 5638 C C . TYR A 1 730 ? 13.880 -4.611 5.702 1.00 94.31 730 TYR A C 1
ATOM 5640 O O . TYR A 1 730 ? 14.254 -4.869 4.552 1.00 94.31 730 TYR A O 1
ATOM 5648 N N . LEU A 1 731 ? 14.386 -5.212 6.780 1.00 96.88 731 LEU A N 1
ATOM 5649 C CA . LEU A 1 731 ? 15.378 -6.281 6.730 1.00 96.88 731 LEU A CA 1
ATOM 5650 C C . LEU A 1 731 ? 15.001 -7.435 7.667 1.00 96.88 731 LEU A C 1
ATOM 5652 O O . LEU A 1 731 ? 15.064 -7.287 8.888 1.00 96.88 731 LEU A O 1
ATOM 5656 N N . ASP A 1 732 ? 14.726 -8.603 7.087 1.00 96.31 732 ASP A N 1
ATOM 5657 C CA . ASP A 1 732 ? 14.557 -9.868 7.810 1.00 96.31 732 ASP A CA 1
ATOM 5658 C C . ASP A 1 732 ? 15.644 -10.879 7.408 1.00 96.31 732 ASP A C 1
ATOM 5660 O O . ASP A 1 732 ? 15.697 -11.367 6.276 1.00 96.31 732 ASP A O 1
ATOM 5664 N N . LEU A 1 733 ? 16.536 -11.191 8.352 1.00 97.19 733 LEU A N 1
ATOM 5665 C CA . LEU A 1 733 ? 17.549 -12.247 8.242 1.00 97.19 733 LEU A CA 1
ATOM 5666 C C . LEU A 1 733 ? 17.360 -13.328 9.317 1.00 97.19 733 LEU A C 1
ATOM 5668 O O . LEU A 1 733 ? 18.308 -14.053 9.644 1.00 97.19 733 LEU A O 1
ATOM 5672 N N . SER A 1 734 ? 16.162 -13.439 9.886 1.00 95.62 734 SER A N 1
ATOM 5673 C CA . SER A 1 734 ? 15.888 -14.353 10.989 1.00 95.62 734 SER A CA 1
ATOM 5674 C C . SER A 1 734 ? 15.990 -15.832 10.597 1.00 95.62 734 SER A C 1
ATOM 5676 O O . SER A 1 734 ? 15.987 -16.195 9.416 1.00 95.62 734 SER A O 1
ATOM 5678 N N . LYS A 1 735 ? 16.083 -16.719 11.592 1.00 94.56 735 LYS A N 1
ATOM 5679 C CA . LYS A 1 735 ? 16.095 -18.187 11.421 1.00 94.56 735 LYS A CA 1
ATOM 5680 C C . LYS A 1 735 ? 17.210 -18.681 10.497 1.00 94.56 735 LYS A C 1
ATOM 5682 O O . LYS A 1 735 ? 16.983 -19.553 9.657 1.00 94.56 735 LYS A O 1
ATOM 5687 N N . ASN A 1 736 ? 18.396 -18.103 10.625 1.00 95.56 736 ASN A N 1
ATOM 5688 C CA . ASN A 1 736 ? 19.594 -18.478 9.879 1.00 95.56 736 ASN A CA 1
ATOM 5689 C C . ASN A 1 736 ? 20.701 -18.922 10.857 1.00 95.56 736 ASN A C 1
ATOM 5691 O O . ASN A 1 736 ? 20.488 -19.050 12.056 1.00 95.56 736 ASN A O 1
ATOM 5695 N N . GLU A 1 737 ? 21.901 -19.173 10.341 1.00 95.81 737 GLU A N 1
ATOM 5696 C CA . GLU A 1 737 ? 23.078 -19.587 11.114 1.00 95.81 737 GLU A CA 1
ATOM 5697 C C . GLU A 1 737 ? 24.141 -18.467 11.101 1.00 95.81 737 GLU A C 1
ATOM 5699 O O . GLU A 1 737 ? 25.351 -18.717 11.000 1.00 95.81 737 GLU A O 1
ATOM 5704 N N . LEU A 1 738 ? 23.702 -17.201 11.100 1.00 96.06 738 LEU A N 1
ATOM 5705 C CA . LEU A 1 738 ? 24.608 -16.052 11.126 1.00 96.06 738 LEU A CA 1
ATOM 5706 C C . LEU A 1 738 ? 25.319 -15.986 12.476 1.00 96.06 738 LEU A C 1
ATOM 5708 O O . LEU A 1 738 ? 24.711 -16.163 13.522 1.00 96.06 738 LEU A O 1
ATOM 5712 N N . GLN A 1 739 ? 26.609 -15.692 12.455 1.00 94.44 739 GLN A N 1
ATOM 5713 C CA . GLN A 1 739 ? 27.502 -15.662 13.608 1.00 94.44 739 GLN A CA 1
ATOM 5714 C C . GLN A 1 739 ? 28.366 -14.391 13.589 1.00 94.44 739 GLN A C 1
ATOM 5716 O O . GLN A 1 739 ? 28.250 -13.549 12.700 1.00 94.44 739 GLN A O 1
ATOM 5721 N N . GLU A 1 740 ? 29.288 -14.295 14.549 1.00 92.56 740 GLU A N 1
ATOM 5722 C CA . GLU A 1 740 ? 30.142 -13.128 14.812 1.00 92.56 740 GLU A CA 1
ATOM 5723 C C . GLU A 1 740 ? 29.402 -11.924 15.411 1.00 92.56 740 GLU A C 1
ATOM 5725 O O . GLU A 1 740 ? 28.263 -12.020 15.858 1.00 92.56 740 GLU A O 1
ATOM 5730 N N . THR A 1 741 ? 30.106 -10.798 15.525 1.00 94.19 741 THR A N 1
ATOM 5731 C CA . THR A 1 741 ? 29.593 -9.582 16.148 1.00 94.19 741 THR A CA 1
ATOM 5732 C C . THR A 1 741 ? 28.648 -8.818 15.236 1.00 94.19 741 THR A C 1
ATOM 5734 O O . THR A 1 741 ? 28.857 -8.788 14.021 1.00 94.19 741 THR A O 1
ATOM 5737 N N . PHE A 1 742 ? 27.679 -8.116 15.833 1.00 94.81 742 PHE A N 1
ATOM 5738 C CA . PHE A 1 742 ? 26.816 -7.174 15.119 1.00 94.81 742 PHE A CA 1
ATOM 5739 C C . PHE A 1 742 ? 27.661 -6.188 14.282 1.00 94.81 742 PHE A C 1
ATOM 5741 O O . PHE A 1 742 ? 28.531 -5.507 14.837 1.00 94.81 742 PHE A O 1
ATOM 5748 N N . PRO A 1 743 ? 27.460 -6.100 12.956 1.00 93.81 743 PRO A N 1
ATOM 5749 C CA . PRO A 1 743 ? 28.291 -5.254 12.113 1.00 93.81 743 PRO A CA 1
ATOM 5750 C C . PRO A 1 743 ? 27.957 -3.770 12.286 1.00 93.81 743 PRO A C 1
ATOM 5752 O O . PRO A 1 743 ? 26.805 -3.360 12.198 1.00 93.81 743 PRO A O 1
ATOM 5755 N N . PHE A 1 744 ? 28.993 -2.946 12.448 1.00 92.62 744 PHE A N 1
ATOM 5756 C CA . PHE A 1 744 ? 28.845 -1.502 12.649 1.00 92.62 744 PHE A CA 1
ATOM 5757 C C . PHE A 1 744 ? 28.093 -0.805 11.508 1.00 92.62 744 PHE A C 1
ATOM 5759 O O . PHE A 1 744 ? 27.218 0.005 11.768 1.00 92.62 744 PHE A O 1
ATOM 5766 N N . TRP A 1 745 ? 28.372 -1.173 10.253 1.00 94.19 745 TRP A N 1
ATOM 5767 C CA . TRP A 1 745 ? 27.692 -0.583 9.096 1.00 94.19 745 TRP A CA 1
ATOM 5768 C C . TRP A 1 745 ? 26.183 -0.833 9.109 1.00 94.19 745 TRP A C 1
ATOM 5770 O O . TRP A 1 745 ? 25.445 -0.006 8.597 1.00 94.19 745 TRP A O 1
ATOM 5780 N N . LEU A 1 746 ? 25.720 -1.949 9.684 1.00 95.19 746 LEU A N 1
ATOM 5781 C CA . LEU A 1 746 ? 24.292 -2.252 9.786 1.00 95.19 746 LEU A CA 1
ATOM 5782 C C . LEU A 1 746 ? 23.630 -1.397 10.867 1.00 95.19 746 LEU A C 1
ATOM 5784 O O . LEU A 1 746 ? 22.467 -1.042 10.730 1.00 95.19 746 LEU A O 1
ATOM 5788 N N . ALA A 1 747 ? 24.383 -1.041 11.911 1.00 93.56 747 ALA A N 1
ATOM 5789 C CA . ALA A 1 747 ? 23.926 -0.154 12.977 1.00 93.56 747 ALA A CA 1
ATOM 5790 C C . ALA A 1 747 ? 23.798 1.306 12.522 1.00 93.56 747 ALA A C 1
ATOM 5792 O O . ALA A 1 747 ? 23.245 2.094 13.270 1.00 93.56 747 ALA A O 1
ATOM 5793 N N . GLU A 1 748 ? 24.356 1.662 11.360 1.00 92.19 748 GLU A N 1
ATOM 5794 C CA . GLU A 1 748 ? 24.264 2.998 10.752 1.00 92.19 748 GLU A CA 1
ATOM 5795 C C . GLU A 1 748 ? 23.270 3.045 9.577 1.00 92.19 748 GLU A C 1
ATOM 5797 O O . GLU A 1 748 ? 23.139 4.071 8.906 1.00 92.19 748 GLU A O 1
ATOM 5802 N N . MET A 1 749 ? 22.619 1.922 9.252 1.00 92.38 749 MET A N 1
ATOM 5803 C CA . MET A 1 749 ? 21.591 1.898 8.214 1.00 92.38 749 MET A CA 1
ATOM 5804 C C . MET A 1 749 ? 20.279 2.469 8.758 1.00 92.38 749 MET A C 1
ATOM 5806 O O . MET A 1 749 ? 19.838 2.102 9.843 1.00 92.38 749 MET A O 1
ATOM 5810 N N . GLN A 1 750 ? 19.606 3.294 7.952 1.00 90.38 750 GLN A N 1
ATOM 5811 C CA . GLN A 1 750 ? 18.323 3.928 8.287 1.00 90.38 750 GLN A CA 1
ATOM 5812 C C . GLN A 1 750 ? 17.140 2.967 8.096 1.00 90.38 750 GLN A C 1
ATOM 5814 O O . GLN A 1 750 ? 16.267 3.178 7.256 1.00 90.38 750 GLN A O 1
ATOM 5819 N N . LEU A 1 751 ? 17.142 1.874 8.857 1.00 92.69 751 LEU A N 1
ATOM 5820 C CA . LEU A 1 751 ? 16.082 0.873 8.825 1.00 92.69 751 LEU A CA 1
ATOM 5821 C C . LEU A 1 751 ? 14.879 1.318 9.669 1.00 92.69 751 LEU A C 1
ATOM 5823 O O . LEU A 1 751 ? 15.018 1.991 10.691 1.00 92.69 751 LEU A O 1
ATOM 5827 N N . LEU A 1 752 ? 13.689 0.900 9.241 1.00 91.94 752 LEU A N 1
ATOM 5828 C CA . LEU A 1 752 ? 12.449 0.972 10.017 1.00 91.94 752 LEU A CA 1
ATOM 5829 C C . LEU A 1 752 ? 12.201 -0.358 10.749 1.00 91.94 752 LEU A C 1
ATOM 5831 O O . LEU A 1 752 ? 11.820 -0.350 11.922 1.00 91.94 752 LEU A O 1
ATOM 5835 N N . TYR A 1 753 ? 12.480 -1.483 10.078 1.00 91.88 753 TYR A N 1
ATOM 5836 C CA . TYR A 1 753 ? 12.297 -2.845 10.587 1.00 91.88 753 TYR A CA 1
ATOM 5837 C C . TYR A 1 753 ? 13.601 -3.633 10.477 1.00 91.88 753 TYR A C 1
ATOM 5839 O O . TYR A 1 753 ? 14.161 -3.780 9.387 1.00 91.88 753 TYR A O 1
ATOM 5847 N N . MET A 1 754 ? 14.068 -4.167 11.606 1.00 95.50 754 MET A N 1
ATOM 5848 C CA . MET A 1 754 ? 15.233 -5.046 11.664 1.00 95.50 754 MET A CA 1
ATOM 5849 C C . MET A 1 754 ? 14.901 -6.317 12.449 1.00 95.50 754 MET A C 1
ATOM 5851 O O . MET A 1 754 ? 14.670 -6.270 13.658 1.00 95.50 754 MET A O 1
ATOM 5855 N N . ILE A 1 755 ? 14.925 -7.456 11.758 1.00 94.94 755 ILE A N 1
ATOM 5856 C CA . ILE A 1 755 ? 14.632 -8.776 12.322 1.00 94.94 755 ILE A CA 1
ATOM 5857 C C . ILE A 1 755 ? 15.849 -9.680 12.094 1.00 94.94 755 ILE A C 1
ATOM 5859 O O . ILE A 1 755 ? 16.140 -10.104 10.977 1.00 94.94 755 ILE A O 1
ATOM 5863 N N . LEU A 1 756 ? 16.591 -9.961 13.165 1.00 97.12 756 LEU A N 1
ATOM 5864 C CA . LEU A 1 756 ? 17.788 -10.815 13.167 1.00 97.12 756 LEU A CA 1
ATOM 5865 C C . LEU A 1 756 ? 17.647 -12.007 14.126 1.00 97.12 756 LEU A C 1
ATOM 5867 O O . LEU A 1 756 ? 18.647 -12.638 14.484 1.00 97.12 756 LEU A O 1
ATOM 5871 N N . SER A 1 757 ? 16.427 -12.311 14.569 1.00 95.00 757 SER A N 1
ATOM 5872 C CA . SER A 1 757 ? 16.177 -13.358 15.554 1.00 95.00 757 SER A CA 1
ATOM 5873 C C . SER A 1 757 ? 16.521 -14.763 15.064 1.00 95.00 757 SER A C 1
ATOM 5875 O O . SER A 1 757 ? 16.650 -14.996 13.864 1.00 95.00 757 SER A O 1
ATOM 5877 N N . ASP A 1 758 ? 16.699 -15.708 15.989 1.00 94.69 758 ASP A N 1
ATOM 5878 C CA . ASP A 1 758 ? 17.055 -17.101 15.672 1.00 94.69 758 ASP A CA 1
ATOM 5879 C C . ASP A 1 758 ? 18.342 -17.197 14.834 1.00 94.69 758 ASP A C 1
ATOM 5881 O O . ASP A 1 758 ? 18.331 -17.648 13.688 1.00 94.69 758 ASP A O 1
ATOM 5885 N N . ASN A 1 759 ? 19.448 -16.721 15.405 1.00 97.81 759 ASN A N 1
ATOM 5886 C CA . ASN A 1 759 ? 20.787 -16.775 14.819 1.00 97.81 759 ASN A CA 1
ATOM 5887 C C . ASN A 1 759 ? 21.832 -17.053 15.928 1.00 97.81 759 ASN A C 1
ATOM 5889 O O . ASN A 1 759 ? 21.517 -17.402 17.068 1.00 97.81 759 ASN A O 1
ATOM 5893 N N . HIS A 1 760 ? 23.115 -16.924 15.604 1.00 97.88 760 HIS A N 1
ATOM 5894 C CA . HIS A 1 760 ? 24.257 -17.079 16.510 1.00 97.88 760 HIS A CA 1
ATOM 5895 C C . HIS A 1 760 ? 25.100 -15.795 16.625 1.00 97.88 760 HIS A C 1
ATOM 5897 O O . HIS A 1 760 ? 26.293 -15.856 16.946 1.00 97.88 760 HIS A O 1
ATOM 5903 N N . LEU A 1 761 ? 24.505 -14.625 16.359 1.00 97.75 761 LEU A N 1
ATOM 5904 C CA . LEU A 1 761 ? 25.182 -13.332 16.476 1.00 97.75 761 LEU A CA 1
ATOM 5905 C C . LEU A 1 761 ? 25.548 -13.059 17.937 1.00 97.75 761 LEU A C 1
ATOM 5907 O O . LEU A 1 761 ? 24.817 -13.427 18.853 1.00 97.75 761 LEU A O 1
ATOM 5911 N N . ALA A 1 762 ? 26.697 -12.432 18.167 1.00 97.38 762 ALA A N 1
ATOM 5912 C CA . ALA A 1 762 ? 27.280 -12.277 19.494 1.00 97.38 762 ALA A CA 1
ATOM 5913 C C . ALA A 1 762 ? 27.857 -10.874 19.740 1.00 97.38 762 ALA A C 1
ATOM 5915 O O . ALA A 1 762 ? 27.815 -9.989 18.890 1.00 97.38 762 ALA A O 1
ATOM 5916 N N . GLY A 1 763 ? 28.432 -10.678 20.927 1.00 96.75 763 GLY A N 1
ATOM 5917 C CA . GLY A 1 763 ? 29.041 -9.410 21.336 1.00 96.75 763 GLY A CA 1
ATOM 5918 C C . GLY A 1 763 ? 28.030 -8.376 21.834 1.00 96.75 763 GLY A C 1
ATOM 5919 O O . GLY A 1 763 ? 26.845 -8.674 21.971 1.00 96.75 763 GLY A O 1
ATOM 5920 N N . ALA A 1 764 ? 28.533 -7.185 22.155 1.00 97.12 764 ALA A N 1
ATOM 5921 C CA . ALA A 1 764 ? 27.729 -6.069 22.645 1.00 97.12 764 ALA A CA 1
ATOM 5922 C C . ALA A 1 764 ? 27.035 -5.312 21.513 1.00 97.12 764 ALA A C 1
ATOM 5924 O O . ALA A 1 764 ? 27.572 -5.210 20.408 1.00 97.12 764 ALA A O 1
ATOM 5925 N N . LEU A 1 765 ? 25.859 -4.753 21.812 1.00 96.50 765 LEU A N 1
ATOM 5926 C CA . LEU A 1 765 ? 25.147 -3.894 20.871 1.00 96.50 765 LEU A CA 1
ATOM 5927 C C . LEU A 1 765 ? 25.859 -2.536 20.753 1.00 96.50 765 LEU A C 1
ATOM 5929 O O . LEU A 1 765 ? 26.172 -1.918 21.776 1.00 96.50 765 LEU A O 1
ATOM 5933 N N . PRO A 1 766 ? 26.124 -2.048 19.530 1.00 94.88 766 PRO A N 1
ATOM 5934 C CA . PRO A 1 766 ? 26.720 -0.734 19.331 1.00 94.88 766 PRO A CA 1
ATOM 5935 C C . PRO A 1 766 ? 25.717 0.379 19.664 1.00 94.88 766 PRO A C 1
ATOM 5937 O O . PRO A 1 766 ? 24.541 0.290 19.323 1.00 94.88 766 PRO A O 1
ATOM 5940 N N . GLN A 1 767 ? 26.194 1.473 20.265 1.00 93.69 767 GLN A N 1
ATOM 5941 C CA . GLN A 1 767 ? 25.370 2.653 20.580 1.00 93.69 767 GLN A CA 1
ATOM 5942 C C . GLN A 1 767 ? 24.703 3.261 19.336 1.00 93.69 767 GLN A C 1
ATOM 5944 O O . GLN A 1 767 ? 23.623 3.834 19.427 1.00 93.69 767 GLN A O 1
ATOM 5949 N N . GLN A 1 768 ? 25.352 3.155 18.175 1.00 92.81 768 GLN A N 1
ATOM 5950 C CA . GLN A 1 768 ? 24.888 3.690 16.894 1.00 92.81 768 GLN A CA 1
ATOM 5951 C C . GLN A 1 768 ? 23.512 3.150 16.505 1.00 92.81 768 GLN A C 1
ATOM 5953 O O . GLN A 1 768 ? 22.704 3.925 16.012 1.00 92.81 768 GLN A O 1
ATOM 5958 N N . LEU A 1 769 ? 23.218 1.892 16.855 1.00 94.00 769 LEU A N 1
ATOM 5959 C CA . LEU A 1 769 ? 21.950 1.232 16.541 1.00 94.00 769 LEU A CA 1
ATOM 5960 C C . LEU A 1 769 ? 20.729 2.015 17.047 1.00 94.00 769 LEU A C 1
ATOM 5962 O O . LEU A 1 769 ? 19.664 1.959 16.446 1.00 94.00 769 LEU A O 1
ATOM 5966 N N . PHE A 1 770 ? 20.880 2.747 18.154 1.00 92.44 770 PHE A N 1
ATOM 5967 C CA . PHE A 1 770 ? 19.785 3.456 18.817 1.00 92.44 770 PHE A CA 1
ATOM 5968 C C . PHE A 1 770 ? 19.725 4.952 18.484 1.00 92.44 770 PHE A C 1
ATOM 5970 O O . PHE A 1 770 ? 19.084 5.712 19.201 1.00 92.44 770 PHE A O 1
ATOM 5977 N N . LYS A 1 771 ? 20.407 5.397 17.421 1.00 81.06 771 LYS A N 1
ATOM 5978 C CA . LYS A 1 771 ? 20.377 6.795 16.951 1.00 81.06 771 LYS A CA 1
ATOM 5979 C C . LYS A 1 771 ? 19.454 7.021 15.747 1.00 81.06 771 LYS A C 1
ATOM 5981 O O . LYS A 1 771 ? 19.344 8.155 15.289 1.00 81.06 771 LYS A O 1
ATOM 5986 N N . ASP A 1 772 ? 18.832 5.957 15.247 1.00 70.44 772 ASP A N 1
ATOM 5987 C CA . ASP A 1 772 ? 18.143 5.911 13.955 1.00 70.44 772 ASP A CA 1
ATOM 5988 C C . ASP A 1 772 ? 16.610 5.771 14.075 1.00 70.44 772 ASP A C 1
ATOM 5990 O O . ASP A 1 772 ? 16.028 5.805 15.158 1.00 70.44 772 ASP A O 1
ATOM 5994 N N . THR A 1 773 ? 15.947 5.630 12.925 1.00 82.75 773 THR A N 1
ATOM 5995 C CA . THR A 1 773 ? 14.489 5.618 12.695 1.00 82.75 773 THR A CA 1
ATOM 5996 C C . THR A 1 773 ? 13.784 4.296 13.031 1.00 82.75 773 THR A C 1
ATOM 5998 O O . THR A 1 773 ? 12.678 4.046 12.548 1.00 82.75 773 THR A O 1
ATOM 6001 N N . LEU A 1 774 ? 14.416 3.405 13.802 1.00 90.75 774 LEU A N 1
ATOM 6002 C CA . LEU A 1 774 ? 13.872 2.070 14.058 1.00 90.75 774 LEU A CA 1
ATOM 6003 C C . LEU A 1 774 ? 12.501 2.149 14.739 1.00 90.75 774 LEU A C 1
ATOM 6005 O O . LEU A 1 774 ? 12.322 2.828 15.747 1.00 90.75 774 LEU A O 1
ATOM 6009 N N . THR A 1 775 ? 11.549 1.397 14.193 1.00 90.44 775 THR A N 1
ATOM 6010 C CA . THR A 1 775 ? 10.206 1.201 14.757 1.00 90.44 775 THR A CA 1
ATOM 6011 C C . THR A 1 775 ? 10.045 -0.223 15.295 1.00 90.44 775 THR A C 1
ATOM 6013 O O . THR A 1 775 ? 9.376 -0.439 16.306 1.00 90.44 775 THR A O 1
ATOM 6016 N N . PHE A 1 776 ? 10.708 -1.197 14.666 1.00 88.75 776 PHE A N 1
ATOM 6017 C CA . PHE A 1 776 ? 10.668 -2.605 15.053 1.00 88.75 776 PHE A CA 1
ATOM 6018 C C . PHE A 1 776 ? 12.082 -3.187 15.106 1.00 88.75 776 PHE A C 1
ATOM 6020 O O . PHE A 1 776 ? 12.812 -3.151 14.111 1.00 88.75 776 PHE A O 1
ATOM 6027 N N . LEU A 1 777 ? 12.453 -3.758 16.253 1.00 94.88 777 LEU A N 1
ATOM 6028 C CA . LEU A 1 777 ? 13.743 -4.412 16.449 1.00 94.88 777 LEU A CA 1
ATOM 6029 C C . LEU A 1 777 ? 13.565 -5.765 17.143 1.00 94.88 777 LEU A C 1
ATOM 6031 O O . LEU A 1 777 ? 13.214 -5.820 18.323 1.00 94.88 777 LEU A O 1
ATOM 6035 N N . ASP A 1 778 ? 13.879 -6.846 16.428 1.00 93.62 778 ASP A N 1
ATOM 6036 C CA . ASP A 1 778 ? 13.925 -8.201 16.980 1.00 93.62 778 ASP A CA 1
ATOM 6037 C C . ASP A 1 778 ? 15.319 -8.821 16.832 1.00 93.62 778 ASP A C 1
ATOM 6039 O O . ASP A 1 778 ? 15.770 -9.172 15.742 1.00 93.62 778 ASP A O 1
ATOM 6043 N N . LEU A 1 779 ? 15.993 -8.965 17.970 1.00 97.19 779 LEU A N 1
ATOM 6044 C CA . LEU A 1 779 ? 17.303 -9.594 18.137 1.00 97.19 779 LEU A CA 1
ATOM 6045 C C . LEU A 1 779 ? 17.216 -10.858 19.010 1.00 97.19 779 LEU A C 1
ATOM 6047 O O . LEU A 1 779 ? 18.233 -11.326 19.534 1.00 97.19 779 LEU A O 1
ATOM 6051 N N . SER A 1 780 ? 16.010 -11.393 19.220 1.00 95.06 780 SER A N 1
ATOM 6052 C CA . SER A 1 780 ? 15.785 -12.528 20.115 1.00 95.06 780 SER A CA 1
ATOM 6053 C C . SER A 1 780 ? 16.500 -13.806 19.655 1.00 95.06 780 SER A C 1
ATOM 6055 O O . SER A 1 780 ? 16.835 -13.961 18.483 1.00 95.06 780 SER A O 1
ATOM 6057 N N . ARG A 1 781 ? 16.757 -14.744 20.575 1.00 95.56 781 ARG A N 1
ATOM 6058 C CA . ARG A 1 781 ? 17.355 -16.064 20.284 1.00 95.56 781 ARG A CA 1
ATOM 6059 C C . ARG A 1 781 ? 18.685 -15.941 19.530 1.00 95.56 781 ARG A C 1
ATOM 6061 O O . ARG A 1 781 ? 18.845 -16.446 18.422 1.00 95.56 781 ARG A O 1
ATOM 6068 N N . ASN A 1 782 ? 19.627 -15.237 20.155 1.00 98.38 782 ASN A N 1
ATOM 6069 C CA . ASN A 1 782 ? 20.995 -15.019 19.684 1.00 98.38 782 ASN A CA 1
ATOM 6070 C C . ASN A 1 782 ? 21.991 -15.214 20.847 1.00 98.38 782 ASN A C 1
ATOM 6072 O O . ASN A 1 782 ? 21.649 -15.698 21.925 1.00 98.38 782 ASN A O 1
ATOM 6076 N N . ASN A 1 783 ? 23.260 -14.868 20.635 1.00 98.19 783 ASN A N 1
ATOM 6077 C CA . ASN A 1 783 ? 24.326 -14.950 21.630 1.00 98.19 783 ASN A CA 1
ATOM 6078 C C . ASN A 1 783 ? 24.873 -13.556 22.015 1.00 98.19 783 ASN A C 1
ATOM 6080 O O . ASN A 1 783 ? 26.029 -13.438 22.441 1.00 98.19 783 ASN A O 1
ATOM 6084 N N . PHE A 1 784 ? 24.075 -12.490 21.863 1.00 98.50 784 PHE A N 1
ATOM 6085 C CA . PHE A 1 784 ? 24.474 -11.133 22.252 1.00 98.50 784 PHE A CA 1
ATOM 6086 C C . PHE A 1 784 ? 24.757 -11.059 23.756 1.00 98.50 784 PHE A C 1
ATOM 6088 O O . PHE A 1 784 ? 24.155 -11.778 24.548 1.00 98.50 784 PHE A O 1
ATOM 6095 N N . SER A 1 785 ? 25.710 -10.224 24.162 1.00 97.62 785 SER A N 1
ATOM 6096 C CA . SER A 1 785 ? 26.139 -10.074 25.562 1.00 97.62 785 SER A CA 1
ATOM 6097 C C . SER A 1 785 ? 26.508 -8.623 25.868 1.00 97.62 785 SER A C 1
ATOM 6099 O O . SER A 1 785 ? 26.421 -7.773 24.993 1.00 97.62 785 SER A O 1
ATOM 6101 N N . GLY A 1 786 ? 26.927 -8.319 27.096 1.00 97.69 786 GLY A N 1
ATOM 6102 C CA . GLY A 1 786 ? 27.182 -6.939 27.520 1.00 97.69 786 GLY A CA 1
ATOM 6103 C C . GLY A 1 786 ? 25.951 -6.282 28.141 1.00 97.69 786 GLY A C 1
ATOM 6104 O O . GLY A 1 786 ? 24.879 -6.886 28.218 1.00 97.69 786 GLY A O 1
ATOM 6105 N N . GLU A 1 787 ? 26.131 -5.051 28.604 1.00 98.19 787 GLU A N 1
ATOM 6106 C CA . GLU A 1 787 ? 25.039 -4.204 29.088 1.00 98.19 787 GLU A CA 1
ATOM 6107 C C . GLU A 1 787 ? 24.310 -3.546 27.912 1.00 98.19 787 GLU A C 1
ATOM 6109 O O . GLU A 1 787 ? 24.905 -3.316 26.853 1.00 98.19 787 GLU A O 1
ATOM 6114 N N . LEU A 1 788 ? 23.024 -3.231 28.092 1.00 97.94 788 LEU A N 1
ATOM 6115 C CA . LEU A 1 788 ? 22.307 -2.418 27.112 1.00 97.94 788 LEU A CA 1
ATOM 6116 C C . LEU A 1 788 ? 22.885 -0.996 27.104 1.00 97.94 788 LEU A C 1
ATOM 6118 O O . LEU A 1 788 ? 23.106 -0.429 28.176 1.00 97.94 788 LEU A O 1
ATOM 6122 N N . PRO A 1 789 ? 23.121 -0.392 25.929 1.00 96.50 789 PRO A N 1
ATOM 6123 C CA . PRO A 1 789 ? 23.655 0.959 25.869 1.00 96.50 789 PRO A CA 1
ATOM 6124 C C . PRO A 1 789 ? 22.732 1.995 26.520 1.00 96.50 789 PRO A C 1
ATOM 6126 O O . PRO A 1 789 ? 21.531 2.000 26.265 1.00 96.50 789 PRO A O 1
ATOM 6129 N N . GLU A 1 790 ? 23.294 2.937 27.286 1.00 95.25 790 GLU A N 1
ATOM 6130 C CA . GLU A 1 790 ? 22.488 3.980 27.945 1.00 95.25 790 GLU A CA 1
ATOM 6131 C C . GLU A 1 790 ? 21.759 4.885 26.944 1.00 95.25 790 GLU A C 1
ATOM 6133 O O . GLU A 1 790 ? 20.775 5.507 27.303 1.00 95.25 790 GLU A O 1
ATOM 6138 N N . ASN A 1 791 ? 22.164 4.955 25.676 1.00 95.50 791 ASN A N 1
ATOM 6139 C CA . ASN A 1 791 ? 21.455 5.742 24.665 1.00 95.50 791 ASN A CA 1
ATOM 6140 C C . ASN A 1 791 ? 20.302 4.981 23.980 1.00 95.50 791 ASN A C 1
ATOM 6142 O O . ASN A 1 791 ? 19.744 5.485 23.014 1.00 95.50 791 ASN A O 1
ATOM 6146 N N . ILE A 1 792 ? 19.921 3.789 24.458 1.00 96.25 792 ILE A N 1
ATOM 6147 C CA . ILE A 1 792 ? 18.767 3.043 23.924 1.00 96.25 792 ILE A CA 1
ATOM 6148 C C . ILE A 1 792 ? 17.470 3.867 23.939 1.00 96.25 792 ILE A C 1
ATOM 6150 O O . ILE A 1 792 ? 16.643 3.739 23.042 1.00 96.25 792 ILE A O 1
ATOM 6154 N N . GLY A 1 793 ? 17.326 4.759 24.924 1.00 93.75 793 GLY A N 1
ATOM 6155 C CA . GLY A 1 793 ? 16.206 5.690 25.032 1.00 93.75 793 GLY A CA 1
ATOM 6156 C C . GLY A 1 793 ? 16.077 6.701 23.893 1.00 93.75 793 GLY A C 1
ATOM 6157 O O . GLY A 1 793 ? 14.983 7.226 23.689 1.00 93.75 793 GLY A O 1
ATOM 6158 N N . ASP A 1 794 ? 17.157 6.960 23.149 1.00 92.88 794 ASP A N 1
ATOM 6159 C CA . ASP A 1 794 ? 17.143 7.876 22.002 1.00 92.88 794 ASP A CA 1
ATOM 6160 C C . ASP A 1 794 ? 16.305 7.301 20.845 1.00 92.88 794 ASP A C 1
ATOM 6162 O O . ASP A 1 794 ? 15.701 8.060 20.085 1.00 92.88 794 ASP A O 1
ATOM 6166 N N . ALA A 1 795 ? 16.176 5.969 20.767 1.00 91.00 795 ALA A N 1
ATOM 6167 C CA . ALA A 1 795 ? 15.340 5.255 19.801 1.00 91.00 795 ALA A CA 1
ATOM 6168 C C . ALA A 1 795 ? 13.847 5.292 20.192 1.00 91.00 795 ALA A C 1
ATOM 6170 O O . ALA A 1 795 ? 13.176 4.270 20.342 1.00 91.00 795 ALA A O 1
ATOM 6171 N N . ASN A 1 796 ? 13.309 6.496 20.384 1.00 89.81 796 ASN A N 1
ATOM 6172 C CA . ASN A 1 796 ? 11.963 6.725 20.916 1.00 89.81 796 ASN A CA 1
ATOM 6173 C C . ASN A 1 796 ? 10.807 6.388 19.952 1.00 89.81 796 ASN A C 1
ATOM 6175 O O . ASN A 1 796 ? 9.641 6.439 20.358 1.00 89.81 796 ASN A O 1
ATOM 6179 N N . GLN A 1 797 ? 11.125 6.037 18.703 1.00 90.50 797 GLN A N 1
ATOM 6180 C CA . GLN A 1 797 ? 10.178 5.570 17.687 1.00 90.50 797 GLN A CA 1
ATOM 6181 C C . GLN A 1 797 ? 9.944 4.057 17.740 1.00 90.50 797 GLN A C 1
ATOM 6183 O O . GLN A 1 797 ? 8.989 3.583 17.131 1.00 90.50 797 GLN A O 1
ATOM 6188 N N . ILE A 1 798 ? 10.763 3.303 18.485 1.00 91.06 798 ILE A N 1
ATOM 6189 C CA . ILE A 1 798 ? 10.585 1.856 18.613 1.00 91.06 798 ILE A CA 1
ATOM 6190 C C . ILE A 1 798 ? 9.252 1.565 19.308 1.00 91.06 798 ILE A C 1
ATOM 6192 O O . ILE A 1 798 ? 9.033 1.961 20.453 1.00 91.06 798 ILE A O 1
ATOM 6196 N N . ILE A 1 799 ? 8.395 0.829 18.603 1.00 89.31 799 ILE A N 1
ATOM 6197 C CA . ILE A 1 799 ? 7.119 0.295 19.082 1.00 89.31 799 ILE A CA 1
ATOM 6198 C C . ILE A 1 799 ? 7.318 -1.120 19.628 1.00 89.31 799 ILE A C 1
ATOM 6200 O O . ILE A 1 799 ? 6.761 -1.467 20.672 1.00 89.31 799 ILE A O 1
ATOM 6204 N N . VAL A 1 800 ? 8.149 -1.923 18.957 1.00 85.62 800 VAL A N 1
ATOM 6205 C CA . VAL A 1 800 ? 8.416 -3.318 19.321 1.00 85.62 800 VAL A CA 1
ATOM 6206 C C . VAL A 1 800 ? 9.909 -3.545 19.525 1.00 85.62 800 VAL A C 1
ATOM 6208 O O . VAL A 1 800 ? 10.700 -3.391 18.592 1.00 85.62 800 VAL A O 1
ATOM 6211 N N . LEU A 1 801 ? 10.280 -3.952 20.741 1.00 94.06 801 LEU A N 1
ATOM 6212 C CA . LEU A 1 801 ? 11.645 -4.316 21.111 1.00 94.06 801 LEU A CA 1
ATOM 6213 C C . LEU A 1 801 ? 11.697 -5.741 21.670 1.00 94.06 801 LEU A C 1
ATOM 6215 O O . LEU A 1 801 ? 11.215 -6.009 22.774 1.00 94.06 801 LEU A O 1
ATOM 6219 N N . MET A 1 802 ? 12.328 -6.646 20.925 1.00 92.88 802 MET A N 1
ATOM 6220 C CA . MET A 1 802 ? 12.486 -8.053 21.291 1.00 92.88 802 MET A CA 1
ATOM 6221 C C . MET A 1 802 ? 13.969 -8.418 21.393 1.00 92.88 802 MET A C 1
ATOM 6223 O O . MET A 1 802 ? 14.698 -8.433 20.408 1.00 92.88 802 MET A O 1
ATOM 6227 N N . LEU A 1 803 ? 14.424 -8.721 22.606 1.00 97.12 803 LEU A N 1
ATOM 6228 C CA . LEU A 1 803 ? 15.813 -9.045 22.955 1.00 97.12 803 LEU A CA 1
ATOM 6229 C C . LEU A 1 803 ? 15.925 -10.377 23.716 1.00 97.12 803 LEU A C 1
ATOM 6231 O O . LEU A 1 803 ? 16.960 -10.669 24.324 1.00 97.12 803 LEU A O 1
ATOM 6235 N N . SER A 1 804 ? 14.857 -11.174 23.740 1.00 94.12 804 SER A N 1
ATOM 6236 C CA . SER A 1 804 ? 14.780 -12.375 24.568 1.00 94.12 804 SER A CA 1
ATOM 6237 C C . SER A 1 804 ? 15.765 -13.470 24.163 1.00 94.12 804 SER A C 1
ATOM 6239 O O . SER A 1 804 ? 16.225 -13.522 23.030 1.00 94.12 804 SER A O 1
ATOM 6241 N N . GLU A 1 805 ? 16.100 -14.358 25.098 1.00 95.31 805 GLU A N 1
ATOM 6242 C CA . GLU A 1 805 ? 16.999 -15.505 24.878 1.00 95.31 805 GLU A CA 1
ATOM 6243 C C . GLU A 1 805 ? 18.384 -15.089 24.348 1.00 95.31 805 GLU A C 1
ATOM 6245 O O . GLU A 1 805 ? 18.827 -15.527 23.287 1.00 95.31 805 GLU A O 1
ATOM 6250 N N . ASN A 1 806 ? 19.056 -14.217 25.099 1.00 98.44 806 ASN A N 1
ATOM 6251 C CA . ASN A 1 806 ? 20.421 -13.749 24.849 1.00 98.44 806 ASN A CA 1
ATOM 6252 C C . ASN A 1 806 ? 21.254 -13.831 26.152 1.00 98.44 806 ASN A C 1
ATOM 6254 O O . ASN A 1 806 ? 20.847 -14.432 27.148 1.00 98.44 806 ASN A O 1
ATOM 6258 N N . ASN A 1 807 ? 22.454 -13.246 26.165 1.00 98.31 807 ASN A N 1
ATOM 6259 C CA . ASN A 1 807 ? 23.335 -13.157 27.335 1.00 98.31 807 ASN A CA 1
ATOM 6260 C C . ASN A 1 807 ? 23.526 -11.715 27.841 1.00 98.31 807 ASN A C 1
ATOM 6262 O O . ASN A 1 807 ? 24.577 -11.416 28.422 1.00 98.31 807 ASN A O 1
ATOM 6266 N N . PHE A 1 808 ? 22.564 -10.814 27.617 1.00 98.62 808 PHE A N 1
ATOM 6267 C CA . PHE A 1 808 ? 22.642 -9.449 28.145 1.00 98.62 808 PHE A CA 1
ATOM 6268 C C . PHE A 1 808 ? 22.643 -9.448 29.676 1.00 98.62 808 PHE A C 1
ATOM 6270 O O . PHE A 1 808 ? 21.972 -10.274 30.294 1.00 98.62 808 PHE A O 1
ATOM 6277 N N . PHE A 1 809 ? 23.395 -8.537 30.292 1.00 98.44 809 PHE A N 1
ATOM 6278 C CA . PHE A 1 809 ? 23.495 -8.405 31.750 1.00 98.44 809 PHE A CA 1
ATOM 6279 C C . PHE A 1 809 ? 23.452 -6.934 32.188 1.00 98.44 809 PHE A C 1
ATOM 6281 O O . PHE A 1 809 ? 23.311 -6.042 31.359 1.00 98.44 809 PHE A O 1
ATOM 6288 N N . GLY A 1 810 ? 23.560 -6.679 33.495 1.00 97.62 810 GLY A N 1
ATOM 6289 C CA . GLY A 1 810 ? 23.504 -5.326 34.064 1.00 97.62 810 GLY A CA 1
ATOM 6290 C C . GLY A 1 810 ? 22.078 -4.887 34.393 1.00 97.62 810 GLY A C 1
ATOM 6291 O O . GLY A 1 810 ? 21.163 -5.712 34.421 1.00 97.62 810 GLY A O 1
ATOM 6292 N N . THR A 1 811 ? 21.894 -3.606 34.704 1.00 97.19 811 THR A N 1
ATOM 6293 C CA . THR A 1 811 ? 20.578 -3.012 34.993 1.00 97.19 811 THR A CA 1
ATOM 6294 C C . THR A 1 811 ? 19.894 -2.526 33.719 1.00 97.19 811 THR A C 1
ATOM 6296 O O . THR A 1 811 ? 20.549 -2.326 32.698 1.00 97.19 811 THR A O 1
ATOM 6299 N N . LEU A 1 812 ? 18.579 -2.291 33.769 1.00 96.88 812 LEU A N 1
ATOM 6300 C CA . LEU A 1 812 ? 17.892 -1.612 32.668 1.00 96.88 812 LEU A CA 1
ATOM 6301 C C . LEU A 1 812 ? 18.290 -0.127 32.622 1.00 96.88 812 LEU A C 1
ATOM 6303 O O . LEU A 1 812 ? 18.184 0.539 33.657 1.00 96.88 812 LEU A O 1
ATOM 6307 N N . PRO A 1 813 ? 18.718 0.402 31.459 1.00 96.56 813 PRO A N 1
ATOM 6308 C CA . PRO A 1 813 ? 19.049 1.814 31.298 1.00 96.56 813 PRO A CA 1
ATOM 6309 C C . PRO A 1 813 ? 17.909 2.744 31.703 1.00 96.56 813 PRO A C 1
ATOM 6311 O O . PRO A 1 813 ? 16.742 2.523 31.363 1.00 96.56 813 PRO A O 1
ATOM 6314 N N . SER A 1 814 ? 18.249 3.834 32.388 1.00 94.62 814 SER A N 1
ATOM 6315 C CA . SER A 1 814 ? 17.258 4.821 32.835 1.00 94.62 814 SER A CA 1
ATOM 6316 C C . SER A 1 814 ? 16.608 5.554 31.657 1.00 94.62 814 SER A C 1
ATOM 6318 O O . SER A 1 814 ? 15.418 5.892 31.693 1.00 94.62 814 SER A O 1
ATOM 6320 N N . SER A 1 815 ? 17.371 5.723 30.575 1.00 95.69 815 SER A N 1
ATOM 6321 C CA . SER A 1 815 ? 16.933 6.339 29.325 1.00 95.69 815 SER A CA 1
ATOM 6322 C C . SER A 1 815 ? 15.773 5.621 28.639 1.00 95.69 815 SER A C 1
ATOM 6324 O O . SER A 1 815 ? 15.043 6.266 27.897 1.00 95.69 815 SER A O 1
ATOM 6326 N N . MET A 1 816 ? 15.520 4.334 28.915 1.00 95.12 816 MET A N 1
ATOM 6327 C CA . MET A 1 816 ? 14.361 3.621 28.352 1.00 95.12 816 MET A CA 1
ATOM 6328 C C . MET A 1 816 ? 13.024 4.297 28.707 1.00 95.12 816 MET A C 1
ATOM 6330 O O . MET A 1 816 ? 12.030 4.104 28.014 1.00 95.12 816 MET A O 1
ATOM 6334 N N . SER A 1 817 ? 12.996 5.139 29.747 1.00 93.12 817 SER A N 1
ATOM 6335 C CA . SER A 1 817 ? 11.850 6.005 30.064 1.00 93.12 817 SER A CA 1
ATOM 6336 C C . SER A 1 817 ? 11.505 7.028 28.968 1.00 93.12 817 SER A C 1
ATOM 6338 O O . SER A 1 817 ? 10.385 7.537 28.928 1.00 93.12 817 SER A O 1
ATOM 6340 N N . TYR A 1 818 ? 12.432 7.317 28.051 1.00 93.62 818 TYR A N 1
ATOM 6341 C CA . TYR A 1 818 ? 12.227 8.201 26.902 1.00 93.62 818 TYR A CA 1
ATOM 6342 C C . TYR A 1 818 ? 11.599 7.495 25.690 1.00 93.62 818 TYR A C 1
ATOM 6344 O O . TYR A 1 818 ? 11.183 8.171 24.748 1.00 93.62 818 TYR A O 1
ATOM 6352 N N . MET A 1 819 ? 11.453 6.165 25.718 1.00 92.69 819 MET A N 1
ATOM 6353 C CA . MET A 1 819 ? 10.848 5.381 24.634 1.00 92.69 819 MET A CA 1
ATOM 6354 C C . MET A 1 819 ? 9.314 5.453 24.677 1.00 92.69 819 MET A C 1
ATOM 6356 O O . MET A 1 819 ? 8.634 4.525 25.107 1.00 92.69 819 MET A O 1
ATOM 6360 N N . GLN A 1 820 ? 8.755 6.591 24.267 1.00 87.81 820 GLN A N 1
ATOM 6361 C CA . GLN A 1 820 ? 7.322 6.886 24.415 1.00 87.81 820 GLN A CA 1
ATOM 6362 C C . GLN A 1 820 ? 6.406 6.072 23.491 1.00 87.81 820 GLN A C 1
ATOM 6364 O O . GLN A 1 820 ? 5.235 5.895 23.825 1.00 87.81 820 GLN A O 1
ATOM 6369 N N . SER A 1 821 ? 6.928 5.584 22.363 1.00 90.12 821 SER A N 1
ATOM 6370 C CA . SER A 1 821 ? 6.164 4.803 21.378 1.00 90.12 821 SER A CA 1
ATOM 6371 C C . SER A 1 821 ? 6.118 3.306 21.695 1.00 90.12 821 SER A C 1
ATOM 6373 O O . SER A 1 821 ? 5.442 2.567 20.992 1.00 90.12 821 SER A O 1
ATOM 6375 N N . LEU A 1 822 ? 6.836 2.853 22.729 1.00 90.88 822 LEU A N 1
ATOM 6376 C CA . LEU A 1 822 ? 7.012 1.435 23.023 1.00 90.88 822 LEU A CA 1
ATOM 6377 C C . LEU A 1 822 ? 5.695 0.790 23.485 1.00 90.88 822 LEU A C 1
ATOM 6379 O O . LEU A 1 822 ? 5.147 1.150 24.530 1.00 90.88 822 LEU A O 1
ATOM 6383 N N . GLU A 1 823 ? 5.232 -0.202 22.728 1.00 87.88 823 GLU A N 1
ATOM 6384 C CA . GLU A 1 823 ? 4.026 -0.992 23.004 1.00 87.88 823 GLU A CA 1
ATOM 6385 C C . GLU A 1 823 ? 4.373 -2.430 23.417 1.00 87.88 823 GLU A C 1
ATOM 6387 O O . GLU A 1 823 ? 3.694 -3.007 24.271 1.00 87.88 823 GLU A O 1
ATOM 6392 N N . LEU A 1 824 ? 5.468 -2.989 22.884 1.00 88.81 824 LEU A N 1
ATOM 6393 C CA . LEU A 1 824 ? 5.939 -4.337 23.198 1.00 88.81 824 LEU A CA 1
ATOM 6394 C C . LEU A 1 824 ? 7.407 -4.341 23.624 1.00 88.81 824 LEU A C 1
ATOM 6396 O O . LEU A 1 824 ? 8.285 -3.921 22.871 1.00 88.81 824 LEU A O 1
ATOM 6400 N N . LEU A 1 825 ? 7.671 -4.906 24.804 1.00 93.25 825 LEU A N 1
ATOM 6401 C CA . LEU A 1 825 ? 9.017 -5.121 25.323 1.00 93.25 825 LEU A CA 1
ATOM 6402 C C . LEU A 1 825 ? 9.200 -6.559 25.816 1.00 93.25 825 LEU A C 1
ATOM 6404 O O . LEU A 1 825 ? 8.638 -6.951 26.842 1.00 93.25 825 LEU A O 1
ATOM 6408 N N . ASP A 1 826 ? 10.051 -7.319 25.131 1.00 91.12 826 ASP A N 1
ATOM 6409 C CA . ASP A 1 826 ? 10.481 -8.648 25.566 1.00 91.12 826 ASP A CA 1
ATOM 6410 C C . ASP A 1 826 ? 11.998 -8.700 25.762 1.00 91.12 826 ASP A C 1
ATOM 6412 O O . ASP A 1 826 ? 12.769 -8.667 24.809 1.00 91.12 826 ASP A O 1
ATOM 6416 N N . ILE A 1 827 ? 12.428 -8.821 27.016 1.00 96.88 827 ILE A N 1
ATOM 6417 C CA . ILE A 1 827 ? 13.838 -8.964 27.419 1.00 96.88 827 ILE A CA 1
ATOM 6418 C C . ILE A 1 827 ? 14.067 -10.271 28.189 1.00 96.88 827 ILE A C 1
ATOM 6420 O O . ILE A 1 827 ? 15.035 -10.417 28.942 1.00 96.88 827 ILE A O 1
ATOM 6424 N N . SER A 1 828 ? 13.140 -11.218 28.060 1.00 95.25 828 SER A N 1
ATOM 6425 C CA . SER A 1 828 ? 13.137 -12.442 28.851 1.00 95.25 828 SER A CA 1
ATOM 6426 C C . SER A 1 828 ? 14.317 -13.368 28.553 1.00 95.25 828 SER A C 1
ATOM 6428 O O . SER A 1 828 ? 14.956 -13.272 27.510 1.00 95.25 828 SER A O 1
ATOM 6430 N N . LYS A 1 829 ? 14.622 -14.286 29.476 1.00 95.12 829 LYS A N 1
ATOM 6431 C CA . LYS A 1 829 ? 15.722 -15.264 29.343 1.00 95.12 829 LYS A CA 1
ATOM 6432 C C . LYS A 1 829 ? 17.073 -14.596 29.031 1.00 95.12 829 LYS A C 1
ATOM 6434 O O . LYS A 1 829 ? 17.752 -14.961 28.075 1.00 95.12 829 LYS A O 1
ATOM 6439 N N . ASN A 1 830 ? 17.442 -13.617 29.849 1.00 98.56 830 ASN A N 1
ATOM 6440 C CA . ASN A 1 830 ? 18.740 -12.938 29.839 1.00 98.56 830 ASN A CA 1
ATOM 6441 C C . ASN A 1 830 ? 19.352 -12.999 31.256 1.00 98.56 830 ASN A C 1
ATOM 6443 O O . ASN A 1 830 ? 18.953 -13.817 32.086 1.00 98.56 830 ASN A O 1
ATOM 6447 N N . LYS A 1 831 ? 20.356 -12.165 31.540 1.00 98.38 831 LYS A N 1
ATOM 6448 C CA . LYS A 1 831 ? 21.021 -12.033 32.847 1.00 98.38 831 LYS A CA 1
ATOM 6449 C C . LYS A 1 831 ? 20.874 -10.615 33.415 1.00 98.38 831 LYS A C 1
ATOM 6451 O O . LYS A 1 831 ? 21.754 -10.145 34.138 1.00 98.38 831 LYS A O 1
ATOM 6456 N N . PHE A 1 832 ? 19.798 -9.903 33.067 1.00 98.62 832 PHE A N 1
ATOM 6457 C CA . PHE A 1 832 ? 19.533 -8.574 33.623 1.00 98.62 832 PHE A CA 1
ATOM 6458 C C . PHE A 1 832 ? 19.295 -8.651 35.130 1.00 98.62 832 PHE A C 1
ATOM 6460 O O . PHE A 1 832 ? 18.722 -9.616 35.621 1.00 98.62 832 PHE A O 1
ATOM 6467 N N . SER A 1 833 ? 19.732 -7.639 35.870 1.00 97.62 833 SER A N 1
ATOM 6468 C CA . SER A 1 833 ? 19.724 -7.608 37.335 1.00 97.62 833 SER A CA 1
ATOM 6469 C C . SER A 1 833 ? 19.354 -6.217 37.860 1.00 97.62 833 SER A C 1
ATOM 6471 O O . SER A 1 833 ? 19.125 -5.293 37.081 1.00 97.62 833 SER A O 1
ATOM 6473 N N . GLY A 1 834 ? 19.287 -6.063 39.183 1.00 96.06 834 GLY A N 1
ATOM 6474 C CA . GLY A 1 834 ? 18.929 -4.806 39.844 1.00 96.06 834 GLY A CA 1
ATOM 6475 C C . GLY A 1 834 ? 17.478 -4.761 40.321 1.00 96.06 834 GLY A C 1
ATOM 6476 O O . GLY A 1 834 ? 16.693 -5.679 40.082 1.00 96.06 834 GLY A O 1
ATOM 6477 N N . ASP A 1 835 ? 17.159 -3.691 41.043 1.00 94.75 835 ASP A N 1
ATOM 6478 C CA . ASP A 1 835 ? 15.878 -3.430 41.714 1.00 94.75 835 ASP A CA 1
ATOM 6479 C C . ASP A 1 835 ? 15.239 -2.090 41.298 1.00 94.75 835 ASP A C 1
ATOM 6481 O O . ASP A 1 835 ? 14.174 -1.713 41.788 1.00 94.75 835 ASP A O 1
ATOM 6485 N N . THR A 1 836 ? 15.872 -1.372 40.368 1.00 91.88 836 THR A N 1
ATOM 6486 C CA . THR A 1 836 ? 15.371 -0.117 39.802 1.00 91.88 836 THR A CA 1
ATOM 6487 C C . THR A 1 836 ? 14.926 -0.329 38.360 1.00 91.88 836 THR A C 1
ATOM 6489 O O . THR A 1 836 ? 15.579 -1.027 37.586 1.00 91.88 836 THR A O 1
ATOM 6492 N N . PHE A 1 837 ? 13.787 0.271 38.004 1.00 93.38 837 PHE A N 1
ATOM 6493 C CA . PHE A 1 837 ? 13.159 0.103 36.695 1.00 93.38 837 PHE A CA 1
ATOM 6494 C C . PHE A 1 837 ? 12.832 1.468 36.084 1.00 93.38 837 PHE A C 1
ATOM 6496 O O . PHE A 1 837 ? 12.339 2.346 36.802 1.00 93.38 837 PHE A O 1
ATOM 6503 N N . PRO A 1 838 ? 13.060 1.656 34.773 1.00 91.88 838 PRO A N 1
ATOM 6504 C CA . PRO A 1 838 ? 12.617 2.853 34.075 1.00 91.88 838 PRO A CA 1
ATOM 6505 C C . PRO A 1 838 ? 11.086 2.968 34.119 1.00 91.88 838 PRO A C 1
ATOM 6507 O O . PRO A 1 838 ? 10.352 1.976 34.147 1.00 91.88 838 PRO A O 1
ATOM 6510 N N . VAL A 1 839 ? 10.596 4.207 34.137 1.00 89.12 839 VAL A N 1
ATOM 6511 C CA . VAL A 1 839 ? 9.161 4.496 34.055 1.00 89.12 839 VAL A CA 1
ATOM 6512 C C . VAL A 1 839 ? 8.794 4.616 32.584 1.00 89.12 839 VAL A C 1
ATOM 6514 O O . VAL A 1 839 ? 9.101 5.621 31.950 1.00 89.12 839 VAL A O 1
ATOM 6517 N N . PHE A 1 840 ? 8.174 3.573 32.044 1.00 86.56 840 PHE A N 1
ATOM 6518 C CA . PHE A 1 840 ? 7.713 3.547 30.659 1.00 86.56 840 PHE A CA 1
ATOM 6519 C C . PHE A 1 840 ? 6.479 4.437 30.452 1.00 86.56 840 PHE A C 1
ATOM 6521 O O . PHE A 1 840 ? 5.745 4.734 31.398 1.00 86.56 840 PHE A O 1
ATOM 6528 N N . GLY A 1 841 ? 6.251 4.856 29.204 1.00 82.25 841 GLY A N 1
ATOM 6529 C CA . GLY A 1 841 ? 5.067 5.623 28.818 1.00 82.25 841 GLY A CA 1
ATOM 6530 C C . GLY A 1 841 ? 3.759 4.825 28.913 1.00 82.25 841 GLY A C 1
ATOM 6531 O O . GLY A 1 841 ? 3.745 3.607 29.088 1.00 82.25 841 GLY A O 1
ATOM 6532 N N . ASP A 1 842 ? 2.631 5.520 28.742 1.00 84.44 842 ASP A N 1
ATOM 6533 C CA . ASP A 1 842 ? 1.288 4.927 28.838 1.00 84.44 842 ASP A CA 1
ATOM 6534 C C . ASP A 1 842 ? 0.936 3.977 27.668 1.00 84.44 842 ASP A C 1
ATOM 6536 O O . ASP A 1 842 ? -0.114 3.334 27.706 1.00 84.44 842 ASP A O 1
ATOM 6540 N N . GLY A 1 843 ? 1.785 3.863 26.641 1.00 84.19 843 GLY A N 1
ATOM 6541 C CA . GLY A 1 843 ? 1.565 3.012 25.464 1.00 84.19 843 GLY A CA 1
ATOM 6542 C C . GLY A 1 843 ? 1.806 1.514 25.681 1.00 84.19 843 GLY A C 1
ATOM 6543 O O . GLY A 1 843 ? 1.238 0.714 24.954 1.00 84.19 843 GLY A O 1
ATOM 6544 N N . LEU A 1 844 ? 2.581 1.128 26.699 1.00 88.56 844 LEU A N 1
ATOM 6545 C CA . LEU A 1 844 ? 3.080 -0.243 26.849 1.00 88.56 844 LEU A CA 1
ATOM 6546 C C . LEU A 1 844 ? 1.953 -1.266 27.101 1.00 88.56 844 LEU A C 1
ATOM 6548 O O . LEU A 1 844 ? 1.244 -1.185 28.109 1.00 88.56 844 LEU A O 1
ATOM 6552 N N . GLU A 1 845 ? 1.810 -2.241 26.201 1.00 86.38 845 GLU A N 1
ATOM 6553 C CA . GLU A 1 845 ? 0.765 -3.273 26.223 1.00 86.38 845 GLU A CA 1
ATOM 6554 C C . GLU A 1 845 ? 1.301 -4.653 26.627 1.00 86.38 845 GLU A C 1
ATOM 6556 O O . GLU A 1 845 ? 0.637 -5.373 27.382 1.00 86.38 845 GLU A O 1
ATOM 6561 N N . LEU A 1 846 ? 2.501 -5.026 26.169 1.00 87.62 846 LEU A N 1
ATOM 6562 C CA . LEU A 1 846 ? 3.133 -6.311 26.481 1.00 87.62 846 LEU A CA 1
ATOM 6563 C C . LEU A 1 846 ? 4.509 -6.112 27.110 1.00 87.62 846 LEU A C 1
ATOM 6565 O O . LEU A 1 846 ? 5.395 -5.492 26.524 1.00 87.62 846 LEU A O 1
ATOM 6569 N N . VAL A 1 847 ? 4.696 -6.704 28.292 1.00 91.50 847 VAL A N 1
ATOM 6570 C CA . VAL A 1 847 ? 5.959 -6.667 29.035 1.00 91.50 847 VAL A CA 1
ATOM 6571 C C . VAL A 1 847 ? 6.370 -8.068 29.453 1.00 91.50 847 VAL A C 1
ATOM 6573 O O . VAL A 1 847 ? 5.675 -8.723 30.234 1.00 91.50 847 VAL A O 1
ATOM 6576 N N . ASN A 1 848 ? 7.538 -8.507 28.992 1.00 91.50 848 ASN A N 1
ATOM 6577 C CA . ASN A 1 848 ? 8.120 -9.782 29.384 1.00 91.50 848 ASN A CA 1
ATOM 6578 C C . ASN A 1 848 ? 9.548 -9.614 29.915 1.00 91.50 848 ASN A C 1
ATOM 6580 O O . ASN A 1 848 ? 10.517 -9.501 29.166 1.00 91.50 848 ASN A O 1
ATOM 6584 N N . PHE A 1 849 ? 9.670 -9.618 31.243 1.00 96.19 849 PHE A N 1
ATOM 6585 C CA . PHE A 1 849 ? 10.938 -9.560 31.985 1.00 96.19 849 PHE A CA 1
ATOM 6586 C C . PHE A 1 849 ? 11.323 -10.919 32.573 1.00 96.19 849 PHE A C 1
ATOM 6588 O O . PHE A 1 849 ? 12.255 -11.018 33.378 1.00 96.19 849 PHE A O 1
ATOM 6595 N N . SER A 1 850 ? 10.589 -11.975 32.225 1.00 94.31 850 SER A N 1
ATOM 6596 C CA . SER A 1 850 ? 10.735 -13.270 32.875 1.00 94.31 850 SER A CA 1
ATOM 6597 C C . SER A 1 850 ? 12.117 -13.893 32.656 1.00 94.31 850 SER A C 1
ATOM 6599 O O . SER A 1 850 ? 12.775 -13.664 31.645 1.00 94.31 850 SER A O 1
ATOM 6601 N N . SER A 1 851 ? 12.549 -14.745 33.583 1.00 95.50 851 SER A N 1
ATOM 6602 C CA . SER A 1 851 ? 13.803 -15.506 33.477 1.00 95.50 851 SER A CA 1
ATOM 6603 C C . SER A 1 851 ? 15.037 -14.600 33.378 1.00 95.50 851 SER A C 1
ATOM 6605 O O . SER A 1 851 ? 15.810 -14.692 32.431 1.00 95.50 851 SER A O 1
ATOM 6607 N N . ASN A 1 852 ? 15.188 -13.715 34.361 1.00 98.31 852 ASN A N 1
ATOM 6608 C CA . ASN A 1 852 ? 16.332 -12.821 34.549 1.00 98.31 852 ASN A CA 1
ATOM 6609 C C . ASN A 1 852 ? 16.808 -12.908 36.018 1.00 98.31 852 ASN A C 1
ATOM 6611 O O . ASN A 1 852 ? 16.421 -13.802 36.775 1.00 98.31 852 ASN A O 1
ATOM 6615 N N . GLU A 1 853 ? 17.677 -11.993 36.440 1.00 98.06 853 GLU A N 1
ATOM 6616 C CA . GLU A 1 853 ? 18.206 -11.876 37.802 1.00 98.06 853 GLU A CA 1
ATOM 6617 C C . GLU A 1 853 ? 17.682 -10.635 38.553 1.00 98.06 853 GLU A C 1
ATOM 6619 O O . GLU A 1 853 ? 18.296 -10.212 39.536 1.00 98.06 853 GLU A O 1
ATOM 6624 N N . PHE A 1 854 ? 16.556 -10.048 38.130 1.00 98.25 854 PHE A N 1
ATOM 6625 C CA . PHE A 1 854 ? 15.958 -8.889 38.804 1.00 98.25 854 PHE A CA 1
ATOM 6626 C C . PHE A 1 854 ? 15.571 -9.209 40.250 1.00 98.25 854 PHE A C 1
ATOM 6628 O O . PHE A 1 854 ? 15.081 -10.302 40.536 1.00 98.25 854 PHE A O 1
ATOM 6635 N N . SER A 1 855 ? 15.770 -8.258 41.159 1.00 96.94 855 SER A N 1
ATOM 6636 C CA . SER A 1 855 ? 15.576 -8.423 42.606 1.00 96.94 855 SER A CA 1
ATOM 6637 C C . SER A 1 855 ? 14.773 -7.272 43.218 1.00 96.94 855 SER A C 1
ATOM 6639 O O . SER A 1 855 ? 14.412 -6.328 42.524 1.00 96.94 855 SER A O 1
ATOM 6641 N N . GLY A 1 856 ? 14.507 -7.335 44.525 1.00 95.50 856 GLY A N 1
ATOM 6642 C CA . GLY A 1 856 ? 13.727 -6.317 45.236 1.00 95.50 856 GLY A CA 1
ATOM 6643 C C . GLY A 1 856 ? 12.218 -6.515 45.082 1.00 95.50 856 GLY A C 1
ATOM 6644 O O . GLY A 1 856 ? 11.755 -7.612 44.759 1.00 95.50 856 GLY A O 1
ATOM 6645 N N . GLU A 1 857 ? 11.443 -5.462 45.341 1.00 94.44 857 GLU A N 1
ATOM 6646 C CA . GLU A 1 857 ? 9.985 -5.498 45.185 1.00 94.44 857 GLU A CA 1
ATOM 6647 C C . GLU A 1 857 ? 9.567 -5.471 43.706 1.00 94.44 857 GLU A C 1
ATOM 6649 O O . GLU A 1 857 ? 10.237 -4.893 42.852 1.00 94.44 857 GLU A O 1
ATOM 6654 N N . ILE A 1 858 ? 8.409 -6.063 43.400 1.00 93.88 858 ILE A N 1
ATOM 6655 C CA . ILE A 1 858 ? 7.826 -6.014 42.053 1.00 93.88 858 ILE A CA 1
ATOM 6656 C C . ILE A 1 858 ? 7.489 -4.551 41.696 1.00 93.88 858 ILE A C 1
ATOM 6658 O O . ILE A 1 858 ? 6.751 -3.902 42.449 1.00 93.88 858 ILE A O 1
ATOM 6662 N N . PRO A 1 859 ? 7.942 -4.025 40.541 1.00 91.62 859 PRO A N 1
ATOM 6663 C CA . PRO A 1 859 ? 7.654 -2.652 40.146 1.00 91.62 859 PRO A CA 1
ATOM 6664 C C . PRO A 1 859 ? 6.150 -2.415 39.972 1.00 91.62 859 PRO A C 1
ATOM 6666 O O . PRO A 1 859 ? 5.399 -3.269 39.505 1.00 91.62 859 PRO A O 1
ATOM 6669 N N . ALA A 1 860 ? 5.697 -1.220 40.352 1.00 86.31 860 ALA A N 1
ATOM 6670 C CA . ALA A 1 860 ? 4.279 -0.852 40.363 1.00 86.31 860 ALA A CA 1
ATOM 6671 C C . ALA A 1 860 ? 3.913 0.223 39.321 1.00 86.31 860 ALA A C 1
ATOM 6673 O O . ALA A 1 860 ? 2.846 0.832 39.418 1.00 86.31 860 ALA A O 1
ATOM 6674 N N . THR A 1 861 ? 4.817 0.494 38.378 1.00 83.94 861 THR A N 1
ATOM 6675 C CA . THR A 1 861 ? 4.796 1.618 37.425 1.00 83.94 861 THR A CA 1
ATOM 6676 C C . THR A 1 861 ? 4.362 1.223 36.009 1.00 83.94 861 THR A C 1
ATOM 6678 O O . THR A 1 861 ? 4.631 1.958 35.068 1.00 83.94 861 THR A O 1
ATOM 6681 N N . PHE A 1 862 ? 3.684 0.085 35.837 1.00 89.50 862 PHE A N 1
ATOM 6682 C CA . PHE A 1 862 ? 3.185 -0.357 34.529 1.00 89.50 862 PHE A CA 1
ATOM 6683 C C . PHE A 1 862 ? 1.991 0.478 34.034 1.00 89.50 862 PHE A C 1
ATOM 6685 O O . PHE A 1 862 ? 1.177 0.955 34.833 1.00 89.50 862 PHE A O 1
ATOM 6692 N N . SER A 1 863 ? 1.868 0.612 32.709 1.00 86.44 863 SER A N 1
ATOM 6693 C CA . SER A 1 863 ? 0.773 1.334 32.050 1.00 86.44 863 SER A CA 1
ATOM 6694 C C . SER A 1 863 ? -0.581 0.660 32.288 1.00 86.44 863 SER A C 1
ATOM 6696 O O . SER A 1 863 ? -0.685 -0.565 32.331 1.00 86.44 863 SER A O 1
ATOM 6698 N N . LYS A 1 864 ? -1.662 1.448 32.335 1.00 88.81 864 LYS A N 1
ATOM 6699 C CA . LYS A 1 864 ? -3.045 0.931 32.355 1.00 88.81 864 LYS A CA 1
ATOM 6700 C C . LYS A 1 864 ? -3.428 0.164 31.083 1.00 88.81 864 LYS A C 1
ATOM 6702 O O . LYS A 1 864 ? -4.393 -0.597 31.129 1.00 88.81 864 LYS A O 1
ATOM 6707 N N . ARG A 1 865 ? -2.705 0.380 29.975 1.00 88.62 865 ARG A N 1
ATOM 6708 C CA . ARG A 1 865 ? -2.880 -0.359 28.717 1.00 88.62 865 ARG A CA 1
ATOM 6709 C C . ARG A 1 865 ? -2.261 -1.753 28.747 1.00 88.62 865 ARG A C 1
ATOM 6711 O O . ARG A 1 865 ? -2.627 -2.553 27.900 1.00 88.62 865 ARG A O 1
ATOM 6718 N N . THR A 1 866 ? -1.411 -2.065 29.730 1.00 89.44 866 THR A N 1
ATOM 6719 C CA . THR A 1 866 ? -0.760 -3.378 29.853 1.00 89.44 866 THR A CA 1
ATOM 6720 C C . THR A 1 866 ? -1.796 -4.505 29.837 1.00 89.44 866 THR A C 1
ATOM 6722 O O . THR A 1 866 ? -2.631 -4.603 30.740 1.00 89.44 866 THR A O 1
ATOM 6725 N N . ARG A 1 867 ? -1.707 -5.368 28.824 1.00 86.75 867 ARG A N 1
ATOM 6726 C CA . ARG A 1 867 ? -2.517 -6.577 28.633 1.00 86.75 867 ARG A CA 1
ATOM 6727 C C . ARG A 1 867 ? -1.770 -7.830 29.070 1.00 86.75 867 ARG A C 1
ATOM 6729 O O . ARG A 1 867 ? -2.384 -8.741 29.619 1.00 86.75 867 ARG A O 1
ATOM 6736 N N . VAL A 1 868 ? -0.452 -7.866 28.881 1.00 85.88 868 VAL A N 1
ATOM 6737 C CA . VAL A 1 868 ? 0.390 -9.030 29.191 1.00 85.88 868 VAL A CA 1
ATOM 6738 C C . VAL A 1 868 ? 1.567 -8.602 30.059 1.00 85.88 868 VAL A C 1
ATOM 6740 O O . VAL A 1 868 ? 2.332 -7.716 29.680 1.00 85.88 868 VAL A O 1
ATOM 6743 N N . LEU A 1 869 ? 1.718 -9.246 31.219 1.00 92.25 869 LEU A N 1
ATOM 6744 C CA . LEU A 1 869 ? 2.793 -8.965 32.167 1.00 92.25 869 LEU A CA 1
ATOM 6745 C C . LEU A 1 869 ? 3.437 -10.254 32.687 1.00 92.25 869 LEU A C 1
ATOM 6747 O O . LEU A 1 869 ? 2.862 -10.963 33.519 1.00 92.25 869 LEU A O 1
ATOM 6751 N N . PHE A 1 870 ? 4.660 -10.530 32.238 1.00 92.12 870 PHE A N 1
ATOM 6752 C CA . PHE A 1 870 ? 5.434 -11.710 32.626 1.00 92.12 870 PHE A CA 1
ATOM 6753 C C . PHE A 1 870 ? 6.701 -11.312 33.381 1.00 92.12 870 PHE A C 1
ATOM 6755 O O . PHE A 1 870 ? 7.633 -10.751 32.811 1.00 92.12 870 PHE A O 1
ATOM 6762 N N . LEU A 1 871 ? 6.750 -11.637 34.673 1.00 95.50 871 LEU A N 1
ATOM 6763 C CA . LEU A 1 871 ? 7.869 -11.323 35.574 1.00 95.50 871 LEU A CA 1
ATOM 6764 C C . LEU A 1 871 ? 8.451 -12.571 36.256 1.00 95.50 871 LEU A C 1
ATOM 6766 O O . LEU A 1 871 ? 9.374 -12.456 37.063 1.00 95.50 871 LEU A O 1
ATOM 6770 N N . GLY A 1 872 ? 7.915 -13.758 35.959 1.00 93.69 872 GLY A N 1
ATOM 6771 C CA . GLY A 1 872 ? 8.327 -15.011 36.589 1.00 93.69 872 GLY A CA 1
ATOM 6772 C C . GLY A 1 872 ? 9.805 -15.370 36.385 1.00 93.69 872 GLY A C 1
ATOM 6773 O O . GLY A 1 872 ? 10.475 -14.828 35.514 1.00 93.69 872 GLY A O 1
ATOM 6774 N N . ASN A 1 873 ? 10.319 -16.319 37.170 1.00 95.19 873 ASN A N 1
ATOM 6775 C CA . ASN A 1 873 ? 11.723 -16.748 37.177 1.00 95.19 873 ASN A CA 1
ATOM 6776 C C . ASN A 1 873 ? 12.700 -15.578 37.404 1.00 95.19 873 ASN A C 1
ATOM 6778 O O . ASN A 1 873 ? 13.654 -15.405 36.654 1.00 95.19 873 ASN A O 1
ATOM 6782 N N . ASN A 1 874 ? 12.447 -14.768 38.425 1.00 97.81 874 ASN A N 1
ATOM 6783 C CA . ASN A 1 874 ? 13.328 -13.689 38.873 1.00 97.81 874 ASN A CA 1
ATOM 6784 C C . ASN A 1 874 ? 13.563 -13.820 40.385 1.00 97.81 874 ASN A C 1
ATOM 6786 O O . ASN A 1 874 ? 13.024 -14.712 41.039 1.00 97.81 874 ASN A O 1
ATOM 6790 N N . ARG A 1 875 ? 14.355 -12.918 40.964 1.00 97.19 875 ARG A N 1
ATOM 6791 C CA . ARG A 1 875 ? 14.629 -12.838 42.409 1.00 97.19 875 ARG A CA 1
ATOM 6792 C C . ARG A 1 875 ? 13.745 -11.803 43.119 1.00 97.19 875 ARG A C 1
ATOM 6794 O O . ARG A 1 875 ? 14.116 -11.330 44.190 1.00 97.19 875 ARG A O 1
ATOM 6801 N N . PHE A 1 876 ? 12.603 -11.436 42.532 1.00 96.94 876 PHE A N 1
ATOM 6802 C CA . PHE A 1 876 ? 11.638 -10.537 43.169 1.00 96.94 876 PHE A CA 1
ATOM 6803 C C . PHE A 1 876 ? 11.113 -11.126 44.478 1.00 96.94 876 PHE A C 1
ATOM 6805 O O . PHE A 1 876 ? 10.825 -12.325 44.556 1.00 96.94 876 PHE A O 1
ATOM 6812 N N . GLU A 1 877 ? 10.934 -10.271 45.480 1.00 94.94 877 GLU A N 1
ATOM 6813 C CA . GLU A 1 877 ? 10.365 -10.639 46.770 1.00 94.94 877 GLU A CA 1
ATOM 6814 C C . GLU A 1 877 ? 9.378 -9.596 47.320 1.00 94.94 877 GLU A C 1
ATOM 6816 O O . GLU A 1 877 ? 9.189 -8.525 46.747 1.00 94.94 877 GLU A O 1
ATOM 6821 N N . GLY A 1 878 ? 8.711 -9.926 48.428 1.00 92.88 878 GLY A N 1
ATOM 6822 C CA . GLY A 1 878 ? 7.758 -9.041 49.099 1.00 92.88 878 GLY A CA 1
ATOM 6823 C C . GLY A 1 878 ? 6.306 -9.290 48.689 1.00 92.88 878 GLY A C 1
ATOM 6824 O O . GLY A 1 878 ? 5.929 -10.391 48.290 1.00 92.88 878 GLY A O 1
ATOM 6825 N N . ALA A 1 879 ? 5.452 -8.279 48.850 1.00 90.75 879 ALA A N 1
ATOM 6826 C CA . ALA A 1 879 ? 4.022 -8.390 48.567 1.00 90.75 879 ALA A CA 1
ATOM 6827 C C . ALA A 1 879 ? 3.685 -7.970 47.128 1.00 90.75 879 ALA A C 1
ATOM 6829 O O . ALA A 1 879 ? 4.303 -7.068 46.565 1.00 90.75 879 ALA A O 1
ATOM 6830 N N . LEU A 1 880 ? 2.628 -8.555 46.551 1.00 90.94 880 LEU A N 1
ATOM 6831 C CA . LEU A 1 880 ? 2.143 -8.132 45.236 1.00 90.94 880 LEU A CA 1
ATOM 6832 C C . LEU A 1 880 ? 1.610 -6.680 45.286 1.00 90.94 880 LEU A C 1
ATOM 6834 O O . LEU A 1 880 ? 0.746 -6.385 46.127 1.00 90.94 880 LEU A O 1
ATOM 6838 N N . PRO A 1 881 ? 2.039 -5.770 44.387 1.00 92.19 881 PRO A N 1
ATOM 6839 C CA . PRO A 1 881 ? 1.655 -4.366 44.459 1.00 92.19 881 PRO A CA 1
ATOM 6840 C C . PRO A 1 881 ? 0.146 -4.162 44.310 1.00 92.19 881 PRO A C 1
ATOM 6842 O O . PRO A 1 881 ? -0.447 -4.472 43.278 1.00 92.19 881 PRO A O 1
ATOM 6845 N N . ARG A 1 882 ? -0.494 -3.527 45.303 1.00 91.31 882 ARG A N 1
ATOM 6846 C CA . ARG A 1 882 ? -1.938 -3.207 45.241 1.00 91.31 882 ARG A CA 1
ATOM 6847 C C . ARG A 1 882 ? -2.313 -2.337 44.039 1.00 91.31 882 ARG A C 1
ATOM 6849 O O . ARG A 1 882 ? -3.462 -2.372 43.612 1.00 91.31 882 ARG A O 1
ATOM 6856 N N . LYS A 1 883 ? -1.359 -1.572 43.491 1.00 90.56 883 LYS A N 1
ATOM 6857 C CA . LYS A 1 883 ? -1.545 -0.743 42.290 1.00 90.56 883 LYS A CA 1
ATOM 6858 C C . LYS A 1 883 ? -1.895 -1.558 41.040 1.00 90.56 883 LYS A C 1
ATOM 6860 O O . LYS A 1 883 ? -2.484 -0.983 40.133 1.00 90.56 883 LYS A O 1
ATOM 6865 N N . PHE A 1 884 ? -1.633 -2.869 41.011 1.00 92.31 884 PHE A N 1
ATOM 6866 C CA . PHE A 1 884 ? -2.024 -3.740 39.894 1.00 92.31 884 PHE A CA 1
ATOM 6867 C C . PHE A 1 884 ? -3.541 -3.764 39.660 1.00 92.31 884 PHE A C 1
ATOM 6869 O O . PHE A 1 884 ? -3.978 -4.038 38.551 1.00 92.31 884 PHE A O 1
ATOM 6876 N N . ILE A 1 885 ? -4.354 -3.379 40.654 1.00 90.31 885 ILE A N 1
ATOM 6877 C CA . ILE A 1 885 ? -5.798 -3.152 40.474 1.00 90.31 885 ILE A CA 1
ATOM 6878 C C . ILE A 1 885 ? -6.126 -2.135 39.362 1.00 90.31 885 ILE A C 1
ATOM 6880 O O . ILE A 1 885 ? -7.233 -2.147 38.835 1.00 90.31 885 ILE A O 1
ATOM 6884 N N . ASN A 1 886 ? -5.185 -1.251 39.014 1.00 90.06 886 ASN A N 1
ATOM 6885 C CA . ASN A 1 886 ? -5.359 -0.238 37.975 1.00 90.06 886 ASN A CA 1
ATOM 6886 C C . ASN A 1 886 ? -5.069 -0.762 36.559 1.00 90.06 886 ASN A C 1
ATOM 6888 O O . ASN A 1 886 ? -5.340 -0.044 35.597 1.00 90.06 886 ASN A O 1
ATOM 6892 N N . LEU A 1 887 ? -4.527 -1.977 36.421 1.00 91.00 887 LEU A N 1
ATOM 6893 C CA . LEU A 1 887 ? -4.255 -2.622 35.134 1.00 91.00 887 LEU A CA 1
ATOM 6894 C C . LEU A 1 887 ? -5.550 -3.245 34.597 1.00 91.00 887 LEU A C 1
ATOM 6896 O O . LEU A 1 887 ? -5.718 -4.458 34.550 1.00 91.00 887 LEU A O 1
ATOM 6900 N N . ILE A 1 888 ? -6.517 -2.391 34.264 1.00 86.75 888 ILE A N 1
ATOM 6901 C CA . ILE A 1 888 ? -7.882 -2.800 33.901 1.00 86.75 888 ILE A CA 1
ATOM 6902 C C . ILE A 1 888 ? -7.948 -3.625 32.606 1.00 86.75 888 ILE A C 1
ATOM 6904 O O . ILE A 1 888 ? -8.887 -4.399 32.435 1.00 86.75 888 ILE A O 1
ATOM 6908 N N . ASN A 1 889 ? -6.940 -3.509 31.738 1.00 87.25 889 ASN A N 1
ATOM 6909 C CA . ASN A 1 889 ? -6.826 -4.270 30.494 1.00 87.25 889 ASN A CA 1
ATOM 6910 C C . ASN A 1 889 ? -6.000 -5.558 30.650 1.00 87.25 889 ASN A C 1
ATOM 6912 O O . ASN A 1 889 ? -5.791 -6.253 29.664 1.00 87.25 889 ASN A O 1
ATOM 6916 N N . LEU A 1 890 ? -5.523 -5.884 31.858 1.00 90.69 890 LEU A N 1
ATOM 6917 C CA . LEU A 1 890 ? -4.627 -7.017 32.070 1.00 90.69 890 LEU A CA 1
ATOM 6918 C C . LEU A 1 890 ? -5.340 -8.349 31.813 1.00 90.69 890 LEU A C 1
ATOM 6920 O O . LEU A 1 890 ? -6.215 -8.773 32.566 1.00 90.69 890 LEU A O 1
ATOM 6924 N N . GLU A 1 891 ? -4.905 -9.032 30.766 1.00 87.00 891 GLU A N 1
ATOM 6925 C CA . GLU A 1 891 ? -5.397 -10.338 30.343 1.00 87.00 891 GLU A CA 1
ATOM 6926 C C . GLU A 1 891 ? -4.496 -11.465 30.845 1.00 87.00 891 GLU A C 1
ATOM 6928 O O . GLU A 1 891 ? -4.976 -12.568 31.101 1.00 87.00 891 GLU A O 1
ATOM 6933 N N . GLN A 1 892 ? -3.197 -11.218 31.016 1.00 87.50 892 GLN A N 1
ATOM 6934 C CA . GLN A 1 892 ? -2.251 -12.268 31.376 1.00 87.50 892 GLN A CA 1
ATOM 6935 C C . GLN A 1 892 ? -1.227 -11.797 32.400 1.00 87.50 892 GLN A C 1
ATOM 6937 O O . GLN A 1 892 ? -0.561 -10.780 32.211 1.00 87.50 892 GLN A O 1
ATOM 6942 N N . LEU A 1 893 ? -1.080 -12.578 33.469 1.00 92.31 893 LEU A N 1
ATOM 6943 C CA . LEU A 1 893 ? -0.138 -12.316 34.548 1.00 92.31 893 LEU A CA 1
ATOM 6944 C C . LEU A 1 893 ? 0.630 -13.590 34.916 1.00 92.31 893 LEU A C 1
ATOM 6946 O O . LEU A 1 893 ? 0.042 -14.537 35.444 1.00 92.31 893 LEU A O 1
ATOM 6950 N N . ASP A 1 894 ? 1.946 -13.590 34.688 1.00 90.81 894 ASP A N 1
ATOM 6951 C CA . ASP A 1 894 ? 2.846 -14.674 35.103 1.00 90.81 894 ASP A CA 1
ATOM 6952 C C . ASP A 1 894 ? 3.914 -14.179 36.080 1.00 90.81 894 ASP A C 1
ATOM 6954 O O . ASP A 1 894 ? 4.811 -13.411 35.729 1.00 90.81 894 ASP A O 1
ATOM 6958 N N . LEU A 1 895 ? 3.827 -14.673 37.312 1.00 94.69 895 LEU A N 1
ATOM 6959 C CA . LEU A 1 895 ? 4.729 -14.379 38.420 1.00 94.69 895 LEU A CA 1
ATOM 6960 C C . LEU A 1 895 ? 5.334 -15.662 39.002 1.00 94.69 895 LEU A C 1
ATOM 6962 O O . LEU A 1 895 ? 5.662 -15.716 40.185 1.00 94.69 895 LEU A O 1
ATOM 6966 N N . ARG A 1 896 ? 5.437 -16.736 38.213 1.00 92.75 896 ARG A N 1
ATOM 6967 C CA . ARG A 1 896 ? 5.962 -18.013 38.713 1.00 92.75 896 ARG A CA 1
ATOM 6968 C C . ARG A 1 896 ? 7.390 -17.906 39.236 1.00 92.75 896 ARG A C 1
ATOM 6970 O O . ARG A 1 896 ? 8.196 -17.162 38.694 1.00 92.75 896 ARG A O 1
ATOM 6977 N N . ASN A 1 897 ? 7.740 -18.737 40.212 1.00 94.50 897 ASN A N 1
ATOM 6978 C CA . ASN A 1 897 ? 9.100 -18.872 40.740 1.00 94.50 897 ASN A CA 1
ATOM 6979 C C . ASN A 1 897 ? 9.718 -17.531 41.195 1.00 94.50 897 ASN A C 1
ATOM 6981 O O . ASN A 1 897 ? 10.885 -17.271 40.911 1.00 94.50 897 ASN A O 1
ATOM 6985 N N . ILE A 1 898 ? 8.939 -16.694 41.885 1.00 95.38 898 ILE A N 1
ATOM 6986 C CA . ILE A 1 898 ? 9.418 -15.513 42.632 1.00 95.38 898 ILE A CA 1
ATOM 6987 C C . ILE A 1 898 ? 8.963 -15.630 44.096 1.00 95.38 898 ILE A C 1
ATOM 6989 O O . ILE A 1 898 ? 8.238 -16.557 44.431 1.00 95.38 898 ILE A O 1
ATOM 6993 N N . LYS A 1 899 ? 9.351 -14.732 45.003 1.00 94.12 899 LYS A N 1
ATOM 6994 C CA . LYS A 1 899 ? 9.041 -14.854 46.439 1.00 94.12 899 LYS A CA 1
ATOM 6995 C C . LYS A 1 899 ? 7.927 -13.891 46.887 1.00 94.12 899 LYS A C 1
ATOM 6997 O O . LYS A 1 899 ? 8.193 -12.874 47.516 1.00 94.12 899 LYS A O 1
ATOM 7002 N N . ILE A 1 900 ? 6.670 -14.217 46.582 1.00 90.81 900 ILE A N 1
ATOM 7003 C CA . ILE A 1 900 ? 5.492 -13.452 47.029 1.00 90.81 900 ILE A CA 1
ATOM 7004 C C . ILE A 1 900 ? 5.038 -13.926 48.417 1.00 90.81 900 ILE A C 1
ATOM 7006 O O . ILE A 1 900 ? 4.417 -14.978 48.571 1.00 90.81 900 ILE A O 1
ATOM 7010 N N . GLU A 1 901 ? 5.306 -13.129 49.445 1.00 83.88 901 GLU A N 1
ATOM 7011 C CA . GLU A 1 901 ? 4.902 -13.459 50.813 1.00 83.88 901 GLU A CA 1
ATOM 7012 C C . GLU A 1 901 ? 3.438 -13.062 51.090 1.00 83.88 901 GLU A C 1
ATOM 7014 O O . GLU A 1 901 ? 2.939 -12.041 50.612 1.00 83.88 901 GLU A O 1
ATOM 7019 N N . GLY A 1 902 ? 2.742 -13.860 51.909 1.00 90.31 902 GLY A N 1
ATOM 7020 C CA . GLY A 1 902 ? 1.387 -13.564 52.388 1.00 90.31 902 GLY A CA 1
ATOM 7021 C C . GLY A 1 902 ? 0.275 -14.417 51.770 1.00 90.31 902 GLY A C 1
ATOM 7022 O O . GLY A 1 902 ? 0.508 -15.495 51.225 1.00 90.31 902 GLY A O 1
ATOM 7023 N N . GLU A 1 903 ? -0.967 -13.960 51.943 1.00 92.50 903 GLU A N 1
ATOM 7024 C CA . GLU A 1 903 ? -2.159 -14.628 51.405 1.00 92.50 903 GLU A CA 1
ATOM 7025 C C . GLU A 1 903 ? -2.388 -14.313 49.924 1.00 92.50 903 GLU A C 1
ATOM 7027 O O . GLU A 1 903 ? -1.880 -13.324 49.392 1.00 92.50 903 GLU A O 1
ATOM 7032 N N . PHE A 1 904 ? -3.234 -15.117 49.269 1.00 91.06 904 PHE A N 1
ATOM 7033 C CA . PHE A 1 904 ? -3.681 -14.848 47.904 1.00 91.06 904 PHE A CA 1
ATOM 7034 C C . PHE A 1 904 ? -4.221 -13.402 47.762 1.00 91.06 904 PHE A C 1
ATOM 7036 O O . PHE A 1 904 ? -5.156 -13.016 48.481 1.00 91.06 904 PHE A O 1
ATOM 7043 N N . PRO A 1 905 ? -3.701 -12.585 46.824 1.00 89.69 905 PRO A N 1
ATOM 7044 C CA . PRO A 1 905 ? -4.078 -11.178 46.718 1.00 89.69 905 PRO A CA 1
ATOM 7045 C C . PRO A 1 905 ? -5.533 -10.983 46.265 1.00 89.69 905 PRO A C 1
ATOM 7047 O O . PRO A 1 905 ? -5.861 -11.017 45.080 1.00 89.69 905 PRO A O 1
ATOM 7050 N N . LYS A 1 906 ? -6.435 -10.697 47.215 1.00 89.12 906 LYS A N 1
ATOM 7051 C CA . LYS A 1 906 ? -7.885 -10.561 46.954 1.00 89.12 906 LYS A CA 1
ATOM 7052 C C . LYS A 1 906 ? -8.234 -9.525 45.881 1.00 89.12 906 LYS A C 1
ATOM 7054 O O . LYS A 1 906 ? -9.277 -9.654 45.245 1.00 89.12 906 LYS A O 1
ATOM 7059 N N . PHE A 1 907 ? -7.404 -8.501 45.672 1.00 90.44 907 PHE A N 1
ATOM 7060 C CA . PHE A 1 907 ? -7.665 -7.474 44.660 1.00 90.44 907 PHE A CA 1
ATOM 7061 C C . PHE A 1 907 ? -7.589 -8.010 43.224 1.00 90.44 907 PHE A C 1
ATOM 7063 O O . PHE A 1 907 ? -8.245 -7.429 42.367 1.00 90.44 907 PHE A O 1
ATOM 7070 N N . LEU A 1 908 ? -6.865 -9.112 42.965 1.00 90.94 908 LEU A N 1
ATOM 7071 C CA . LEU A 1 908 ? -6.778 -9.714 41.627 1.00 90.94 908 LEU A CA 1
ATOM 7072 C C . LEU A 1 908 ? -8.162 -10.091 41.096 1.00 90.94 908 LEU A C 1
ATOM 7074 O O . LEU A 1 908 ? -8.442 -9.868 39.929 1.00 90.94 908 LEU A O 1
ATOM 7078 N N . SER A 1 909 ? -9.076 -10.519 41.977 1.00 88.44 909 SER A N 1
ATOM 7079 C CA . SER A 1 909 ? -10.480 -10.815 41.631 1.00 88.44 909 SER A CA 1
ATOM 7080 C C . SER A 1 909 ? -11.276 -9.639 41.044 1.00 88.44 909 SER A C 1
ATOM 7082 O O . SER A 1 909 ? -12.412 -9.829 40.617 1.00 88.44 909 SER A O 1
ATOM 7084 N N . LYS A 1 910 ? -10.729 -8.416 41.065 1.00 89.75 910 LYS A N 1
ATOM 7085 C CA . LYS A 1 910 ? -11.343 -7.227 40.458 1.00 89.75 910 LYS A CA 1
ATOM 7086 C C . LYS A 1 910 ? -10.898 -6.988 39.011 1.00 89.75 910 LYS A C 1
ATOM 7088 O O . LYS A 1 910 ? -11.473 -6.122 38.363 1.00 89.75 910 LYS A O 1
ATOM 7093 N N . ILE A 1 911 ? -9.906 -7.728 38.518 1.00 90.44 911 ILE A N 1
ATOM 7094 C CA . ILE A 1 911 ? -9.397 -7.639 37.146 1.00 90.44 911 ILE A CA 1
ATOM 7095 C C . ILE A 1 911 ? -10.151 -8.675 36.303 1.00 90.44 911 ILE A C 1
ATOM 7097 O O . ILE A 1 911 ? -9.674 -9.780 36.070 1.00 90.44 911 ILE A O 1
ATOM 7101 N N . SER A 1 912 ? -11.386 -8.358 35.908 1.00 87.19 912 SER A N 1
ATOM 7102 C CA . SER A 1 912 ? -12.273 -9.308 35.212 1.00 87.19 912 SER A CA 1
ATOM 7103 C C . SER A 1 912 ? -11.797 -9.692 33.808 1.00 87.19 912 SER A C 1
ATOM 7105 O O . SER A 1 912 ? -12.263 -10.684 33.258 1.00 87.19 912 SER A O 1
ATOM 7107 N N . THR A 1 913 ? -10.883 -8.911 33.233 1.00 87.44 913 THR A N 1
ATOM 7108 C CA . THR A 1 913 ? -10.236 -9.142 31.936 1.00 87.44 913 THR A CA 1
ATOM 7109 C C . THR A 1 913 ? -9.234 -10.295 31.960 1.00 87.44 913 THR A C 1
ATOM 7111 O O . THR A 1 913 ? -8.930 -10.834 30.898 1.00 87.44 913 THR A O 1
ATOM 7114 N N . LEU A 1 914 ? -8.778 -10.723 33.143 1.00 88.75 914 LEU A N 1
ATOM 7115 C CA . LEU A 1 914 ? -7.727 -11.724 33.301 1.00 88.75 914 LEU A CA 1
ATOM 7116 C C . LEU A 1 914 ? -8.154 -13.100 32.767 1.00 88.75 914 LEU A C 1
ATOM 7118 O O . LEU A 1 914 ? -9.135 -13.688 33.219 1.00 88.75 914 LEU A O 1
ATOM 7122 N N . GLN A 1 915 ? -7.363 -13.618 31.835 1.00 85.88 915 GLN A N 1
ATOM 7123 C CA . GLN A 1 915 ? -7.504 -14.915 31.178 1.00 85.88 915 GLN A CA 1
ATOM 7124 C C . GLN A 1 915 ? -6.466 -15.925 31.678 1.00 85.88 915 GLN A C 1
ATOM 7126 O O . GLN A 1 915 ? -6.766 -17.114 31.798 1.00 85.88 915 GLN A O 1
ATOM 7131 N N . ILE A 1 916 ? -5.257 -15.464 32.004 1.00 86.31 916 ILE A N 1
ATOM 7132 C CA . ILE A 1 916 ? -4.152 -16.313 32.463 1.00 86.31 916 ILE A CA 1
ATOM 7133 C C . ILE A 1 916 ? -3.588 -15.753 33.763 1.00 86.31 916 ILE A C 1
ATOM 7135 O O . ILE A 1 916 ? -3.165 -14.597 33.818 1.00 86.31 916 ILE A O 1
ATOM 7139 N N . LEU A 1 917 ? -3.550 -16.590 34.800 1.00 92.06 917 LEU A N 1
ATOM 7140 C CA . LEU A 1 917 ? -2.926 -16.273 36.080 1.00 92.06 917 LEU A CA 1
ATOM 7141 C C . LEU A 1 917 ? -1.992 -17.400 36.520 1.00 92.06 917 LEU A C 1
ATOM 7143 O O . LEU A 1 917 ? -2.438 -18.501 36.848 1.00 92.06 917 LEU A O 1
ATOM 7147 N N . SER A 1 918 ? -0.701 -17.091 36.594 1.00 91.94 918 SER A N 1
ATOM 7148 C CA . SER A 1 918 ? 0.335 -17.989 37.100 1.00 91.94 918 SER A CA 1
ATOM 7149 C C . SER A 1 918 ? 1.018 -17.375 38.325 1.00 91.94 918 SER A C 1
ATOM 7151 O O . SER A 1 918 ? 1.718 -16.368 38.238 1.00 91.94 918 SER A O 1
ATOM 7153 N N . LEU A 1 919 ? 0.805 -17.996 39.487 1.00 94.06 919 LEU A N 1
ATOM 7154 C CA . LEU A 1 919 ? 1.460 -17.712 40.773 1.00 94.06 919 LEU A CA 1
ATOM 7155 C C . LEU A 1 919 ? 2.174 -18.969 41.291 1.00 94.06 919 LEU A C 1
ATOM 7157 O O . LEU A 1 919 ? 2.267 -19.208 42.500 1.00 94.06 919 LEU A O 1
ATOM 7161 N N . ARG A 1 920 ? 2.636 -19.824 40.378 1.00 92.88 920 ARG A N 1
ATOM 7162 C CA . ARG A 1 920 ? 3.306 -21.077 40.715 1.00 92.88 920 ARG A CA 1
ATOM 7163 C C . ARG A 1 920 ? 4.580 -20.821 41.508 1.00 92.88 920 ARG A C 1
ATOM 7165 O O . ARG A 1 920 ? 5.402 -20.016 41.090 1.00 92.88 920 ARG A O 1
ATOM 7172 N N . ASN A 1 921 ? 4.810 -21.573 42.581 1.00 94.50 921 ASN A N 1
ATOM 7173 C CA . ASN A 1 921 ? 6.037 -21.474 43.374 1.00 94.50 921 ASN A CA 1
ATOM 7174 C C . ASN A 1 921 ? 6.319 -20.040 43.848 1.00 94.50 921 ASN A C 1
ATOM 7176 O O . ASN A 1 921 ? 7.394 -19.506 43.585 1.00 94.50 921 ASN A O 1
ATOM 7180 N N . THR A 1 922 ? 5.327 -19.419 44.493 1.00 94.38 922 THR A N 1
ATOM 7181 C CA . THR A 1 922 ? 5.413 -18.035 44.973 1.00 94.38 922 THR A CA 1
ATOM 7182 C C . THR A 1 922 ? 5.523 -17.887 46.486 1.00 94.38 922 THR A C 1
ATOM 7184 O O . THR A 1 922 ? 5.792 -16.794 46.947 1.00 94.38 922 THR A O 1
ATOM 7187 N N . SER A 1 923 ? 5.430 -18.968 47.267 1.00 93.62 923 SER A N 1
ATOM 7188 C CA . SER A 1 923 ? 5.385 -18.960 48.748 1.00 93.62 923 SER A CA 1
ATOM 7189 C C . SER A 1 923 ? 4.066 -18.468 49.363 1.00 93.62 923 SER A C 1
ATOM 7191 O O . SER A 1 923 ? 4.007 -18.231 50.571 1.00 93.62 923 SER A O 1
ATOM 7193 N N . LEU A 1 924 ? 2.989 -18.383 48.575 1.00 93.94 924 LEU A N 1
ATOM 7194 C CA . LEU A 1 924 ? 1.665 -17.990 49.069 1.00 93.94 924 LEU A CA 1
ATOM 7195 C C . LEU A 1 924 ? 1.149 -18.951 50.143 1.00 93.94 924 LEU A C 1
ATOM 7197 O O . LEU A 1 924 ? 1.305 -20.167 50.030 1.00 93.94 924 LEU A O 1
ATOM 7201 N N . GLN A 1 925 ? 0.481 -18.410 51.158 1.00 94.50 925 GLN A N 1
ATOM 7202 C CA . GLN A 1 925 ? -0.088 -19.162 52.278 1.00 94.50 925 GLN A CA 1
ATOM 7203 C C . GLN A 1 925 ? -1.563 -18.816 52.527 1.00 94.50 925 GLN A C 1
ATOM 7205 O O . GLN A 1 925 ? -2.135 -17.950 51.870 1.00 94.50 925 GLN A O 1
ATOM 7210 N N . GLY A 1 926 ? -2.181 -19.485 53.500 1.00 95.19 926 GLY A N 1
ATOM 7211 C CA . GLY A 1 926 ? -3.585 -19.261 53.852 1.00 95.19 926 GLY A CA 1
ATOM 7212 C C . GLY A 1 926 ? -4.567 -19.899 52.861 1.00 95.19 926 GLY A C 1
ATOM 7213 O O . GLY A 1 926 ? -4.152 -20.643 51.968 1.00 95.19 926 GLY A O 1
ATOM 7214 N N . PRO A 1 927 ? -5.878 -19.663 53.037 1.00 94.88 927 PRO A N 1
ATOM 7215 C CA . PRO A 1 927 ? -6.904 -20.283 52.212 1.00 94.88 927 PRO A CA 1
ATOM 7216 C C . PRO A 1 927 ? -7.012 -19.661 50.818 1.00 94.88 927 PRO A C 1
ATOM 7218 O O . PRO A 1 927 ? -6.855 -18.450 50.644 1.00 94.88 927 PRO A O 1
ATOM 7221 N N . LEU A 1 928 ? -7.368 -20.486 49.829 1.00 92.62 928 LEU A N 1
ATOM 7222 C CA . LEU A 1 928 ? -7.796 -19.998 48.517 1.00 92.62 928 LEU A CA 1
ATOM 7223 C C . LEU A 1 928 ? -9.140 -19.262 48.679 1.00 92.62 928 LEU A C 1
ATOM 7225 O O . LEU A 1 928 ? -10.077 -19.842 49.227 1.00 92.62 928 LEU A O 1
ATOM 7229 N N . PRO A 1 929 ? -9.277 -17.995 48.255 1.00 92.62 929 PRO A N 1
ATOM 7230 C CA . PRO A 1 929 ? -10.470 -17.226 48.571 1.00 92.62 929 PRO A CA 1
ATOM 7231 C C . PRO A 1 929 ? -11.584 -17.453 47.533 1.00 92.62 929 PRO A C 1
ATOM 7233 O O . PRO A 1 929 ? -11.331 -17.562 46.334 1.00 92.62 929 PRO A O 1
ATOM 7236 N N . SER A 1 930 ? -12.843 -17.473 47.983 1.00 91.06 930 SER A N 1
ATOM 7237 C CA . SER A 1 930 ? -14.014 -17.756 47.131 1.00 91.06 930 SER A CA 1
ATOM 7238 C C . SER A 1 930 ? -14.266 -16.713 46.035 1.00 91.06 930 SER A C 1
ATOM 7240 O O . SER A 1 930 ? -14.873 -17.006 45.009 1.00 91.06 930 SER A O 1
ATOM 7242 N N . ASN A 1 931 ? -13.756 -15.489 46.197 1.00 89.38 931 ASN A N 1
ATOM 7243 C CA . ASN A 1 931 ? -13.875 -14.426 45.198 1.00 89.38 931 ASN A CA 1
ATOM 7244 C C . ASN A 1 931 ? -13.058 -14.674 43.920 1.00 89.38 931 ASN A C 1
ATOM 7246 O O . ASN A 1 931 ? -13.223 -13.906 42.975 1.00 89.38 931 ASN A O 1
ATOM 7250 N N . ILE A 1 932 ? -12.220 -15.715 43.857 1.00 88.81 932 ILE A N 1
ATOM 7251 C CA . ILE A 1 932 ? -11.538 -16.116 42.617 1.00 88.81 932 ILE A CA 1
ATOM 7252 C C . ILE A 1 932 ? -12.530 -16.420 41.482 1.00 88.81 932 ILE A C 1
ATOM 7254 O O . ILE A 1 932 ? -12.239 -16.150 40.322 1.00 88.81 932 ILE A O 1
ATOM 7258 N N . ALA A 1 933 ? -13.748 -16.845 41.834 1.00 88.81 933 ALA A N 1
ATOM 7259 C CA . ALA A 1 933 ? -14.862 -17.071 40.916 1.00 88.81 933 ALA A CA 1
ATOM 7260 C C . ALA A 1 933 ? -15.285 -15.829 40.108 1.00 88.81 933 ALA A C 1
ATOM 7262 O O . ALA A 1 933 ? -15.970 -15.953 39.100 1.00 88.81 933 ALA A O 1
ATOM 7263 N N . LYS A 1 934 ? -14.896 -14.618 40.539 1.00 90.19 934 LYS A N 1
ATOM 7264 C CA . LYS A 1 934 ? -15.201 -13.366 39.823 1.00 90.19 934 LYS A CA 1
ATOM 7265 C C . LYS A 1 934 ? -14.355 -13.151 38.568 1.00 90.19 934 LYS A C 1
ATOM 7267 O O . LYS A 1 934 ? -14.666 -12.254 37.790 1.00 90.19 934 LYS A O 1
ATOM 7272 N N . LEU A 1 935 ? -13.294 -13.933 38.378 1.00 89.81 935 LEU A N 1
ATOM 7273 C CA . LEU A 1 935 ? -12.450 -13.878 37.188 1.00 89.81 935 LEU A CA 1
ATOM 7274 C C . LEU A 1 935 ? -13.152 -14.590 36.023 1.00 89.81 935 LEU A C 1
ATOM 7276 O O . LEU A 1 935 ? -12.767 -15.683 35.626 1.00 89.81 935 LEU A O 1
ATOM 7280 N N . SER A 1 936 ? -14.219 -13.984 35.501 1.00 87.44 936 SER A N 1
ATOM 7281 C CA . SER A 1 936 ? -15.118 -14.609 34.521 1.00 87.44 936 SER A CA 1
ATOM 7282 C C . SER A 1 936 ? -14.442 -14.991 33.207 1.00 87.44 936 SER A C 1
ATOM 7284 O O . SER A 1 936 ? -14.935 -15.880 32.529 1.00 87.44 936 SER A O 1
ATOM 7286 N N . ASN A 1 937 ? -13.330 -14.345 32.849 1.00 85.44 937 ASN A N 1
ATOM 7287 C CA . ASN A 1 937 ? -12.598 -14.622 31.612 1.00 85.44 937 ASN A CA 1
ATOM 7288 C C . ASN A 1 937 ? -11.431 -15.601 31.807 1.00 85.44 937 ASN A C 1
ATOM 7290 O O . ASN A 1 937 ? -10.757 -15.927 30.831 1.00 85.44 937 ASN A O 1
ATOM 7294 N N . LEU A 1 938 ? -11.183 -16.061 33.040 1.00 88.06 938 LEU A N 1
ATOM 7295 C CA . LEU A 1 938 ? -10.040 -16.907 33.365 1.00 88.06 938 LEU A CA 1
ATOM 7296 C C . LEU A 1 938 ? -10.147 -18.250 32.647 1.00 88.06 938 LEU A C 1
ATOM 7298 O O . LEU A 1 938 ? -11.199 -18.882 32.651 1.00 88.06 938 LEU A O 1
ATOM 7302 N N . ARG A 1 939 ? -9.034 -18.690 32.063 1.00 84.94 939 ARG A N 1
ATOM 7303 C CA . ARG A 1 939 ? -8.894 -19.959 31.338 1.00 84.94 939 ARG A CA 1
ATOM 7304 C C . ARG A 1 939 ? -7.747 -20.799 31.869 1.00 84.94 939 ARG A C 1
ATOM 7306 O O . ARG A 1 939 ? -7.839 -22.021 31.857 1.00 84.94 939 ARG A O 1
ATOM 7313 N N . ILE A 1 940 ? -6.688 -20.153 32.351 1.00 86.25 940 ILE A N 1
ATOM 7314 C CA . ILE A 1 940 ? -5.521 -20.815 32.930 1.00 86.25 940 ILE A CA 1
ATOM 7315 C C . ILE A 1 940 ? -5.292 -20.263 34.334 1.00 86.25 940 ILE A C 1
ATOM 7317 O O . ILE A 1 940 ? -5.066 -19.065 34.511 1.00 86.25 940 ILE A O 1
ATOM 7321 N N . LEU A 1 941 ? -5.326 -21.155 35.323 1.00 92.19 941 LEU A N 1
ATOM 7322 C CA . LEU A 1 941 ? -4.968 -20.867 36.707 1.00 92.19 941 LEU A CA 1
ATOM 7323 C C . LEU A 1 941 ? -3.895 -21.851 37.180 1.00 92.19 941 LEU A C 1
ATOM 7325 O O . LEU A 1 941 ? -4.196 -23.018 37.431 1.00 92.19 941 LEU A O 1
ATOM 7329 N N . ASP A 1 942 ? -2.663 -21.372 37.351 1.00 91.88 942 ASP A N 1
ATOM 7330 C CA . ASP A 1 942 ? -1.568 -22.137 37.958 1.00 91.88 942 ASP A CA 1
ATOM 7331 C C . ASP A 1 942 ? -1.136 -21.482 39.273 1.00 91.88 942 ASP A C 1
ATOM 7333 O O . ASP A 1 942 ? -0.442 -20.469 39.296 1.00 91.88 942 ASP A O 1
ATOM 7337 N N . ILE A 1 943 ? -1.546 -22.075 40.392 1.00 94.31 943 ILE A N 1
ATOM 7338 C CA . ILE A 1 943 ? -1.131 -21.667 41.744 1.00 94.31 943 ILE A CA 1
ATOM 7339 C C . ILE A 1 943 ? -0.413 -22.812 42.463 1.00 94.31 943 ILE A C 1
ATOM 7341 O O . ILE A 1 943 ? -0.409 -22.911 43.696 1.00 94.31 943 ILE A O 1
ATOM 7345 N N . SER A 1 944 ? 0.199 -23.698 41.678 1.00 94.75 944 SER A N 1
ATOM 7346 C CA . SER A 1 944 ? 0.874 -24.886 42.177 1.00 94.75 944 SER A CA 1
ATOM 7347 C C . SER A 1 944 ? 2.156 -24.563 42.950 1.00 94.75 944 SER A C 1
ATOM 7349 O O . SER A 1 944 ? 2.754 -23.499 42.801 1.00 94.75 944 SER A O 1
ATOM 7351 N N . ASN A 1 945 ? 2.621 -25.509 43.764 1.00 95.50 945 ASN A N 1
ATOM 7352 C CA . ASN A 1 945 ? 3.863 -25.407 44.535 1.00 95.50 945 ASN A CA 1
ATOM 7353 C C . ASN A 1 945 ? 3.887 -24.238 45.536 1.00 95.50 945 ASN A C 1
ATOM 7355 O O . ASN A 1 945 ? 4.879 -23.524 45.627 1.00 95.50 945 ASN A O 1
ATOM 7359 N N . ASN A 1 946 ? 2.800 -24.039 46.276 1.00 96.19 946 ASN A N 1
ATOM 7360 C CA . ASN A 1 946 ? 2.682 -23.008 47.309 1.00 96.19 946 ASN A CA 1
ATOM 7361 C C . ASN A 1 946 ? 2.418 -23.640 48.690 1.00 96.19 946 ASN A C 1
ATOM 7363 O O . ASN A 1 946 ? 2.545 -24.849 48.892 1.00 96.19 946 ASN A O 1
ATOM 7367 N N . ASN A 1 947 ? 2.087 -22.809 49.675 1.00 95.62 947 ASN A N 1
ATOM 7368 C CA . ASN A 1 947 ? 1.769 -23.194 51.046 1.00 95.62 947 ASN A CA 1
ATOM 7369 C C . ASN A 1 947 ? 0.280 -22.952 51.375 1.00 95.62 947 ASN A C 1
ATOM 7371 O O . ASN A 1 947 ? -0.062 -22.678 52.528 1.00 95.62 947 ASN A O 1
ATOM 7375 N N . LEU A 1 948 ? -0.605 -23.015 50.371 1.00 95.88 948 LEU A N 1
ATOM 7376 C CA . LEU A 1 948 ? -2.040 -22.766 50.542 1.00 95.88 948 LEU A CA 1
ATOM 7377 C C . LEU A 1 948 ? -2.679 -23.848 51.418 1.00 95.88 948 LEU A C 1
ATOM 7379 O O . LEU A 1 948 ? -2.389 -25.032 51.250 1.00 95.88 948 LEU A O 1
ATOM 7383 N N . THR A 1 949 ? -3.548 -23.445 52.341 1.00 95.81 949 THR A N 1
ATOM 7384 C CA . THR A 1 949 ? -4.215 -24.310 53.330 1.00 95.81 949 THR A CA 1
ATOM 7385 C C . THR A 1 949 ? -5.739 -24.250 53.188 1.00 95.81 949 THR A C 1
ATOM 7387 O O . THR A 1 949 ? -6.267 -23.528 52.349 1.00 95.81 949 THR A O 1
ATOM 7390 N N . GLY A 1 950 ? -6.477 -25.008 54.002 1.00 95.88 950 GLY A N 1
ATOM 7391 C CA . GLY A 1 950 ? -7.943 -25.013 53.970 1.00 95.88 950 GLY A CA 1
ATOM 7392 C C . GLY A 1 950 ? -8.526 -25.789 52.786 1.00 95.88 950 GLY A C 1
ATOM 7393 O O . GLY A 1 950 ? -7.806 -26.474 52.060 1.00 95.88 950 GLY A O 1
ATOM 7394 N N . SER A 1 951 ? -9.847 -25.714 52.624 1.00 95.19 951 SER A N 1
ATOM 7395 C CA . SER A 1 951 ? -10.577 -26.425 51.571 1.00 95.19 951 SER A CA 1
ATOM 7396 C C . SER A 1 951 ? -10.605 -25.673 50.247 1.00 95.19 951 SER A C 1
ATOM 7398 O O . SER A 1 951 ? -10.557 -24.444 50.219 1.00 95.19 951 SER A O 1
ATOM 7400 N N . ILE A 1 952 ? -10.755 -26.414 49.145 1.00 95.06 952 ILE A N 1
ATOM 7401 C CA . ILE A 1 952 ? -11.035 -25.830 47.828 1.00 95.06 952 ILE A CA 1
ATOM 7402 C C . ILE A 1 952 ? -12.435 -25.176 47.877 1.00 95.06 952 ILE A C 1
ATOM 7404 O O . ILE A 1 952 ? -13.396 -25.865 48.226 1.00 95.06 952 ILE A O 1
ATOM 7408 N N . PRO A 1 953 ? -12.586 -23.873 47.564 1.00 94.00 953 PRO A N 1
ATOM 7409 C CA . PRO A 1 953 ? -13.883 -23.194 47.581 1.00 94.00 953 PRO A CA 1
ATOM 7410 C C . PRO A 1 953 ? -14.854 -23.780 46.555 1.00 94.00 953 PRO A C 1
ATOM 7412 O O . PRO A 1 953 ? -14.461 -24.062 45.422 1.00 94.00 953 PRO A O 1
ATOM 7415 N N . GLN A 1 954 ? -16.134 -23.902 46.916 1.00 92.88 954 GLN A N 1
ATOM 7416 C CA . GLN A 1 954 ? -17.168 -24.370 45.984 1.00 92.88 954 GLN A CA 1
ATOM 7417 C C . GLN A 1 954 ? -17.360 -23.391 44.818 1.00 92.88 954 GLN A C 1
ATOM 7419 O O . GLN A 1 954 ? -17.600 -23.789 43.684 1.00 92.88 954 GLN A O 1
ATOM 7424 N N . GLU A 1 955 ? -17.178 -22.098 45.068 1.00 93.75 955 GLU A N 1
ATOM 7425 C CA . GLU A 1 955 ? -17.336 -21.046 44.071 1.00 93.75 955 GLU A CA 1
ATOM 7426 C C . GLU A 1 955 ? -16.349 -21.175 42.902 1.00 93.75 955 GLU A C 1
ATOM 7428 O O . GLU A 1 955 ? -16.601 -20.609 41.842 1.00 93.75 955 GLU A O 1
ATOM 7433 N N . LEU A 1 956 ? -15.264 -21.949 43.044 1.00 91.00 956 LEU A N 1
ATOM 7434 C CA . LEU A 1 956 ? -14.322 -22.219 41.954 1.00 91.00 956 LEU A CA 1
ATOM 7435 C C . LEU A 1 956 ? -15.016 -22.828 40.720 1.00 91.00 956 LEU A C 1
ATOM 7437 O O . LEU A 1 956 ? -14.607 -22.548 39.598 1.00 91.00 956 LEU A O 1
ATOM 7441 N N . GLY A 1 957 ? -16.099 -23.588 40.918 1.00 88.50 957 GLY A N 1
ATOM 7442 C CA . GLY A 1 957 ? -16.925 -24.145 39.841 1.00 88.50 957 GLY A CA 1
ATOM 7443 C C . GLY A 1 957 ? -17.723 -23.114 39.028 1.00 88.50 957 GLY A C 1
ATOM 7444 O O . GLY A 1 957 ? -18.361 -23.488 38.052 1.00 88.50 957 GLY A O 1
ATOM 7445 N N . ASN A 1 958 ? -17.699 -21.830 39.408 1.00 91.25 958 ASN A N 1
ATOM 7446 C CA . ASN A 1 958 ? -18.472 -20.759 38.766 1.00 91.25 958 ASN A CA 1
ATOM 7447 C C . ASN A 1 958 ? -17.633 -19.868 37.826 1.00 91.25 958 ASN A C 1
ATOM 7449 O O . ASN A 1 958 ? -18.097 -18.801 37.426 1.00 91.25 958 ASN A O 1
ATOM 7453 N N . ILE A 1 959 ? -16.399 -20.257 37.491 1.00 90.31 959 ILE A N 1
ATOM 7454 C CA . ILE A 1 959 ? -15.544 -19.500 36.563 1.00 90.31 959 ILE A CA 1
ATOM 7455 C C . ILE A 1 959 ? -16.057 -19.695 35.132 1.00 90.31 959 ILE A C 1
ATOM 7457 O O . ILE A 1 959 ? -15.740 -20.687 34.481 1.00 90.31 959 ILE A O 1
ATOM 7461 N N . THR A 1 960 ? -16.833 -18.737 34.624 1.00 87.81 960 THR A N 1
ATOM 7462 C CA . THR A 1 960 ? -17.524 -18.829 33.326 1.00 87.81 960 THR A CA 1
ATOM 7463 C C . THR A 1 960 ? -16.604 -19.143 32.147 1.00 87.81 960 THR A C 1
ATOM 7465 O O . THR A 1 960 ? -16.952 -19.982 31.325 1.00 87.81 960 THR A O 1
ATOM 7468 N N . GLY A 1 961 ? -15.409 -18.551 32.096 1.00 81.06 961 GLY A N 1
ATOM 7469 C CA . GLY A 1 961 ? -14.421 -18.773 31.034 1.00 81.06 961 GLY A CA 1
ATOM 7470 C C . GLY A 1 961 ? -13.818 -20.181 30.999 1.00 81.06 961 GLY A C 1
ATOM 7471 O O . GLY A 1 961 ? -13.206 -20.555 30.001 1.00 81.06 961 GLY A O 1
ATOM 7472 N N . MET A 1 962 ? -14.013 -20.971 32.061 1.00 87.31 962 MET A N 1
ATOM 7473 C CA . MET A 1 962 ? -13.686 -22.400 32.123 1.00 87.31 962 MET A CA 1
ATOM 7474 C C . MET A 1 962 ? -14.932 -23.297 31.997 1.00 87.31 962 MET A C 1
ATOM 7476 O O . MET A 1 962 ? -14.782 -24.514 31.920 1.00 87.31 962 MET A O 1
ATOM 7480 N N . ILE A 1 963 ? -16.146 -22.731 31.981 1.00 86.75 963 ILE A N 1
ATOM 7481 C CA . ILE A 1 963 ? -17.407 -23.455 31.743 1.00 86.75 963 ILE A CA 1
ATOM 7482 C C . ILE A 1 963 ? -17.657 -23.543 30.235 1.00 86.75 963 ILE A C 1
ATOM 7484 O O . ILE A 1 963 ? -17.646 -24.642 29.689 1.00 86.75 963 ILE A O 1
ATOM 7488 N N . ASP A 1 964 ? -17.786 -22.391 29.571 1.00 75.12 964 ASP A N 1
ATOM 7489 C CA . ASP A 1 964 ? -18.047 -22.271 28.135 1.00 75.12 964 ASP A CA 1
ATOM 7490 C C . ASP A 1 964 ? -16.920 -21.459 27.491 1.00 75.12 964 ASP A C 1
ATOM 7492 O O . ASP A 1 964 ? -16.726 -20.291 27.824 1.00 75.12 964 ASP A O 1
ATOM 7496 N N . VAL A 1 965 ? -16.159 -22.068 26.576 1.00 61.41 965 VAL A N 1
ATOM 7497 C CA . VAL A 1 965 ? -15.034 -21.415 25.888 1.00 61.41 965 VAL A CA 1
ATOM 7498 C C . VAL A 1 965 ? -15.590 -20.550 24.743 1.00 61.41 965 VAL A C 1
ATOM 7500 O O . VAL A 1 965 ? -16.090 -21.108 23.767 1.00 61.41 965 VAL A O 1
ATOM 7503 N N . PRO A 1 966 ? -15.522 -19.204 24.796 1.00 54.97 966 PRO A N 1
ATOM 7504 C CA . PRO A 1 966 ? -15.971 -18.361 23.689 1.00 54.97 966 PRO A CA 1
ATOM 7505 C C . PRO A 1 966 ? -15.082 -18.577 22.457 1.00 54.97 966 PRO A C 1
ATOM 7507 O O . PRO A 1 966 ? -13.856 -18.494 22.577 1.00 54.97 966 PRO A O 1
ATOM 7510 N N . THR A 1 967 ? -15.699 -18.789 21.291 1.00 50.56 967 THR A N 1
ATOM 7511 C CA . THR A 1 967 ? -15.048 -19.066 19.991 1.00 50.56 967 THR A CA 1
ATOM 7512 C C . THR A 1 967 ? -14.383 -17.847 19.334 1.00 50.56 967 THR A C 1
ATOM 7514 O O . THR A 1 967 ? -13.643 -17.997 18.373 1.00 50.56 967 THR A O 1
ATOM 7517 N N . ASN A 1 968 ? -14.596 -16.630 19.848 1.00 46.56 968 ASN A N 1
ATOM 7518 C CA . ASN A 1 968 ? -14.104 -15.385 19.240 1.00 46.56 968 ASN A CA 1
ATOM 7519 C C . ASN A 1 968 ? -13.115 -14.642 20.147 1.00 46.56 968 ASN A C 1
ATOM 7521 O O . ASN A 1 968 ? -13.417 -13.549 20.626 1.00 46.56 968 ASN A O 1
ATOM 7525 N N . VAL A 1 969 ? -11.937 -15.213 20.411 1.00 45.00 969 VAL A N 1
ATOM 7526 C CA . VAL A 1 969 ? -10.865 -14.473 21.100 1.00 45.00 969 VAL A CA 1
ATOM 7527 C C . VAL A 1 969 ? -9.569 -14.567 20.309 1.00 45.00 969 VAL A C 1
ATOM 7529 O O . VAL A 1 969 ? -8.810 -15.520 20.446 1.00 45.00 969 VAL A O 1
ATOM 7532 N N . SER A 1 970 ? -9.296 -13.540 19.504 1.00 43.09 970 SER A N 1
ATOM 7533 C CA . SER A 1 970 ? -7.942 -13.239 19.043 1.00 43.09 970 SER A CA 1
ATOM 7534 C C . SER A 1 970 ? -7.150 -12.699 20.240 1.00 43.09 970 SER A C 1
ATOM 7536 O O . SER A 1 970 ? -7.324 -11.546 20.636 1.00 43.09 970 SER A O 1
ATOM 7538 N N . ILE A 1 971 ? -6.330 -13.544 20.872 1.00 44.25 971 ILE A N 1
ATOM 7539 C CA . ILE A 1 971 ? -5.567 -13.194 22.090 1.00 44.25 971 ILE A CA 1
ATOM 7540 C C . ILE A 1 971 ? -4.498 -12.125 21.790 1.00 44.25 971 ILE A C 1
ATOM 7542 O O . ILE A 1 971 ? -4.113 -11.346 22.659 1.00 44.25 971 ILE A O 1
ATOM 7546 N N . LEU A 1 972 ? -4.097 -12.002 20.529 1.00 43.31 972 LEU A N 1
ATOM 7547 C CA . LEU A 1 972 ? -3.282 -10.916 20.011 1.00 43.31 972 LEU A CA 1
ATOM 7548 C C . LEU A 1 972 ? -3.989 -10.430 18.746 1.00 43.31 972 LEU A C 1
ATOM 7550 O O . LEU A 1 972 ? -4.091 -11.184 17.783 1.00 43.31 972 LEU A O 1
ATOM 7554 N N . GLN A 1 973 ? -4.511 -9.201 18.734 1.00 42.03 973 GLN A N 1
ATOM 7555 C CA . GLN A 1 973 ? -4.639 -8.519 17.448 1.00 42.03 973 GLN A CA 1
ATOM 7556 C C . GLN A 1 973 ? -3.223 -8.521 16.876 1.00 42.03 973 GLN A C 1
ATOM 7558 O O . GLN A 1 973 ? -2.290 -8.139 17.583 1.00 42.03 973 GLN A O 1
ATOM 7563 N N . SER A 1 974 ? -3.040 -9.051 15.668 1.00 40.56 974 SER A N 1
ATOM 7564 C CA . SER A 1 974 ? -1.790 -8.873 14.940 1.00 40.56 974 SER A CA 1
ATOM 7565 C C . SER A 1 974 ? -1.415 -7.401 15.047 1.00 40.56 974 SER A C 1
ATOM 7567 O O . SER A 1 974 ? -2.202 -6.550 14.626 1.00 40.56 974 SER A O 1
ATOM 7569 N N . TYR A 1 975 ? -0.277 -7.094 15.675 1.00 39.62 975 TYR A N 1
ATOM 7570 C CA . TYR A 1 975 ? 0.247 -5.736 15.698 1.00 39.62 975 TYR A CA 1
ATOM 7571 C C . TYR A 1 975 ? 0.608 -5.403 14.251 1.00 39.62 975 TYR A C 1
ATOM 7573 O O . TYR A 1 975 ? 1.691 -5.710 13.767 1.00 39.62 975 TYR A O 1
ATOM 7581 N N . SER A 1 976 ? -0.365 -4.858 13.526 1.00 36.00 976 SER A N 1
ATOM 7582 C CA . SER A 1 976 ? -0.211 -4.373 12.164 1.00 36.00 976 SER A CA 1
ATOM 7583 C C . SER A 1 976 ? 0.459 -3.008 12.237 1.00 36.00 976 SER A C 1
ATOM 7585 O O . SER A 1 976 ? -0.153 -1.971 11.983 1.00 36.00 976 SER A O 1
ATOM 7587 N N . THR A 1 977 ? 1.720 -2.979 12.655 1.00 34.25 977 THR A N 1
ATOM 7588 C CA . THR A 1 977 ? 2.530 -1.765 12.609 1.00 34.25 977 THR A CA 1
ATOM 7589 C C . THR A 1 977 ? 3.141 -1.654 11.212 1.00 34.25 977 THR A C 1
ATOM 7591 O O . THR A 1 977 ? 4.301 -1.996 11.049 1.00 34.25 977 THR A O 1
ATOM 7594 N N . ALA A 1 978 ? 2.337 -1.285 10.204 1.00 31.56 978 ALA A N 1
ATOM 7595 C CA . ALA A 1 978 ? 2.719 -0.559 8.976 1.00 31.56 978 ALA A CA 1
ATOM 7596 C C . ALA A 1 978 ? 1.647 -0.699 7.871 1.00 31.56 978 ALA A C 1
ATOM 7598 O O . ALA A 1 978 ? 1.329 -1.816 7.486 1.00 31.56 978 ALA A O 1
ATOM 7599 N N . PRO A 1 979 ? 1.170 0.406 7.270 1.00 27.33 979 PRO A N 1
ATOM 7600 C CA . PRO A 1 979 ? 0.305 0.393 6.084 1.00 27.33 979 PRO A CA 1
ATOM 7601 C C . PRO A 1 979 ? 1.076 0.351 4.742 1.00 27.33 979 PRO A C 1
ATOM 7603 O O . PRO A 1 979 ? 0.528 0.756 3.724 1.00 27.33 979 PRO A O 1
ATOM 7606 N N . PHE A 1 980 ? 2.354 -0.058 4.730 1.00 29.22 980 PHE A N 1
ATOM 7607 C CA . PHE A 1 980 ? 3.229 0.052 3.544 1.00 29.22 980 PHE A CA 1
ATOM 7608 C C . PHE A 1 980 ? 3.976 -1.223 3.138 1.00 29.22 980 PHE A C 1
ATOM 7610 O O . PHE A 1 980 ? 4.698 -1.176 2.146 1.00 29.22 980 PHE A O 1
ATOM 7617 N N . VAL A 1 981 ? 3.796 -2.343 3.844 1.00 32.41 981 VAL A N 1
ATOM 7618 C CA . VAL A 1 981 ? 4.316 -3.624 3.350 1.00 32.41 981 VAL A CA 1
ATOM 7619 C C . VAL A 1 981 ? 3.439 -4.041 2.176 1.00 32.41 981 VAL A C 1
ATOM 7621 O O . VAL A 1 981 ? 2.212 -3.976 2.270 1.00 32.41 981 VAL A O 1
ATOM 7624 N N . VAL A 1 982 ? 4.066 -4.393 1.054 1.00 30.11 982 VAL A N 1
ATOM 7625 C CA . VAL A 1 982 ? 3.372 -5.044 -0.058 1.00 30.11 982 VAL A CA 1
ATOM 7626 C C . VAL A 1 982 ? 2.754 -6.315 0.516 1.00 30.11 982 VAL A C 1
ATOM 7628 O O . VAL A 1 982 ? 3.472 -7.234 0.900 1.00 30.11 982 VAL A O 1
ATOM 7631 N N . ASP A 1 983 ? 1.431 -6.289 0.612 1.00 32.44 983 ASP A N 1
ATOM 7632 C CA . ASP A 1 983 ? 0.577 -7.304 1.208 1.00 32.44 983 ASP A CA 1
ATOM 7633 C C . ASP A 1 983 ? 0.635 -7.391 2.749 1.00 32.44 983 ASP A C 1
ATOM 7635 O O . ASP A 1 983 ? 1.693 -7.329 3.385 1.00 32.44 983 ASP A O 1
ATOM 7639 N N . GLU A 1 984 ? -0.546 -7.510 3.364 1.00 32.66 984 GLU A N 1
ATOM 7640 C CA . GLU A 1 984 ? -0.762 -7.630 4.807 1.00 32.66 984 GLU A CA 1
ATOM 7641 C C . GLU A 1 984 ? -0.066 -8.895 5.337 1.00 32.66 984 GLU A C 1
ATOM 7643 O O . GLU A 1 984 ? -0.658 -9.958 5.537 1.00 32.66 984 GLU A O 1
ATOM 7648 N N . THR A 1 985 ? 1.238 -8.813 5.575 1.00 34.62 985 THR A N 1
ATOM 7649 C CA . THR A 1 985 ? 1.965 -9.775 6.391 1.00 34.62 985 THR A CA 1
ATOM 7650 C C . THR A 1 985 ? 1.896 -9.259 7.822 1.00 34.62 985 THR A C 1
ATOM 7652 O O . THR A 1 985 ? 2.739 -8.460 8.233 1.00 34.62 985 THR A O 1
ATOM 7655 N N . PRO A 1 986 ? 0.872 -9.648 8.615 1.00 36.41 986 PRO A N 1
ATOM 7656 C CA . PRO A 1 986 ? 0.880 -9.341 10.030 1.00 36.41 986 PRO A CA 1
ATOM 7657 C C . PRO A 1 986 ? 2.197 -9.863 10.583 1.00 36.41 986 PRO A C 1
ATOM 7659 O O . PRO A 1 986 ? 2.490 -11.057 10.477 1.00 36.41 986 PRO A O 1
ATOM 7662 N N . ILE A 1 987 ? 3.004 -8.964 11.148 1.00 37.94 987 ILE A N 1
ATOM 7663 C CA . ILE A 1 987 ? 4.180 -9.367 11.900 1.00 37.94 987 ILE A CA 1
ATOM 7664 C C . ILE A 1 987 ? 3.630 -10.220 13.036 1.00 37.94 987 ILE A C 1
ATOM 7666 O O . ILE A 1 987 ? 3.022 -9.726 13.991 1.00 37.94 987 ILE A O 1
ATOM 7670 N N . HIS A 1 988 ? 3.749 -11.536 12.875 1.00 41.59 988 HIS A N 1
ATOM 7671 C CA . HIS A 1 988 ? 3.361 -12.484 13.891 1.00 41.59 988 HIS A CA 1
ATOM 7672 C C . HIS A 1 988 ? 4.344 -12.275 15.031 1.00 41.59 988 HIS A C 1
ATOM 7674 O O . HIS A 1 988 ? 5.427 -12.859 15.034 1.00 41.59 988 HIS A O 1
ATOM 7680 N N . VAL A 1 989 ? 3.964 -11.430 15.995 1.00 40.91 989 VAL A N 1
ATOM 7681 C CA . VAL A 1 989 ? 4.526 -11.486 17.341 1.00 40.91 989 VAL A CA 1
ATOM 7682 C C . VAL A 1 989 ? 4.425 -12.953 17.716 1.00 40.91 989 VAL A C 1
ATOM 7684 O O . VAL A 1 989 ? 3.318 -13.496 17.812 1.00 40.91 989 VAL A O 1
ATOM 7687 N N . SER A 1 990 ? 5.588 -13.601 17.742 1.00 39.44 990 SER A N 1
ATOM 7688 C CA . SER A 1 990 ? 5.741 -15.041 17.887 1.00 39.44 990 SER A CA 1
ATOM 7689 C C . SER A 1 990 ? 4.778 -15.531 18.956 1.00 39.44 990 SER A C 1
ATOM 7691 O O . SER A 1 990 ? 4.730 -14.932 20.032 1.00 39.44 990 SER A O 1
ATOM 7693 N N . GLU A 1 991 ? 3.992 -16.549 18.593 1.00 45.44 991 GLU A N 1
ATOM 7694 C CA . GLU A 1 991 ? 2.967 -17.225 19.391 1.00 45.44 991 GLU A CA 1
ATOM 7695 C C . GLU A 1 991 ? 3.191 -17.019 20.886 1.00 45.44 991 GLU A C 1
ATOM 7697 O O . GLU A 1 991 ? 4.257 -17.354 21.398 1.00 45.44 991 GLU A O 1
ATOM 7702 N N . LEU A 1 992 ? 2.218 -16.453 21.600 1.00 43.78 992 LEU A N 1
ATOM 7703 C CA . LEU A 1 992 ? 2.391 -16.238 23.027 1.00 43.78 992 LEU A CA 1
ATOM 7704 C C . LEU A 1 992 ? 2.580 -17.602 23.707 1.00 43.78 992 LEU A C 1
ATOM 7706 O O . LEU A 1 992 ? 1.670 -18.433 23.740 1.00 43.78 992 LEU A O 1
ATOM 7710 N N . ILE A 1 993 ? 3.796 -17.840 24.200 1.00 49.91 993 ILE A N 1
ATOM 7711 C CA . ILE A 1 993 ? 4.197 -19.113 24.786 1.00 49.91 993 ILE A CA 1
ATOM 7712 C C . ILE A 1 993 ? 3.906 -19.084 26.284 1.00 49.91 993 ILE A C 1
ATOM 7714 O O . ILE A 1 993 ? 4.599 -18.420 27.055 1.00 49.91 993 ILE A O 1
ATOM 7718 N N . VAL A 1 994 ? 2.926 -19.869 26.720 1.00 52.66 994 VAL A N 1
ATOM 7719 C CA . VAL A 1 994 ? 2.730 -20.172 28.139 1.00 52.66 994 VAL A CA 1
ATOM 7720 C C . VAL A 1 994 ? 3.631 -21.348 28.492 1.00 52.66 994 VAL A C 1
ATOM 7722 O O . VAL A 1 994 ? 3.384 -22.485 28.096 1.00 52.66 994 VAL A O 1
ATOM 7725 N N . ASP A 1 995 ? 4.698 -21.103 29.245 1.00 56.28 995 ASP A N 1
ATOM 7726 C CA . ASP A 1 995 ? 5.531 -22.189 29.762 1.00 56.28 995 ASP A CA 1
ATOM 7727 C C . ASP A 1 995 ? 4.890 -22.782 31.028 1.00 56.28 995 ASP A C 1
ATOM 7729 O O . ASP A 1 995 ? 4.911 -22.205 32.121 1.00 56.28 995 ASP A O 1
ATOM 7733 N N . TRP A 1 996 ? 4.325 -23.977 30.873 1.00 62.81 996 TRP A N 1
ATOM 7734 C CA . TRP A 1 996 ? 3.739 -24.766 31.946 1.00 62.81 996 TRP A CA 1
ATOM 7735 C C . TRP A 1 996 ? 4.534 -26.057 32.152 1.00 62.81 996 TRP A C 1
ATOM 7737 O O . TRP A 1 996 ? 4.587 -26.930 31.292 1.00 62.81 996 TRP A O 1
ATOM 7747 N N . LYS A 1 997 ? 5.166 -26.203 33.326 1.00 64.06 997 LYS A N 1
ATOM 7748 C CA . LYS A 1 997 ? 5.923 -27.409 33.734 1.00 64.06 997 LYS A CA 1
ATOM 7749 C C . LYS A 1 997 ? 6.918 -27.927 32.670 1.00 64.06 997 LYS A C 1
ATOM 7751 O O . LYS A 1 997 ? 7.089 -29.137 32.550 1.00 64.06 997 LYS A O 1
ATOM 7756 N N . ARG A 1 998 ? 7.658 -27.023 32.005 1.00 55.56 998 ARG A N 1
ATOM 7757 C CA . ARG A 1 998 ? 8.619 -27.318 30.915 1.00 55.56 998 ARG A CA 1
ATOM 7758 C C . ARG A 1 998 ? 7.964 -27.693 29.580 1.00 55.56 998 ARG A C 1
ATOM 7760 O O . ARG A 1 998 ? 8.658 -28.152 28.679 1.00 55.56 998 ARG A O 1
ATOM 7767 N N . SER A 1 999 ? 6.654 -27.505 29.456 1.00 47.97 999 SER A N 1
ATOM 7768 C CA . SER A 1 999 ? 5.931 -27.544 28.191 1.00 47.97 999 SER A CA 1
ATOM 7769 C C . SER A 1 999 ? 5.674 -26.115 27.740 1.00 47.97 999 SER A C 1
ATOM 7771 O O . SER A 1 999 ? 5.072 -25.335 28.475 1.00 47.97 999 SER A O 1
ATOM 7773 N N . MET A 1 1000 ? 6.119 -25.779 26.535 1.00 54.97 1000 MET A N 1
ATOM 7774 C CA . MET A 1 1000 ? 5.768 -24.523 25.881 1.00 54.97 1000 MET A CA 1
ATOM 7775 C C . MET A 1 1000 ? 4.413 -24.712 25.197 1.00 54.97 1000 MET A C 1
ATOM 7777 O O . MET A 1 1000 ? 4.302 -25.489 24.253 1.00 54.97 1000 MET A O 1
ATOM 7781 N N . LEU A 1 1001 ? 3.371 -24.067 25.718 1.00 53.38 1001 LEU A N 1
ATOM 7782 C CA . LEU A 1 1001 ? 2.056 -24.009 25.087 1.00 53.38 1001 LEU A CA 1
ATOM 7783 C C . LEU A 1 1001 ? 2.009 -22.746 24.233 1.00 53.38 1001 LEU A C 1
ATOM 7785 O O . LEU A 1 1001 ? 1.879 -21.647 24.767 1.00 53.38 1001 LEU A O 1
ATOM 7789 N N . ALA A 1 1002 ? 2.138 -22.907 22.921 1.00 46.03 1002 ALA A N 1
ATOM 7790 C CA . ALA A 1 1002 ? 1.865 -21.836 21.978 1.00 46.03 1002 ALA A CA 1
ATOM 7791 C C . ALA A 1 1002 ? 0.356 -21.565 21.961 1.00 46.03 1002 ALA A C 1
ATOM 7793 O O . ALA A 1 1002 ? -0.431 -22.452 21.625 1.00 46.03 1002 ALA A O 1
ATOM 7794 N N . LEU A 1 1003 ? -0.055 -20.357 22.346 1.00 49.03 1003 LEU A N 1
ATOM 7795 C CA . LEU A 1 1003 ? -1.419 -19.899 22.115 1.00 49.03 1003 LEU A CA 1
ATOM 7796 C C . LEU A 1 1003 ? -1.471 -19.263 20.719 1.00 49.03 1003 LEU A C 1
ATOM 7798 O O . LEU A 1 1003 ? -0.757 -18.282 20.483 1.00 49.03 1003 LEU A O 1
ATOM 7802 N N . PRO A 1 1004 ? -2.266 -19.810 19.780 1.00 40.66 1004 PRO A N 1
ATOM 7803 C CA . PRO A 1 1004 ? -2.342 -19.263 18.435 1.00 40.66 1004 PRO A CA 1
ATOM 7804 C C . PRO A 1 1004 ? -2.857 -17.818 18.478 1.00 40.66 1004 PRO A C 1
ATOM 7806 O O . PRO A 1 1004 ? -3.839 -17.506 19.149 1.00 40.66 1004 PRO A O 1
ATOM 7809 N N . SER A 1 1005 ? -2.180 -16.930 17.752 1.00 40.09 1005 SER A N 1
ATOM 7810 C CA . SER A 1 1005 ? -2.551 -15.518 17.599 1.00 40.09 1005 SER A CA 1
ATOM 7811 C C . SER A 1 1005 ? -3.623 -15.287 16.524 1.00 40.09 1005 SER A C 1
ATOM 7813 O O . SER A 1 1005 ? -4.204 -14.208 16.471 1.00 40.09 1005 SER A O 1
ATOM 7815 N N . ALA A 1 1006 ? -3.923 -16.291 15.691 1.00 38.53 1006 ALA A N 1
ATOM 7816 C CA . ALA A 1 1006 ? -4.872 -16.180 14.585 1.00 38.53 1006 ALA A CA 1
ATOM 7817 C C . ALA A 1 1006 ? -6.318 -16.552 14.989 1.00 38.53 1006 ALA A C 1
ATOM 7819 O O . ALA A 1 1006 ? -6.519 -17.576 15.652 1.00 38.53 1006 ALA A O 1
ATOM 7820 N N . PRO A 1 1007 ? -7.340 -15.785 14.557 1.00 35.09 1007 PRO A N 1
ATOM 7821 C CA . PRO A 1 1007 ? -8.740 -16.181 14.700 1.00 35.09 1007 PRO A CA 1
ATOM 7822 C C . PRO A 1 1007 ? -9.026 -17.459 13.887 1.00 35.09 1007 PRO A C 1
ATOM 7824 O O . PRO A 1 1007 ? -8.673 -17.544 12.714 1.00 35.09 1007 PRO A O 1
ATOM 7827 N N . GLY A 1 1008 ? -9.657 -18.464 14.506 1.00 38.66 1008 GLY A N 1
ATOM 7828 C CA . GLY A 1 1008 ? -10.101 -19.692 13.824 1.00 38.66 1008 GLY A CA 1
ATOM 7829 C C . GLY A 1 1008 ? -9.246 -20.955 14.021 1.00 38.66 1008 GLY A C 1
ATOM 7830 O O . GLY A 1 1008 ? -9.504 -21.959 13.359 1.00 38.66 1008 GLY A O 1
ATOM 7831 N N . ARG A 1 1009 ? -8.252 -20.959 14.924 1.00 41.31 1009 ARG A N 1
ATOM 7832 C CA . ARG A 1 1009 ? -7.642 -22.204 15.444 1.00 41.31 1009 ARG A CA 1
ATOM 7833 C C . ARG A 1 1009 ? -8.121 -22.463 16.876 1.00 41.31 1009 ARG A C 1
ATOM 7835 O O . ARG A 1 1009 ? -7.508 -22.007 17.838 1.00 41.31 1009 ARG A O 1
ATOM 7842 N N . ASP A 1 1010 ? -9.231 -23.186 16.992 1.00 41.00 1010 ASP A N 1
ATOM 7843 C CA . ASP A 1 1010 ? -9.997 -23.420 18.228 1.00 41.00 1010 ASP A CA 1
ATOM 7844 C C . ASP A 1 1010 ? -9.375 -24.447 19.199 1.00 41.00 1010 ASP A C 1
ATOM 7846 O O . ASP A 1 1010 ? -10.048 -25.371 19.645 1.00 41.00 1010 ASP A O 1
ATOM 7850 N N . ASP A 1 1011 ? -8.115 -24.260 19.600 1.00 50.31 1011 ASP A N 1
ATOM 7851 C CA . ASP A 1 1011 ? -7.503 -25.025 20.701 1.00 50.31 1011 ASP A CA 1
ATOM 7852 C C . ASP A 1 1011 ? -7.024 -24.086 21.823 1.00 50.31 1011 ASP A C 1
ATOM 7854 O O . ASP A 1 1011 ? -5.851 -24.057 22.202 1.00 50.31 1011 ASP A O 1
ATOM 7858 N N . VAL A 1 1012 ? -7.932 -23.282 22.391 1.00 55.97 1012 VAL A N 1
ATOM 7859 C CA . VAL A 1 1012 ? -7.623 -22.574 23.644 1.00 55.97 1012 VAL A CA 1
ATOM 7860 C C . VAL A 1 1012 ? -7.610 -23.591 24.790 1.00 55.97 1012 VAL A C 1
ATOM 7862 O O . VAL A 1 1012 ? -8.657 -24.066 25.229 1.00 55.97 1012 VAL A O 1
ATOM 7865 N N . TYR A 1 1013 ? -6.421 -23.934 25.289 1.00 66.12 1013 TYR A N 1
ATOM 7866 C CA . TYR A 1 1013 ? -6.249 -24.837 26.430 1.00 66.12 1013 TYR A CA 1
ATOM 7867 C C . TYR A 1 1013 ? -6.758 -24.193 27.733 1.00 66.12 1013 TYR A C 1
ATOM 7869 O O . TYR A 1 1013 ? -6.149 -23.254 28.244 1.00 66.12 1013 TYR A O 1
ATOM 7877 N N . CYS A 1 1014 ? -7.834 -24.728 28.321 1.00 81.31 1014 CYS A N 1
ATOM 7878 C CA . CYS A 1 1014 ? -8.237 -24.393 29.692 1.00 81.31 1014 CYS A CA 1
ATOM 7879 C C . CYS A 1 1014 ? -7.540 -25.312 30.710 1.00 81.31 1014 CYS A C 1
ATOM 7881 O O . CYS A 1 1014 ? -7.565 -26.542 30.571 1.00 81.31 1014 CYS A O 1
ATOM 7883 N N . LEU A 1 1015 ? -6.943 -24.726 31.752 1.00 86.00 1015 LEU A N 1
ATOM 7884 C CA . LEU A 1 1015 ? -6.077 -25.418 32.709 1.00 86.00 1015 LEU A CA 1
ATOM 7885 C C . LEU A 1 1015 ? -6.299 -24.950 34.153 1.00 86.00 1015 LEU A C 1
ATOM 7887 O O . LEU A 1 1015 ? -6.317 -23.752 34.434 1.00 86.00 1015 LEU A O 1
ATOM 7891 N N . LEU A 1 1016 ? -6.370 -25.912 35.078 1.00 91.56 1016 LEU A N 1
ATOM 7892 C CA . LEU A 1 1016 ? -6.414 -25.686 36.525 1.00 91.56 1016 LEU A CA 1
ATOM 7893 C C . LEU A 1 1016 ? -5.326 -26.502 37.242 1.00 91.56 1016 LEU A C 1
ATOM 7895 O O . LEU A 1 1016 ? -5.404 -27.730 37.310 1.00 91.56 1016 LEU A O 1
ATOM 7899 N N . ASP A 1 1017 ? -4.334 -25.833 37.831 1.00 93.12 1017 ASP A N 1
ATOM 7900 C CA . ASP A 1 1017 ? -3.247 -26.472 38.581 1.00 93.12 1017 ASP A CA 1
ATOM 7901 C C . ASP A 1 1017 ? -3.149 -25.941 40.020 1.00 93.12 1017 ASP A C 1
ATOM 7903 O O . ASP A 1 1017 ? -2.686 -24.832 40.291 1.00 93.12 1017 ASP A O 1
ATOM 7907 N N . LEU A 1 1018 ? -3.587 -26.784 40.958 1.00 95.75 1018 LEU A N 1
ATOM 7908 C CA . LEU A 1 1018 ? -3.561 -26.575 42.409 1.00 95.75 1018 LEU A CA 1
ATOM 7909 C C . LEU A 1 1018 ? -2.519 -27.472 43.101 1.00 95.75 1018 LEU A C 1
ATOM 7911 O O . LEU A 1 1018 ? -2.495 -27.576 44.332 1.00 95.75 1018 LEU A O 1
ATOM 7915 N N . SER A 1 1019 ? -1.692 -28.182 42.329 1.00 96.19 1019 SER A N 1
ATOM 7916 C CA . SER A 1 1019 ? -0.821 -29.232 42.860 1.00 96.19 1019 SER A CA 1
ATOM 7917 C C . SER A 1 1019 ? 0.259 -28.708 43.811 1.00 96.19 1019 SER A C 1
ATOM 7919 O O . SER A 1 1019 ? 0.640 -27.542 43.750 1.00 96.19 1019 SER A O 1
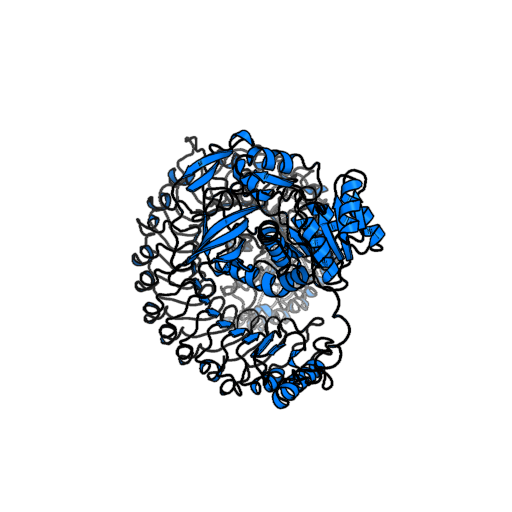ATOM 7921 N N . LYS A 1 1020 ? 0.796 -29.575 44.678 1.00 96.44 1020 LYS A N 1
ATOM 7922 C CA . LYS A 1 1020 ? 1.882 -29.252 45.625 1.00 96.44 1020 LYS A CA 1
ATOM 7923 C C . LYS A 1 1020 ? 1.527 -28.082 46.552 1.00 96.44 1020 LYS A C 1
ATOM 7925 O O . LYS A 1 1020 ? 2.219 -27.070 46.582 1.00 96.44 1020 LYS A O 1
ATOM 7930 N N . ASN A 1 1021 ? 0.435 -28.229 47.287 1.00 97.50 1021 ASN A N 1
ATOM 7931 C CA . ASN A 1 1021 ? -0.021 -27.288 48.310 1.00 97.50 1021 ASN A CA 1
ATOM 7932 C C . ASN A 1 1021 ? -0.355 -28.062 49.605 1.00 97.50 1021 ASN A C 1
ATOM 7934 O O . ASN A 1 1021 ? -0.037 -29.245 49.742 1.00 97.50 1021 ASN A O 1
ATOM 7938 N N . LYS A 1 1022 ? -0.977 -27.400 50.587 1.00 97.25 1022 LYS A N 1
ATOM 7939 C CA . LYS A 1 1022 ? -1.475 -28.004 51.836 1.00 97.25 1022 LYS A CA 1
ATOM 7940 C C . LYS A 1 1022 ? -3.008 -27.953 51.922 1.00 97.25 1022 LYS A C 1
ATOM 7942 O O . LYS A 1 1022 ? -3.560 -27.876 53.021 1.00 97.25 1022 LYS A O 1
ATOM 7947 N N . LEU A 1 1023 ? -3.693 -27.977 50.775 1.00 96.75 1023 LEU A N 1
ATOM 7948 C CA . LEU A 1 1023 ? -5.157 -27.966 50.712 1.00 96.75 1023 LEU A CA 1
ATOM 7949 C C . LEU A 1 1023 ? -5.715 -29.259 51.316 1.00 96.75 1023 LEU A C 1
ATOM 7951 O O . LEU A 1 1023 ? -5.121 -30.323 51.140 1.00 96.75 1023 LEU A O 1
ATOM 7955 N N . SER A 1 1024 ? -6.838 -29.176 52.020 1.00 95.50 1024 SER A N 1
ATOM 7956 C CA . SER A 1 1024 ? -7.449 -30.293 52.748 1.00 95.50 1024 SER A CA 1
ATOM 7957 C C . SER A 1 1024 ? -8.967 -30.357 52.559 1.00 95.50 1024 SER A C 1
ATOM 7959 O O . SER A 1 1024 ? -9.564 -29.481 51.943 1.00 95.50 1024 SER A O 1
ATOM 7961 N N . GLY A 1 1025 ? -9.607 -31.410 53.070 1.00 95.25 1025 GLY A N 1
ATOM 7962 C CA . GLY A 1 1025 ? -11.041 -31.646 52.867 1.00 95.25 1025 GLY A CA 1
ATOM 7963 C C . GLY A 1 1025 ? -11.349 -32.352 51.545 1.00 95.25 1025 GLY A C 1
ATOM 7964 O O . GLY A 1 1025 ? -10.443 -32.816 50.850 1.00 95.25 1025 GLY A O 1
ATOM 7965 N N . GLU A 1 1026 ? -12.637 -32.473 51.229 1.00 94.00 1026 GLU A N 1
ATOM 7966 C CA . GLU A 1 1026 ? -13.103 -33.154 50.017 1.00 94.00 1026 GLU A CA 1
ATOM 7967 C C . GLU A 1 1026 ? -12.979 -32.270 48.771 1.00 94.00 1026 GLU A C 1
ATOM 7969 O O . GLU A 1 1026 ? -13.013 -31.040 48.852 1.00 94.00 1026 GLU A O 1
ATOM 7974 N N . ILE A 1 1027 ? -12.858 -32.902 47.601 1.00 92.75 1027 ILE A N 1
ATOM 7975 C CA . ILE A 1 1027 ? -12.901 -32.209 46.310 1.00 92.75 1027 ILE A CA 1
ATOM 7976 C C . ILE A 1 1027 ? -14.357 -31.787 46.034 1.00 92.75 1027 ILE A C 1
ATOM 7978 O O . ILE A 1 1027 ? -15.225 -32.661 45.970 1.00 92.75 1027 ILE A O 1
ATOM 7982 N N . PRO A 1 1028 ? -14.656 -30.486 45.846 1.00 91.69 1028 PRO A N 1
ATOM 7983 C CA . PRO A 1 1028 ? -16.014 -30.027 45.570 1.00 91.69 1028 PRO A CA 1
ATOM 7984 C C . PRO A 1 1028 ? -16.575 -30.626 44.277 1.00 91.69 1028 PRO A C 1
ATOM 7986 O O . PRO A 1 1028 ? -15.923 -30.573 43.234 1.00 91.69 1028 PRO A O 1
ATOM 7989 N N . THR A 1 1029 ? -17.808 -31.141 44.320 1.00 89.75 1029 THR A N 1
ATOM 7990 C CA . THR A 1 1029 ? -18.468 -31.730 43.140 1.00 89.75 1029 THR A CA 1
ATOM 7991 C C . THR A 1 1029 ? -18.625 -30.715 42.012 1.00 89.75 1029 THR A C 1
ATOM 7993 O O . THR A 1 1029 ? -18.351 -31.065 40.878 1.00 89.75 1029 THR A O 1
ATOM 7996 N N . VAL A 1 1030 ? -18.935 -29.458 42.355 1.00 87.69 1030 VAL A N 1
ATOM 7997 C CA . VAL A 1 1030 ? -19.149 -28.294 41.463 1.00 87.69 1030 VAL A CA 1
ATOM 7998 C C . VAL A 1 1030 ? -18.007 -27.974 40.493 1.00 87.69 1030 VAL A C 1
ATOM 8000 O O . VAL A 1 1030 ? -18.185 -27.166 39.587 1.00 87.69 1030 VAL A O 1
ATOM 8003 N N . ILE A 1 1031 ? -16.828 -28.576 40.661 1.00 88.75 1031 ILE A N 1
ATOM 8004 C CA . ILE A 1 1031 ? -15.744 -28.491 39.671 1.00 88.75 1031 ILE A CA 1
ATOM 8005 C C . ILE A 1 1031 ? -16.157 -29.169 38.349 1.00 88.75 1031 ILE A C 1
ATOM 8007 O O . ILE A 1 1031 ? -15.655 -28.799 37.291 1.00 88.75 1031 ILE A O 1
ATOM 8011 N N . ASP A 1 1032 ? -17.126 -30.090 38.384 1.00 86.38 1032 ASP A N 1
ATOM 8012 C CA . ASP A 1 1032 ? -17.752 -30.702 37.205 1.00 86.38 1032 ASP A CA 1
ATOM 8013 C C . ASP A 1 1032 ? -18.442 -29.715 36.251 1.00 86.38 1032 ASP A C 1
ATOM 8015 O O . ASP A 1 1032 ? -18.657 -30.062 35.084 1.00 86.38 1032 ASP A O 1
ATOM 8019 N N . ASN A 1 1033 ? -18.748 -28.498 36.709 1.00 89.31 1033 ASN A N 1
ATOM 8020 C CA . ASN A 1 1033 ? -19.292 -27.420 35.887 1.00 89.31 1033 ASN A CA 1
ATOM 8021 C C . ASN A 1 1033 ? -18.273 -26.867 34.884 1.00 89.31 1033 ASN A C 1
ATOM 8023 O O . ASN A 1 1033 ? -18.672 -26.309 33.866 1.00 89.31 1033 ASN A O 1
ATOM 8027 N N . LEU A 1 1034 ? -16.970 -27.012 35.140 1.00 89.31 1034 LEU A N 1
ATOM 8028 C CA . LEU A 1 1034 ? -15.903 -26.420 34.331 1.00 89.31 1034 LEU A CA 1
ATOM 8029 C C . LEU A 1 1034 ? -15.638 -27.234 33.047 1.00 89.31 1034 LEU A C 1
ATOM 8031 O O . LEU A 1 1034 ? -14.551 -27.778 32.852 1.00 89.31 1034 LEU A O 1
ATOM 8035 N N . LYS A 1 1035 ? -16.646 -27.341 32.172 1.00 86.56 1035 LYS A N 1
ATOM 8036 C CA . LYS A 1 1035 ? -16.642 -28.179 30.955 1.00 86.56 1035 LYS A CA 1
ATOM 8037 C C . LYS A 1 1035 ? -15.578 -27.808 29.921 1.00 86.56 1035 LYS A C 1
ATOM 8039 O O . LYS A 1 1035 ? -15.239 -28.634 29.077 1.00 86.56 1035 LYS A O 1
ATOM 8044 N N . GLY A 1 1036 ? -15.028 -26.599 29.990 1.00 81.31 1036 GLY A N 1
ATOM 8045 C CA . GLY A 1 1036 ? -13.911 -26.175 29.155 1.00 81.31 1036 GLY A CA 1
ATOM 8046 C C . GLY A 1 1036 ? -12.572 -26.807 29.547 1.00 81.31 1036 GLY A C 1
ATOM 8047 O O . GLY A 1 1036 ? -11.682 -26.869 28.698 1.00 81.31 1036 GLY A O 1
ATOM 8048 N N . LEU A 1 1037 ? -12.404 -27.282 30.794 1.00 84.62 1037 LEU A N 1
ATOM 8049 C CA . LEU A 1 1037 ? -11.124 -27.793 31.302 1.00 84.62 1037 LEU A CA 1
ATOM 8050 C C . LEU A 1 1037 ? -10.565 -28.930 30.440 1.00 84.62 1037 LEU A C 1
ATOM 8052 O O . LEU A 1 1037 ? -11.210 -29.947 30.212 1.00 84.62 1037 LEU A O 1
ATOM 8056 N N . LYS A 1 1038 ? -9.305 -28.775 30.027 1.00 82.00 1038 LYS A N 1
ATOM 8057 C CA . LYS A 1 1038 ? -8.525 -29.817 29.344 1.00 82.00 1038 LYS A CA 1
ATOM 8058 C C . LYS A 1 1038 ? -7.492 -30.452 30.264 1.00 82.00 1038 LYS A C 1
ATOM 8060 O O . LYS A 1 1038 ? -7.140 -31.615 30.094 1.00 82.00 1038 LYS A O 1
ATOM 8065 N N . ILE A 1 1039 ? -6.995 -29.689 31.238 1.00 84.00 1039 ILE A N 1
ATOM 8066 C CA . ILE A 1 1039 ? -5.975 -30.133 32.186 1.00 84.00 1039 ILE A CA 1
ATOM 8067 C C . ILE A 1 1039 ? -6.392 -29.732 33.601 1.00 84.00 1039 ILE A C 1
ATOM 8069 O O . ILE A 1 1039 ? -6.607 -28.555 33.886 1.00 84.00 1039 ILE A O 1
ATOM 8073 N N . MET A 1 1040 ? -6.443 -30.710 34.507 1.00 89.69 1040 MET A N 1
ATOM 8074 C CA . MET A 1 1040 ? -6.685 -30.495 35.933 1.00 89.69 1040 MET A CA 1
ATOM 8075 C C . MET A 1 1040 ? -5.637 -31.235 36.766 1.00 89.69 1040 MET A C 1
ATOM 8077 O O . MET A 1 1040 ? -5.458 -32.444 36.624 1.00 89.69 1040 MET A O 1
ATOM 8081 N N . ASN A 1 1041 ? -4.948 -30.523 37.659 1.00 90.75 1041 ASN A N 1
ATOM 8082 C CA . ASN A 1 1041 ? -3.934 -31.112 38.528 1.00 90.75 1041 ASN A CA 1
ATOM 8083 C C . ASN A 1 1041 ? -4.075 -30.636 39.977 1.00 90.75 1041 ASN A C 1
ATOM 8085 O O . ASN A 1 1041 ? -3.797 -29.488 40.301 1.00 90.75 1041 ASN A O 1
ATOM 8089 N N . MET A 1 1042 ? -4.458 -31.549 40.871 1.00 94.25 1042 MET A N 1
ATOM 8090 C CA . MET A 1 1042 ? -4.605 -31.290 42.314 1.00 94.25 1042 MET A CA 1
ATOM 8091 C C . MET A 1 1042 ? -3.681 -32.171 43.168 1.00 94.25 1042 MET A C 1
ATOM 8093 O O . MET A 1 1042 ? -3.836 -32.257 44.386 1.00 94.25 1042 MET A O 1
ATOM 8097 N N . SER A 1 1043 ? -2.716 -32.844 42.535 1.00 95.00 1043 SER A N 1
ATOM 8098 C CA . SER A 1 1043 ? -1.817 -33.801 43.191 1.00 95.00 1043 SER A CA 1
ATOM 8099 C C . SER A 1 1043 ? -0.956 -33.162 44.292 1.00 95.00 1043 SER A C 1
ATOM 8101 O O . SER A 1 1043 ? -0.710 -31.960 44.278 1.00 95.00 1043 SER A O 1
ATOM 8103 N N . TYR A 1 1044 ? -0.454 -33.969 45.233 1.00 96.75 1044 TYR A N 1
ATOM 8104 C CA . TYR A 1 1044 ? 0.399 -33.507 46.343 1.00 96.75 1044 TYR A CA 1
ATOM 8105 C C . TYR A 1 1044 ? -0.266 -32.425 47.214 1.00 96.75 1044 TYR A C 1
ATOM 8107 O O . TYR A 1 1044 ? 0.303 -31.365 47.456 1.00 96.75 1044 TYR A O 1
ATOM 8115 N N . ASN A 1 1045 ? -1.483 -32.715 47.670 1.00 97.44 1045 ASN A N 1
ATOM 8116 C CA . ASN A 1 1045 ? -2.223 -31.970 48.688 1.00 97.44 1045 ASN A CA 1
ATOM 8117 C C . ASN A 1 1045 ? -2.655 -32.932 49.814 1.00 97.44 1045 ASN A C 1
ATOM 8119 O O . ASN A 1 1045 ? -2.416 -34.135 49.725 1.00 97.44 1045 ASN A O 1
ATOM 8123 N N . ALA A 1 1046 ? -3.320 -32.421 50.849 1.00 96.25 1046 ALA A N 1
ATOM 8124 C CA . ALA A 1 1046 ? -3.929 -33.198 51.934 1.00 96.25 1046 ALA A CA 1
ATOM 8125 C C . ALA A 1 1046 ? -5.445 -33.429 51.719 1.00 96.25 1046 ALA A C 1
ATOM 8127 O O . ALA A 1 1046 ? -6.212 -33.495 52.683 1.00 96.25 1046 ALA A O 1
ATOM 8128 N N . LEU A 1 1047 ? -5.882 -33.510 50.457 1.00 95.62 1047 LEU A N 1
ATOM 8129 C CA . LEU A 1 1047 ? -7.279 -33.757 50.083 1.00 95.62 1047 LEU A CA 1
ATOM 8130 C C . LEU A 1 1047 ? -7.711 -35.167 50.511 1.00 95.62 1047 LEU A C 1
ATOM 8132 O O . LEU A 1 1047 ? -6.926 -36.115 50.455 1.00 95.62 1047 LEU A O 1
ATOM 8136 N N . SER A 1 1048 ? -8.964 -35.304 50.933 1.00 93.38 1048 SER A N 1
ATOM 8137 C CA . SER A 1 1048 ? -9.554 -36.549 51.431 1.00 93.38 1048 SER A CA 1
ATOM 8138 C C . SER A 1 1048 ? -10.911 -36.829 50.768 1.00 93.38 1048 SER A C 1
ATOM 8140 O O . SER A 1 1048 ? -11.360 -36.081 49.904 1.00 93.38 1048 SER A O 1
ATOM 8142 N N . GLY A 1 1049 ? -11.560 -37.937 51.134 1.00 92.75 1049 GLY A N 1
ATOM 8143 C CA . GLY A 1 1049 ? -12.857 -38.326 50.573 1.00 92.75 1049 GLY A CA 1
ATOM 8144 C C . GLY A 1 1049 ? -12.757 -39.122 49.269 1.00 92.75 1049 GLY A C 1
ATOM 8145 O O . GLY A 1 1049 ? -11.693 -39.616 48.889 1.00 92.75 1049 GLY A O 1
ATOM 8146 N N . LYS A 1 1050 ? -13.904 -39.314 48.608 1.00 90.38 1050 LYS A N 1
ATOM 8147 C CA . LYS A 1 1050 ? -13.989 -40.001 47.310 1.00 90.38 1050 LYS A CA 1
ATOM 8148 C C . LYS A 1 1050 ? -13.808 -38.996 46.175 1.00 90.38 1050 LYS A C 1
ATOM 8150 O O . LYS A 1 1050 ? -14.231 -37.852 46.292 1.00 90.38 1050 LYS A O 1
ATOM 8155 N N . ILE A 1 1051 ? -13.251 -39.448 45.053 1.00 90.06 1051 ILE A N 1
ATOM 8156 C CA . ILE A 1 1051 ? -13.277 -38.671 43.808 1.00 90.06 1051 ILE A CA 1
ATOM 8157 C C . ILE A 1 1051 ? -14.752 -38.510 43.388 1.00 90.06 1051 ILE A C 1
ATOM 8159 O O . ILE A 1 1051 ? -15.446 -39.530 43.301 1.00 90.06 1051 ILE A O 1
ATOM 8163 N N . PRO A 1 1052 ? -15.249 -37.280 43.147 1.00 89.44 1052 PRO A N 1
ATOM 8164 C CA . PRO A 1 1052 ? -16.614 -37.056 42.685 1.00 89.44 1052 PRO A CA 1
ATOM 8165 C C . PRO A 1 1052 ? -16.918 -37.858 41.419 1.00 89.44 1052 PRO A C 1
ATOM 8167 O O . PRO A 1 1052 ? -16.207 -37.753 40.422 1.00 89.44 1052 PRO A O 1
ATOM 8170 N N . SER A 1 1053 ? -17.995 -38.647 41.425 1.00 86.94 1053 SER A N 1
ATOM 8171 C CA . SER A 1 1053 ? -18.375 -39.450 40.254 1.00 86.94 1053 SER A CA 1
ATOM 8172 C C . SER A 1 1053 ? -18.743 -38.593 39.039 1.00 86.94 1053 SER A C 1
ATOM 8174 O O . SER A 1 1053 ? -18.623 -39.060 37.910 1.00 86.94 1053 SER A O 1
ATOM 8176 N N . SER A 1 1054 ? -19.165 -37.342 39.254 1.00 82.31 1054 SER A N 1
ATOM 8177 C CA . SER A 1 1054 ? -19.502 -36.399 38.184 1.00 82.31 1054 SER A CA 1
ATOM 8178 C C . SER A 1 1054 ? -18.300 -35.963 37.342 1.00 82.31 1054 SER A C 1
ATOM 8180 O O . SER A 1 1054 ? -18.486 -35.530 36.206 1.00 82.31 1054 SER A O 1
ATOM 8182 N N . PHE A 1 1055 ? -17.070 -36.170 37.826 1.00 84.69 1055 PHE A N 1
ATOM 8183 C CA . PHE A 1 1055 ? -15.859 -35.895 37.049 1.00 84.69 1055 PHE A CA 1
ATOM 8184 C C . PHE A 1 1055 ? -15.705 -36.821 35.839 1.00 84.69 1055 PHE A C 1
ATOM 8186 O O . PHE A 1 1055 ? -14.965 -36.484 34.931 1.00 84.69 1055 PHE A O 1
ATOM 8193 N N . GLY A 1 1056 ? -16.418 -37.954 35.777 1.00 73.88 1056 GLY A N 1
ATOM 8194 C CA . GLY A 1 1056 ? -16.429 -38.802 34.579 1.00 73.88 1056 GLY A CA 1
ATOM 8195 C C . GLY A 1 1056 ? -17.093 -38.161 33.351 1.00 73.88 1056 GLY A C 1
ATOM 8196 O O . GLY A 1 1056 ? -17.024 -38.738 32.272 1.00 73.88 1056 GLY A O 1
ATOM 8197 N N . GLY A 1 1057 ? -17.765 -37.014 33.519 1.00 70.50 1057 GLY A N 1
ATOM 8198 C CA . GLY A 1 1057 ? -18.343 -36.213 32.434 1.00 70.50 1057 GLY A CA 1
ATOM 8199 C C . GLY A 1 1057 ? -17.644 -34.866 32.205 1.00 70.50 1057 GLY A C 1
ATOM 8200 O O . GLY A 1 1057 ? -18.251 -33.984 31.591 1.00 70.50 1057 GLY A O 1
ATOM 8201 N N . LEU A 1 1058 ? -16.454 -34.668 32.782 1.00 70.44 1058 LEU A N 1
ATOM 8202 C CA . LEU A 1 1058 ? -15.453 -33.687 32.342 1.00 70.44 1058 LEU A CA 1
ATOM 8203 C C . LEU A 1 1058 ? -14.529 -34.392 31.344 1.00 70.44 1058 LEU A C 1
ATOM 8205 O O . LEU A 1 1058 ? -14.179 -33.754 30.332 1.00 70.44 1058 LEU A O 1
#

pLDDT: mean 88.24, std 15.52, range [24.48, 98.75]

Radius of gyration: 36.13 Å; chains: 1; bounding box: 75×94×100 Å

InterPro domains:
  IPR001611 Leucine-rich repeat [PF00560] (510-532)
  IPR001611 Leucine-rich repeat [PF00560] (774-793)
  IPR001611 Leucine-rich repeat [PF00560] (937-958)
  IPR001611 Leucine-rich repeat [PF00560] (1037-1058)
  IPR003591 Leucine-rich repeat, typical subtype [SM00369] (459-483)
  IPR003591 Leucine-rich repeat, typical subtype [SM00369] (508-531)
  IPR003591 Leucine-rich repeat, typical subtype [SM00369] (532-555)
  IPR003591 Leucine-rich repeat, typical subtype [SM00369] (556-580)
  IPR003591 Leucine-rich repeat, typical subtype [SM00369] (604-627)
  IPR003591 Leucine-rich repeat, typical subtype [SM00369] (628-652)
  IPR003591 Leucine-rich repeat, typical subtype [SM00369] (935-959)
  IPR011032 GroES-like superfamily [SSF50129] (1-138)
  IPR013149 Alcohol dehydrogenase-like, C-terminal [PF00107] (151-266)
  IPR013154 Alcohol dehydrogenase-like, N-terminal [PF08240] (27-109)
  IPR013210 Leucine-rich repeat-containing N-terminal, plant-type [PF08263] (360-400)
  IPR014189 Quinone oxidoreductase PIG3 [TIGR02824] (1-318)
  IPR014189 Quinone oxidoreductase PIG3 [cd05276] (1-318)
  IPR020843 Enoylreductase domain [SM00829] (10-318)
  IPR032675 Leucine-rich repeat domain superfamily [G3DSA:3.80.10.10] (359-494)
  IPR032675 Leucine-rich repeat domain superfamily [G3DSA:3.80.10.10] (495-598)

Organism: NCBI:txid529605

Sequence (1058 aa):
MKAIVITSPGGPEVLQLKEVEDPEIKDDEVLIKVSAAAVSRADTLQRQGKHPPAKGDSEYPGLECSGTVEAVGKDVTRWKLGDQVCALIGGGGYAEKVAVPEGQVLPVPPGVSLQDAASFPEVTCTVWSTIFMMSHLSSGETLLVHGGSSGIGTFAIQIAKHYGARVFVTAGSLEKLVACRDLGADVGINYKTEDFVARVKEETGGKGVDVILDNVGGPYFQRNLDSLSIGGRLFIIGFMGGTLTEVNLSGILARRLTVQAAGLRSRTKQNKSEIVSEVEKNVWPAIAAGKVKPVVYKYLPLDQAAEAHRLMESSQHIDPTQCFLAENHTLFMAAKFLYSLGFVILFLLSLSFSSYSCFDHQKQSLLHFRSLLRSATNSSLLEDWNSTSQCCHWERIICSSTSPFTVTELHLNSLHTKGNSTVSSYVLTPLFHITSLTLLDISFNFFQGGIPAQGWDNLTSLLYLDMSQNFFNGSIPKQLYHLRYLTYLSLSANNRLSGSLSPEVGYLRSLITLDLDFNNLVGTIPKEIGNLTKLRSLYLDSNGLSGPIPSSFFNLTQLQNLDLHYNQLELQIPSFIGRLRSLSILDLSSNKFIGGIPVSVLNLTQLQDLDLSDNQLSLQIPEDIGHLTNLSTLDLSKNKFTGRIPPSIWNLSKLVNLVLEDNSLSGEIPSWLFDIKTLNVLYLGGNRLTWKHNNSRIAPKFTLLELSLRSCGLTGKVPQWISSQKYLSYLDLSKNELQETFPFWLAEMQLLYMILSDNHLAGALPQQLFKDTLTFLDLSRNNFSGELPENIGDANQIIVLMLSENNFFGTLPSSMSYMQSLELLDISKNKFSGDTFPVFGDGLELVNFSSNEFSGEIPATFSKRTRVLFLGNNRFEGALPRKFINLINLEQLDLRNIKIEGEFPKFLSKISTLQILSLRNTSLQGPLPSNIAKLSNLRILDISNNNLTGSIPQELGNITGMIDVPTNVSILQSYSTAPFVVDETPIHVSELIVDWKRSMLALPSAPGRDDVYCLLDLSKNKLSGEIPTVIDNLKGLKIMNMSYNALSGKIPSSFGGL

Foldseek 3Di:
DWFFAQCDQDALVSTAIDDDDADDAAQQKFKFQFFKFWDDPLLLCCSNVNRAFDPPFDRGAGQKTWGFGCDHHNNHDPDDGGATWIFGGSHDNLGRIDIGGNLRIGHQFAPDDSQLSNLDSQLLLVLCCFVCVPLVLAAAFEEEEEALLASNNLQNQLQSVVRHYAYEYEDQDPVQQVSSVVSHHPYYDNVVPDLPLVVLCVVVVNFAGQEYEDAAPAVCPQSNLSRHGQNHEYEYAHHVNHDDHDHDCVSCVVRVYHYYYDYDSPDDSVVSSVSSVVSNVRPSVCVNVVSGGRDEDEEDASSCSSVLSVQNVVSPDGHSTYMYGDDDDPDDDDDDDDDDDDPDPDPPPDPDPPDQAADPLQLVLVVQLVVLVCVQAVAPPQVVSDPVDGPCPGPQWHWDPDPVTATAEGAQAPRHDDDPGAHELCSCVSVLVRLNYQYDANEQHAYEEANDLPSLLSNLNHAYDHHENYAHEEADHLSVLCNQNHAYDAHYYNYAYEEEDDLSVLSNLNYQEDHDEQYAYEEEDHLSVLSNQNHAEDHPANYAHEEEDHPSCLSNLNHAYDAHYQYAYEEADDLSVLSNLNHQYDAPENYAYEEADHPSVLSNLNHAEDAHYQYAYEEADDLQNLSNLNYQYDAPYNYAYEEADRPSVLSNLNHAEDHHEQYAYAEEDDLSVQANQRYAYDADANYRAEYDCPPPPRAGNYAYQEDACHHNQDAEADDPNVLVNQNHAYDHHEQYAYEEEDDPSVLQHQYQEDHHYNYAYEEEDDLSNQQHNYQYDAHEHYAYEEEHDLSNLSNLNHQEDHQYQYAYEEEDHQSVQSNANHAYDAHEQYAYEEADDHQHHQNHAEDAHEQYAYEEADDLRDHLNHQYDHHANYAYEEADDPSCLSVLNHAEDAHAHYAHDEADDLSVLSNLNHAYDHCHQHQHEEADDLSVLSNQNHQYDHHAQYAYEEADDLSVLNNNCLQDPDLDDLVDPQPQPDPPPPDPPRPPPFFDFDQDPNDTDRDDNDRPPPDPAGEAHQYNYAYEEEDHLSNLSRQNHPYYHHYNYHYDDDDRPSVVND

Secondary structure (DSSP, 8-state):
-EEEEE-SSSSGGGEEEEE-PPPPPPTTEEEEEEEEEEE-HHHHHHHTTSSPPPBTB-SSS-SEEEEEEEEE-TT--S--TT-EEEEE-SS-TTBSEEEEEGGGEEEPPTTS-TTGGGGSHHHHHHHIIIIIIIS---TT-EEEETTTTSHHHHHHHHHHHHTT-EEEEEESSHHHHHHHHHTT-SEEEETTTS-HHHHHHHHTTT--EEEEEESS-GGGHHHHHHHEEEEEEEEE---TT-S-----THHHHHHT-EEEE--STTS-HHHHHHHHHHHHHHTHHHHHTTSS-----EEEEGGGHHHHHHHHHH--SS---EEEESS----------------SS-SS--------PPPHHHHHHHHHHHHHHHHHH---TTTT--TTS-GGGSTTEEE-SSSSP-EEEEE-TT---S-S--EEGGGGGGGGG-TT-SEEE--SS-EEEEPPSSSGGG-TT--EEE--SSEEEEPPPGGGGG-TT--EEE--SS-EEEEEPPGGGGG-TT-SEEE--SSEEEEEPPGGGGG-TT--EEE--SSEEEEPPPGGGGG-TT--EEE--SSEEEEEPPGGGGG-TT-SEEE--SSEEES---GGGGG-TT--EEE--SS---SBPPTTGGG-TT-SEEE--SS--BSPPPGGGGG-TT--EEE--SS--EEE--GGGGG-TT--EEE--SSEEE---TTS----SS--SEEE-TTS--EESPPGGGGG-TT--EEE--SSEEEEEPPHHHHTS--SEEE--SSEEEEPPPGGGGGS--SEEE--SSEEEEPPPGGGGG-TT-SEEE--SSEEEEPPPGGGGG-TT--EEE--SSEEEES------TT--EEE--SSEEEESPP----TT--EEE--SSEEEEPPPGGGGG-TT--EEE-TTSEE-SB--GGGGG-TT--EEE-TTS--EEEPPGGGGG-TT--EEE--SSEEESPPPGGGGG-HHHHS--S---SS------S-SSS--------EEEEETTEEEEEP-STT-----EEEE--SS--EEEPPGGGGG-TTEEEEE--SSEEESPPPGGGGG-